Protein AF-A0A5N6HEL0-F1 (afdb_monomer_lite)

Organism: Aspergillus flavus (NCBI:txid5059)

pLDDT: mean 74.72, std 17.05, range [26.16, 96.56]

Foldseek 3Di:
DDDDDDDDDDPPPPQQADDDDDAPPQKFKKWWWAAAQDLPDATETEIDIGRRLVCLFFQDAAEEEAWDQPDPVAWDWHHHDPHTDTGHPGVRQVSSLVHHHHDIHIYDYDVPGAPPVDPLSCLQPVQCRLQRALWYWYDDRNDIDTLLRVLVVCLDPVVVVVCVVVVLVLLVNLLVSLRRNCSNVPDRGDDDDDDRQENLAEALLLLCQSQLLDDDPANLSSRSSSVSHHNDNDDDPLLHRDPVDQPFVNVVVVCCVQQNDQWDWDGDSVFPKIKIKAKWFWFWFWADWDDDSPHSWIWTWIFGQDQLLDGDGTDIDIGHSGLQDDDGGWTWIRGPRGPAIFTWDDFPQFIETSGTRDPDDTDDHPDPDIAMHIYMYHSNPSDPPRPDPPPPDDDDPPPDDSFPDDPDDQQTSSLVSLLSVLVNCVSVVVLVSSLVSLVVSLVSCCVGVRCPDPVNVVSVLVNVVSCVSVCVPPPPPLQDDDPLQPLAASVQSVLQQLFKKKKWFDDPRDIAIAIWGWEDFPPFQKTKIKFWLVSQAPPVRHGTHPIWIGGLVNPDGVPDQDDKDKFWDPQDPVVPDDDPASGGMIIIITGDDPDDQRWTAKEAQQLLVDFQAQHKKKWWFDDPPSHIDIWIFGWHGDDNFKTDTQTADDRNHGQIFIFHADNNFTHGQFGWHDADPRHTMTTGPHPVNVLVSCVVSVVWDWDFDPPPPTKIWTKGQRIAGITNADGQKIKTATPDDPPDDQDQFRIWIARNVVRDIDTHNHDDDDDDDGDDDDPPPPPDPPDDDD

Radius of gyration: 39.55 Å; chains: 1; bounding box: 90×61×162 Å

Structure (mmCIF, N/CA/C/O backbone):
data_AF-A0A5N6HEL0-F1
#
_entry.id   AF-A0A5N6HEL0-F1
#
loop_
_atom_site.group_PDB
_atom_site.id
_atom_site.type_symbol
_atom_site.label_atom_id
_atom_site.label_alt_id
_atom_site.label_comp_id
_atom_site.label_asym_id
_atom_site.label_entity_id
_atom_site.label_seq_id
_atom_site.pdbx_PDB_ins_code
_atom_site.Cartn_x
_atom_site.Cartn_y
_atom_site.Cartn_z
_atom_site.occupancy
_atom_site.B_iso_or_equiv
_atom_site.auth_seq_id
_atom_site.auth_comp_id
_atom_site.auth_asym_id
_atom_site.auth_atom_id
_atom_site.pdbx_PDB_model_num
ATOM 1 N N . MET A 1 1 ? 18.644 18.287 -96.302 1.00 34.94 1 MET A N 1
ATOM 2 C CA . MET A 1 1 ? 19.888 18.512 -95.539 1.00 34.94 1 MET A CA 1
ATOM 3 C C . MET A 1 1 ? 19.740 17.778 -94.224 1.00 34.94 1 MET A C 1
ATOM 5 O O . MET A 1 1 ? 19.015 18.248 -93.361 1.00 34.94 1 MET A O 1
ATOM 9 N N . GLY A 1 2 ? 20.300 16.571 -94.150 1.00 28.98 2 GLY A N 1
ATOM 10 C CA . GLY A 1 2 ? 20.350 15.788 -92.918 1.00 28.98 2 GLY A CA 1
ATOM 11 C C . GLY A 1 2 ? 21.486 16.293 -92.037 1.00 28.98 2 GLY A C 1
ATOM 12 O O . GLY A 1 2 ? 22.564 16.593 -92.549 1.00 28.98 2 GLY A O 1
ATOM 13 N N . GLN A 1 3 ? 21.224 16.413 -90.739 1.00 27.25 3 GLN A N 1
ATOM 14 C CA . GLN A 1 3 ? 22.262 16.585 -89.733 1.00 27.25 3 GLN A CA 1
ATOM 15 C C . GLN A 1 3 ? 22.598 15.223 -89.139 1.00 27.25 3 GLN A C 1
ATOM 17 O O . GLN A 1 3 ? 21.715 14.449 -88.776 1.00 27.25 3 GLN A O 1
ATOM 22 N N . ALA A 1 4 ? 23.899 14.960 -89.145 1.00 29.98 4 ALA A N 1
ATOM 23 C CA . ALA A 1 4 ? 24.546 13.758 -88.679 1.00 29.98 4 ALA A CA 1
ATOM 24 C C . ALA A 1 4 ? 24.623 13.714 -87.149 1.00 29.98 4 ALA A C 1
ATOM 26 O O . ALA A 1 4 ? 24.716 14.738 -86.473 1.00 29.98 4 ALA A O 1
ATOM 27 N N . GLU A 1 5 ? 24.604 12.480 -86.667 1.00 29.05 5 GLU A N 1
ATOM 28 C CA . GLU A 1 5 ? 24.744 12.026 -85.293 1.00 29.05 5 GLU A CA 1
ATOM 29 C C . GLU A 1 5 ? 26.116 12.384 -84.697 1.00 29.05 5 GLU A C 1
ATOM 31 O O . GLU A 1 5 ? 27.152 12.230 -85.345 1.00 29.05 5 GLU A O 1
ATOM 36 N N . SER A 1 6 ? 26.129 12.766 -83.418 1.00 27.83 6 SER A N 1
ATOM 37 C CA . SER A 1 6 ? 27.296 12.639 -82.544 1.00 27.83 6 SER A CA 1
ATOM 38 C C . SER A 1 6 ? 26.939 11.696 -81.397 1.00 27.83 6 SER A C 1
ATOM 40 O O . SER A 1 6 ? 26.069 11.991 -80.579 1.00 27.83 6 SER A O 1
ATOM 42 N N . TYR A 1 7 ? 27.605 10.545 -81.378 1.00 30.77 7 TYR A N 1
ATOM 43 C CA . TYR A 1 7 ? 27.537 9.526 -80.339 1.00 30.77 7 TYR A CA 1
ATOM 44 C C . TYR A 1 7 ? 28.138 10.044 -79.021 1.00 30.77 7 TYR A C 1
ATOM 46 O O . TYR A 1 7 ? 29.352 10.208 -78.930 1.00 30.77 7 TYR A O 1
ATOM 54 N N . GLU A 1 8 ? 27.321 10.194 -77.977 1.00 30.72 8 GLU A N 1
ATOM 55 C CA . GLU A 1 8 ? 27.779 10.095 -76.586 1.00 30.72 8 GLU A CA 1
ATOM 56 C C . GLU A 1 8 ? 27.156 8.840 -75.966 1.00 30.72 8 GLU A C 1
ATOM 58 O O . GLU A 1 8 ? 25.942 8.720 -75.794 1.00 30.72 8 GLU A O 1
ATOM 63 N N . GLY A 1 9 ? 28.013 7.850 -75.713 1.00 30.25 9 GLY A N 1
ATOM 64 C CA . GLY A 1 9 ? 27.649 6.568 -75.127 1.00 30.25 9 GLY A CA 1
ATOM 65 C C . GLY A 1 9 ? 27.171 6.736 -73.690 1.00 30.25 9 GLY A C 1
ATOM 66 O O . GLY A 1 9 ? 27.960 6.976 -72.780 1.00 30.25 9 GLY A O 1
ATOM 67 N N . ASN A 1 10 ? 25.871 6.557 -73.495 1.00 33.31 10 ASN A N 1
ATOM 68 C CA . ASN A 1 10 ? 25.227 6.523 -72.194 1.00 33.31 10 ASN A CA 1
ATOM 69 C C . ASN A 1 10 ? 25.476 5.145 -71.546 1.00 33.31 10 ASN A C 1
ATOM 71 O O . ASN A 1 10 ? 24.709 4.201 -71.746 1.00 33.31 10 ASN A O 1
ATOM 75 N N . ILE A 1 11 ? 26.580 4.994 -70.805 1.00 37.38 11 ILE A N 1
ATOM 76 C CA . ILE A 1 11 ? 26.806 3.817 -69.953 1.00 37.38 11 ILE A CA 1
ATOM 77 C C . ILE A 1 11 ? 25.961 3.998 -68.687 1.00 37.38 11 ILE A C 1
ATOM 79 O O . ILE A 1 11 ? 26.432 4.463 -67.651 1.00 37.38 11 ILE A O 1
ATOM 83 N N . ASN A 1 12 ? 24.686 3.619 -68.775 1.00 40.06 12 ASN A N 1
ATOM 84 C CA . ASN A 1 12 ? 23.854 3.340 -67.609 1.00 40.06 12 ASN A CA 1
ATOM 85 C C . ASN A 1 12 ? 24.374 2.055 -66.942 1.00 40.06 12 ASN A C 1
ATOM 87 O O . ASN A 1 12 ? 23.856 0.964 -67.179 1.00 40.06 12 ASN A O 1
ATOM 91 N N . CYS A 1 13 ? 25.414 2.166 -66.113 1.00 37.28 13 CYS A N 1
ATOM 92 C CA . CYS A 1 13 ? 25.713 1.125 -65.134 1.00 37.28 13 CYS A CA 1
ATOM 93 C C . CYS A 1 13 ? 24.574 1.123 -64.101 1.00 37.28 13 CYS A C 1
ATOM 95 O O . CYS A 1 13 ? 24.372 2.142 -63.435 1.00 37.28 13 CYS A O 1
ATOM 97 N N . PRO A 1 14 ? 23.809 0.028 -63.944 1.00 43.31 14 PRO A N 1
ATOM 98 C CA . PRO A 1 14 ? 22.795 -0.040 -62.907 1.00 43.31 14 PRO A CA 1
ATOM 99 C C . PRO A 1 14 ? 23.508 0.055 -61.559 1.00 43.31 14 PRO A C 1
ATOM 101 O O . PRO A 1 14 ? 24.367 -0.769 -61.246 1.00 43.31 14 PRO A O 1
ATOM 104 N N . VAL A 1 15 ? 23.180 1.076 -60.765 1.00 54.41 15 VAL A N 1
ATOM 105 C CA . VAL A 1 15 ? 23.630 1.153 -59.373 1.00 54.41 15 VAL A CA 1
ATOM 106 C C . VAL A 1 15 ? 23.071 -0.084 -58.683 1.00 54.41 15 VAL A C 1
ATOM 108 O O . VAL A 1 15 ? 21.864 -0.185 -58.455 1.00 54.41 15 VAL A O 1
ATOM 111 N N . ASN A 1 16 ? 23.941 -1.054 -58.421 1.00 65.12 16 ASN A N 1
ATOM 112 C CA . ASN A 1 16 ? 23.587 -2.290 -57.749 1.00 65.12 16 ASN A CA 1
ATOM 113 C C . ASN A 1 16 ? 23.286 -1.915 -56.291 1.00 65.12 16 ASN A C 1
ATOM 115 O O . ASN A 1 16 ? 24.188 -1.812 -55.460 1.00 65.12 16 ASN A O 1
ATOM 119 N N . ARG A 1 17 ? 22.019 -1.591 -56.010 1.00 70.31 17 ARG A N 1
ATOM 120 C CA . ARG A 1 17 ? 21.553 -1.229 -54.670 1.00 70.31 17 ARG A CA 1
ATOM 121 C C . ARG A 1 17 ? 21.497 -2.484 -53.814 1.00 70.31 17 ARG A C 1
ATOM 123 O O . ARG A 1 17 ? 20.930 -3.495 -54.230 1.00 70.31 17 ARG A O 1
ATOM 130 N N . TYR A 1 18 ? 22.062 -2.397 -52.617 1.00 82.81 18 TYR A N 1
ATOM 131 C CA . TYR A 1 18 ? 21.961 -3.458 -51.626 1.00 82.81 18 TYR A CA 1
ATOM 132 C C . TYR A 1 18 ? 20.485 -3.725 -51.285 1.00 82.81 18 TYR A C 1
ATOM 134 O O . TYR A 1 18 ? 19.711 -2.785 -51.100 1.00 82.81 18 TYR A O 1
ATOM 142 N N . ARG A 1 19 ? 20.093 -4.999 -51.207 1.00 84.06 19 ARG A N 1
ATOM 143 C CA . ARG A 1 19 ? 18.759 -5.422 -50.759 1.00 84.06 19 ARG A CA 1
ATOM 144 C C . ARG A 1 19 ? 18.897 -6.262 -49.501 1.00 84.06 19 ARG A C 1
ATOM 146 O O . ARG A 1 19 ? 19.609 -7.265 -49.514 1.00 84.06 19 ARG A O 1
ATOM 153 N N . TYR A 1 20 ? 18.192 -5.868 -48.448 1.00 87.06 20 TYR A N 1
ATOM 154 C CA . TYR A 1 20 ? 18.148 -6.617 -47.199 1.00 87.06 20 TYR A CA 1
ATOM 155 C C . TYR A 1 20 ? 17.446 -7.964 -47.397 1.00 87.06 20 TYR A C 1
ATOM 157 O O . TYR A 1 20 ? 16.374 -8.043 -47.997 1.00 87.06 20 TYR A O 1
ATOM 165 N N . SER A 1 21 ? 18.055 -9.034 -46.888 1.00 84.00 21 SER A N 1
ATOM 166 C CA . SER A 1 21 ? 17.384 -10.325 -46.734 1.00 84.00 21 SER A CA 1
ATOM 167 C C . SER A 1 21 ? 16.520 -10.311 -45.470 1.00 84.00 21 SER A C 1
ATOM 169 O O . SER A 1 21 ? 17.011 -9.798 -44.457 1.00 84.00 21 SER A O 1
ATOM 171 N N . PRO A 1 22 ? 15.319 -10.921 -45.467 1.00 82.06 22 PRO A N 1
ATOM 172 C CA . PRO A 1 22 ? 14.507 -11.054 -44.259 1.00 82.06 22 PRO A CA 1
ATOM 173 C C . PRO A 1 22 ? 15.330 -11.610 -43.096 1.00 82.06 22 PRO A C 1
ATOM 175 O O . PRO A 1 22 ? 16.104 -12.558 -43.275 1.00 82.06 22 PRO A O 1
ATOM 178 N N . LEU A 1 23 ? 15.210 -10.986 -41.927 1.00 80.44 23 LEU A N 1
ATOM 179 C CA . LEU A 1 23 ? 15.926 -11.423 -40.738 1.00 80.44 23 LEU A CA 1
ATOM 180 C C . LEU A 1 23 ? 15.195 -12.627 -40.129 1.00 80.44 23 LEU A C 1
ATOM 182 O O . LEU A 1 23 ? 13.991 -12.540 -39.892 1.00 80.44 23 LEU A O 1
ATOM 186 N N . PRO A 1 24 ? 15.870 -13.763 -39.892 1.00 77.38 24 PRO A N 1
ATOM 187 C CA . PRO A 1 24 ? 15.265 -14.858 -39.151 1.00 77.38 24 PRO A CA 1
ATOM 188 C C . PRO A 1 24 ? 14.955 -14.425 -37.717 1.00 77.38 24 PRO A C 1
ATOM 190 O O . PRO A 1 24 ? 15.711 -13.657 -37.120 1.00 77.38 24 PRO A O 1
ATOM 193 N N . GLN A 1 25 ? 13.884 -14.978 -37.154 1.00 67.56 25 GLN A N 1
ATOM 194 C CA . GLN A 1 25 ? 13.484 -14.719 -35.774 1.00 67.56 25 GLN A CA 1
ATOM 195 C C . GLN A 1 25 ? 14.662 -14.984 -34.811 1.00 67.56 25 GLN A C 1
ATOM 197 O O . GLN A 1 25 ? 15.347 -16.004 -34.916 1.00 67.56 25 GLN A O 1
ATOM 202 N N . GLY A 1 26 ? 14.917 -14.054 -33.887 1.00 66.31 26 GLY A N 1
ATOM 203 C CA . GLY A 1 26 ? 15.960 -14.189 -32.860 1.00 66.31 26 GLY A CA 1
ATOM 204 C C . GLY A 1 26 ? 17.384 -13.944 -33.369 1.00 66.31 26 GLY A C 1
ATOM 205 O O . GLY A 1 26 ? 18.349 -14.263 -32.671 1.00 66.31 26 GLY A O 1
ATOM 206 N N . CYS A 1 27 ? 17.533 -13.402 -34.581 1.00 76.19 27 CYS A N 1
ATOM 207 C CA . CYS A 1 27 ? 18.806 -12.944 -35.130 1.00 76.19 27 CYS A CA 1
ATOM 208 C C . CYS A 1 27 ? 18.878 -11.414 -35.160 1.00 76.19 27 CYS A C 1
ATOM 210 O O . CYS A 1 27 ? 17.866 -10.751 -35.331 1.00 76.19 27 CYS A O 1
ATOM 212 N N . ILE A 1 28 ? 20.093 -10.872 -35.084 1.00 81.56 28 ILE A N 1
ATOM 213 C CA . ILE A 1 28 ? 20.418 -9.484 -35.442 1.00 81.56 28 ILE A CA 1
ATOM 214 C C . ILE A 1 28 ? 21.307 -9.478 -36.686 1.00 81.56 28 ILE A C 1
ATOM 216 O O . ILE A 1 28 ? 21.906 -10.500 -37.030 1.00 81.56 28 ILE A O 1
ATOM 220 N N . ARG A 1 29 ? 21.432 -8.342 -37.370 1.00 89.06 29 ARG A N 1
ATOM 221 C CA . ARG A 1 29 ? 22.421 -8.175 -38.444 1.00 89.06 29 ARG A CA 1
ATOM 222 C C . ARG A 1 29 ? 23.675 -7.495 -37.903 1.00 89.06 29 ARG A C 1
ATOM 224 O O . ARG A 1 29 ? 23.580 -6.605 -37.070 1.00 89.06 29 ARG A O 1
ATOM 231 N N . LEU A 1 30 ? 24.849 -7.930 -38.354 1.00 89.94 30 LEU A N 1
ATOM 232 C CA . LEU A 1 30 ? 26.141 -7.360 -37.966 1.00 89.94 30 LEU A CA 1
ATOM 233 C C . LEU A 1 30 ? 26.955 -6.986 -39.199 1.00 89.94 30 LEU A C 1
ATOM 235 O O . LEU A 1 30 ? 26.927 -7.691 -40.211 1.00 89.94 30 LEU A O 1
ATOM 239 N N . LEU A 1 31 ? 27.717 -5.901 -39.092 1.00 93.50 31 LEU A N 1
ATOM 240 C CA . LEU A 1 31 ? 28.700 -5.483 -40.078 1.00 93.50 31 LEU A CA 1
ATOM 241 C C . LEU A 1 31 ? 30.057 -6.106 -39.756 1.00 93.50 31 LEU A C 1
ATOM 243 O O . LEU A 1 31 ? 30.685 -5.789 -38.752 1.00 93.50 31 LEU A O 1
ATOM 247 N N . ARG A 1 32 ? 30.562 -6.927 -40.671 1.00 94.38 32 ARG A N 1
ATOM 248 C CA . ARG A 1 32 ? 31.984 -7.257 -40.755 1.00 94.38 32 ARG A CA 1
ATOM 249 C C . ARG A 1 32 ? 32.689 -6.160 -41.549 1.00 94.38 32 ARG A C 1
ATOM 251 O O . ARG A 1 32 ? 32.568 -6.126 -42.772 1.00 94.38 32 ARG A O 1
ATOM 258 N N . LEU A 1 33 ? 33.393 -5.266 -40.864 1.00 94.75 33 LEU A N 1
ATOM 259 C CA . LEU A 1 33 ? 34.205 -4.202 -41.452 1.00 94.75 33 LEU A CA 1
ATOM 260 C C . LEU A 1 33 ? 35.585 -4.754 -41.832 1.00 94.75 33 LEU A C 1
ATOM 262 O O . LEU A 1 33 ? 36.295 -5.276 -40.973 1.00 94.75 33 LEU A O 1
ATOM 266 N N . LEU A 1 34 ? 35.960 -4.648 -43.109 1.00 93.88 34 LEU A N 1
ATOM 267 C CA . LEU A 1 34 ? 37.212 -5.209 -43.621 1.00 93.88 34 LEU A CA 1
ATOM 268 C C . LEU A 1 34 ? 38.411 -4.277 -43.372 1.00 93.88 34 LEU A C 1
ATOM 270 O O . LEU A 1 34 ? 38.262 -3.053 -43.485 1.00 93.88 34 LEU A O 1
ATOM 274 N N . PRO A 1 35 ? 39.599 -4.840 -43.085 1.00 92.94 35 PRO A N 1
ATOM 275 C CA . PRO A 1 35 ? 40.804 -4.061 -42.837 1.00 92.94 35 PRO A CA 1
ATOM 276 C C . PRO A 1 35 ? 41.378 -3.446 -44.117 1.00 92.94 35 PRO A C 1
ATOM 278 O O . PRO A 1 35 ? 41.067 -3.872 -45.233 1.00 92.94 35 PRO A O 1
ATOM 281 N N . SER A 1 36 ? 42.241 -2.442 -43.960 1.00 91.25 36 SER A N 1
ATOM 282 C CA . SER A 1 36 ? 43.046 -1.920 -45.068 1.00 91.25 36 SER A CA 1
ATOM 283 C C . SER A 1 36 ? 44.286 -1.180 -44.582 1.00 91.25 36 SER A C 1
ATOM 285 O O . SER A 1 36 ? 44.191 -0.276 -43.756 1.00 91.25 36 SER A O 1
ATOM 287 N N . GLU A 1 37 ? 45.435 -1.478 -45.188 1.00 86.69 37 GLU A N 1
ATOM 288 C CA . GLU A 1 37 ? 46.696 -0.771 -44.928 1.00 86.69 37 GLU A CA 1
ATOM 289 C C . GLU A 1 37 ? 46.653 0.706 -45.363 1.00 86.69 37 GLU A C 1
ATOM 291 O O . GLU A 1 37 ? 47.366 1.547 -44.818 1.00 86.69 37 GLU A O 1
ATOM 296 N N . LYS A 1 38 ? 45.814 1.046 -46.353 1.00 86.31 38 LYS A N 1
ATOM 297 C CA . LYS A 1 38 ? 45.692 2.414 -46.879 1.00 86.31 38 LYS A CA 1
ATOM 298 C C . LYS A 1 38 ? 44.530 3.136 -46.211 1.00 86.31 38 LYS A C 1
ATOM 300 O O . LYS A 1 38 ? 43.370 2.830 -46.511 1.00 86.31 38 LYS A O 1
ATOM 305 N N . SER A 1 39 ? 44.838 4.156 -45.408 1.00 72.94 39 SER A N 1
ATOM 306 C CA . SER A 1 39 ? 43.854 4.995 -44.704 1.00 72.94 39 SER A CA 1
ATOM 307 C C . SER A 1 39 ? 42.761 5.541 -45.623 1.00 72.94 39 SER A C 1
ATOM 309 O O . SER A 1 39 ? 41.602 5.554 -45.231 1.00 72.94 39 SER A O 1
ATOM 311 N N . ASP A 1 40 ? 43.101 5.895 -46.863 1.00 77.19 40 ASP A N 1
ATOM 312 C CA . ASP A 1 40 ? 42.189 6.583 -47.792 1.00 77.19 40 ASP A CA 1
ATOM 313 C C . ASP A 1 40 ? 41.438 5.623 -48.725 1.00 77.19 40 ASP A C 1
ATOM 315 O O . ASP A 1 40 ? 40.639 6.035 -49.567 1.00 77.19 40 ASP A O 1
ATOM 319 N N . SER A 1 41 ? 41.698 4.318 -48.611 1.00 87.69 41 SER A N 1
ATOM 320 C CA . SER A 1 41 ? 40.979 3.321 -49.402 1.00 87.69 41 SER A CA 1
ATOM 321 C C . SER A 1 41 ? 39.499 3.289 -49.025 1.00 87.69 41 SER A C 1
ATOM 323 O O . SER A 1 41 ? 39.141 3.443 -47.853 1.00 87.69 41 SER A O 1
ATOM 325 N N . ARG A 1 42 ? 38.637 3.037 -50.018 1.00 89.50 42 ARG A N 1
ATOM 326 C CA . ARG A 1 42 ? 37.185 2.925 -49.830 1.00 89.50 42 ARG A CA 1
ATOM 327 C C . ARG A 1 42 ? 36.854 1.916 -48.726 1.00 89.50 42 ARG A C 1
ATOM 329 O O . ARG A 1 42 ? 37.453 0.844 -48.674 1.00 89.50 42 ARG A O 1
ATOM 336 N N . LEU A 1 43 ? 35.898 2.256 -47.865 1.00 93.00 43 LEU A N 1
ATOM 337 C CA . LEU A 1 43 ? 35.403 1.353 -46.828 1.00 93.00 43 LEU A CA 1
ATOM 338 C C . LEU A 1 43 ? 34.666 0.167 -47.447 1.00 93.00 43 LEU A C 1
ATOM 340 O O . LEU A 1 43 ? 33.810 0.349 -48.316 1.00 93.00 43 LEU A O 1
ATOM 344 N N . GLN A 1 44 ? 34.995 -1.033 -46.976 1.00 93.31 44 GLN A N 1
ATOM 345 C CA . GLN A 1 44 ? 34.402 -2.282 -47.435 1.00 93.31 44 GLN A CA 1
ATOM 346 C C . GLN A 1 44 ? 33.921 -3.101 -46.241 1.00 93.31 44 GLN A C 1
ATOM 348 O O . GLN A 1 44 ? 34.580 -3.142 -45.201 1.00 93.31 44 GLN A O 1
ATOM 353 N N . GLY A 1 45 ? 32.790 -3.778 -46.394 1.00 94.19 45 GLY A N 1
ATOM 354 C CA . GLY A 1 45 ? 32.256 -4.656 -45.367 1.00 94.19 45 GLY A CA 1
ATOM 355 C C . GLY A 1 45 ? 31.248 -5.664 -45.897 1.00 94.19 45 GLY A C 1
ATOM 356 O O . GLY A 1 45 ? 30.906 -5.665 -47.076 1.00 94.19 45 GLY A O 1
ATOM 357 N N . HIS A 1 46 ? 30.776 -6.535 -45.012 1.00 93.69 46 HIS A N 1
ATOM 358 C CA . HIS A 1 46 ? 29.728 -7.512 -45.298 1.00 93.69 46 HIS A CA 1
ATOM 359 C C . HIS A 1 46 ? 28.720 -7.535 -44.154 1.00 93.69 46 HIS A C 1
ATOM 361 O O . HIS A 1 46 ? 29.116 -7.616 -42.993 1.00 93.69 46 HIS A O 1
ATOM 367 N N . LEU A 1 47 ? 27.429 -7.497 -44.479 1.00 92.50 47 LEU A N 1
ATOM 368 C CA . LEU A 1 47 ? 26.372 -7.744 -43.501 1.00 92.50 47 LEU A CA 1
ATOM 369 C C . LEU A 1 47 ? 26.097 -9.244 -43.412 1.00 92.50 47 LEU A C 1
ATOM 371 O O . LEU A 1 47 ? 26.010 -9.923 -44.437 1.00 92.50 47 LEU A O 1
ATOM 375 N N . PHE A 1 48 ? 25.950 -9.755 -42.195 1.00 90.19 48 PHE A N 1
ATOM 376 C CA . PHE A 1 48 ? 25.596 -11.150 -41.949 1.00 90.19 48 PHE A CA 1
ATOM 377 C C . PHE A 1 48 ? 24.638 -11.273 -40.764 1.00 90.19 48 PHE A C 1
ATOM 379 O O . PHE A 1 48 ? 24.623 -10.426 -39.871 1.00 90.19 48 PHE A O 1
ATOM 386 N N . ASN A 1 49 ? 23.833 -12.336 -40.766 1.00 88.44 49 ASN A N 1
ATOM 387 C CA . ASN A 1 49 ? 22.887 -12.617 -39.690 1.00 88.44 49 ASN A CA 1
ATOM 388 C C . ASN A 1 49 ? 23.619 -13.294 -38.524 1.00 88.44 49 ASN A C 1
ATOM 390 O O . ASN A 1 49 ? 24.373 -14.250 -38.719 1.00 88.44 49 ASN A O 1
ATOM 394 N N . TYR A 1 50 ? 23.364 -12.815 -37.315 1.00 81.00 50 TYR A N 1
ATOM 395 C CA . TYR A 1 50 ? 23.946 -13.293 -36.074 1.00 81.00 50 TYR A CA 1
ATOM 396 C C . TYR A 1 50 ? 22.831 -13.766 -35.133 1.00 81.00 50 TYR A C 1
ATOM 398 O O . TYR A 1 50 ? 21.990 -12.955 -34.747 1.00 81.00 50 TYR A O 1
ATOM 406 N N . PRO A 1 51 ? 22.780 -15.059 -34.768 1.00 75.19 51 PRO A N 1
ATOM 407 C CA . PRO A 1 51 ? 21.692 -15.594 -33.960 1.00 75.19 51 PRO A CA 1
ATOM 408 C C . PRO A 1 51 ? 21.878 -15.217 -32.488 1.00 75.19 51 PRO A C 1
ATOM 410 O O . PRO A 1 51 ? 22.714 -15.793 -31.796 1.00 75.19 51 PRO A O 1
ATOM 413 N N . LEU A 1 52 ? 21.091 -14.258 -32.006 1.00 67.19 52 LEU A N 1
ATOM 414 C CA . LEU A 1 52 ? 21.155 -13.755 -30.638 1.00 67.19 52 LEU A CA 1
ATOM 415 C C . LEU A 1 52 ? 20.580 -14.786 -29.651 1.00 67.19 52 LEU A C 1
ATOM 417 O O . LEU A 1 52 ? 21.262 -15.173 -28.703 1.00 67.19 52 LEU A O 1
ATOM 421 N N . GLY A 1 53 ? 19.390 -15.328 -29.942 1.00 58.03 53 GLY A N 1
ATOM 422 C CA . GLY A 1 53 ? 18.678 -16.273 -29.064 1.00 58.03 53 GLY A CA 1
ATOM 423 C C . GLY A 1 53 ? 19.383 -17.624 -28.872 1.00 58.03 53 GLY A C 1
ATOM 424 O O . GLY A 1 53 ? 19.432 -18.158 -27.768 1.00 58.03 53 GLY A O 1
ATOM 425 N N . LEU A 1 54 ? 20.027 -18.159 -29.916 1.00 54.75 54 LEU A N 1
ATOM 426 C CA . LEU A 1 54 ? 20.791 -19.420 -29.834 1.00 54.75 54 LEU A CA 1
ATOM 427 C C . LEU A 1 54 ? 22.143 -19.260 -29.119 1.00 54.75 54 LEU A C 1
ATOM 429 O O . LEU A 1 54 ? 22.751 -20.252 -28.705 1.00 54.75 54 LEU A O 1
ATOM 433 N N . LEU A 1 55 ? 22.642 -18.025 -29.018 1.00 50.59 55 LEU A N 1
ATOM 434 C CA . LEU A 1 55 ? 23.952 -17.703 -28.456 1.00 50.59 55 LEU A CA 1
ATOM 435 C C . LEU A 1 55 ? 23.868 -17.018 -27.089 1.00 50.59 55 LEU A C 1
ATOM 437 O O . LEU A 1 55 ? 24.923 -16.701 -26.556 1.00 50.59 55 LEU A O 1
ATOM 441 N N . ALA A 1 56 ? 22.680 -16.872 -26.490 1.00 51.72 56 ALA A N 1
ATOM 442 C CA . ALA A 1 56 ? 22.478 -16.262 -25.167 1.00 51.72 56 ALA A CA 1
ATOM 443 C C . ALA A 1 56 ? 23.351 -16.883 -24.048 1.00 51.72 56 ALA A C 1
ATOM 445 O O . ALA A 1 56 ? 23.660 -16.236 -23.054 1.00 51.72 56 ALA A O 1
ATOM 446 N N . ALA A 1 57 ? 23.822 -18.125 -24.232 1.00 48.91 57 ALA A N 1
ATOM 447 C CA . ALA A 1 57 ? 24.751 -18.816 -23.330 1.00 48.91 57 ALA A CA 1
ATOM 448 C C . ALA A 1 57 ? 26.254 -18.483 -23.551 1.00 48.91 57 ALA A C 1
ATOM 450 O O . ALA A 1 57 ? 27.122 -19.086 -22.912 1.00 48.91 57 ALA A O 1
ATOM 451 N N . LYS A 1 58 ? 26.603 -17.578 -24.479 1.00 53.91 58 LYS A N 1
ATOM 452 C CA . LYS A 1 58 ? 27.985 -17.213 -24.857 1.00 53.91 58 LYS A CA 1
ATOM 453 C C . LYS A 1 58 ? 28.145 -15.694 -24.963 1.00 53.91 58 LYS A C 1
ATOM 455 O O . LYS A 1 58 ? 27.223 -15.004 -25.372 1.00 53.91 58 LYS A O 1
ATOM 460 N N . THR A 1 59 ? 29.352 -15.174 -24.715 1.00 56.38 59 THR A N 1
ATOM 461 C CA . THR A 1 59 ? 29.666 -13.771 -25.057 1.00 56.38 59 THR A CA 1
ATOM 462 C C . THR A 1 59 ? 29.423 -13.490 -26.534 1.00 56.38 59 THR A C 1
ATOM 464 O O . THR A 1 59 ? 30.041 -14.126 -27.396 1.00 56.38 59 THR A O 1
ATOM 467 N N . HIS A 1 60 ? 28.609 -12.478 -26.819 1.00 69.25 60 HIS A N 1
ATOM 468 C CA . HIS A 1 60 ? 28.462 -11.929 -28.159 1.00 69.25 60 HIS A CA 1
ATOM 469 C C . HIS A 1 60 ? 29.680 -11.068 -28.499 1.00 69.25 60 HIS A C 1
ATOM 471 O O . HIS A 1 60 ? 29.972 -10.099 -27.816 1.00 69.25 60 HIS A O 1
ATOM 477 N N . LEU A 1 61 ? 30.448 -11.434 -29.525 1.00 70.00 61 LEU A N 1
ATOM 478 C CA . LEU A 1 61 ? 31.763 -10.834 -29.806 1.00 70.00 61 LEU A CA 1
ATOM 479 C C . LEU A 1 61 ? 31.695 -9.616 -30.741 1.00 70.00 61 LEU A C 1
ATOM 481 O O . LEU A 1 61 ? 32.617 -9.409 -31.525 1.00 70.00 61 LEU A O 1
ATOM 485 N N . TYR A 1 62 ? 30.611 -8.842 -30.683 1.00 81.75 62 TYR A N 1
ATOM 486 C CA . TYR A 1 62 ? 30.446 -7.643 -31.503 1.00 81.75 62 TYR A CA 1
ATOM 487 C C . TYR A 1 62 ? 30.509 -6.361 -30.666 1.00 81.75 62 TYR A C 1
ATOM 489 O O . TYR A 1 62 ? 30.242 -6.366 -29.460 1.00 81.75 62 TYR A O 1
ATOM 497 N N . GLU A 1 63 ? 30.859 -5.268 -31.336 1.00 86.56 63 GLU A N 1
ATOM 498 C CA . GLU A 1 63 ? 30.947 -3.916 -30.782 1.00 86.56 63 GLU A CA 1
ATOM 499 C C . GLU A 1 63 ? 29.740 -3.097 -31.250 1.00 86.56 63 GLU A C 1
ATOM 501 O O . GLU A 1 63 ? 29.435 -3.100 -32.438 1.00 86.56 63 GLU A O 1
ATOM 506 N N . ALA A 1 64 ? 29.047 -2.389 -30.360 1.00 87.50 64 ALA A N 1
ATOM 507 C CA . ALA A 1 64 ? 27.988 -1.458 -30.752 1.00 87.50 64 ALA A CA 1
ATOM 508 C C . ALA A 1 64 ? 28.551 -0.042 -30.899 1.00 87.50 64 ALA A C 1
ATOM 510 O O . ALA A 1 64 ? 29.215 0.464 -29.992 1.00 87.50 64 ALA A O 1
ATOM 511 N N . LEU A 1 65 ? 28.270 0.607 -32.029 1.00 88.75 65 LEU A N 1
ATOM 512 C CA . LEU A 1 65 ? 28.711 1.972 -32.300 1.00 88.75 65 LEU A CA 1
ATOM 513 C C . LEU A 1 65 ? 27.613 2.990 -31.973 1.00 88.75 65 LEU A C 1
ATOM 515 O O . LEU A 1 65 ? 26.586 3.038 -32.643 1.00 88.75 65 LEU A O 1
ATOM 519 N N . SER A 1 66 ? 27.882 3.866 -31.005 1.00 87.44 66 SER A N 1
ATOM 520 C CA . SER A 1 66 ? 27.092 5.066 -30.719 1.00 87.44 66 SER A CA 1
ATOM 521 C C . SER A 1 66 ? 27.758 6.294 -31.346 1.00 87.44 66 SER A C 1
ATOM 523 O O . SER A 1 66 ? 28.921 6.598 -31.069 1.00 87.44 66 SER A O 1
ATOM 525 N N . TYR A 1 67 ? 27.043 6.996 -32.226 1.00 87.81 67 TYR A N 1
ATOM 526 C CA . TYR A 1 67 ? 27.561 8.136 -32.987 1.00 87.81 67 TYR A CA 1
ATOM 527 C C . TYR A 1 67 ? 26.454 9.151 -33.293 1.00 87.81 67 TYR A C 1
ATOM 529 O O . TYR A 1 67 ? 25.265 8.839 -33.309 1.00 87.81 67 TYR A O 1
ATOM 537 N N . VAL A 1 68 ? 26.848 10.391 -33.586 1.00 83.00 68 VAL A N 1
ATOM 538 C CA . VAL A 1 68 ? 25.910 11.422 -34.048 1.00 83.00 68 VAL A CA 1
ATOM 539 C C . VAL A 1 68 ? 25.601 11.196 -35.527 1.00 83.00 68 VAL A C 1
ATOM 541 O O . VAL A 1 68 ? 26.510 11.268 -36.353 1.00 83.00 68 VAL A O 1
ATOM 544 N N . TRP A 1 69 ? 24.328 11.007 -35.882 1.00 80.75 69 TRP A N 1
ATOM 545 C CA . TRP A 1 69 ? 23.903 10.702 -37.258 1.00 80.75 69 TRP A CA 1
ATOM 546 C C . TRP A 1 69 ? 24.355 11.747 -38.291 1.00 80.75 69 TRP A C 1
ATOM 548 O O . TRP A 1 69 ? 24.811 11.388 -39.378 1.00 80.75 69 TRP A O 1
ATOM 558 N N . GLY A 1 70 ? 24.313 13.033 -37.930 1.00 81.81 70 GLY A N 1
ATOM 559 C CA . GLY A 1 70 ? 24.691 14.141 -38.811 1.00 81.81 70 GLY A CA 1
ATOM 560 C C . GLY A 1 70 ? 23.621 14.482 -39.852 1.00 81.81 70 GLY A C 1
ATOM 561 O O . GLY A 1 70 ? 22.462 14.101 -39.718 1.00 81.81 70 GLY A O 1
ATOM 562 N N . ASP A 1 71 ? 24.010 15.233 -40.884 1.00 80.88 71 ASP A N 1
ATOM 563 C CA . ASP A 1 71 ? 23.110 15.617 -41.978 1.00 80.88 71 ASP A CA 1
ATOM 564 C C . ASP A 1 71 ? 22.847 14.428 -42.916 1.00 80.88 71 ASP A C 1
ATOM 566 O O . ASP A 1 71 ? 23.761 13.935 -43.583 1.00 80.88 71 ASP A O 1
ATOM 570 N N . LEU A 1 72 ? 21.584 13.995 -42.983 1.00 78.25 72 LEU A N 1
ATOM 571 C CA . LEU A 1 72 ? 21.123 12.890 -43.830 1.00 78.25 72 LEU A CA 1
ATOM 572 C C . LEU A 1 72 ? 21.298 13.172 -45.329 1.00 78.25 72 LEU A C 1
ATOM 574 O O . LEU A 1 72 ? 21.410 12.235 -46.118 1.00 78.25 72 LEU A O 1
ATOM 578 N N . ASN A 1 73 ? 21.380 14.444 -45.731 1.00 80.88 73 ASN A N 1
ATOM 579 C CA . ASN A 1 73 ? 21.613 14.823 -47.126 1.00 80.88 73 ASN A CA 1
ATOM 580 C C . ASN A 1 73 ? 23.092 14.718 -47.526 1.00 80.88 73 ASN A C 1
ATOM 582 O O . ASN A 1 73 ? 23.427 14.751 -48.710 1.00 80.88 73 ASN A O 1
ATOM 586 N N . ASN A 1 74 ? 23.992 14.572 -46.551 1.00 84.00 74 ASN A N 1
ATOM 587 C CA . ASN A 1 74 ? 25.429 14.499 -46.769 1.00 84.00 74 ASN A CA 1
ATOM 588 C C . ASN A 1 74 ? 25.910 13.046 -46.686 1.00 84.00 74 ASN A C 1
ATOM 590 O O . ASN A 1 74 ? 26.426 12.594 -45.658 1.00 84.00 74 ASN A O 1
ATOM 594 N N . SER A 1 75 ? 25.715 12.310 -47.782 1.00 86.25 75 SER A N 1
ATOM 595 C CA . SER A 1 75 ? 26.051 10.889 -47.869 1.00 86.25 75 SER A CA 1
ATOM 596 C C . SER A 1 75 ? 27.414 10.617 -48.523 1.00 86.25 75 SER A C 1
ATOM 598 O O . SER A 1 75 ? 27.914 11.360 -49.371 1.00 86.25 75 SER A O 1
ATOM 600 N N . ARG A 1 76 ? 28.038 9.516 -48.109 1.00 89.25 76 ARG A N 1
ATOM 601 C CA . ARG A 1 76 ? 29.251 8.917 -48.674 1.00 89.25 76 ARG A CA 1
ATOM 602 C C . ARG A 1 76 ? 28.970 7.448 -48.969 1.00 89.25 76 ARG A C 1
ATOM 604 O O . ARG A 1 76 ? 28.185 6.822 -48.267 1.00 89.25 76 ARG A O 1
ATOM 611 N N . LEU A 1 77 ? 29.606 6.891 -49.995 1.00 90.81 77 LEU A N 1
ATOM 612 C CA . LEU A 1 77 ? 29.374 5.502 -50.391 1.00 90.81 77 LEU A CA 1
ATOM 613 C C . LEU A 1 77 ? 30.406 4.562 -49.768 1.00 90.81 77 LEU A C 1
ATOM 615 O O . LEU A 1 77 ? 31.608 4.746 -49.967 1.00 90.81 77 LEU A O 1
ATOM 619 N N . ILE A 1 78 ? 29.925 3.507 -49.120 1.00 93.50 78 ILE A N 1
ATOM 620 C CA . ILE A 1 78 ? 30.722 2.338 -48.731 1.00 93.50 78 ILE A CA 1
ATOM 621 C C . ILE A 1 78 ? 30.365 1.146 -49.624 1.00 93.50 78 ILE A C 1
ATOM 623 O O . ILE A 1 78 ? 29.319 1.153 -50.274 1.00 93.50 78 ILE A O 1
ATOM 627 N N . SER A 1 79 ? 31.216 0.123 -49.652 1.00 93.00 79 SER A N 1
ATOM 628 C CA . SER A 1 79 ? 30.931 -1.123 -50.370 1.00 93.00 79 SER A CA 1
ATOM 629 C C . SER A 1 79 ? 30.506 -2.223 -49.396 1.00 93.00 79 SER A C 1
ATOM 631 O O . SER A 1 79 ? 31.271 -2.597 -48.508 1.00 93.00 79 SER A O 1
ATOM 633 N N . LEU A 1 80 ? 29.294 -2.751 -49.569 1.00 91.75 80 LEU A N 1
ATOM 634 C CA . LEU A 1 80 ? 28.777 -3.921 -48.856 1.00 91.75 80 LEU A CA 1
ATOM 635 C C . LEU A 1 80 ? 28.810 -5.128 -49.801 1.00 91.75 80 LEU A C 1
ATOM 637 O O . LEU A 1 80 ? 27.915 -5.314 -50.629 1.00 91.75 80 LEU A O 1
ATOM 641 N N . GLY A 1 81 ? 29.877 -5.924 -49.728 1.00 86.69 81 GLY A N 1
ATOM 642 C CA . GLY A 1 81 ? 30.214 -6.903 -50.760 1.00 86.69 81 GLY A CA 1
ATOM 643 C C . GLY A 1 81 ? 30.382 -6.226 -52.125 1.00 86.69 81 GLY A C 1
ATOM 644 O O . GLY A 1 81 ? 31.235 -5.359 -52.290 1.00 86.69 81 GLY A O 1
ATOM 645 N N . ASN A 1 82 ? 29.530 -6.590 -53.088 1.00 85.12 82 ASN A N 1
ATOM 646 C CA . ASN A 1 82 ? 29.553 -6.050 -54.455 1.00 85.12 82 ASN A CA 1
ATOM 647 C C . ASN A 1 82 ? 28.556 -4.898 -54.687 1.00 85.12 82 ASN A C 1
ATOM 649 O O . ASN A 1 82 ? 28.281 -4.546 -55.835 1.00 85.12 82 ASN A O 1
ATOM 653 N N . TYR A 1 83 ? 27.974 -4.353 -53.617 1.00 89.81 83 TYR A N 1
ATOM 654 C CA . TYR A 1 83 ? 26.943 -3.320 -53.684 1.00 89.81 83 TYR A CA 1
ATOM 655 C C . TYR A 1 83 ? 27.437 -2.017 -53.069 1.00 89.81 83 TYR A C 1
ATOM 657 O O . TYR A 1 83 ? 28.137 -2.021 -52.056 1.00 89.81 83 TYR A O 1
ATOM 665 N N . ASP A 1 84 ? 27.018 -0.902 -53.653 1.00 89.38 84 ASP A N 1
ATOM 666 C CA . ASP A 1 84 ? 27.290 0.423 -53.112 1.00 89.38 84 ASP A CA 1
ATOM 667 C C . ASP A 1 84 ? 26.157 0.839 -52.171 1.00 89.38 84 ASP A C 1
ATOM 669 O O . ASP A 1 84 ? 24.979 0.766 -52.531 1.00 89.38 84 ASP A O 1
ATOM 673 N N . PHE A 1 85 ? 26.517 1.284 -50.965 1.00 89.56 85 PHE A N 1
ATOM 674 C CA . PHE A 1 85 ? 25.568 1.690 -49.932 1.00 89.56 85 PHE A CA 1
ATOM 675 C C . PHE A 1 85 ? 25.863 3.115 -49.435 1.00 89.56 85 PHE A C 1
ATOM 677 O O . PHE A 1 85 ? 27.001 3.395 -49.038 1.00 89.56 85 PHE A O 1
ATOM 684 N N . PRO A 1 86 ? 24.879 4.032 -49.447 1.00 90.75 86 PRO A N 1
ATOM 685 C CA . PRO A 1 86 ? 25.049 5.379 -48.917 1.00 90.75 86 PRO A CA 1
ATOM 686 C C . PRO A 1 86 ? 24.955 5.396 -47.387 1.00 90.75 86 PRO A C 1
ATOM 688 O O . PRO A 1 86 ? 23.980 4.936 -46.808 1.00 90.75 86 PRO A O 1
ATOM 691 N N . VAL A 1 87 ? 25.947 5.992 -46.732 1.00 91.19 87 VAL A N 1
ATOM 692 C CA . VAL A 1 87 ? 25.950 6.280 -45.289 1.00 91.19 87 VAL A CA 1
ATOM 693 C C . VAL A 1 87 ? 26.175 7.766 -45.057 1.00 91.19 87 VAL A C 1
ATOM 695 O O . VAL A 1 87 ? 26.751 8.442 -45.908 1.00 91.19 87 VAL A O 1
ATOM 698 N N . THR A 1 88 ? 25.767 8.303 -43.909 1.00 91.38 88 THR A N 1
ATOM 699 C CA . THR A 1 88 ? 26.048 9.709 -43.589 1.00 91.38 88 THR A CA 1
ATOM 700 C C . THR A 1 88 ? 27.553 9.954 -43.476 1.00 91.38 88 THR A C 1
ATOM 702 O O . THR A 1 88 ? 28.341 9.049 -43.176 1.00 91.38 88 THR A O 1
ATOM 705 N N . LYS A 1 89 ? 27.983 11.204 -43.685 1.00 90.06 89 LYS A N 1
ATOM 706 C CA . LYS A 1 89 ? 29.386 11.609 -43.503 1.00 90.06 89 LYS A CA 1
ATOM 707 C C . LYS A 1 89 ? 29.927 11.204 -42.126 1.00 90.06 89 LYS A C 1
ATOM 709 O O . LYS A 1 89 ? 31.077 10.770 -42.032 1.00 90.06 89 LYS A O 1
ATOM 714 N N . ASN A 1 90 ? 29.117 11.335 -41.077 1.00 90.00 90 ASN A N 1
ATOM 715 C CA . ASN A 1 90 ? 29.531 11.010 -39.715 1.00 90.00 90 ASN A CA 1
ATOM 716 C C . ASN A 1 90 ? 29.768 9.509 -39.546 1.00 90.00 90 ASN A C 1
ATOM 718 O O . ASN A 1 90 ? 30.827 9.132 -39.048 1.00 90.00 90 ASN A O 1
ATOM 722 N N . LEU A 1 91 ? 28.854 8.662 -40.036 1.00 91.19 91 LEU A N 1
ATOM 723 C CA . LEU A 1 91 ? 29.045 7.213 -39.997 1.00 91.19 91 LEU A CA 1
ATOM 724 C C . LEU A 1 91 ? 30.255 6.778 -40.830 1.00 91.19 91 LEU A C 1
ATOM 726 O O . LEU A 1 91 ? 31.076 5.997 -40.361 1.00 91.19 91 LEU A O 1
ATOM 730 N N . HIS A 1 92 ? 30.419 7.329 -42.036 1.00 91.94 92 HIS A N 1
ATOM 731 C CA . HIS A 1 92 ? 31.602 7.062 -42.856 1.00 91.94 92 HIS A CA 1
ATOM 732 C C . HIS A 1 92 ? 32.892 7.394 -42.100 1.00 91.94 92 HIS A C 1
ATOM 734 O O . HIS A 1 92 ? 33.844 6.622 -42.112 1.00 91.94 92 HIS A O 1
ATOM 740 N N . THR A 1 93 ? 32.930 8.550 -41.438 1.00 89.31 93 THR A N 1
ATOM 741 C CA . THR A 1 93 ? 34.099 8.992 -40.671 1.00 89.31 93 THR A CA 1
ATOM 742 C C . THR A 1 93 ? 34.350 8.067 -39.481 1.00 89.31 93 THR A C 1
ATOM 744 O O . THR A 1 93 ? 35.480 7.632 -39.281 1.00 89.31 93 THR A O 1
ATOM 747 N N . ALA A 1 94 ? 33.304 7.697 -38.740 1.00 90.25 94 ALA A N 1
ATOM 748 C CA . ALA A 1 94 ? 33.405 6.769 -37.620 1.00 90.25 94 ALA A CA 1
ATOM 749 C C . ALA A 1 94 ? 33.961 5.403 -38.056 1.00 90.25 94 ALA A C 1
ATOM 751 O O . ALA A 1 94 ? 34.948 4.943 -37.490 1.00 90.25 94 ALA A O 1
ATOM 752 N N . LEU A 1 95 ? 33.402 4.797 -39.110 1.00 91.12 95 LEU A N 1
ATOM 753 C CA . LEU A 1 95 ? 33.876 3.519 -39.653 1.00 91.12 95 LEU A CA 1
ATOM 754 C C . LEU A 1 95 ? 35.315 3.601 -40.178 1.00 91.12 95 LEU A C 1
ATOM 756 O O . LEU A 1 95 ? 36.064 2.639 -40.045 1.00 91.12 95 LEU A O 1
ATOM 760 N N . LEU A 1 96 ? 35.721 4.743 -40.744 1.00 90.31 96 LEU A N 1
ATOM 761 C CA . LEU A 1 96 ? 37.095 4.962 -41.198 1.00 90.31 96 LEU A CA 1
ATOM 762 C C . LEU A 1 96 ? 38.102 4.915 -40.054 1.00 90.31 96 LEU A C 1
ATOM 764 O O . LEU A 1 96 ? 39.142 4.284 -40.204 1.00 90.31 96 LEU A O 1
ATOM 768 N N . TYR A 1 97 ? 37.778 5.546 -38.927 1.00 87.62 97 TYR A N 1
ATOM 769 C CA . TYR A 1 97 ? 38.627 5.513 -37.738 1.00 87.62 97 TYR A CA 1
ATOM 770 C C . TYR A 1 97 ? 38.592 4.165 -37.020 1.00 87.62 97 TYR A C 1
ATOM 772 O O . TYR A 1 97 ? 39.595 3.769 -36.439 1.00 87.62 97 TYR A O 1
ATOM 780 N N . LEU A 1 98 ? 37.459 3.461 -37.062 1.00 88.00 98 LEU A N 1
ATOM 781 C CA . LEU A 1 98 ? 37.341 2.136 -36.458 1.00 88.00 98 LEU A CA 1
ATOM 782 C C . LEU A 1 98 ? 38.043 1.052 -37.280 1.00 88.00 98 LEU A C 1
ATOM 784 O O . LEU A 1 98 ? 38.406 0.025 -36.710 1.00 88.00 98 LEU A O 1
ATOM 788 N N . ARG A 1 99 ? 38.220 1.246 -38.593 1.00 90.44 99 ARG A N 1
ATOM 789 C CA . ARG A 1 99 ? 38.874 0.277 -39.478 1.00 90.44 99 ARG A CA 1
ATOM 790 C C . ARG A 1 99 ? 40.327 0.056 -39.060 1.00 90.44 99 ARG A C 1
ATOM 792 O O . ARG A 1 99 ? 41.142 0.973 -39.114 1.00 90.44 99 ARG A O 1
ATOM 799 N N . ASP A 1 100 ? 40.650 -1.189 -38.736 1.00 89.00 100 ASP A N 1
ATOM 800 C CA . ASP A 1 100 ? 42.019 -1.613 -38.461 1.00 89.00 100 ASP A CA 1
ATOM 801 C C . ASP A 1 100 ? 42.801 -1.880 -39.763 1.00 89.00 100 ASP A C 1
ATOM 803 O O . ASP A 1 100 ? 42.231 -2.080 -40.841 1.00 89.00 100 ASP A O 1
ATOM 807 N N . GLN A 1 101 ? 44.130 -1.867 -39.674 1.00 90.19 101 GLN A N 1
ATOM 808 C CA . GLN A 1 101 ? 45.004 -2.102 -40.823 1.00 90.19 101 GLN A CA 1
ATOM 809 C C . GLN A 1 101 ? 45.038 -3.568 -41.261 1.00 90.19 101 GLN A C 1
ATOM 811 O O . GLN A 1 101 ? 45.207 -3.838 -42.450 1.00 90.19 101 GLN A O 1
ATOM 816 N N . TYR A 1 102 ? 44.858 -4.506 -40.329 1.00 88.62 102 TYR A N 1
ATOM 817 C CA . TYR A 1 102 ? 45.129 -5.928 -40.548 1.00 88.62 102 TYR A CA 1
ATOM 818 C C . TYR A 1 102 ? 43.974 -6.846 -40.144 1.00 88.62 102 TYR A C 1
ATOM 820 O O . TYR A 1 102 ? 43.860 -7.945 -40.684 1.00 88.62 102 TYR A O 1
ATOM 828 N N . ILE A 1 103 ? 43.120 -6.427 -39.208 1.00 89.81 103 ILE A N 1
ATOM 829 C CA . ILE A 1 103 ? 42.089 -7.280 -38.611 1.00 89.81 103 ILE A CA 1
ATOM 830 C C . ILE A 1 103 ? 40.686 -6.756 -38.939 1.00 89.81 103 ILE A C 1
ATOM 832 O O . ILE A 1 103 ? 40.392 -5.569 -38.844 1.00 89.81 103 ILE A O 1
ATOM 836 N N . GLU A 1 104 ? 39.786 -7.658 -39.327 1.00 90.31 104 GLU A N 1
ATOM 837 C CA . GLU A 1 104 ? 38.372 -7.313 -39.492 1.00 90.31 104 GLU A CA 1
ATOM 838 C C . GLU A 1 104 ? 37.692 -7.043 -38.143 1.00 90.31 104 GLU A C 1
ATOM 840 O O . GLU A 1 104 ? 37.953 -7.726 -37.152 1.00 90.31 104 GLU A O 1
ATOM 845 N N . ARG A 1 105 ? 36.770 -6.077 -38.107 1.00 91.00 105 ARG A N 1
ATOM 846 C CA . ARG A 1 105 ? 35.963 -5.779 -36.912 1.00 91.00 105 ARG A CA 1
ATOM 847 C C . ARG A 1 105 ? 34.512 -6.164 -37.130 1.00 91.00 105 ARG A C 1
ATOM 849 O O . ARG A 1 105 ? 33.979 -5.990 -38.225 1.00 91.00 105 ARG A O 1
ATOM 856 N N . ILE A 1 106 ? 33.870 -6.671 -36.082 1.00 90.69 106 ILE A N 1
ATOM 857 C CA . ILE A 1 106 ? 32.450 -7.023 -36.096 1.00 90.69 106 ILE A CA 1
ATOM 858 C C . ILE A 1 106 ? 31.693 -5.959 -35.310 1.00 90.69 106 ILE A C 1
ATOM 860 O O . ILE A 1 106 ? 31.772 -5.907 -34.084 1.00 90.69 106 ILE A O 1
ATOM 864 N N . ILE A 1 107 ? 30.975 -5.107 -36.032 1.00 90.06 107 ILE A N 1
ATOM 865 C CA . ILE A 1 107 ? 30.337 -3.911 -35.497 1.00 90.06 107 ILE A CA 1
ATOM 866 C C . ILE A 1 107 ? 28.836 -3.998 -35.751 1.00 90.06 107 ILE A C 1
ATOM 868 O O . ILE A 1 107 ? 28.388 -4.365 -36.835 1.00 90.06 107 ILE A O 1
ATOM 872 N N . TRP A 1 108 ? 28.054 -3.634 -34.751 1.00 89.94 108 TRP A N 1
ATOM 873 C CA . TRP A 1 108 ? 26.646 -3.339 -34.895 1.00 89.94 108 TRP A CA 1
ATOM 874 C C . TRP A 1 108 ? 26.474 -1.817 -35.012 1.00 89.94 108 TRP A C 1
ATOM 876 O O . TRP A 1 108 ? 27.029 -1.055 -34.215 1.00 89.94 108 TRP A O 1
ATOM 886 N N . VAL A 1 109 ? 25.736 -1.373 -36.031 1.00 89.88 109 VAL A N 1
ATOM 887 C CA . VAL A 1 109 ? 25.398 0.040 -36.241 1.00 89.88 109 VAL A CA 1
ATOM 888 C C . VAL A 1 109 ? 24.030 0.181 -36.905 1.00 89.88 109 VAL A C 1
ATOM 890 O O . VAL A 1 109 ? 23.783 -0.431 -37.948 1.00 89.88 109 VAL A O 1
ATOM 893 N N . ASP A 1 110 ? 23.170 1.007 -36.311 1.00 84.88 110 ASP A N 1
ATOM 894 C CA . ASP A 1 110 ? 21.756 1.197 -36.663 1.00 84.88 110 ASP A CA 1
ATOM 895 C C . ASP A 1 110 ? 21.504 1.378 -38.163 1.00 84.88 110 ASP A C 1
ATOM 897 O O . ASP A 1 110 ? 20.709 0.658 -38.768 1.00 84.88 110 ASP A O 1
ATOM 901 N N . ALA A 1 111 ? 22.217 2.306 -38.790 1.00 87.19 111 ALA A N 1
ATOM 902 C CA . ALA A 1 111 ? 21.984 2.724 -40.162 1.00 87.19 111 ALA A CA 1
ATOM 903 C C . ALA A 1 111 ? 22.352 1.655 -41.202 1.00 87.19 111 ALA A C 1
ATOM 905 O O . ALA A 1 111 ? 21.969 1.791 -42.361 1.00 87.19 111 ALA A O 1
ATOM 906 N N . LEU A 1 112 ? 23.106 0.616 -40.816 1.00 89.75 112 LEU A N 1
ATOM 907 C CA . LEU A 1 112 ? 23.490 -0.482 -41.710 1.00 89.75 112 LEU A CA 1
ATOM 908 C C . LEU A 1 112 ? 22.850 -1.809 -41.317 1.00 89.75 112 LEU A C 1
ATOM 910 O O . LEU A 1 112 ? 22.451 -2.572 -42.194 1.00 89.75 112 LEU A O 1
ATOM 914 N N . CYS A 1 113 ? 22.785 -2.105 -40.021 1.00 89.44 113 CYS A N 1
ATOM 915 C CA . CYS A 1 113 ? 22.357 -3.405 -39.516 1.00 89.44 113 CYS A CA 1
ATOM 916 C C . CYS A 1 113 ? 20.830 -3.560 -39.529 1.00 89.44 113 CYS A C 1
ATOM 918 O O . CYS A 1 113 ? 20.339 -4.666 -39.775 1.00 89.44 113 CYS A O 1
ATOM 920 N N . ILE A 1 114 ? 20.099 -2.451 -39.370 1.00 84.94 114 ILE A N 1
ATOM 921 C CA . ILE A 1 114 ? 18.640 -2.406 -39.457 1.00 84.94 114 ILE A CA 1
ATOM 922 C C . ILE A 1 114 ? 18.224 -1.999 -40.867 1.00 84.94 114 ILE A C 1
ATOM 924 O O . ILE A 1 114 ? 18.679 -0.986 -41.405 1.00 84.94 114 ILE A O 1
ATOM 928 N N . ASN A 1 115 ? 17.290 -2.748 -41.440 1.00 86.12 115 ASN A N 1
ATOM 929 C CA . ASN A 1 115 ? 16.527 -2.296 -42.585 1.00 86.12 115 ASN A CA 1
ATOM 930 C C . ASN A 1 115 ? 15.578 -1.171 -42.148 1.00 86.12 115 ASN A C 1
ATOM 932 O O . ASN A 1 115 ? 14.476 -1.420 -41.668 1.00 86.12 115 ASN A O 1
ATOM 936 N N . GLN A 1 116 ? 16.006 0.078 -42.324 1.00 79.75 116 GLN A N 1
ATOM 937 C CA . GLN A 1 116 ? 15.255 1.264 -41.888 1.00 79.75 116 GLN A CA 1
ATOM 938 C C . GLN A 1 116 ? 13.879 1.414 -42.572 1.00 79.75 116 GLN A C 1
ATOM 940 O O . GLN A 1 116 ? 13.051 2.196 -42.106 1.00 79.75 116 GLN A O 1
ATOM 945 N N . GLU A 1 117 ? 13.629 0.672 -43.658 1.00 82.19 117 GLU A N 1
ATOM 946 C CA . GLU A 1 117 ? 12.347 0.635 -44.373 1.00 82.19 117 GLU A CA 1
ATOM 947 C C . GLU A 1 117 ? 11.364 -0.412 -43.805 1.00 82.19 117 GLU A C 1
ATOM 949 O O . GLU A 1 117 ? 10.168 -0.336 -44.089 1.00 82.19 117 GLU A O 1
ATOM 954 N N . ASP A 1 118 ? 11.831 -1.366 -42.987 1.00 80.62 118 ASP A N 1
ATOM 955 C CA . ASP A 1 118 ? 11.003 -2.395 -42.345 1.00 80.62 118 ASP A CA 1
ATOM 956 C C . ASP A 1 118 ? 10.761 -2.052 -40.870 1.00 80.62 118 ASP A C 1
ATOM 958 O O . ASP A 1 118 ? 11.641 -2.153 -40.016 1.00 80.62 118 ASP A O 1
ATOM 962 N N . LEU A 1 119 ? 9.533 -1.631 -40.566 1.00 70.94 119 LEU A N 1
ATOM 963 C CA . LEU A 1 119 ? 9.153 -1.197 -39.223 1.00 70.94 119 LEU A CA 1
ATOM 964 C C . LEU A 1 119 ? 9.103 -2.344 -38.211 1.00 70.94 119 LEU A C 1
ATOM 966 O O . LEU A 1 119 ? 9.384 -2.101 -37.041 1.00 70.94 119 LEU A O 1
ATOM 970 N N . ASN A 1 120 ? 8.775 -3.564 -38.647 1.00 69.00 120 ASN A N 1
ATOM 971 C CA . ASN A 1 120 ? 8.776 -4.723 -37.756 1.00 69.00 120 ASN A CA 1
ATOM 972 C C . ASN A 1 120 ? 10.216 -5.053 -37.361 1.00 69.00 120 ASN A C 1
ATOM 974 O O . ASN A 1 120 ? 10.518 -5.194 -36.179 1.00 69.00 120 ASN A O 1
ATOM 978 N N . GLU A 1 121 ? 11.120 -5.067 -38.345 1.00 73.50 121 GLU A N 1
ATOM 979 C CA . GLU A 1 121 ? 12.543 -5.301 -38.102 1.00 73.50 121 GLU A CA 1
ATOM 980 C C . GLU A 1 121 ? 13.160 -4.209 -37.215 1.00 73.50 121 GLU A C 1
ATOM 982 O O . GLU A 1 121 ? 13.922 -4.498 -36.292 1.00 73.50 121 GLU A O 1
ATOM 987 N N . LYS A 1 122 ? 12.803 -2.944 -37.467 1.00 72.00 122 LYS A N 1
ATOM 988 C CA . LYS A 1 122 ? 13.230 -1.816 -36.639 1.00 72.00 122 LYS A CA 1
ATOM 989 C C . LYS A 1 122 ? 12.774 -1.991 -35.188 1.00 72.00 122 LYS A C 1
ATOM 991 O O . LYS A 1 122 ? 13.580 -1.821 -34.281 1.00 72.00 122 LYS A O 1
ATOM 996 N N . GLY A 1 123 ? 11.522 -2.381 -34.964 1.00 61.66 123 GLY A N 1
ATOM 997 C CA . GLY A 1 123 ? 10.981 -2.634 -33.627 1.00 61.66 123 GLY A CA 1
ATOM 998 C C . GLY A 1 123 ? 11.694 -3.718 -32.835 1.00 61.66 123 GLY A C 1
ATOM 999 O O . GLY A 1 123 ? 11.885 -3.581 -31.629 1.00 61.66 123 GLY A O 1
ATOM 1000 N N . GLU A 1 124 ? 12.104 -4.782 -33.521 1.00 63.25 124 GLU A N 1
ATOM 1001 C CA . GLU A 1 124 ? 12.818 -5.904 -32.914 1.00 63.25 124 GLU A CA 1
ATOM 1002 C C . GLU A 1 124 ? 14.264 -5.556 -32.530 1.00 63.25 124 GLU A C 1
ATOM 1004 O O . GLU A 1 124 ? 14.788 -6.112 -31.565 1.00 63.25 124 GLU A O 1
ATOM 1009 N N . GLN A 1 125 ? 14.912 -4.632 -33.249 1.00 63.34 125 GLN A N 1
ATOM 1010 C CA . GLN A 1 125 ? 16.344 -4.369 -33.079 1.00 63.34 125 GLN A CA 1
ATOM 1011 C C . GLN A 1 125 ? 16.688 -3.221 -32.114 1.00 63.34 125 GLN A C 1
ATOM 1013 O O . GLN A 1 125 ? 17.710 -3.326 -31.446 1.00 63.34 125 GLN A O 1
ATOM 1018 N N . VAL A 1 126 ? 15.832 -2.200 -31.949 1.00 56.19 126 VAL A N 1
ATOM 1019 C CA . VAL A 1 126 ? 16.175 -0.863 -31.385 1.00 56.19 126 VAL A CA 1
ATOM 1020 C C . VAL A 1 126 ? 16.742 -0.804 -29.943 1.00 56.19 126 VAL A C 1
ATOM 1022 O O . VAL A 1 126 ? 17.326 0.211 -29.571 1.00 56.19 126 VAL A O 1
ATOM 1025 N N . LEU A 1 127 ? 16.648 -1.850 -29.109 1.00 53.25 127 LEU A N 1
ATOM 1026 C CA . LEU A 1 127 ? 17.296 -1.872 -27.770 1.00 53.25 127 LEU A CA 1
ATOM 1027 C C . LEU A 1 127 ? 18.156 -3.110 -27.474 1.00 53.25 127 LEU A C 1
ATOM 1029 O O . LEU A 1 127 ? 18.906 -3.106 -26.495 1.00 53.25 127 LEU A O 1
ATOM 1033 N N . GLN A 1 128 ? 18.141 -4.132 -28.335 1.00 56.31 128 GLN A N 1
ATOM 1034 C CA . GLN A 1 128 ? 19.050 -5.286 -28.213 1.00 56.31 128 GLN A CA 1
ATOM 1035 C C . GLN A 1 128 ? 20.519 -4.878 -28.466 1.00 56.31 128 GLN A C 1
ATOM 1037 O O . GLN A 1 128 ? 21.463 -5.487 -27.971 1.00 56.31 128 GLN A O 1
ATOM 1042 N N . GLU A 1 129 ? 20.702 -3.775 -29.186 1.00 64.50 129 GLU A N 1
ATOM 1043 C CA . GLU A 1 129 ? 21.955 -3.204 -29.685 1.00 64.50 129 GLU A CA 1
ATOM 1044 C C . GLU A 1 129 ? 22.999 -2.979 -28.584 1.00 64.50 129 GLU A C 1
ATOM 1046 O O . GLU A 1 129 ? 24.110 -3.506 -28.650 1.00 64.50 129 GLU A O 1
ATOM 1051 N N . ILE A 1 130 ? 22.617 -2.225 -27.550 1.00 60.03 130 ILE A N 1
ATOM 1052 C CA . ILE A 1 130 ? 23.459 -1.820 -26.412 1.00 60.03 130 ILE A CA 1
ATOM 1053 C C . ILE A 1 130 ? 23.462 -2.923 -25.345 1.00 60.03 130 ILE A C 1
ATOM 1055 O O . ILE A 1 130 ? 24.482 -3.239 -24.720 1.00 60.03 130 ILE A O 1
ATOM 1059 N N . ALA A 1 131 ? 22.302 -3.543 -25.154 1.00 58.09 131 ALA A N 1
ATOM 1060 C CA . ALA A 1 131 ? 22.046 -4.517 -24.111 1.00 58.09 131 ALA A CA 1
ATOM 1061 C C . ALA A 1 131 ? 22.758 -5.865 -24.335 1.00 58.09 131 ALA A C 1
ATOM 1063 O O . ALA A 1 131 ? 23.046 -6.556 -23.361 1.00 58.09 131 ALA A O 1
ATOM 1064 N N . SER A 1 132 ? 23.120 -6.209 -25.580 1.00 65.44 132 SER A N 1
ATOM 1065 C CA . SER A 1 132 ? 23.834 -7.458 -25.908 1.00 65.44 132 SER A CA 1
ATOM 1066 C C . SER A 1 132 ? 25.281 -7.281 -26.375 1.00 65.44 132 SER A C 1
ATOM 1068 O O . SER A 1 132 ? 26.032 -8.257 -26.382 1.00 65.44 132 SER A O 1
ATOM 1070 N N . ALA A 1 133 ? 25.708 -6.068 -26.746 1.00 73.69 133 ALA A N 1
ATOM 1071 C CA . ALA A 1 133 ? 27.067 -5.828 -27.236 1.00 73.69 133 ALA A CA 1
ATOM 1072 C C . ALA A 1 133 ? 28.141 -6.137 -26.184 1.00 73.69 133 ALA A C 1
ATOM 1074 O O . ALA A 1 133 ? 27.997 -5.811 -25.008 1.00 73.69 133 ALA A O 1
ATOM 1075 N N . ARG A 1 134 ? 29.276 -6.708 -26.588 1.00 73.50 134 ARG A N 1
ATOM 1076 C CA . ARG A 1 134 ? 30.400 -6.891 -25.652 1.00 73.50 134 ARG A CA 1
ATOM 1077 C C . ARG A 1 134 ? 31.054 -5.570 -25.269 1.00 73.50 134 ARG A C 1
ATOM 1079 O O . ARG A 1 134 ? 31.635 -5.459 -24.198 1.00 73.50 134 ARG A O 1
ATOM 1086 N N . GLN A 1 135 ? 31.008 -4.596 -26.162 1.00 77.88 135 GLN A N 1
ATOM 1087 C CA . GLN A 1 135 ? 31.585 -3.286 -25.933 1.00 77.88 135 GLN A CA 1
ATOM 1088 C C . GLN A 1 135 ? 30.748 -2.247 -26.662 1.00 77.88 135 GLN A C 1
ATOM 1090 O O . GLN A 1 135 ? 30.250 -2.504 -27.760 1.00 77.88 135 GLN A O 1
ATOM 1095 N N . ILE A 1 136 ? 30.601 -1.081 -26.045 1.00 85.19 136 ILE A N 1
ATOM 1096 C CA . ILE A 1 136 ? 29.940 0.068 -26.652 1.00 85.19 136 ILE A CA 1
ATOM 1097 C C . ILE A 1 136 ? 31.004 1.123 -26.909 1.00 85.19 136 ILE A C 1
ATOM 1099 O O . ILE A 1 136 ? 31.738 1.503 -26.000 1.00 85.19 136 ILE A O 1
ATOM 1103 N N . LEU A 1 137 ? 31.085 1.585 -28.149 1.00 87.06 137 LEU A N 1
ATOM 1104 C CA . LEU A 1 137 ? 32.035 2.597 -28.587 1.00 87.06 137 LEU A CA 1
ATOM 1105 C C . LEU A 1 137 ? 31.285 3.895 -28.837 1.00 87.06 137 LEU A C 1
ATOM 1107 O O . LEU A 1 137 ? 30.333 3.926 -29.615 1.00 87.06 137 LEU A O 1
ATOM 1111 N N . ILE A 1 138 ? 31.716 4.969 -28.186 1.00 87.31 138 ILE A N 1
ATOM 1112 C CA . ILE A 1 138 ? 31.125 6.294 -28.338 1.00 87.31 138 ILE A CA 1
ATOM 1113 C C . ILE A 1 138 ? 32.038 7.130 -29.220 1.00 87.31 138 ILE A C 1
ATOM 1115 O O . ILE A 1 138 ? 33.200 7.371 -28.884 1.00 87.31 138 ILE A O 1
ATOM 1119 N N . LYS A 1 139 ? 31.504 7.586 -30.355 1.00 86.00 139 LYS A N 1
ATOM 1120 C CA . LYS A 1 139 ? 32.235 8.394 -31.330 1.00 86.00 139 LYS A CA 1
ATOM 1121 C C . LYS A 1 139 ? 31.686 9.817 -31.390 1.00 86.00 139 LYS A C 1
ATOM 1123 O O . LYS A 1 139 ? 30.557 10.051 -31.823 1.00 86.00 139 LYS A O 1
ATOM 1128 N N . GLY A 1 140 ? 32.529 10.776 -31.012 1.00 77.88 140 GLY A N 1
ATOM 1129 C CA . GLY A 1 140 ? 32.273 12.211 -31.121 1.00 77.88 140 GLY A CA 1
ATOM 1130 C C . GLY A 1 140 ? 33.313 12.866 -32.024 1.00 77.88 140 GLY A C 1
ATOM 1131 O O . GLY A 1 140 ? 34.389 13.229 -31.563 1.00 77.88 140 GLY A O 1
ATOM 1132 N N . GLY A 1 141 ? 33.013 13.002 -33.318 1.00 71.12 141 GLY A N 1
ATOM 1133 C CA . GLY A 1 141 ? 33.983 13.516 -34.290 1.00 71.12 141 GLY A CA 1
ATOM 1134 C C . GLY A 1 141 ? 35.152 12.548 -34.507 1.00 71.12 141 GLY A C 1
ATOM 1135 O O . GLY A 1 141 ? 34.941 11.400 -34.897 1.00 71.12 141 GLY A O 1
ATOM 1136 N N . ASP A 1 142 ? 36.380 13.012 -34.278 1.00 70.88 142 ASP A N 1
ATOM 1137 C CA . ASP A 1 142 ? 37.613 12.213 -34.329 1.00 70.88 142 ASP A CA 1
ATOM 1138 C C . ASP A 1 142 ? 37.885 11.438 -33.027 1.00 70.88 142 ASP A C 1
ATOM 1140 O O . ASP A 1 142 ? 38.587 10.424 -33.043 1.00 70.88 142 ASP A O 1
ATOM 1144 N N . THR A 1 143 ? 37.265 11.842 -31.919 1.00 78.38 143 THR A N 1
ATOM 1145 C CA . THR A 1 143 ? 37.476 11.249 -30.596 1.00 78.38 143 THR A CA 1
ATOM 1146 C C . THR A 1 143 ? 36.635 9.986 -30.409 1.00 78.38 143 THR A C 1
ATOM 1148 O O . THR A 1 143 ? 35.463 9.930 -30.789 1.00 78.38 143 THR A O 1
ATOM 1151 N N . GLU A 1 144 ? 37.251 8.957 -29.831 1.00 83.75 144 GLU A N 1
ATOM 1152 C CA . GLU A 1 144 ? 36.629 7.688 -29.449 1.00 83.75 144 GLU A CA 1
ATOM 1153 C C . GLU A 1 144 ? 36.728 7.509 -27.936 1.00 83.75 144 GLU A C 1
ATOM 1155 O O . GLU A 1 144 ? 37.770 7.783 -27.340 1.00 83.75 144 GLU A O 1
ATOM 1160 N N . MET A 1 145 ? 35.638 7.061 -27.321 1.00 86.56 145 MET A N 1
ATOM 1161 C CA . MET A 1 145 ? 35.584 6.756 -25.900 1.00 86.56 145 MET A CA 1
ATOM 1162 C C . MET A 1 145 ? 34.862 5.432 -25.683 1.00 86.56 145 MET A C 1
ATOM 1164 O O . MET A 1 145 ? 33.828 5.164 -26.294 1.00 86.56 145 MET A O 1
ATOM 1168 N N . ASP A 1 146 ? 35.406 4.611 -24.792 1.00 85.62 146 ASP A N 1
ATOM 1169 C CA . ASP A 1 146 ? 34.745 3.391 -24.352 1.00 85.62 146 ASP A CA 1
ATOM 1170 C C . ASP A 1 146 ? 33.495 3.712 -23.512 1.00 85.62 146 ASP A C 1
ATOM 1172 O O . ASP A 1 146 ? 33.496 4.643 -22.703 1.00 85.62 146 ASP A O 1
ATOM 1176 N N . GLY A 1 147 ? 32.426 2.935 -23.691 1.00 82.50 147 GLY A N 1
ATOM 1177 C CA . GLY A 1 147 ? 31.150 3.131 -23.008 1.00 82.50 147 GLY A CA 1
ATOM 1178 C C . GLY A 1 147 ? 31.245 3.078 -21.482 1.00 82.50 147 GLY A C 1
ATOM 1179 O O . GLY A 1 147 ? 30.589 3.879 -20.817 1.00 82.50 147 GLY A O 1
ATOM 1180 N N . HIS A 1 148 ? 32.090 2.213 -20.912 1.00 82.88 148 HIS A N 1
ATOM 1181 C CA . HIS A 1 148 ? 32.316 2.154 -19.465 1.00 82.88 148 HIS A CA 1
ATOM 1182 C C . HIS A 1 148 ? 33.032 3.413 -18.960 1.00 82.88 148 HIS A C 1
ATOM 1184 O O . HIS A 1 148 ? 32.648 3.989 -17.939 1.00 82.88 148 HIS A O 1
ATOM 1190 N N . VAL A 1 149 ? 34.044 3.884 -19.697 1.00 85.06 149 VAL A N 1
ATOM 1191 C CA . VAL A 1 149 ? 34.770 5.123 -19.366 1.00 85.06 149 VAL A CA 1
ATOM 1192 C C . VAL A 1 149 ? 33.834 6.328 -19.437 1.00 85.06 149 VAL A C 1
ATOM 1194 O O . VAL A 1 149 ? 33.834 7.166 -18.535 1.00 85.06 149 VAL A O 1
ATOM 1197 N N . PHE A 1 150 ? 32.983 6.385 -20.461 1.00 86.06 150 PHE A N 1
ATOM 1198 C CA . PHE A 1 150 ? 31.960 7.416 -20.589 1.00 86.06 150 PHE A CA 1
ATOM 1199 C C . PHE A 1 150 ? 30.972 7.397 -19.418 1.00 86.06 150 PHE A C 1
ATOM 1201 O O . PHE A 1 150 ? 30.721 8.439 -18.813 1.00 86.06 150 PHE A O 1
ATOM 1208 N N . CYS A 1 151 ? 30.474 6.217 -19.039 1.00 83.19 151 CYS A N 1
ATOM 1209 C CA . CYS A 1 151 ? 29.593 6.049 -17.882 1.00 83.19 151 CYS A CA 1
ATOM 1210 C C . CYS A 1 151 ? 30.261 6.496 -16.576 1.00 83.19 151 CYS A C 1
ATOM 1212 O O . CYS A 1 151 ? 29.653 7.224 -15.797 1.00 83.19 151 CYS A O 1
ATOM 1214 N N . THR A 1 152 ? 31.529 6.133 -16.370 1.00 82.06 152 THR A N 1
ATOM 1215 C CA . THR A 1 152 ? 32.319 6.556 -15.201 1.00 82.06 152 THR A CA 1
ATOM 1216 C C . THR A 1 152 ? 32.472 8.079 -15.145 1.00 82.06 152 THR A C 1
ATOM 1218 O O . THR A 1 152 ? 32.421 8.681 -14.074 1.00 82.06 152 THR A O 1
ATOM 1221 N N . GLY A 1 153 ? 32.626 8.734 -16.299 1.00 83.00 153 GLY A N 1
ATOM 1222 C CA . GLY A 1 153 ? 32.627 10.194 -16.389 1.00 83.00 153 GLY A CA 1
ATOM 1223 C C . GLY A 1 153 ? 31.287 10.807 -15.971 1.00 83.00 153 GLY A C 1
ATOM 1224 O O . GLY A 1 153 ? 31.269 11.762 -15.191 1.00 83.00 153 GLY A O 1
ATOM 1225 N N . LEU A 1 154 ? 30.174 10.227 -16.434 1.00 79.44 154 LEU A N 1
ATOM 1226 C CA . LEU A 1 154 ? 28.813 10.683 -16.126 1.00 79.44 154 LEU A CA 1
ATOM 1227 C C . LEU A 1 154 ? 28.405 10.495 -14.660 1.00 79.44 154 LEU A C 1
ATOM 1229 O O . LEU A 1 154 ? 27.508 11.203 -14.202 1.00 79.44 154 LEU A O 1
ATOM 1233 N N . THR A 1 155 ? 29.040 9.575 -13.931 1.00 75.12 155 THR A N 1
ATOM 1234 C CA . THR A 1 155 ? 28.833 9.364 -12.486 1.00 75.12 155 THR A CA 1
ATOM 1235 C C . THR A 1 155 ? 29.876 10.072 -11.617 1.00 75.12 155 THR A C 1
ATOM 1237 O O . THR A 1 155 ? 29.822 9.995 -10.390 1.00 75.12 155 THR A O 1
ATOM 1240 N N . SER A 1 156 ? 30.830 10.788 -12.220 1.00 77.44 156 SER A N 1
ATOM 1241 C CA . SER A 1 156 ? 31.870 11.504 -11.481 1.00 77.44 156 SER A CA 1
ATOM 1242 C C . SER A 1 156 ? 31.342 12.775 -10.803 1.00 77.44 156 SER A C 1
ATOM 1244 O O . SER A 1 156 ? 30.446 13.455 -11.309 1.00 77.44 156 SER A O 1
ATOM 1246 N N . LYS A 1 157 ? 31.986 13.178 -9.698 1.00 70.88 157 LYS A N 1
ATOM 1247 C CA . LYS A 1 157 ? 31.675 14.431 -8.977 1.00 70.88 157 LYS A CA 1
ATOM 1248 C C . LYS A 1 157 ? 31.751 15.679 -9.859 1.00 70.88 157 LYS A C 1
ATOM 1250 O O . LYS A 1 157 ? 31.067 16.662 -9.611 1.00 70.88 157 LYS A O 1
ATOM 1255 N N . SER A 1 158 ? 32.571 15.655 -10.907 1.00 68.62 158 SER A N 1
ATOM 1256 C CA . SER A 1 158 ? 32.687 16.772 -11.848 1.00 68.62 158 SER A CA 1
ATOM 1257 C C . SER A 1 158 ? 31.410 16.990 -12.667 1.00 68.62 158 SER A C 1
ATOM 1259 O O . SER A 1 158 ? 31.147 18.120 -13.071 1.00 68.62 158 SER A O 1
ATOM 1261 N N . PHE A 1 159 ? 30.603 15.944 -12.870 1.00 72.06 159 PHE A N 1
ATOM 1262 C CA . PHE A 1 159 ? 29.313 16.018 -13.557 1.00 72.06 159 PHE A CA 1
ATOM 1263 C C . PHE A 1 159 ? 28.137 16.345 -12.615 1.00 72.06 159 PHE A C 1
ATOM 1265 O O . PHE A 1 159 ? 27.074 16.733 -13.097 1.00 72.06 159 PHE A O 1
ATOM 1272 N N . GLU A 1 160 ? 28.318 16.280 -11.285 1.00 67.25 160 GLU A N 1
ATOM 1273 C CA . GLU A 1 160 ? 27.277 16.631 -10.295 1.00 67.25 160 GLU A CA 1
ATOM 1274 C C . GLU A 1 160 ? 26.768 18.069 -10.448 1.00 67.25 160 GLU A C 1
ATOM 1276 O O . GLU A 1 160 ? 25.579 18.324 -10.261 1.00 67.25 160 GLU A O 1
ATOM 1281 N N . TYR A 1 161 ? 27.631 19.010 -10.845 1.00 68.38 161 TYR A N 1
ATOM 1282 C CA . TYR A 1 161 ? 27.217 20.392 -11.108 1.00 68.38 161 TYR A CA 1
ATOM 1283 C C . TYR A 1 161 ? 26.188 20.485 -12.240 1.00 68.38 161 TYR A C 1
ATOM 1285 O O . TYR A 1 161 ? 25.225 21.236 -12.131 1.00 68.38 161 TYR A O 1
ATOM 1293 N N . LEU A 1 162 ? 26.343 19.674 -13.288 1.00 67.69 162 LEU A N 1
ATOM 1294 C CA . LEU A 1 162 ? 25.426 19.667 -14.424 1.00 67.69 162 LEU A CA 1
ATOM 1295 C C . LEU A 1 162 ? 24.071 19.062 -14.041 1.00 67.69 162 LEU A C 1
ATOM 1297 O O . LEU A 1 162 ? 23.036 19.548 -14.480 1.00 67.69 162 LEU A O 1
ATOM 1301 N N . TYR A 1 163 ? 24.054 18.061 -13.162 1.00 68.69 163 TYR A N 1
ATOM 1302 C CA . TYR A 1 163 ? 22.800 17.533 -12.624 1.00 68.69 163 TYR A CA 1
ATOM 1303 C C . TYR A 1 163 ? 22.115 18.471 -11.627 1.00 68.69 163 TYR A C 1
ATOM 1305 O O . TYR A 1 163 ? 20.896 18.430 -11.494 1.00 68.69 163 TYR A O 1
ATOM 1313 N N . LYS A 1 164 ? 22.866 19.337 -10.942 1.00 68.56 164 LYS A N 1
ATOM 1314 C CA . LYS A 1 164 ? 22.278 20.388 -10.104 1.00 68.56 164 LYS A CA 1
ATOM 1315 C C . LYS A 1 164 ? 21.504 21.405 -10.945 1.00 68.56 164 LYS A C 1
ATOM 1317 O O . LYS A 1 164 ? 20.424 21.827 -10.541 1.00 68.56 164 LYS A O 1
ATOM 1322 N N . ASP A 1 165 ? 22.052 21.762 -12.103 1.00 71.12 165 ASP A N 1
ATOM 1323 C CA . ASP A 1 165 ? 21.429 22.705 -13.036 1.00 71.12 165 ASP A CA 1
ATOM 1324 C C . ASP A 1 165 ? 20.335 22.038 -13.891 1.00 71.12 165 ASP A C 1
ATOM 1326 O O . ASP A 1 165 ? 19.382 22.699 -14.305 1.00 71.12 165 ASP A O 1
ATOM 1330 N N . PHE A 1 166 ? 20.431 20.719 -14.104 1.00 68.69 166 PHE A N 1
ATOM 1331 C CA . PHE A 1 166 ? 19.466 19.908 -14.853 1.00 68.69 166 PHE A CA 1
ATOM 1332 C C . PHE A 1 166 ? 19.096 18.616 -14.097 1.00 68.69 166 PHE A C 1
ATOM 1334 O O . PHE A 1 166 ? 19.521 17.525 -14.494 1.00 68.69 166 PHE A O 1
ATOM 1341 N N . PRO A 1 167 ? 18.272 18.701 -13.035 1.00 63.78 167 PRO A N 1
ATOM 1342 C CA . PRO A 1 167 ? 17.899 17.542 -12.216 1.00 63.78 167 PRO A CA 1
ATOM 1343 C C . PRO A 1 167 ? 17.229 16.425 -13.023 1.00 63.78 167 PRO A C 1
ATOM 1345 O O . PRO A 1 167 ? 17.463 15.242 -12.776 1.00 63.78 167 PRO A O 1
ATOM 1348 N N . ASP A 1 168 ? 16.463 16.801 -14.049 1.00 64.69 168 ASP A N 1
ATOM 1349 C CA . ASP A 1 168 ? 15.770 15.885 -14.960 1.00 64.69 168 ASP A CA 1
ATOM 1350 C C . ASP A 1 168 ? 16.724 14.998 -15.766 1.00 64.69 168 ASP A C 1
ATOM 1352 O O . ASP A 1 168 ? 16.350 13.934 -16.254 1.00 64.69 168 ASP A O 1
ATOM 1356 N N . LEU A 1 169 ? 17.986 15.406 -15.913 1.00 71.50 169 LEU A N 1
ATOM 1357 C CA . LEU A 1 169 ? 18.955 14.617 -16.654 1.00 71.50 169 LEU A CA 1
ATOM 1358 C C . LEU A 1 169 ? 19.284 13.308 -15.921 1.00 71.50 169 LEU A C 1
ATOM 1360 O O . LEU A 1 169 ? 19.625 12.323 -16.572 1.00 71.50 169 LEU A O 1
ATOM 1364 N N . HIS A 1 170 ? 19.119 13.246 -14.594 1.00 70.19 170 HIS A N 1
ATOM 1365 C CA . HIS A 1 170 ? 19.334 12.013 -13.836 1.00 70.19 170 HIS A CA 1
ATOM 1366 C C . HIS A 1 170 ? 18.385 10.885 -14.251 1.00 70.19 170 HIS A C 1
ATOM 1368 O O . HIS A 1 170 ? 18.845 9.756 -14.422 1.00 70.19 170 HIS A O 1
ATOM 1374 N N . THR A 1 171 ? 17.097 11.171 -14.457 1.00 70.50 171 THR A N 1
ATOM 1375 C CA . THR A 1 171 ? 16.094 10.154 -14.829 1.00 70.50 171 THR A CA 1
ATOM 1376 C C . THR A 1 171 ? 16.296 9.645 -16.257 1.00 70.50 171 THR A C 1
ATOM 1378 O O . THR A 1 171 ? 15.922 8.524 -16.595 1.00 70.50 171 THR A O 1
ATOM 1381 N N . VAL A 1 172 ? 16.957 10.442 -17.100 1.00 74.88 172 VAL A N 1
ATOM 1382 C CA . VAL A 1 172 ? 17.294 10.095 -18.484 1.00 74.88 172 VAL A CA 1
ATOM 1383 C C . VAL A 1 172 ? 18.645 9.376 -18.569 1.00 74.88 172 VAL A C 1
ATOM 1385 O O . VAL A 1 172 ? 18.791 8.426 -19.338 1.00 74.88 172 VAL A O 1
ATOM 1388 N N . VAL A 1 173 ? 19.645 9.788 -17.799 1.00 77.56 173 VAL A N 1
ATOM 1389 C CA . VAL A 1 173 ? 21.012 9.271 -17.937 1.00 77.56 173 VAL A CA 1
ATOM 1390 C C . VAL A 1 173 ? 21.226 7.988 -17.135 1.00 77.56 173 VAL A C 1
ATOM 1392 O O . VAL A 1 173 ? 21.764 7.028 -17.681 1.00 77.56 173 VAL A O 1
ATOM 1395 N N . ARG A 1 174 ? 20.747 7.912 -15.887 1.00 76.31 174 ARG A N 1
ATOM 1396 C CA . ARG A 1 174 ? 21.002 6.761 -14.999 1.00 76.31 174 ARG A CA 1
ATOM 1397 C C . ARG A 1 174 ? 20.494 5.414 -15.535 1.00 76.31 174 ARG A C 1
ATOM 1399 O O . ARG A 1 174 ? 21.258 4.453 -15.481 1.00 76.31 174 ARG A O 1
ATOM 1406 N N . PRO A 1 175 ? 19.282 5.301 -16.121 1.00 78.50 175 PRO A N 1
ATOM 1407 C CA . PRO A 1 175 ? 18.853 4.030 -16.709 1.00 78.50 175 PRO A CA 1
ATOM 1408 C C . PRO A 1 175 ? 19.773 3.573 -17.849 1.00 78.50 175 PRO A C 1
ATOM 1410 O O . PRO A 1 175 ? 20.082 2.394 -17.973 1.00 78.50 175 PRO A O 1
ATOM 1413 N N . VAL A 1 176 ? 20.272 4.513 -18.658 1.00 77.75 176 VAL A N 1
ATOM 1414 C CA . VAL A 1 176 ? 21.184 4.201 -19.767 1.00 77.75 176 VAL A CA 1
ATOM 1415 C C . VAL A 1 176 ? 22.551 3.760 -19.241 1.00 77.75 176 VAL A C 1
ATOM 1417 O O . VAL A 1 176 ? 23.106 2.794 -19.762 1.00 77.75 176 VAL A O 1
ATOM 1420 N N . ILE A 1 177 ? 23.061 4.400 -18.180 1.00 78.06 177 ILE A N 1
ATOM 1421 C CA . ILE A 1 177 ? 24.294 3.970 -17.504 1.00 78.06 177 ILE A CA 1
ATOM 1422 C C . ILE A 1 177 ? 24.170 2.508 -17.078 1.00 78.06 177 ILE A C 1
ATOM 1424 O O . ILE A 1 177 ? 25.056 1.735 -17.421 1.00 78.06 177 ILE A O 1
ATOM 1428 N N . PHE A 1 178 ? 23.054 2.102 -16.462 1.00 76.38 178 PHE A N 1
ATOM 1429 C CA . PHE A 1 178 ? 22.824 0.710 -16.058 1.00 76.38 178 PHE A CA 1
ATOM 1430 C C . PHE A 1 178 ? 23.012 -0.306 -17.204 1.00 76.38 178 PHE A C 1
ATOM 1432 O O . PHE A 1 178 ? 23.562 -1.383 -16.982 1.00 76.38 178 PHE A O 1
ATOM 1439 N N . LEU A 1 179 ? 22.598 0.013 -18.438 1.00 75.00 179 LEU A N 1
ATOM 1440 C CA . LEU A 1 179 ? 22.799 -0.885 -19.587 1.00 75.00 179 LEU A CA 1
ATOM 1441 C C . LEU A 1 179 ? 24.239 -0.875 -20.117 1.00 75.00 179 LEU A C 1
ATOM 1443 O O . LEU A 1 179 ? 24.704 -1.885 -20.654 1.00 75.00 179 LEU A O 1
ATOM 1447 N N . MET A 1 180 ? 24.928 0.261 -20.013 1.00 77.75 180 MET A N 1
ATOM 1448 C CA . MET A 1 180 ? 26.219 0.499 -20.661 1.00 77.75 180 MET A CA 1
ATOM 1449 C C . MET A 1 180 ? 27.427 0.188 -19.766 1.00 77.75 180 MET A C 1
ATOM 1451 O O . MET A 1 180 ? 28.440 -0.311 -20.268 1.00 77.75 180 MET A O 1
ATOM 1455 N N . SER A 1 181 ? 27.330 0.479 -18.467 1.00 71.69 181 SER A N 1
ATOM 1456 C CA . SER A 1 181 ? 28.437 0.485 -17.500 1.00 71.69 181 SER A CA 1
ATOM 1457 C C . SER A 1 181 ? 29.105 -0.879 -17.347 1.00 71.69 181 SER A C 1
ATOM 1459 O O . SER A 1 181 ? 30.330 -0.953 -17.275 1.00 71.69 181 SER A O 1
ATOM 1461 N N . GLU A 1 182 ? 28.320 -1.953 -17.394 1.00 68.69 182 GLU A N 1
ATOM 1462 C CA . GLU A 1 182 ? 28.796 -3.327 -17.212 1.00 68.69 182 GLU A CA 1
ATOM 1463 C C . GLU A 1 182 ? 29.112 -4.050 -18.531 1.00 68.69 182 GLU A C 1
ATOM 1465 O O . GLU A 1 182 ? 29.445 -5.235 -18.522 1.00 68.69 182 GLU A O 1
ATOM 1470 N N . SER A 1 183 ? 29.030 -3.370 -19.684 1.00 69.19 183 SER A N 1
ATOM 1471 C CA . SER A 1 183 ? 29.243 -4.007 -20.998 1.00 69.19 183 SER A CA 1
ATOM 1472 C C . SER A 1 183 ? 30.598 -4.724 -21.104 1.00 69.19 183 SER A C 1
ATOM 1474 O O . SER A 1 183 ? 30.636 -5.887 -21.510 1.00 69.19 183 SER A O 1
ATOM 1476 N N . LEU A 1 184 ? 31.680 -4.097 -20.622 1.00 64.38 184 LEU A N 1
ATOM 1477 C CA . LEU A 1 184 ? 33.035 -4.668 -20.599 1.00 64.38 184 LEU A CA 1
ATOM 1478 C C . LEU A 1 184 ? 33.189 -5.908 -19.700 1.00 64.38 184 LEU A C 1
ATOM 1480 O O . LEU A 1 184 ? 34.102 -6.709 -19.924 1.00 64.38 184 LEU A O 1
ATOM 1484 N N . PHE A 1 185 ? 32.327 -6.070 -18.692 1.00 63.62 185 PHE A N 1
ATOM 1485 C CA . PHE A 1 185 ? 32.416 -7.133 -17.684 1.00 63.62 185 PHE A CA 1
ATOM 1486 C C . PHE A 1 185 ? 31.449 -8.297 -17.937 1.00 63.62 185 PHE A C 1
ATOM 1488 O O . PHE A 1 185 ? 31.421 -9.252 -17.157 1.00 63.62 185 PHE A O 1
ATOM 1495 N N . ARG A 1 186 ? 30.685 -8.266 -19.040 1.00 66.12 186 ARG A N 1
ATOM 1496 C CA . ARG A 1 186 ? 29.722 -9.325 -19.385 1.00 66.12 186 ARG A CA 1
ATOM 1497 C C . ARG A 1 186 ? 30.414 -10.710 -19.448 1.00 66.12 186 ARG A C 1
ATOM 1499 O O . ARG A 1 186 ? 31.422 -10.856 -20.153 1.00 66.12 186 ARG A O 1
ATOM 1506 N N . PRO A 1 187 ? 29.911 -11.741 -18.731 1.00 55.75 187 PRO A N 1
ATOM 1507 C CA . PRO A 1 187 ? 30.561 -13.051 -18.629 1.00 55.75 187 PRO A CA 1
ATOM 1508 C C . PRO A 1 187 ? 30.714 -13.753 -19.979 1.00 55.75 187 PRO A C 1
ATOM 1510 O O . PRO A 1 187 ? 29.776 -13.809 -20.768 1.00 55.75 187 PRO A O 1
ATOM 1513 N N . LYS A 1 188 ? 31.871 -14.391 -20.216 1.00 53.53 188 LYS A N 1
ATOM 1514 C CA . LYS A 1 188 ? 32.146 -15.150 -21.456 1.00 53.53 188 LYS A CA 1
ATOM 1515 C C . LYS A 1 188 ? 31.235 -16.366 -21.673 1.00 53.53 188 LYS A C 1
ATOM 1517 O O . LYS A 1 188 ? 31.083 -16.821 -22.809 1.00 53.53 188 LYS A O 1
ATOM 1522 N N . VAL A 1 189 ? 30.648 -16.888 -20.596 1.00 50.91 189 VAL A N 1
ATOM 1523 C CA . VAL A 1 189 ? 29.752 -18.050 -20.571 1.00 50.91 189 VAL A CA 1
ATOM 1524 C C . VAL A 1 189 ? 28.633 -17.760 -19.571 1.00 50.91 189 VAL A C 1
ATOM 1526 O O . VAL A 1 189 ? 28.926 -17.338 -18.454 1.00 50.91 189 VAL A O 1
ATOM 1529 N N . VAL A 1 190 ? 27.381 -17.992 -19.966 1.00 48.91 190 VAL A N 1
ATOM 1530 C CA . VAL A 1 190 ? 26.188 -17.844 -19.113 1.00 48.91 190 VAL A CA 1
ATOM 1531 C C . VAL A 1 190 ? 25.484 -19.204 -19.024 1.00 48.91 190 VAL A C 1
ATOM 1533 O O . VAL A 1 190 ? 25.421 -19.934 -20.017 1.00 48.91 190 VAL A O 1
ATOM 1536 N N . GLU A 1 191 ? 25.002 -19.588 -17.836 1.00 43.47 191 GLU A N 1
ATOM 1537 C CA . GLU A 1 191 ? 24.252 -20.837 -17.643 1.00 43.47 191 GLU A CA 1
ATOM 1538 C C . GLU A 1 191 ? 22.922 -20.812 -18.414 1.00 43.47 191 GLU A C 1
ATOM 1540 O O . GLU A 1 191 ? 22.255 -19.785 -18.511 1.00 43.47 191 GLU A O 1
ATOM 1545 N N . ARG A 1 192 ? 22.550 -21.958 -19.000 1.00 42.62 192 ARG A N 1
ATOM 1546 C CA . ARG A 1 192 ? 21.360 -22.102 -19.852 1.00 42.62 192 ARG A CA 1
ATOM 1547 C C . ARG A 1 192 ? 20.081 -21.713 -19.104 1.00 42.62 192 ARG A C 1
ATOM 1549 O O . ARG A 1 192 ? 19.710 -22.394 -18.152 1.00 42.62 192 ARG A O 1
ATOM 1556 N N . THR A 1 193 ? 19.336 -20.752 -19.640 1.00 46.53 193 THR A N 1
ATOM 1557 C CA . THR A 1 193 ? 17.903 -20.577 -19.366 1.00 46.53 193 THR A CA 1
ATOM 1558 C C . THR A 1 193 ? 17.106 -20.695 -20.670 1.00 46.53 193 THR A C 1
ATOM 1560 O O . THR A 1 193 ? 17.617 -20.479 -21.766 1.00 46.53 193 THR A O 1
ATOM 1563 N N . SER A 1 194 ? 15.878 -21.191 -20.563 1.00 47.75 194 SER A N 1
ATOM 1564 C CA . SER A 1 194 ? 15.138 -21.894 -21.619 1.00 47.75 194 SER A CA 1
ATOM 1565 C C . SER A 1 194 ? 14.264 -21.021 -22.532 1.00 47.75 194 SER A C 1
ATOM 1567 O O . SER A 1 194 ? 13.312 -21.551 -23.098 1.00 47.75 194 SER A O 1
ATOM 1569 N N . ASN A 1 195 ? 14.555 -19.726 -22.706 1.00 49.25 195 ASN A N 1
ATOM 1570 C CA . ASN A 1 195 ? 13.716 -18.831 -23.519 1.00 49.25 195 ASN A CA 1
ATOM 1571 C C . ASN A 1 195 ? 14.447 -18.266 -24.743 1.00 49.25 195 ASN A C 1
ATOM 1573 O O . ASN A 1 195 ? 15.503 -17.656 -24.625 1.00 49.25 195 ASN A O 1
ATOM 1577 N N . GLU A 1 196 ? 13.843 -18.430 -25.923 1.00 54.56 196 GLU A N 1
ATOM 1578 C CA . GLU A 1 196 ? 14.468 -18.191 -27.236 1.00 54.56 196 GLU A CA 1
ATOM 1579 C C . GLU A 1 196 ? 14.606 -16.703 -27.646 1.00 54.56 196 GLU A C 1
ATOM 1581 O O . GLU A 1 196 ? 15.214 -16.423 -28.676 1.00 54.56 196 GLU A O 1
ATOM 1586 N N . PHE A 1 197 ? 14.100 -15.742 -26.853 1.00 53.47 197 PHE A N 1
ATOM 1587 C CA . PHE A 1 197 ? 14.005 -14.314 -27.239 1.00 53.47 197 PHE A CA 1
ATOM 1588 C C . PHE A 1 197 ? 14.459 -13.286 -2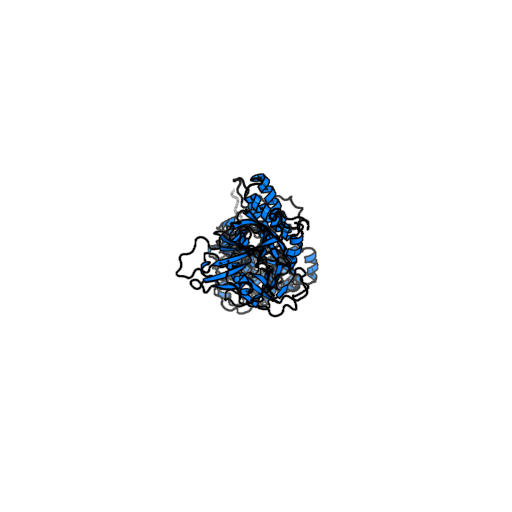6.189 1.00 53.47 197 PHE A C 1
ATOM 1590 O O . PHE A 1 197 ? 14.306 -12.087 -26.413 1.00 53.47 197 PHE A O 1
ATOM 1597 N N . SER A 1 198 ? 15.002 -13.721 -25.051 1.00 61.91 198 SER A N 1
ATOM 1598 C CA . SER A 1 198 ? 15.266 -12.852 -23.897 1.00 61.91 198 SER A CA 1
ATOM 1599 C C . SER A 1 198 ? 16.761 -12.697 -23.608 1.00 61.91 198 SER A C 1
ATOM 1601 O O . SER A 1 198 ? 17.492 -13.684 -23.544 1.00 61.91 198 SER A O 1
ATOM 1603 N N . LEU A 1 199 ? 17.201 -11.461 -23.354 1.00 66.31 199 LEU A N 1
ATOM 1604 C CA . LEU A 1 199 ? 18.533 -11.154 -22.808 1.00 66.31 199 LEU A CA 1
ATOM 1605 C C . LEU A 1 199 ? 18.629 -11.328 -21.287 1.00 66.31 199 LEU A C 1
ATOM 1607 O O . LEU A 1 199 ? 19.699 -11.129 -20.717 1.00 66.31 199 LEU A O 1
ATOM 1611 N N . ASN A 1 200 ? 17.524 -11.699 -20.637 1.00 69.88 200 ASN A N 1
ATOM 1612 C CA . ASN A 1 200 ? 17.433 -11.982 -19.209 1.00 69.88 200 ASN A CA 1
ATOM 1613 C C . ASN A 1 200 ? 17.990 -10.854 -18.319 1.00 69.88 200 ASN A C 1
ATOM 1615 O O . ASN A 1 200 ? 18.734 -11.112 -17.375 1.00 69.88 200 ASN A O 1
ATOM 1619 N N . ILE A 1 201 ? 17.658 -9.597 -18.642 1.00 74.62 201 ILE A N 1
ATOM 1620 C CA . ILE A 1 201 ? 18.223 -8.424 -17.957 1.00 74.62 201 ILE A CA 1
ATOM 1621 C C . ILE A 1 201 ? 17.442 -8.117 -16.683 1.00 74.62 201 ILE A C 1
ATOM 1623 O O . ILE A 1 201 ? 18.015 -8.108 -15.596 1.00 74.62 201 ILE A O 1
ATOM 1627 N N . ARG A 1 202 ? 16.140 -7.844 -16.816 1.00 79.75 202 ARG A N 1
ATOM 1628 C CA . ARG A 1 202 ? 15.217 -7.514 -15.717 1.00 79.75 202 ARG A CA 1
ATOM 1629 C C . ARG A 1 202 ? 13.778 -7.855 -16.104 1.00 79.75 202 ARG A C 1
ATOM 1631 O O . ARG A 1 202 ? 13.506 -7.921 -17.299 1.00 79.75 202 ARG A O 1
ATOM 1638 N N . PRO A 1 203 ? 12.843 -8.011 -15.153 1.00 87.31 203 PRO A N 1
ATOM 1639 C CA . PRO A 1 203 ? 11.426 -8.186 -15.470 1.00 87.31 203 PRO A CA 1
ATOM 1640 C C . PRO A 1 203 ? 10.885 -7.034 -16.328 1.00 87.31 203 PRO A C 1
ATOM 1642 O O . PRO A 1 203 ? 11.323 -5.890 -16.182 1.00 87.31 203 PRO A O 1
ATOM 1645 N N . LEU A 1 204 ? 9.904 -7.310 -17.193 1.00 89.31 204 LEU A N 1
ATOM 1646 C CA . LEU A 1 204 ? 9.367 -6.323 -18.136 1.00 89.31 204 LEU A CA 1
ATOM 1647 C C . LEU A 1 204 ? 8.805 -5.085 -17.424 1.00 89.31 204 LEU A C 1
ATOM 1649 O O . LEU A 1 204 ? 9.021 -3.975 -17.898 1.00 89.31 204 LEU A O 1
ATOM 1653 N N . GLY A 1 205 ? 8.136 -5.261 -16.279 1.00 89.50 205 GLY A N 1
ATOM 1654 C CA . GLY A 1 205 ? 7.623 -4.149 -15.465 1.00 89.50 205 GLY A CA 1
ATOM 1655 C C . GLY A 1 205 ? 8.724 -3.183 -15.017 1.00 89.50 205 GLY A C 1
ATOM 1656 O O . GLY A 1 205 ? 8.599 -1.979 -15.216 1.00 89.50 205 GLY A O 1
ATOM 1657 N N . GLU A 1 206 ? 9.857 -3.707 -14.535 1.00 87.50 206 GLU A N 1
ATOM 1658 C CA . GLU A 1 206 ? 10.999 -2.874 -14.137 1.00 87.50 206 GLU A CA 1
ATOM 1659 C C . GLU A 1 206 ? 11.603 -2.144 -15.339 1.00 87.50 206 GLU A C 1
ATOM 1661 O O . GLU A 1 206 ? 11.887 -0.954 -15.255 1.00 87.50 206 GLU A O 1
ATOM 1666 N N . LEU A 1 207 ? 11.764 -2.820 -16.481 1.00 87.38 207 LEU A N 1
ATOM 1667 C CA . LEU A 1 207 ? 12.244 -2.172 -17.705 1.00 87.38 207 LEU A CA 1
ATOM 1668 C C . LEU A 1 207 ? 11.300 -1.048 -18.149 1.00 87.38 207 LEU A C 1
ATOM 1670 O O . LEU A 1 207 ? 11.753 0.032 -18.524 1.00 87.38 207 LEU A O 1
ATOM 1674 N N . LEU A 1 208 ? 9.988 -1.265 -18.075 1.00 90.81 208 LEU A N 1
ATOM 1675 C CA . LEU A 1 208 ? 9.005 -0.232 -18.384 1.00 90.81 208 LEU A CA 1
ATOM 1676 C C . LEU A 1 208 ? 9.155 0.954 -17.435 1.00 90.81 208 LEU A C 1
ATOM 1678 O O . LEU A 1 208 ? 9.280 2.079 -17.910 1.00 90.81 208 LEU A O 1
ATOM 1682 N N . ASP A 1 209 ? 9.259 0.727 -16.128 1.00 88.50 209 ASP A N 1
ATOM 1683 C CA . ASP A 1 209 ? 9.467 1.787 -15.133 1.00 88.50 209 ASP A CA 1
ATOM 1684 C C . ASP A 1 209 ? 10.763 2.586 -15.360 1.00 88.50 209 ASP A C 1
ATOM 1686 O O . ASP A 1 209 ? 10.827 3.769 -15.026 1.00 88.50 209 ASP A O 1
ATOM 1690 N N . MET A 1 210 ? 11.777 1.987 -15.990 1.00 85.12 210 MET A N 1
ATOM 1691 C CA . MET A 1 210 ? 13.038 2.645 -16.356 1.00 85.12 210 MET A CA 1
ATOM 1692 C C . MET A 1 210 ? 12.969 3.460 -17.665 1.00 85.12 210 MET A C 1
ATOM 1694 O O . MET A 1 210 ? 13.694 4.451 -17.808 1.00 85.12 210 MET A O 1
ATOM 1698 N N . TYR A 1 211 ? 12.135 3.060 -18.637 1.00 85.12 211 TYR A N 1
ATOM 1699 C CA . TYR A 1 211 ? 12.225 3.557 -20.024 1.00 85.12 211 TYR A CA 1
ATOM 1700 C C . TYR A 1 211 ? 10.920 4.067 -20.657 1.00 85.12 211 TYR A C 1
ATOM 1702 O O . TYR A 1 211 ? 10.968 4.610 -21.759 1.00 85.12 211 TYR A O 1
ATOM 1710 N N . HIS A 1 212 ? 9.759 3.964 -20.011 1.00 84.56 212 HIS A N 1
ATOM 1711 C CA . HIS A 1 212 ? 8.480 4.343 -20.634 1.00 84.56 212 HIS A CA 1
ATOM 1712 C C . HIS A 1 212 ? 8.386 5.828 -21.055 1.00 84.56 212 HIS A C 1
ATOM 1714 O O . HIS A 1 212 ? 7.696 6.170 -22.020 1.00 84.56 212 HIS A O 1
ATOM 1720 N N . THR A 1 213 ? 9.139 6.715 -20.396 1.00 79.75 213 THR A N 1
ATOM 1721 C CA . THR A 1 213 ? 9.197 8.159 -20.695 1.00 79.75 213 THR A CA 1
ATOM 1722 C C . THR A 1 213 ? 10.069 8.516 -21.905 1.00 79.75 213 THR A C 1
ATOM 1724 O O . THR A 1 213 ? 10.161 9.684 -22.292 1.00 79.75 213 THR A O 1
ATOM 1727 N N . ARG A 1 214 ? 10.743 7.538 -22.526 1.00 80.56 214 ARG A N 1
ATOM 1728 C CA . ARG A 1 214 ? 11.598 7.780 -23.698 1.00 80.56 214 ARG A CA 1
ATOM 1729 C C . ARG A 1 214 ? 10.760 8.166 -24.904 1.00 80.56 214 ARG A C 1
ATOM 1731 O O . ARG A 1 214 ? 9.605 7.780 -25.031 1.00 80.56 214 ARG A O 1
ATOM 1738 N N . LYS A 1 215 ? 11.350 8.928 -25.821 1.00 77.06 215 LYS A N 1
ATOM 1739 C CA . LYS A 1 215 ? 10.700 9.259 -27.091 1.00 77.06 215 LYS A CA 1
ATOM 1740 C C . LYS A 1 215 ? 10.836 8.091 -28.057 1.00 77.06 215 LYS A C 1
ATOM 1742 O O . LYS A 1 215 ? 11.898 7.483 -28.141 1.00 77.06 215 LYS A O 1
ATOM 1747 N N . ALA A 1 216 ? 9.780 7.846 -28.816 1.00 76.25 216 ALA A N 1
ATOM 1748 C CA . ALA A 1 216 ? 9.761 6.868 -29.887 1.00 76.25 216 ALA A CA 1
ATOM 1749 C C . ALA A 1 216 ? 9.060 7.452 -31.116 1.00 76.25 216 ALA A C 1
ATOM 1751 O O . ALA A 1 216 ? 8.214 8.337 -30.988 1.00 76.25 216 ALA A O 1
ATOM 1752 N N . THR A 1 217 ? 9.426 6.978 -32.309 1.00 76.69 217 THR A N 1
ATOM 1753 C CA . THR A 1 217 ? 8.739 7.379 -33.546 1.00 76.69 217 THR A CA 1
ATOM 1754 C C . THR A 1 217 ? 7.347 6.756 -33.611 1.00 76.69 217 THR A C 1
ATOM 1756 O O . THR A 1 217 ? 6.402 7.426 -34.023 1.00 76.69 217 THR A O 1
ATOM 1759 N N . LYS A 1 218 ? 7.209 5.498 -33.174 1.00 81.25 218 LYS A N 1
ATOM 1760 C CA . LYS A 1 218 ? 5.923 4.847 -32.914 1.00 81.25 218 LYS A CA 1
ATOM 1761 C C . LYS A 1 218 ? 5.823 4.447 -31.446 1.00 81.25 218 LYS A C 1
ATOM 1763 O O . LYS A 1 218 ? 6.799 3.985 -30.869 1.00 81.25 218 LYS A O 1
ATOM 1768 N N . GLN A 1 219 ? 4.634 4.566 -30.857 1.00 85.12 219 GLN A N 1
ATOM 1769 C CA . GLN A 1 219 ? 4.392 4.223 -29.445 1.00 85.12 219 GLN A CA 1
ATOM 1770 C C . GLN A 1 219 ? 4.762 2.759 -29.145 1.00 85.12 219 GLN A C 1
ATOM 1772 O O . GLN A 1 219 ? 5.400 2.471 -28.136 1.00 85.12 219 GLN A O 1
ATOM 1777 N N . HIS A 1 220 ? 4.466 1.853 -30.085 1.00 85.81 220 HIS A N 1
ATOM 1778 C CA . HIS A 1 220 ? 4.839 0.434 -30.055 1.00 85.81 220 HIS A CA 1
ATOM 1779 C C . HIS A 1 220 ? 6.322 0.183 -29.782 1.00 85.81 220 HIS A C 1
ATOM 1781 O O . HIS A 1 220 ? 6.648 -0.755 -29.052 1.00 85.81 220 HIS A O 1
ATOM 1787 N N . ASP A 1 221 ? 7.212 1.033 -30.309 1.00 80.31 221 ASP A N 1
ATOM 1788 C CA . ASP A 1 221 ? 8.660 0.857 -30.157 1.00 80.31 221 ASP A CA 1
ATOM 1789 C C . ASP A 1 221 ? 9.060 0.902 -28.673 1.00 80.31 221 ASP A C 1
ATOM 1791 O O . ASP A 1 221 ? 9.982 0.202 -28.267 1.00 80.31 221 ASP A O 1
ATOM 1795 N N . LYS A 1 222 ? 8.338 1.663 -27.833 1.00 84.25 222 LYS A N 1
ATOM 1796 C CA . LYS A 1 222 ? 8.609 1.745 -26.388 1.00 84.25 222 LYS A CA 1
ATOM 1797 C C . LYS A 1 222 ? 8.429 0.408 -25.675 1.00 84.25 222 LYS A C 1
ATOM 1799 O O . LYS A 1 222 ? 9.111 0.158 -24.690 1.00 84.25 222 LYS A O 1
ATOM 1804 N N . LEU A 1 223 ? 7.507 -0.433 -26.146 1.00 86.62 223 LEU A N 1
ATOM 1805 C CA . LEU A 1 223 ? 7.258 -1.757 -25.578 1.00 86.62 223 LEU A CA 1
ATOM 1806 C C . LEU A 1 223 ? 8.134 -2.816 -26.248 1.00 86.62 223 LEU A C 1
ATOM 1808 O O . LEU A 1 223 ? 8.833 -3.563 -25.564 1.00 86.62 223 LEU A O 1
ATOM 1812 N N . PHE A 1 224 ? 8.107 -2.885 -27.579 1.00 83.25 224 PHE A N 1
ATOM 1813 C CA . PHE A 1 224 ? 8.771 -3.956 -28.327 1.00 83.25 224 PHE A CA 1
ATOM 1814 C C . PHE A 1 224 ? 10.284 -3.956 -28.129 1.00 83.25 224 PHE A C 1
ATOM 1816 O O . PHE A 1 224 ? 10.883 -5.023 -27.997 1.00 83.25 224 PHE A O 1
ATOM 1823 N N . ALA A 1 225 ? 10.879 -2.776 -27.963 1.00 76.88 225 ALA A N 1
ATOM 1824 C CA . ALA A 1 225 ? 12.296 -2.657 -27.675 1.00 76.88 225 ALA A CA 1
ATOM 1825 C C . ALA A 1 225 ? 12.668 -3.207 -26.273 1.00 76.88 225 ALA A C 1
ATOM 1827 O O . ALA A 1 225 ? 13.789 -3.666 -26.065 1.00 76.88 225 ALA A O 1
ATOM 1828 N N . LEU A 1 226 ? 11.732 -3.232 -25.314 1.00 83.06 226 LEU A N 1
ATOM 1829 C CA . LEU A 1 226 ? 11.961 -3.740 -23.952 1.00 83.06 226 LEU A CA 1
ATOM 1830 C C . LEU A 1 226 ? 11.675 -5.239 -23.803 1.00 83.06 226 LEU A C 1
ATOM 1832 O O . LEU A 1 226 ? 12.304 -5.898 -22.977 1.00 83.06 226 LEU A O 1
ATOM 1836 N N . ILE A 1 227 ? 10.769 -5.799 -24.609 1.00 79.94 227 ILE A N 1
ATOM 1837 C CA . ILE A 1 227 ? 10.399 -7.225 -24.553 1.00 79.94 227 ILE A CA 1
ATOM 1838 C C . ILE A 1 227 ? 11.615 -8.133 -24.754 1.00 79.94 227 ILE A C 1
ATOM 1840 O O . ILE A 1 227 ? 11.790 -9.084 -23.996 1.00 79.94 227 ILE A O 1
ATOM 1844 N N . GLY A 1 228 ? 12.501 -7.803 -25.700 1.00 70.44 228 GLY A N 1
ATOM 1845 C CA . GLY A 1 228 ? 13.731 -8.572 -25.936 1.00 70.44 228 GLY A CA 1
ATOM 1846 C C . GLY A 1 228 ? 14.720 -8.557 -24.761 1.00 70.44 228 GLY A C 1
ATOM 1847 O O . GLY A 1 228 ? 15.592 -9.416 -24.668 1.00 70.44 228 GLY A O 1
ATOM 1848 N N . MET A 1 229 ? 14.586 -7.606 -23.833 1.00 75.06 229 MET A N 1
ATOM 1849 C CA . MET A 1 229 ? 15.426 -7.499 -22.637 1.00 75.06 229 MET A CA 1
ATOM 1850 C C . MET A 1 229 ? 14.807 -8.157 -21.396 1.00 75.06 229 MET A C 1
ATOM 1852 O O . MET A 1 229 ? 15.510 -8.358 -20.401 1.00 75.06 229 MET A O 1
ATOM 1856 N N . SER A 1 230 ? 13.511 -8.481 -21.432 1.00 82.12 230 SER A N 1
ATOM 1857 C CA . SER A 1 230 ? 12.779 -8.938 -20.251 1.00 82.12 230 SER A CA 1
ATOM 1858 C C . SER A 1 230 ? 13.238 -10.314 -19.773 1.00 82.12 230 SER A C 1
ATOM 1860 O O . SER A 1 230 ? 13.353 -11.229 -20.577 1.00 82.12 230 SER A O 1
ATOM 1862 N N . SER A 1 231 ? 13.436 -10.489 -18.467 1.00 79.12 231 SER A N 1
ATOM 1863 C CA . SER A 1 231 ? 13.735 -11.769 -17.807 1.00 79.12 231 SER A CA 1
ATOM 1864 C C . SER A 1 231 ? 12.497 -12.615 -17.480 1.00 79.12 231 SER A C 1
ATOM 1866 O O . SER A 1 231 ? 12.616 -13.628 -16.791 1.00 79.12 231 SER A O 1
ATOM 1868 N N . ASP A 1 232 ? 11.297 -12.199 -17.890 1.00 82.50 232 ASP A N 1
ATOM 1869 C CA . ASP A 1 232 ? 10.076 -12.938 -17.573 1.00 82.50 232 ASP A CA 1
ATOM 1870 C C . ASP A 1 232 ? 10.035 -14.300 -18.286 1.00 82.50 232 ASP A C 1
ATOM 1872 O O . ASP A 1 232 ? 10.321 -14.428 -19.480 1.00 82.50 232 ASP A O 1
ATOM 1876 N N . ALA A 1 233 ? 9.643 -15.337 -17.543 1.00 69.50 233 ALA A N 1
ATOM 1877 C CA . ALA A 1 233 ? 9.699 -16.724 -18.004 1.00 69.50 233 ALA A CA 1
ATOM 1878 C C . ALA A 1 233 ? 8.721 -17.047 -19.151 1.00 69.50 233 ALA A C 1
ATOM 1880 O O . ALA A 1 233 ? 8.931 -18.025 -19.863 1.00 69.50 233 ALA A O 1
ATOM 1881 N N . SER A 1 234 ? 7.669 -16.254 -19.368 1.00 77.69 234 SER A N 1
ATOM 1882 C CA . SER A 1 234 ? 6.755 -16.439 -20.502 1.00 77.69 234 SER A CA 1
ATOM 1883 C C . SER A 1 234 ? 6.032 -15.139 -20.845 1.00 77.69 234 SER A C 1
ATOM 1885 O O . SER A 1 234 ? 5.046 -14.784 -20.198 1.00 77.69 234 SER A O 1
ATOM 1887 N N . ILE A 1 235 ? 6.504 -14.442 -21.879 1.00 82.25 235 ILE A N 1
ATOM 1888 C CA . ILE A 1 235 ? 5.802 -13.280 -22.431 1.00 82.25 235 ILE A CA 1
ATOM 1889 C C . ILE A 1 235 ? 4.684 -13.790 -23.353 1.00 82.25 235 ILE A C 1
ATOM 1891 O O . ILE A 1 235 ? 4.965 -14.589 -24.252 1.00 82.25 235 ILE A O 1
ATOM 1895 N N . PRO A 1 236 ? 3.424 -13.367 -23.147 1.00 85.19 236 PRO A N 1
ATOM 1896 C CA . PRO A 1 236 ? 2.310 -13.728 -24.013 1.00 85.19 236 PRO A CA 1
ATOM 1897 C C . PRO A 1 236 ? 2.589 -13.429 -25.490 1.00 85.19 236 PRO A C 1
ATOM 1899 O O . PRO A 1 236 ? 3.087 -12.362 -25.847 1.00 85.19 236 PRO A O 1
ATOM 1902 N N . THR A 1 237 ? 2.220 -14.360 -26.371 1.00 83.25 237 THR A N 1
ATOM 1903 C CA . THR A 1 237 ? 2.430 -14.227 -27.822 1.00 83.25 237 THR A CA 1
ATOM 1904 C C . THR A 1 237 ? 1.730 -13.012 -28.430 1.00 83.25 237 THR A C 1
ATOM 1906 O O . THR A 1 237 ? 2.141 -12.526 -29.475 1.00 83.25 237 THR A O 1
ATOM 1909 N N . ASP A 1 238 ? 0.667 -12.520 -27.794 1.00 84.00 238 ASP A N 1
ATOM 1910 C CA . ASP A 1 238 ? -0.114 -11.362 -28.234 1.00 84.00 238 ASP A CA 1
ATOM 1911 C C . ASP A 1 238 ? 0.463 -10.008 -27.774 1.00 84.00 238 ASP A C 1
ATOM 1913 O O . ASP A 1 238 ? -0.104 -8.963 -28.116 1.00 84.00 238 ASP A O 1
ATOM 1917 N N . LEU A 1 239 ? 1.583 -10.033 -27.038 1.00 86.50 239 LEU A N 1
ATOM 1918 C CA . LEU A 1 239 ? 2.442 -8.883 -26.739 1.00 86.50 239 LEU A CA 1
ATOM 1919 C C . LEU A 1 239 ? 3.689 -8.813 -27.628 1.00 86.50 239 LEU A C 1
ATOM 1921 O O . LEU A 1 239 ? 4.410 -7.820 -27.568 1.00 86.50 239 LEU A O 1
ATOM 1925 N N . LEU A 1 240 ? 3.959 -9.841 -28.438 1.00 81.25 240 LEU A N 1
ATOM 1926 C CA . LEU A 1 240 ? 5.105 -9.849 -29.347 1.00 81.25 240 LEU A CA 1
ATOM 1927 C C . LEU A 1 240 ? 4.973 -8.765 -30.438 1.00 81.25 240 LEU A C 1
ATOM 1929 O O . LEU A 1 240 ? 3.859 -8.303 -30.699 1.00 81.25 240 LEU A O 1
ATOM 1933 N N . PRO A 1 241 ? 6.091 -8.360 -31.079 1.00 80.75 241 PRO A N 1
ATOM 1934 C CA . PRO A 1 241 ? 6.101 -7.311 -32.095 1.00 80.75 241 PRO A CA 1
ATOM 1935 C C . PRO A 1 241 ? 5.075 -7.524 -33.217 1.00 80.75 241 PRO A C 1
ATOM 1937 O O . PRO A 1 241 ? 5.216 -8.395 -34.070 1.00 80.75 241 PRO A O 1
ATOM 1940 N N . ASP A 1 242 ? 4.040 -6.688 -33.216 1.00 80.38 242 ASP A N 1
ATOM 1941 C CA . ASP A 1 242 ? 3.007 -6.609 -34.245 1.00 80.38 242 ASP A CA 1
ATOM 1942 C C . ASP A 1 242 ? 2.534 -5.157 -34.385 1.00 80.38 242 ASP A C 1
ATOM 1944 O O . ASP A 1 242 ? 1.710 -4.656 -33.615 1.00 80.38 242 ASP A O 1
ATOM 1948 N N . TYR A 1 243 ? 3.050 -4.472 -35.404 1.00 81.62 243 TYR A N 1
ATOM 1949 C CA . TYR A 1 243 ? 2.702 -3.082 -35.702 1.00 81.62 243 TYR A CA 1
ATOM 1950 C C . TYR A 1 243 ? 1.325 -2.913 -36.356 1.00 81.62 243 TYR A C 1
ATOM 1952 O O . TYR A 1 243 ? 0.910 -1.777 -36.598 1.00 81.62 243 TYR A O 1
ATOM 1960 N N . SER A 1 244 ? 0.622 -4.009 -36.670 1.00 84.44 244 SER A N 1
ATOM 1961 C CA . SER A 1 244 ? -0.754 -3.960 -37.173 1.00 84.44 244 SER A CA 1
ATOM 1962 C C . SER A 1 244 ? -1.787 -3.837 -36.050 1.00 84.44 244 SER A C 1
ATOM 1964 O O . SER A 1 244 ? -2.886 -3.327 -36.275 1.00 84.44 244 SER A O 1
ATOM 1966 N N . THR A 1 245 ? -1.435 -4.254 -34.830 1.00 88.38 245 THR A N 1
ATOM 1967 C CA . THR A 1 245 ? -2.299 -4.114 -33.658 1.00 88.38 245 THR A CA 1
ATOM 1968 C C . THR A 1 245 ? -2.369 -2.638 -33.227 1.00 88.38 245 THR A C 1
ATOM 1970 O O . THR A 1 245 ? -1.323 -2.026 -33.013 1.00 88.38 245 THR A O 1
ATOM 1973 N N . PRO A 1 246 ? -3.568 -2.044 -33.047 1.00 92.12 246 PRO A N 1
ATOM 1974 C CA . PRO A 1 246 ? -3.705 -0.687 -32.512 1.00 92.12 246 PRO A CA 1
ATOM 1975 C C . PRO A 1 246 ? -3.049 -0.535 -31.135 1.00 92.12 246 PRO A C 1
ATOM 1977 O O . PRO A 1 246 ? -3.091 -1.461 -30.316 1.00 92.12 246 PRO A O 1
ATOM 1980 N N . TRP A 1 247 ? -2.463 0.633 -30.869 1.00 90.06 247 TRP A N 1
ATOM 1981 C CA . TRP A 1 247 ? -1.727 0.906 -29.633 1.00 90.06 247 TRP A CA 1
ATOM 1982 C C . TRP A 1 247 ? -2.586 0.687 -28.383 1.00 90.06 247 TRP A C 1
ATOM 1984 O O . TRP A 1 247 ? -2.154 -0.001 -27.464 1.00 90.06 247 TRP A O 1
ATOM 1994 N N . ALA A 1 248 ? -3.828 1.174 -28.367 1.00 91.00 248 ALA A N 1
ATOM 1995 C CA . ALA A 1 248 ? -4.744 1.052 -27.235 1.00 91.00 248 ALA A CA 1
ATOM 1996 C C . ALA A 1 248 ? -4.969 -0.406 -26.816 1.00 91.00 248 ALA A C 1
ATOM 1998 O O . ALA A 1 248 ? -4.997 -0.715 -25.623 1.00 91.00 248 ALA A O 1
ATOM 1999 N N . ARG A 1 249 ? -5.085 -1.302 -27.805 1.00 93.31 249 ARG A N 1
ATOM 2000 C CA . ARG A 1 249 ? -5.283 -2.740 -27.593 1.00 93.31 249 ARG A CA 1
ATOM 2001 C C . ARG A 1 249 ? -4.007 -3.417 -27.103 1.00 93.31 249 ARG A C 1
ATOM 2003 O O . ARG A 1 249 ? -4.074 -4.271 -26.222 1.00 93.31 249 ARG A O 1
ATOM 2010 N N . LEU A 1 250 ? -2.858 -3.056 -27.674 1.00 92.69 250 LEU A N 1
ATOM 2011 C CA . LEU A 1 250 ? -1.562 -3.557 -27.218 1.00 92.69 250 LEU A CA 1
ATOM 2012 C C . LEU A 1 250 ? -1.285 -3.120 -25.773 1.00 92.69 250 LEU A C 1
ATOM 2014 O O . LEU A 1 250 ? -0.869 -3.932 -24.949 1.00 92.69 250 LEU A O 1
ATOM 2018 N N . PHE A 1 251 ? -1.580 -1.861 -25.454 1.00 92.75 251 PHE A N 1
ATOM 2019 C CA . PHE A 1 251 ? -1.372 -1.308 -24.126 1.00 92.75 251 PHE A CA 1
ATOM 2020 C C . PHE A 1 251 ? -2.291 -1.975 -23.097 1.00 92.75 251 PHE A C 1
ATOM 2022 O O . PHE A 1 251 ? -1.825 -2.389 -22.043 1.00 92.75 251 PHE A O 1
ATOM 2029 N N . GLU A 1 252 ? -3.565 -2.202 -23.430 1.00 93.56 252 GLU A N 1
ATOM 2030 C CA . GLU A 1 252 ? -4.491 -2.958 -22.577 1.00 93.56 252 GLU A CA 1
ATOM 2031 C C . GLU A 1 252 ? -3.984 -4.378 -22.273 1.00 93.56 252 GLU A C 1
ATOM 2033 O O . GLU A 1 252 ? -4.000 -4.803 -21.114 1.00 93.56 252 GLU A O 1
ATOM 2038 N N . ARG A 1 253 ? -3.491 -5.108 -23.286 1.00 94.06 253 ARG A N 1
ATOM 2039 C CA . ARG A 1 253 ? -2.886 -6.438 -23.089 1.00 94.06 253 ARG A CA 1
ATOM 2040 C C . ARG A 1 253 ? -1.701 -6.377 -22.128 1.00 94.06 253 ARG A C 1
ATOM 2042 O O . ARG A 1 253 ? -1.583 -7.241 -21.261 1.00 94.06 253 ARG A O 1
ATOM 2049 N N . LEU A 1 254 ? -0.857 -5.350 -22.254 1.00 93.88 254 LEU A N 1
ATOM 2050 C CA . LEU A 1 254 ? 0.299 -5.156 -21.382 1.00 93.88 254 LEU A CA 1
ATOM 2051 C C . LEU A 1 254 ? -0.136 -4.937 -19.929 1.00 93.88 254 LEU A C 1
ATOM 2053 O O . LEU A 1 254 ? 0.404 -5.578 -19.030 1.00 93.88 254 LEU A O 1
ATOM 2057 N N . ILE A 1 255 ? -1.136 -4.083 -19.689 1.00 93.50 255 ILE A N 1
ATOM 2058 C CA . ILE A 1 255 ? -1.645 -3.837 -18.332 1.00 93.50 255 ILE A CA 1
ATOM 2059 C C . ILE A 1 255 ? -2.197 -5.119 -17.715 1.00 93.50 255 ILE A C 1
ATOM 2061 O O . ILE A 1 255 ? -1.880 -5.423 -16.568 1.00 93.50 255 ILE A O 1
ATOM 2065 N N . ARG A 1 256 ? -2.972 -5.905 -18.471 1.00 93.00 256 ARG A N 1
ATOM 2066 C CA . ARG A 1 256 ? -3.513 -7.180 -17.974 1.00 93.00 256 ARG A CA 1
ATOM 2067 C C . ARG A 1 256 ? -2.424 -8.201 -17.665 1.00 93.00 256 ARG A C 1
ATOM 2069 O O . ARG A 1 256 ? -2.565 -8.972 -16.722 1.00 93.00 256 ARG A O 1
ATOM 2076 N N . TYR A 1 257 ? -1.338 -8.204 -18.433 1.00 92.44 257 TYR A N 1
ATOM 2077 C CA . TYR A 1 257 ? -0.174 -9.036 -18.139 1.00 92.44 257 TYR A CA 1
ATOM 2078 C C . TYR A 1 257 ? 0.506 -8.625 -16.821 1.00 92.44 257 TYR A C 1
ATOM 2080 O O . TYR A 1 257 ? 0.871 -9.491 -16.031 1.00 92.44 257 TYR A O 1
ATOM 2088 N N . LEU A 1 258 ? 0.634 -7.320 -16.552 1.00 92.12 258 LEU A N 1
ATOM 2089 C CA . LEU A 1 258 ? 1.320 -6.805 -15.359 1.00 92.12 258 LEU A CA 1
ATOM 2090 C C . LEU A 1 258 ? 0.458 -6.847 -14.083 1.00 92.12 258 LEU A C 1
ATOM 2092 O O . LEU A 1 258 ? 0.971 -7.155 -13.008 1.00 92.12 258 LEU A O 1
ATOM 2096 N N . LEU A 1 259 ? -0.836 -6.531 -14.188 1.00 92.06 259 LEU A N 1
ATOM 2097 C CA . LEU A 1 259 ? -1.751 -6.345 -13.051 1.00 92.06 259 LEU A CA 1
ATOM 2098 C C . LEU A 1 259 ? -2.834 -7.430 -12.932 1.00 92.06 259 LEU A C 1
ATOM 2100 O O . LEU A 1 259 ? -3.623 -7.401 -11.992 1.00 92.06 259 LEU A O 1
ATOM 2104 N N . GLY A 1 260 ? -2.879 -8.393 -13.851 1.00 88.12 260 GLY A N 1
ATOM 2105 C CA . GLY A 1 260 ? -3.895 -9.444 -13.871 1.00 88.12 260 GLY A CA 1
ATOM 2106 C C . GLY A 1 260 ? -5.202 -9.038 -14.566 1.00 88.12 260 GLY A C 1
ATOM 2107 O O . GLY A 1 260 ? -5.348 -7.944 -15.109 1.00 88.12 260 GLY A O 1
ATOM 2108 N N . GLY A 1 261 ? -6.163 -9.968 -14.590 1.00 85.12 261 GLY A N 1
ATOM 2109 C CA . GLY A 1 261 ? -7.422 -9.829 -15.336 1.00 85.12 261 GLY A CA 1
ATOM 2110 C C . GLY A 1 261 ? -8.558 -9.106 -14.605 1.00 85.12 261 GLY A C 1
ATOM 2111 O O . GLY A 1 261 ? -9.565 -8.798 -15.237 1.00 85.12 261 GLY A O 1
ATOM 2112 N N . ASP A 1 262 ? -8.404 -8.828 -13.309 1.00 86.75 262 ASP A N 1
ATOM 2113 C CA . ASP A 1 262 ? -9.480 -8.311 -12.447 1.00 86.75 262 ASP A CA 1
ATOM 2114 C C . ASP A 1 262 ? -9.625 -6.778 -12.496 1.00 86.75 262 ASP A C 1
ATOM 2116 O O . ASP A 1 262 ? -10.509 -6.210 -11.852 1.00 86.75 262 ASP A O 1
ATOM 2120 N N . VAL A 1 263 ? -8.764 -6.090 -13.252 1.00 90.62 263 VAL A N 1
ATOM 2121 C CA . VAL A 1 263 ? -8.782 -4.629 -13.393 1.00 90.62 263 VAL A CA 1
ATOM 2122 C C . VAL A 1 263 ? -9.597 -4.185 -14.610 1.00 90.62 263 VAL A C 1
ATOM 2124 O O . VAL A 1 263 ? -9.496 -4.746 -15.703 1.00 90.62 263 VAL A O 1
ATOM 2127 N N . ALA A 1 264 ? -10.382 -3.125 -14.443 1.00 91.12 264 ALA A N 1
ATOM 2128 C CA . ALA A 1 264 ? -10.998 -2.398 -15.542 1.00 91.12 264 ALA A CA 1
ATOM 2129 C C . ALA A 1 264 ? -9.987 -1.407 -16.135 1.00 91.12 264 ALA A C 1
ATOM 2131 O O . ALA A 1 264 ? -9.254 -0.748 -15.399 1.00 91.12 264 ALA A O 1
ATOM 2132 N N . ILE A 1 265 ? -9.950 -1.292 -17.464 1.00 91.56 265 ILE A N 1
ATOM 2133 C CA . ILE A 1 265 ? -8.947 -0.506 -18.195 1.00 91.56 265 ILE A CA 1
ATOM 2134 C C . ILE A 1 265 ? -9.647 0.408 -19.206 1.00 91.56 265 ILE A C 1
ATOM 2136 O O . ILE A 1 265 ? -10.568 -0.023 -19.901 1.00 91.56 265 ILE A O 1
ATOM 2140 N N . ARG A 1 266 ? -9.194 1.662 -19.312 1.00 88.31 266 ARG A N 1
ATOM 2141 C CA . ARG A 1 266 ? -9.578 2.600 -20.378 1.00 88.31 266 ARG A CA 1
ATOM 2142 C C . ARG A 1 266 ? -8.340 3.208 -21.030 1.00 88.31 266 ARG A C 1
ATOM 2144 O O . ARG A 1 266 ? -7.558 3.886 -20.366 1.00 88.31 266 ARG A O 1
ATOM 2151 N N . THR A 1 267 ? -8.193 2.984 -22.332 1.00 87.38 267 THR A N 1
ATOM 2152 C CA . THR A 1 267 ? -7.087 3.469 -23.174 1.00 87.38 267 THR A CA 1
ATOM 2153 C C . THR A 1 267 ? -7.625 4.111 -24.457 1.00 87.38 267 THR A C 1
ATOM 2155 O O . THR A 1 267 ? -8.778 3.902 -24.834 1.00 87.38 267 THR A O 1
ATOM 2158 N N . CYS A 1 268 ? -6.793 4.901 -25.140 1.00 82.62 268 CYS A N 1
ATOM 2159 C CA . CYS A 1 268 ? -7.079 5.483 -26.454 1.00 82.62 268 CYS A CA 1
ATOM 2160 C C . CYS A 1 268 ? -5.808 5.448 -27.310 1.00 82.62 268 CYS A C 1
ATOM 2162 O O . CYS A 1 268 ? -4.721 5.666 -26.785 1.00 82.62 268 CYS A O 1
ATOM 2164 N N . ASP A 1 269 ? -5.926 5.214 -28.621 1.00 81.44 269 ASP A N 1
ATOM 2165 C CA . ASP A 1 269 ? -4.762 5.115 -29.518 1.00 81.44 269 ASP A CA 1
ATOM 2166 C C . ASP A 1 269 ? -3.956 6.422 -29.580 1.00 81.44 269 ASP A C 1
ATOM 2168 O O . ASP A 1 269 ? -2.738 6.402 -29.719 1.00 81.44 269 ASP A O 1
ATOM 2172 N N . ALA A 1 270 ? -4.621 7.570 -29.431 1.00 79.06 270 ALA A N 1
ATOM 2173 C CA . ALA A 1 270 ? -3.970 8.878 -29.468 1.00 79.06 270 ALA A CA 1
ATOM 2174 C C . ALA A 1 270 ? -3.149 9.197 -28.203 1.00 79.06 270 ALA A C 1
ATOM 2176 O O . ALA A 1 270 ? -2.415 10.184 -28.188 1.00 79.06 270 ALA A O 1
ATOM 2177 N N . SER A 1 271 ? -3.267 8.395 -27.139 1.00 80.88 271 SER A N 1
ATOM 2178 C CA . SER A 1 271 ? -2.679 8.688 -25.832 1.00 80.88 271 SER A CA 1
ATOM 2179 C C . SER A 1 271 ? -1.796 7.545 -25.332 1.00 80.88 271 SER A C 1
ATOM 2181 O O . SER A 1 271 ? -2.102 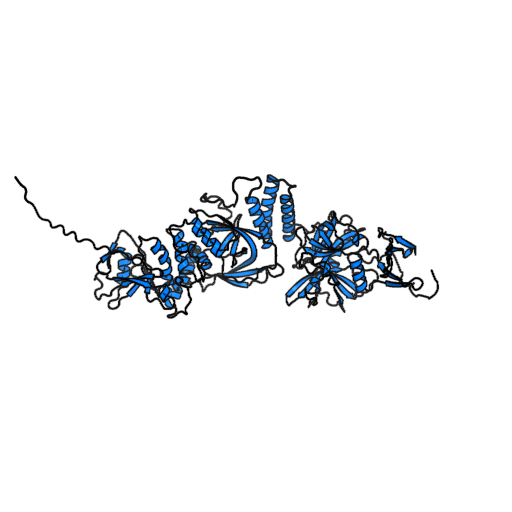6.368 -25.500 1.00 80.88 271 SER A O 1
ATOM 2183 N N . GLU A 1 272 ? -0.697 7.889 -24.662 1.00 86.19 272 GLU A N 1
ATOM 2184 C CA . GLU A 1 272 ? 0.103 6.926 -23.886 1.00 86.19 272 GLU A CA 1
ATOM 2185 C C . GLU A 1 272 ? -0.270 6.968 -22.394 1.00 86.19 272 GLU A C 1
ATOM 2187 O O . GLU A 1 272 ? 0.528 6.626 -21.523 1.00 86.19 272 GLU A O 1
ATOM 2192 N N . ARG A 1 273 ? -1.491 7.423 -22.099 1.00 86.38 273 ARG A N 1
ATOM 2193 C CA . ARG A 1 273 ? -2.094 7.393 -20.773 1.00 86.38 273 ARG A CA 1
ATOM 2194 C C . ARG A 1 273 ? -3.169 6.318 -20.713 1.00 86.38 273 ARG A C 1
ATOM 2196 O O . ARG A 1 273 ? -3.952 6.144 -21.647 1.00 86.38 273 ARG A O 1
ATOM 2203 N N . VAL A 1 274 ? -3.230 5.636 -19.578 1.00 89.25 274 VAL A N 1
ATOM 2204 C CA . VAL A 1 274 ? -4.275 4.667 -19.254 1.00 89.25 274 VAL A CA 1
ATOM 2205 C C . VAL A 1 274 ? -4.913 5.002 -17.913 1.00 89.25 274 VAL A C 1
ATOM 2207 O O . VAL A 1 274 ? -4.227 5.422 -16.981 1.00 89.25 274 VAL A O 1
ATOM 2210 N N . LEU A 1 275 ? -6.227 4.800 -17.822 1.00 90.06 275 LEU A N 1
ATOM 2211 C CA . LEU A 1 275 ? -6.940 4.754 -16.550 1.00 90.06 275 LEU A CA 1
ATOM 2212 C C . LEU A 1 275 ? -7.203 3.295 -16.184 1.00 90.06 275 LEU A C 1
ATOM 2214 O O . LEU A 1 275 ? -7.627 2.498 -17.025 1.00 90.06 275 LEU A O 1
ATOM 2218 N N . ILE A 1 276 ? -6.948 2.957 -14.926 1.00 91.38 276 ILE A N 1
ATOM 2219 C CA . ILE A 1 276 ? -7.067 1.617 -14.358 1.00 91.38 276 ILE A CA 1
ATOM 2220 C C . ILE A 1 276 ? -7.956 1.701 -13.116 1.00 91.38 276 ILE A C 1
ATOM 2222 O O . ILE A 1 276 ? -7.744 2.551 -12.258 1.00 91.38 276 ILE A O 1
ATOM 2226 N N . SER A 1 277 ? -8.949 0.823 -13.007 1.00 90.62 277 SER A N 1
ATOM 2227 C CA . SER A 1 277 ? -9.778 0.694 -11.811 1.00 90.62 277 SER A CA 1
ATOM 2228 C C . SER A 1 277 ? -9.772 -0.747 -11.332 1.00 90.62 277 SER A C 1
ATOM 2230 O O . SER A 1 277 ? -9.869 -1.674 -12.133 1.00 90.62 277 SER A O 1
ATOM 2232 N N . GLY A 1 278 ? -9.628 -0.957 -10.030 1.00 90.06 278 GLY A N 1
ATOM 2233 C CA . GLY A 1 278 ? -9.567 -2.299 -9.468 1.00 90.06 278 GLY A CA 1
ATOM 2234 C C . GLY A 1 278 ? -9.678 -2.299 -7.956 1.00 90.06 278 GLY A C 1
ATOM 2235 O O . GLY A 1 278 ? -9.381 -1.310 -7.293 1.00 90.06 278 GLY A O 1
ATOM 2236 N N . SER A 1 279 ? -10.113 -3.421 -7.398 1.00 91.12 279 SER A N 1
ATOM 2237 C CA . SER A 1 279 ? -10.142 -3.622 -5.951 1.00 91.12 279 SER A CA 1
ATOM 2238 C C . SER A 1 279 ? -8.769 -4.067 -5.438 1.00 91.12 279 SER A C 1
ATOM 2240 O O . SER A 1 279 ? -8.121 -4.891 -6.082 1.00 91.12 279 SER A O 1
ATOM 2242 N N . GLY A 1 280 ? -8.333 -3.584 -4.280 1.00 90.94 280 GLY A N 1
ATOM 2243 C CA . GLY A 1 280 ? -7.032 -3.917 -3.703 1.00 90.94 280 GLY A CA 1
ATOM 2244 C C . GLY A 1 280 ? -6.911 -3.555 -2.226 1.00 90.94 280 GLY A C 1
ATOM 2245 O O . GLY A 1 280 ? -7.919 -3.357 -1.549 1.00 90.94 280 GLY A O 1
ATOM 2246 N N . TYR A 1 281 ? -5.673 -3.443 -1.746 1.00 89.06 281 TYR A N 1
ATOM 2247 C CA . TYR A 1 281 ? -5.330 -3.107 -0.360 1.00 89.06 281 TYR A CA 1
ATOM 2248 C C . TYR A 1 281 ? -4.065 -2.247 -0.303 1.00 89.06 281 TYR A C 1
ATOM 2250 O O . TYR A 1 281 ? -3.196 -2.377 -1.165 1.00 89.06 281 TYR A O 1
ATOM 2258 N N . ILE A 1 282 ? -3.917 -1.421 0.736 1.00 88.75 282 ILE A N 1
ATOM 2259 C CA . ILE A 1 282 ? -2.656 -0.724 1.030 1.00 88.75 282 ILE A CA 1
ATOM 2260 C C . ILE A 1 282 ? -1.724 -1.666 1.798 1.00 88.75 282 ILE A C 1
ATOM 2262 O O . ILE A 1 282 ? -2.082 -2.194 2.848 1.00 88.75 282 ILE A O 1
ATOM 2266 N N . LEU A 1 283 ? -0.521 -1.874 1.267 1.00 87.38 283 LEU A N 1
ATOM 2267 C CA . LEU A 1 283 ? 0.531 -2.688 1.876 1.00 87.38 283 LEU A CA 1
ATOM 2268 C C . LEU A 1 283 ? 1.516 -1.859 2.697 1.00 87.38 283 LEU A C 1
ATOM 2270 O O . LEU A 1 283 ? 2.104 -2.365 3.651 1.00 87.38 283 LEU A O 1
ATOM 2274 N N . GLY A 1 284 ? 1.759 -0.615 2.292 1.00 87.06 284 GLY A N 1
ATOM 2275 C CA . GLY A 1 284 ? 2.890 0.151 2.792 1.00 87.06 284 GLY A CA 1
ATOM 2276 C C . GLY A 1 284 ? 2.879 1.609 2.355 1.00 87.06 284 GLY A C 1
ATOM 2277 O O . GLY A 1 284 ? 2.071 2.006 1.515 1.00 87.06 284 GLY A O 1
ATOM 2278 N N . LYS A 1 285 ? 3.804 2.392 2.911 1.00 87.75 285 LYS A N 1
ATOM 2279 C CA . LYS A 1 285 ? 4.108 3.751 2.456 1.00 87.75 285 LYS A CA 1
ATOM 2280 C C . LYS A 1 285 ? 5.597 4.058 2.531 1.00 87.75 285 LYS A C 1
ATOM 2282 O O . LYS A 1 285 ? 6.321 3.483 3.347 1.00 87.75 285 LYS A O 1
ATOM 2287 N N . VAL A 1 286 ? 6.042 4.969 1.678 1.00 85.06 286 VAL A N 1
ATOM 2288 C CA . VAL A 1 286 ? 7.425 5.441 1.622 1.00 85.06 286 VAL A CA 1
ATOM 2289 C C . VAL A 1 286 ? 7.651 6.505 2.692 1.00 85.06 286 VAL A C 1
ATOM 2291 O O . VAL A 1 286 ? 6.995 7.545 2.687 1.00 85.06 286 VAL A O 1
ATOM 2294 N N . LEU A 1 287 ? 8.603 6.260 3.592 1.00 81.94 287 LEU A N 1
ATOM 2295 C CA . LEU A 1 287 ? 8.968 7.168 4.684 1.00 81.94 287 LEU A CA 1
ATOM 2296 C C . LEU A 1 287 ? 10.238 7.968 4.398 1.00 81.94 287 LEU A C 1
ATOM 2298 O O . LEU A 1 287 ? 10.348 9.117 4.820 1.00 81.94 287 LEU A O 1
ATOM 2302 N N . SER A 1 288 ? 11.195 7.378 3.682 1.00 80.00 288 SER A N 1
ATOM 2303 C CA . SER A 1 288 ? 12.455 8.037 3.352 1.00 80.00 288 SER A CA 1
ATOM 2304 C C . SER A 1 288 ? 12.931 7.651 1.957 1.00 80.00 288 SER A C 1
ATOM 2306 O O . SER A 1 288 ? 12.643 6.567 1.449 1.00 80.00 288 SER A O 1
ATOM 2308 N N . VAL A 1 289 ? 13.654 8.567 1.317 1.00 82.62 289 VAL A N 1
ATOM 2309 C CA . VAL A 1 289 ? 14.299 8.339 0.025 1.00 82.62 289 VAL A CA 1
ATOM 2310 C C . VAL A 1 289 ? 15.686 8.951 0.094 1.00 82.62 289 VAL A C 1
ATOM 2312 O O . VAL A 1 289 ? 15.837 10.143 0.359 1.00 82.62 289 VAL A O 1
ATOM 2315 N N . THR A 1 290 ? 16.702 8.140 -0.165 1.00 77.50 290 THR A N 1
ATOM 2316 C CA . THR A 1 290 ? 18.092 8.578 -0.253 1.00 77.50 290 THR A CA 1
ATOM 2317 C C . THR A 1 290 ? 18.650 8.254 -1.630 1.00 77.50 290 THR A C 1
ATOM 2319 O O . THR A 1 290 ? 18.524 7.139 -2.134 1.00 77.50 290 THR A O 1
ATOM 2322 N N . SER A 1 291 ? 19.277 9.246 -2.258 1.00 64.62 291 SER A N 1
ATOM 2323 C CA . SER A 1 291 ? 20.029 9.043 -3.493 1.00 64.62 291 SER A CA 1
ATOM 2324 C C . SER A 1 291 ? 21.368 8.389 -3.157 1.00 64.62 291 SER A C 1
ATOM 2326 O O . SER A 1 291 ? 22.193 9.004 -2.475 1.00 64.62 291 SER A O 1
ATOM 2328 N N . SER A 1 292 ? 21.617 7.172 -3.640 1.00 54.31 292 SER A N 1
ATOM 2329 C CA . SER A 1 292 ? 22.936 6.552 -3.510 1.00 54.31 292 SER A CA 1
ATOM 2330 C C . SER A 1 292 ? 23.974 7.342 -4.314 1.00 54.31 292 SER A C 1
ATOM 2332 O O . SER A 1 292 ? 23.753 7.667 -5.481 1.00 54.31 292 SER A O 1
ATOM 2334 N N . GLN A 1 293 ? 25.116 7.653 -3.690 1.00 49.94 293 GLN A N 1
ATOM 2335 C CA . GLN A 1 293 ? 26.229 8.380 -4.326 1.00 49.94 293 GLN A CA 1
ATOM 2336 C C . GLN A 1 293 ? 27.073 7.504 -5.270 1.00 49.94 293 GLN A C 1
ATOM 2338 O O . GLN A 1 293 ? 27.915 8.025 -5.993 1.00 49.94 293 GLN A O 1
ATOM 2343 N N . HIS A 1 294 ? 26.877 6.181 -5.249 1.00 49.09 294 HIS A N 1
ATOM 2344 C CA . HIS A 1 294 ? 27.771 5.224 -5.910 1.00 49.09 294 HIS A CA 1
ATOM 2345 C C . HIS A 1 294 ? 27.098 4.298 -6.931 1.00 49.09 294 HIS A C 1
ATOM 2347 O O . HIS A 1 294 ? 27.809 3.662 -7.698 1.00 49.09 294 HIS A O 1
ATOM 2353 N N . GLU A 1 295 ? 25.764 4.236 -6.988 1.00 53.16 295 GLU A N 1
ATOM 2354 C CA . GLU A 1 295 ? 25.042 3.371 -7.933 1.00 53.16 295 GLU A CA 1
ATOM 2355 C C . GLU A 1 295 ? 23.746 4.043 -8.409 1.00 53.16 295 GLU A C 1
ATOM 2357 O O . GLU A 1 295 ? 23.173 4.874 -7.698 1.00 53.16 295 GLU A O 1
ATOM 2362 N N . ASP A 1 296 ? 23.285 3.673 -9.605 1.00 63.44 296 ASP A N 1
ATOM 2363 C CA . ASP A 1 296 ? 22.240 4.360 -10.381 1.00 63.44 296 ASP A CA 1
ATOM 2364 C C . ASP A 1 296 ? 20.816 4.331 -9.772 1.00 63.44 296 ASP A C 1
ATOM 2366 O O . ASP A 1 296 ? 19.906 4.949 -10.322 1.00 63.44 296 ASP A O 1
ATOM 2370 N N . GLY A 1 297 ? 20.596 3.655 -8.640 1.00 72.00 297 GLY A N 1
ATOM 2371 C CA . GLY A 1 297 ? 19.277 3.439 -8.024 1.00 72.00 297 GLY A CA 1
ATOM 2372 C C . GLY A 1 297 ? 18.822 4.472 -6.980 1.00 72.00 297 GLY A C 1
ATOM 2373 O O . GLY A 1 297 ? 19.433 5.528 -6.788 1.00 72.00 297 GLY A O 1
ATOM 2374 N N . GLN A 1 298 ? 17.717 4.146 -6.299 1.00 78.31 298 GLN A N 1
ATOM 2375 C CA . GLN A 1 298 ? 17.215 4.849 -5.112 1.00 78.31 298 GLN A CA 1
ATOM 2376 C C . GLN A 1 298 ? 17.157 3.882 -3.927 1.00 78.31 298 GLN A C 1
ATOM 2378 O O . GLN A 1 298 ? 16.590 2.797 -4.044 1.00 78.31 298 GLN A O 1
ATOM 2383 N N . ASP A 1 299 ? 17.694 4.293 -2.781 1.00 84.50 299 ASP A N 1
ATOM 2384 C CA . ASP A 1 299 ? 17.478 3.594 -1.516 1.00 84.50 299 ASP A CA 1
ATOM 2385 C C . ASP A 1 299 ? 16.243 4.200 -0.847 1.00 84.50 299 ASP A C 1
ATOM 2387 O O . ASP A 1 299 ? 16.192 5.403 -0.578 1.00 84.50 299 ASP A O 1
ATOM 2391 N N . VAL A 1 300 ? 15.223 3.375 -0.639 1.00 86.56 300 VAL A N 1
ATOM 2392 C CA . VAL A 1 300 ? 13.899 3.782 -0.177 1.00 86.56 300 VAL A CA 1
ATOM 2393 C C . VAL A 1 300 ? 13.585 3.086 1.139 1.00 86.56 300 VAL A C 1
ATOM 2395 O O . VAL A 1 300 ? 13.632 1.861 1.247 1.00 86.56 300 VAL A O 1
ATOM 2398 N N . GLY A 1 301 ? 13.246 3.878 2.146 1.00 83.81 301 GLY A N 1
ATOM 2399 C CA . GLY A 1 301 ? 12.715 3.402 3.410 1.00 83.81 301 GLY A CA 1
ATOM 2400 C C . GLY A 1 301 ? 11.206 3.242 3.339 1.00 83.81 301 GLY A C 1
ATOM 2401 O O . GLY A 1 301 ? 10.477 4.211 3.119 1.00 83.81 301 GLY A O 1
ATOM 2402 N N . LEU A 1 302 ? 10.735 2.014 3.521 1.00 85.19 302 LEU A N 1
ATOM 2403 C CA . LEU A 1 302 ? 9.331 1.638 3.424 1.00 85.19 302 LEU A CA 1
ATOM 2404 C C . LEU A 1 302 ? 8.821 1.186 4.784 1.00 85.19 302 LEU A C 1
ATOM 2406 O O . LEU A 1 302 ? 9.445 0.343 5.427 1.00 85.19 302 LEU A O 1
ATOM 2410 N N . ALA A 1 303 ? 7.654 1.667 5.192 1.00 82.81 303 ALA A N 1
ATOM 2411 C CA . ALA A 1 303 ? 6.912 1.041 6.273 1.00 82.81 303 ALA A CA 1
ATOM 2412 C C . ALA A 1 303 ? 5.810 0.165 5.691 1.00 82.81 303 ALA A C 1
ATOM 2414 O O . ALA A 1 303 ? 5.055 0.592 4.819 1.00 82.81 303 ALA A O 1
ATOM 2415 N N . THR A 1 304 ? 5.728 -1.071 6.170 1.00 82.00 304 THR A N 1
ATOM 2416 C CA . THR A 1 304 ? 4.717 -2.048 5.750 1.00 82.00 304 THR A CA 1
ATOM 2417 C C . THR A 1 304 ? 3.670 -2.177 6.837 1.00 82.00 304 THR A C 1
ATOM 2419 O O . THR A 1 304 ? 3.980 -1.986 8.013 1.00 82.00 304 THR A O 1
ATOM 2422 N N . ARG A 1 305 ? 2.425 -2.471 6.474 1.00 71.62 305 ARG A N 1
ATOM 2423 C CA . ARG A 1 305 ? 1.383 -2.713 7.470 1.00 71.62 305 ARG A CA 1
ATOM 2424 C C . ARG A 1 305 ? 1.659 -4.025 8.199 1.00 71.62 305 ARG A C 1
ATOM 2426 O O . ARG A 1 305 ? 1.780 -5.079 7.579 1.00 71.62 305 ARG A O 1
ATOM 2433 N N . ASP A 1 306 ? 1.774 -3.940 9.518 1.00 56.22 306 ASP A N 1
ATOM 2434 C CA . ASP A 1 306 ? 1.905 -5.100 10.394 1.00 56.22 306 ASP A CA 1
ATOM 2435 C C . ASP A 1 306 ? 0.536 -5.797 10.554 1.00 56.22 306 ASP A C 1
ATOM 2437 O O . ASP A 1 306 ? -0.502 -5.299 10.112 1.00 56.22 306 ASP A O 1
ATOM 2441 N N . ILE A 1 307 ? 0.511 -6.964 11.200 1.00 54.16 307 ILE A N 1
ATOM 2442 C CA . ILE A 1 307 ? -0.684 -7.801 11.433 1.00 54.16 307 ILE A CA 1
ATOM 2443 C C . ILE A 1 307 ? -1.814 -7.016 12.113 1.00 54.16 307 ILE A C 1
ATOM 2445 O O . ILE A 1 307 ? -2.988 -7.355 11.988 1.00 54.16 307 ILE A O 1
ATOM 2449 N N . ASP A 1 308 ? -1.459 -5.982 12.864 1.00 45.59 308 ASP A N 1
ATOM 2450 C CA . ASP A 1 308 ? -2.389 -5.150 13.605 1.00 45.59 308 ASP A CA 1
ATOM 2451 C C . ASP A 1 308 ? -2.957 -3.976 12.775 1.00 45.59 308 ASP A C 1
ATOM 2453 O O . ASP A 1 308 ? -3.781 -3.217 13.287 1.00 45.59 308 ASP A O 1
ATOM 2457 N N . GLY A 1 309 ? -2.520 -3.807 11.522 1.00 57.19 309 GLY A N 1
ATOM 2458 C CA . GLY A 1 309 ? -2.975 -2.778 10.585 1.00 57.19 309 GLY A CA 1
ATOM 2459 C C . GLY A 1 309 ? -2.226 -1.442 10.646 1.00 57.19 309 GLY A C 1
ATOM 2460 O O . GLY A 1 309 ? -2.523 -0.578 9.832 1.00 57.19 309 GLY A O 1
ATOM 2461 N N . SER A 1 310 ? -1.263 -1.246 11.559 1.00 58.78 310 SER A N 1
ATOM 2462 C CA . SER A 1 310 ? -0.422 -0.029 11.559 1.00 58.78 310 SER A CA 1
ATOM 2463 C C . SER A 1 310 ? 0.857 -0.227 10.762 1.00 58.78 310 SER A C 1
ATOM 2465 O O . SER A 1 310 ? 1.329 -1.351 10.602 1.00 58.78 310 SER A O 1
ATOM 2467 N N . PHE A 1 311 ? 1.452 0.872 10.307 1.00 67.06 311 PHE A N 1
ATOM 2468 C CA . PHE A 1 311 ? 2.770 0.843 9.684 1.00 67.06 311 PHE A CA 1
ATOM 2469 C C . PHE A 1 311 ? 3.846 0.422 10.699 1.00 67.06 311 PHE A C 1
ATOM 2471 O O . PHE A 1 311 ? 4.075 1.088 11.708 1.00 67.06 311 PHE A O 1
ATOM 2478 N N . GLY A 1 312 ? 4.472 -0.724 10.435 1.00 64.62 312 GLY A N 1
ATOM 2479 C CA . GLY A 1 312 ? 5.578 -1.285 11.201 1.00 64.62 312 GLY A CA 1
ATOM 2480 C C . GLY A 1 312 ? 6.899 -0.535 10.982 1.00 64.62 312 GLY A C 1
ATOM 2481 O O . GLY A 1 312 ? 6.923 0.532 10.365 1.00 64.62 312 GLY A O 1
ATOM 2482 N N . PRO A 1 313 ? 8.022 -1.073 11.490 1.00 68.94 313 PRO A N 1
ATOM 2483 C CA . PRO A 1 313 ? 9.318 -0.415 11.381 1.00 68.94 313 PRO A CA 1
ATOM 2484 C C . PRO A 1 313 ? 9.750 -0.236 9.922 1.00 68.94 313 PRO A C 1
ATOM 2486 O O . PRO A 1 313 ? 9.456 -1.058 9.050 1.00 68.94 313 PRO A O 1
ATOM 2489 N N . GLU A 1 314 ? 10.493 0.841 9.686 1.00 80.12 314 GLU A N 1
ATOM 2490 C CA . GLU A 1 314 ? 11.065 1.156 8.384 1.00 80.12 314 GLU A CA 1
ATOM 2491 C C . GLU A 1 314 ? 12.021 0.045 7.935 1.00 80.12 314 GLU A C 1
ATOM 2493 O O . GLU A 1 314 ? 12.948 -0.344 8.647 1.00 80.12 314 GLU A O 1
ATOM 2498 N N . THR A 1 315 ? 11.777 -0.474 6.738 1.00 81.88 315 THR A N 1
ATOM 2499 C CA . THR A 1 315 ? 12.628 -1.447 6.057 1.00 81.88 315 THR A CA 1
ATOM 2500 C C . THR A 1 315 ? 13.255 -0.763 4.855 1.00 81.88 315 THR A C 1
ATOM 2502 O O . THR A 1 315 ? 12.551 -0.119 4.078 1.00 81.88 315 THR A O 1
ATOM 2505 N N . GLN A 1 316 ? 14.568 -0.902 4.684 1.00 84.38 316 GLN A N 1
ATOM 2506 C CA . GLN A 1 316 ? 15.241 -0.358 3.511 1.00 84.38 316 GLN A CA 1
ATOM 2507 C C . GLN A 1 316 ? 15.140 -1.296 2.316 1.00 84.38 316 GLN A C 1
ATOM 2509 O O . GLN A 1 316 ? 15.362 -2.501 2.429 1.00 84.38 316 GLN A O 1
ATOM 2514 N N . TRP A 1 317 ? 14.846 -0.700 1.168 1.00 82.62 317 TRP A N 1
ATOM 2515 C CA . TRP A 1 317 ? 14.740 -1.363 -0.116 1.00 82.62 317 TRP A CA 1
ATOM 2516 C C . TRP A 1 317 ? 15.486 -0.570 -1.173 1.00 82.62 317 TRP A C 1
ATOM 2518 O O . TRP A 1 317 ? 15.422 0.656 -1.213 1.00 82.62 317 TRP A O 1
ATOM 2528 N N . ARG A 1 318 ? 16.162 -1.286 -2.066 1.00 83.19 318 ARG A N 1
ATOM 2529 C CA . ARG A 1 318 ? 16.887 -0.685 -3.181 1.00 83.19 318 ARG A CA 1
ATOM 2530 C C . ARG A 1 318 ? 16.057 -0.814 -4.449 1.00 83.19 318 ARG A C 1
ATOM 2532 O O . ARG A 1 318 ? 15.760 -1.926 -4.881 1.00 83.19 318 ARG A O 1
ATOM 2539 N N . LEU A 1 319 ? 15.698 0.316 -5.043 1.00 81.50 319 LEU A N 1
ATOM 2540 C CA . LEU A 1 319 ? 14.987 0.390 -6.315 1.00 81.50 319 LEU A CA 1
ATOM 2541 C C . LEU A 1 319 ? 15.959 0.712 -7.461 1.00 81.50 319 LEU A C 1
ATOM 2543 O O . LEU A 1 319 ? 16.957 1.409 -7.243 1.00 81.50 319 LEU A O 1
ATOM 2547 N N . PRO A 1 320 ? 15.689 0.226 -8.689 1.00 77.75 320 PRO A N 1
ATOM 2548 C CA . PRO A 1 320 ? 16.492 0.567 -9.859 1.00 77.75 320 PRO A CA 1
ATOM 2549 C C . PRO A 1 320 ? 16.376 2.050 -10.237 1.00 77.75 320 PRO A C 1
ATOM 2551 O O . PRO A 1 320 ? 15.558 2.796 -9.701 1.00 77.75 320 PRO A O 1
ATOM 2554 N N . ALA A 1 321 ? 17.203 2.469 -11.195 1.00 77.25 321 ALA A N 1
ATOM 2555 C CA . ALA A 1 321 ? 17.131 3.787 -11.813 1.00 77.25 321 ALA A CA 1
ATOM 2556 C C . ALA A 1 321 ? 15.815 3.944 -12.590 1.00 77.25 321 ALA A C 1
ATOM 2558 O O . ALA A 1 321 ? 15.741 3.579 -13.758 1.00 77.25 321 ALA A O 1
ATOM 2559 N N . ILE A 1 322 ? 14.769 4.448 -11.949 1.00 81.62 322 ILE A N 1
ATOM 2560 C CA . ILE A 1 322 ? 13.446 4.598 -12.563 1.00 81.62 322 ILE A CA 1
ATOM 2561 C C . ILE A 1 322 ? 13.256 5.959 -13.228 1.00 81.62 322 ILE A C 1
ATOM 2563 O O . ILE A 1 322 ? 13.838 6.966 -12.821 1.00 81.62 322 ILE A O 1
ATOM 2567 N N . ALA A 1 323 ? 12.403 5.986 -14.250 1.00 79.12 323 ALA A N 1
ATOM 2568 C CA . ALA A 1 323 ? 12.081 7.189 -15.004 1.00 79.12 323 ALA A CA 1
ATOM 2569 C C . ALA A 1 323 ? 11.334 8.230 -14.156 1.00 79.12 323 ALA A C 1
ATOM 2571 O O . ALA A 1 323 ? 11.558 9.429 -14.317 1.00 79.12 323 ALA A O 1
ATOM 2572 N N . LYS A 1 324 ? 10.467 7.777 -13.240 1.00 82.69 324 LYS A N 1
ATOM 2573 C CA . LYS A 1 324 ? 9.746 8.621 -12.281 1.00 82.69 324 LYS A CA 1
ATOM 2574 C C . LYS A 1 324 ? 10.231 8.296 -10.868 1.00 82.69 324 LYS A C 1
ATOM 2576 O O . LYS A 1 324 ? 9.890 7.228 -10.370 1.00 82.69 324 LYS A O 1
ATOM 2581 N N . PRO A 1 325 ? 11.022 9.165 -10.214 1.00 80.69 325 PRO A N 1
ATOM 2582 C CA . PRO A 1 325 ? 11.602 8.838 -8.920 1.00 80.69 325 PRO A CA 1
ATOM 2583 C C . PRO A 1 325 ? 10.518 8.685 -7.853 1.00 80.69 325 PRO A C 1
ATOM 2585 O O . PRO A 1 325 ? 9.579 9.489 -7.779 1.00 80.69 325 PRO A O 1
ATOM 2588 N N . VAL A 1 326 ? 10.690 7.681 -6.995 1.00 85.88 326 VAL A N 1
ATOM 2589 C CA . VAL A 1 326 ? 9.870 7.493 -5.793 1.00 85.88 326 VAL A CA 1
ATOM 2590 C C . VAL A 1 326 ? 10.145 8.632 -4.818 1.00 85.88 326 VAL A C 1
ATOM 2592 O O . VAL A 1 326 ? 11.279 9.112 -4.711 1.00 85.88 326 VAL A O 1
ATOM 2595 N N . GLN A 1 327 ? 9.098 9.076 -4.129 1.00 84.06 327 GLN A N 1
ATOM 2596 C CA . GLN A 1 327 ? 9.110 10.178 -3.175 1.00 84.06 327 GLN A CA 1
ATOM 2597 C C . GLN A 1 327 ? 8.530 9.740 -1.831 1.00 84.06 327 GLN A C 1
ATOM 2599 O O . GLN A 1 327 ? 7.779 8.771 -1.727 1.00 84.06 327 GLN A O 1
ATOM 2604 N N . VAL A 1 328 ? 8.887 10.488 -0.787 1.00 82.38 328 VAL A N 1
ATOM 2605 C CA . VAL A 1 328 ? 8.280 10.339 0.539 1.00 82.38 328 VAL A CA 1
ATOM 2606 C C . VAL A 1 328 ? 6.779 10.611 0.437 1.00 82.38 328 VAL A C 1
ATOM 2608 O O . VAL A 1 328 ? 6.375 11.609 -0.156 1.00 82.38 328 VAL A O 1
ATOM 2611 N N . GLY A 1 329 ? 5.970 9.723 1.015 1.00 81.56 329 GLY A N 1
ATOM 2612 C CA . GLY A 1 329 ? 4.508 9.770 0.941 1.00 81.56 329 GLY A CA 1
ATOM 2613 C C . GLY A 1 329 ? 3.892 8.925 -0.178 1.00 81.56 329 GLY A C 1
ATOM 2614 O O . GLY A 1 329 ? 2.679 8.729 -0.168 1.00 81.56 329 GLY A O 1
ATOM 2615 N N . ASP A 1 330 ? 4.687 8.370 -1.102 1.00 88.38 330 ASP A N 1
ATOM 2616 C CA . ASP A 1 330 ? 4.168 7.399 -2.071 1.00 88.38 330 ASP A CA 1
ATOM 2617 C C . ASP A 1 330 ? 3.631 6.154 -1.346 1.00 88.38 330 ASP A C 1
ATOM 2619 O O . ASP A 1 330 ? 4.217 5.664 -0.374 1.00 88.38 330 ASP A O 1
ATOM 2623 N N . LEU A 1 331 ? 2.504 5.630 -1.823 1.00 92.50 331 LEU A N 1
ATOM 2624 C CA . LEU A 1 331 ? 1.814 4.487 -1.233 1.00 92.50 331 LEU A CA 1
ATOM 2625 C C . LEU A 1 331 ? 2.118 3.214 -2.013 1.00 92.50 331 LEU A C 1
ATOM 2627 O O . LEU A 1 331 ? 2.279 3.232 -3.230 1.00 92.50 331 LEU A O 1
ATOM 2631 N N . ILE A 1 332 ? 2.141 2.085 -1.313 1.00 92.81 332 ILE A N 1
ATOM 2632 C CA . ILE A 1 332 ? 2.286 0.761 -1.913 1.00 92.81 332 ILE A CA 1
ATOM 2633 C C . ILE A 1 332 ? 0.952 0.047 -1.779 1.00 92.81 332 ILE A C 1
ATOM 2635 O O . ILE A 1 332 ? 0.472 -0.161 -0.664 1.00 92.81 332 ILE A O 1
ATOM 2639 N N . CYS A 1 333 ? 0.370 -0.367 -2.899 1.00 92.69 333 CYS A N 1
ATOM 2640 C CA . CYS A 1 333 ? -0.883 -1.108 -2.931 1.00 92.69 333 CYS A CA 1
ATOM 2641 C C . CYS A 1 333 ? -0.737 -2.462 -3.628 1.00 92.69 333 CYS A C 1
ATOM 2643 O O . CYS A 1 333 ? 0.080 -2.630 -4.530 1.00 92.69 333 CYS A O 1
ATOM 2645 N N . GLN A 1 334 ? -1.576 -3.420 -3.243 1.00 91.81 334 GLN A N 1
ATOM 2646 C CA . GLN A 1 334 ? -1.758 -4.687 -3.944 1.00 91.81 334 GLN A CA 1
ATOM 2647 C C . GLN A 1 334 ? -3.145 -4.707 -4.571 1.00 91.81 334 GLN A C 1
ATOM 2649 O O . GLN A 1 334 ? -4.142 -4.721 -3.848 1.00 91.81 334 GLN A O 1
ATOM 2654 N N . LEU A 1 335 ? -3.217 -4.731 -5.900 1.00 91.94 335 LEU A N 1
ATOM 2655 C CA . LEU A 1 335 ? -4.474 -4.970 -6.609 1.00 91.94 335 LEU A CA 1
ATOM 2656 C C . LEU A 1 335 ? -4.802 -6.468 -6.584 1.00 91.94 335 LEU A C 1
ATOM 2658 O O . LEU A 1 335 ? -3.900 -7.310 -6.645 1.00 91.94 335 LEU A O 1
ATOM 2662 N N . ARG A 1 336 ? -6.091 -6.808 -6.482 1.00 89.19 336 ARG A N 1
ATOM 2663 C CA . ARG A 1 336 ? -6.561 -8.193 -6.616 1.00 89.19 336 ARG A CA 1
ATOM 2664 C C . ARG A 1 336 ? -6.245 -8.707 -8.022 1.00 89.19 336 ARG A C 1
ATOM 2666 O O . ARG A 1 336 ? -6.326 -7.958 -8.989 1.00 89.19 336 ARG A O 1
ATOM 2673 N N . GLY A 1 337 ? -5.820 -9.964 -8.109 1.00 85.19 337 GLY A N 1
ATOM 2674 C CA . GLY A 1 337 ? -5.393 -10.592 -9.362 1.00 85.19 337 GLY A CA 1
ATOM 2675 C C . GLY A 1 337 ? -3.965 -10.241 -9.807 1.00 85.19 337 GLY A C 1
ATOM 2676 O O . GLY A 1 337 ? -3.384 -10.998 -10.583 1.00 85.19 337 GLY A O 1
ATOM 2677 N N . ALA A 1 338 ? -3.362 -9.165 -9.288 1.00 88.81 338 ALA A N 1
ATOM 2678 C CA . ALA A 1 338 ? -1.970 -8.826 -9.573 1.00 88.81 338 ALA A CA 1
ATOM 2679 C C . ALA A 1 338 ? -1.012 -9.716 -8.766 1.00 88.81 338 ALA A C 1
ATOM 2681 O O . ALA A 1 338 ? -1.194 -9.919 -7.566 1.00 88.81 338 ALA A O 1
ATOM 2682 N N . ALA A 1 339 ? 0.043 -10.217 -9.413 1.00 86.31 339 ALA A N 1
ATOM 2683 C CA . ALA A 1 339 ? 1.049 -11.062 -8.761 1.00 86.31 339 ALA A CA 1
ATOM 2684 C C . ALA A 1 339 ? 2.041 -10.270 -7.890 1.00 86.31 339 ALA A C 1
ATOM 2686 O O . ALA A 1 339 ? 2.658 -10.829 -6.987 1.00 86.31 339 ALA A O 1
ATOM 2687 N N . LYS A 1 340 ? 2.214 -8.978 -8.182 1.00 89.75 340 LYS A N 1
ATOM 2688 C CA . LYS A 1 340 ? 3.170 -8.072 -7.535 1.00 89.75 340 LYS A CA 1
ATOM 2689 C C . LYS A 1 340 ? 2.464 -6.774 -7.116 1.00 89.75 340 LYS A C 1
ATOM 2691 O O . LYS A 1 340 ? 1.407 -6.469 -7.679 1.00 89.75 340 LYS A O 1
ATOM 2696 N N . PRO A 1 341 ? 3.005 -6.019 -6.145 1.00 92.38 341 PRO A N 1
ATOM 2697 C CA . PRO A 1 341 ? 2.401 -4.764 -5.699 1.00 92.38 341 PRO A CA 1
ATOM 2698 C C . PRO A 1 341 ? 2.562 -3.645 -6.737 1.00 92.38 341 PRO A C 1
ATOM 2700 O O . PRO A 1 341 ? 3.074 -3.853 -7.826 1.00 92.38 341 PRO A O 1
ATOM 2703 N N . THR A 1 342 ? 2.089 -2.440 -6.441 1.00 94.00 342 THR A N 1
ATOM 2704 C CA . THR A 1 342 ? 2.216 -1.238 -7.283 1.00 94.00 342 THR A CA 1
ATOM 2705 C C . THR A 1 342 ? 2.491 -0.043 -6.377 1.00 94.00 342 THR A C 1
ATOM 2707 O O . THR A 1 342 ? 1.900 0.050 -5.300 1.00 94.00 342 THR A O 1
ATOM 2710 N N . ILE A 1 343 ? 3.394 0.853 -6.784 1.00 93.94 343 ILE A N 1
ATOM 2711 C CA . ILE A 1 343 ? 3.657 2.102 -6.056 1.00 93.94 343 ILE A CA 1
ATOM 2712 C C . ILE A 1 343 ? 2.894 3.233 -6.732 1.00 93.94 343 ILE A C 1
ATOM 2714 O O . ILE A 1 343 ? 3.033 3.449 -7.938 1.00 93.94 343 ILE A O 1
ATOM 2718 N N . ILE A 1 344 ? 2.096 3.950 -5.947 1.00 94.50 344 ILE A N 1
ATOM 2719 C CA . ILE A 1 344 ? 1.192 4.999 -6.406 1.00 94.50 344 ILE A CA 1
ATOM 2720 C C . ILE A 1 344 ? 1.444 6.303 -5.649 1.00 94.50 344 ILE A C 1
ATOM 2722 O O . ILE A 1 344 ? 1.776 6.298 -4.465 1.00 94.50 344 ILE A O 1
ATOM 2726 N N . ARG A 1 345 ? 1.246 7.433 -6.322 1.00 92.44 345 ARG A N 1
ATOM 2727 C CA . ARG A 1 345 ? 1.365 8.777 -5.749 1.00 92.44 345 ARG A CA 1
ATOM 2728 C C . ARG A 1 345 ? 0.032 9.496 -5.816 1.00 92.44 345 ARG A C 1
ATOM 2730 O O . ARG A 1 345 ? -0.616 9.469 -6.860 1.00 92.44 345 ARG A O 1
ATOM 2737 N N . LEU A 1 346 ? -0.351 10.163 -4.730 1.00 86.38 346 LEU A N 1
ATOM 2738 C CA . LEU A 1 346 ? -1.495 11.070 -4.744 1.00 86.38 346 LEU A CA 1
ATOM 2739 C C . LEU A 1 346 ? -1.164 12.294 -5.615 1.00 86.38 346 LEU A C 1
ATOM 2741 O O . LEU A 1 346 ? -0.235 13.045 -5.320 1.00 86.38 346 LEU A O 1
ATOM 2745 N N . CYS A 1 347 ? -1.932 12.488 -6.679 1.00 81.25 347 CYS A N 1
ATOM 2746 C CA . CYS A 1 347 ? -1.993 13.717 -7.466 1.00 81.25 347 CYS A CA 1
ATOM 2747 C C . CYS A 1 347 ? -3.176 14.575 -6.983 1.00 81.25 347 CYS A C 1
ATOM 2749 O O . CYS A 1 347 ? -3.763 14.288 -5.943 1.00 81.25 347 CYS A O 1
ATOM 2751 N N . HIS A 1 348 ? -3.522 15.655 -7.694 1.00 73.12 348 HIS A N 1
ATOM 2752 C CA . HIS A 1 348 ? -4.530 16.605 -7.209 1.00 73.12 348 HIS A CA 1
ATOM 2753 C C . HIS A 1 348 ? -5.835 15.926 -6.762 1.00 73.12 348 HIS A C 1
ATOM 2755 O O . HIS A 1 348 ? -6.311 16.218 -5.669 1.00 73.12 348 HIS A O 1
ATOM 2761 N N . ASP A 1 349 ? -6.369 15.003 -7.556 1.00 72.12 349 ASP A N 1
ATOM 2762 C CA . ASP A 1 349 ? -7.674 14.353 -7.388 1.00 72.12 349 ASP A CA 1
ATOM 2763 C C . ASP A 1 349 ? -7.659 12.829 -7.606 1.00 72.12 349 ASP A C 1
ATOM 2765 O O . ASP A 1 349 ? -8.665 12.172 -7.356 1.00 72.12 349 ASP A O 1
ATOM 2769 N N . HIS A 1 350 ? -6.530 12.253 -8.018 1.00 80.81 350 HIS A N 1
ATOM 2770 C CA . HIS A 1 350 ? -6.405 10.834 -8.350 1.00 80.81 350 HIS A CA 1
ATOM 2771 C C . HIS A 1 350 ? -5.030 10.280 -7.959 1.00 80.81 350 HIS A C 1
ATOM 2773 O O . HIS A 1 350 ? -4.126 11.032 -7.594 1.00 80.81 350 HIS A O 1
ATOM 2779 N N . PHE A 1 351 ? -4.844 8.964 -8.069 1.00 90.12 351 PHE A N 1
ATOM 2780 C CA . PHE A 1 351 ? -3.547 8.322 -7.855 1.00 90.12 351 PHE A CA 1
ATOM 2781 C C . PHE A 1 351 ? -2.851 8.008 -9.181 1.00 90.12 351 PHE A C 1
ATOM 2783 O O . PHE A 1 351 ? -3.453 7.403 -10.062 1.00 90.12 351 PHE A O 1
ATOM 2790 N N . SER A 1 352 ? -1.574 8.367 -9.318 1.00 91.38 352 SER A N 1
ATOM 2791 C CA . SER A 1 352 ? -0.755 7.984 -10.474 1.00 91.38 352 SER A CA 1
ATOM 2792 C C . SER A 1 352 ? 0.197 6.842 -10.129 1.00 91.38 352 SER A C 1
ATOM 2794 O O . SER A 1 352 ? 0.809 6.845 -9.062 1.00 91.38 352 SER A O 1
ATOM 2796 N N . ILE A 1 353 ? 0.343 5.868 -11.027 1.00 92.88 353 ILE A N 1
ATOM 2797 C CA . ILE A 1 353 ? 1.310 4.775 -10.906 1.00 92.88 353 ILE A CA 1
ATOM 2798 C C . ILE A 1 353 ? 2.719 5.319 -11.163 1.00 92.88 353 ILE A C 1
ATOM 2800 O O . ILE A 1 353 ? 3.003 5.878 -12.226 1.00 92.88 353 ILE A O 1
ATOM 2804 N N . ILE A 1 354 ? 3.598 5.121 -10.181 1.00 90.38 354 ILE A N 1
ATOM 2805 C CA . ILE A 1 354 ? 5.019 5.485 -10.232 1.00 90.38 354 ILE A CA 1
ATOM 2806 C C . ILE A 1 354 ? 5.879 4.268 -10.581 1.00 90.38 354 ILE A C 1
ATOM 2808 O O . ILE A 1 354 ? 6.766 4.387 -11.422 1.00 90.38 354 ILE A O 1
ATOM 2812 N N . LEU A 1 355 ? 5.587 3.112 -9.973 1.00 90.69 355 LEU A N 1
ATOM 2813 C CA . LEU A 1 355 ? 6.154 1.814 -10.354 1.00 90.69 355 LEU A CA 1
ATOM 2814 C C . LEU A 1 355 ? 5.058 0.770 -10.489 1.00 90.69 355 LEU A C 1
ATOM 2816 O O . LEU A 1 355 ? 4.210 0.639 -9.597 1.00 90.69 355 LEU A O 1
ATOM 2820 N N . ILE A 1 356 ? 5.137 -0.028 -11.548 1.00 90.69 356 ILE A N 1
ATOM 2821 C CA . ILE A 1 356 ? 4.194 -1.103 -11.826 1.00 90.69 356 ILE A CA 1
ATOM 2822 C C . ILE A 1 356 ? 4.830 -2.469 -11.567 1.00 90.69 356 ILE A C 1
ATOM 2824 O O . ILE A 1 356 ? 5.871 -2.816 -12.120 1.00 90.69 356 ILE A O 1
ATOM 2828 N N . ALA A 1 357 ? 4.180 -3.279 -10.729 1.00 85.56 357 ALA A N 1
ATOM 2829 C CA . ALA A 1 357 ? 4.618 -4.646 -10.450 1.00 85.56 357 ALA A CA 1
ATOM 2830 C C . ALA A 1 357 ? 6.118 -4.788 -10.064 1.00 85.56 357 ALA A C 1
ATOM 2832 O O . ALA A 1 357 ? 6.776 -5.710 -10.566 1.00 85.56 357 ALA A O 1
ATOM 2833 N N . PRO A 1 358 ? 6.700 -3.934 -9.187 1.00 87.00 358 PRO A N 1
ATOM 2834 C CA . PRO A 1 358 ? 8.083 -4.108 -8.757 1.00 87.00 358 PRO A CA 1
ATOM 2835 C C . PRO A 1 358 ? 8.270 -5.428 -8.006 1.00 87.00 358 PRO A C 1
ATOM 2837 O O . PRO A 1 358 ? 7.356 -5.937 -7.352 1.00 87.00 358 PRO A O 1
ATOM 2840 N N . SER A 1 359 ? 9.485 -5.970 -8.070 1.00 82.19 359 SER A N 1
ATOM 2841 C CA . SER A 1 359 ? 9.883 -7.206 -7.386 1.00 82.19 359 SER A CA 1
ATOM 2842 C C . SER A 1 359 ? 10.071 -6.982 -5.872 1.00 82.19 359 SER A C 1
ATOM 2844 O O . SER A 1 359 ? 11.166 -7.122 -5.337 1.00 82.19 359 SER A O 1
ATOM 2846 N N . LEU A 1 360 ? 8.990 -6.590 -5.190 1.00 78.06 360 LEU A N 1
ATOM 2847 C CA . LEU A 1 360 ? 8.906 -6.367 -3.747 1.00 78.06 360 LEU A CA 1
ATOM 2848 C C . LEU A 1 360 ? 8.123 -7.515 -3.103 1.00 78.06 360 LEU A C 1
ATOM 2850 O O . LEU A 1 360 ? 6.921 -7.657 -3.328 1.00 78.06 360 LEU A O 1
ATOM 2854 N N . GLU A 1 361 ? 8.788 -8.317 -2.276 1.00 71.56 361 GLU A N 1
ATOM 2855 C CA . GLU A 1 361 ? 8.117 -9.341 -1.474 1.00 71.56 361 GLU A CA 1
ATOM 2856 C C . GLU A 1 361 ? 7.604 -8.728 -0.170 1.00 71.56 361 GLU A C 1
ATOM 2858 O O . GLU A 1 361 ? 8.354 -8.496 0.779 1.00 71.56 361 GLU A O 1
ATOM 2863 N N . LEU A 1 362 ? 6.302 -8.451 -0.133 1.00 72.75 362 LEU A N 1
ATOM 2864 C CA . LEU A 1 362 ? 5.622 -7.891 1.028 1.00 72.75 362 LEU A CA 1
ATOM 2865 C C . LEU A 1 362 ? 4.606 -8.891 1.574 1.00 72.75 362 LEU A C 1
ATOM 2867 O O . LEU A 1 362 ? 3.922 -9.588 0.822 1.00 72.75 362 LEU A O 1
ATOM 2871 N N . LYS A 1 363 ? 4.492 -8.962 2.903 1.00 64.81 363 LYS A N 1
ATOM 2872 C CA . LYS A 1 363 ? 3.452 -9.773 3.544 1.00 64.81 363 LYS A CA 1
ATOM 2873 C C . LYS A 1 363 ? 2.088 -9.173 3.221 1.00 64.81 363 LYS A C 1
ATOM 2875 O O . LYS A 1 363 ? 1.896 -7.966 3.356 1.00 64.81 363 LYS A O 1
ATOM 2880 N N . GLN A 1 364 ? 1.146 -10.019 2.817 1.00 61.41 364 GLN A N 1
ATOM 2881 C CA . GLN A 1 364 ? -0.225 -9.577 2.599 1.00 61.41 364 GLN A CA 1
ATOM 2882 C C . GLN A 1 364 ? -0.862 -9.154 3.934 1.00 61.41 364 GLN A C 1
ATOM 2884 O O . GLN A 1 364 ? -0.624 -9.810 4.956 1.00 61.41 364 GLN A O 1
ATOM 2889 N N . PRO A 1 365 ? -1.652 -8.067 3.947 1.00 55.69 365 PRO A N 1
ATOM 2890 C CA . PRO A 1 365 ? -2.370 -7.636 5.132 1.00 55.69 365 PRO A CA 1
ATOM 2891 C C . PRO A 1 365 ? -3.398 -8.697 5.533 1.00 55.69 365 PRO A C 1
ATOM 2893 O O . PRO A 1 365 ? -3.968 -9.381 4.690 1.00 55.69 365 PRO A O 1
ATOM 2896 N N . VAL A 1 366 ? -3.659 -8.804 6.836 1.00 51.66 366 VAL A N 1
ATOM 2897 C CA . VAL A 1 366 ? -4.685 -9.703 7.404 1.00 51.66 366 VAL A CA 1
ATOM 2898 C C . VAL A 1 366 ? -6.099 -9.097 7.282 1.00 51.66 366 VAL A C 1
ATOM 2900 O O . VAL A 1 366 ? -7.080 -9.717 7.667 1.00 51.66 366 VAL A O 1
ATOM 2903 N N . SER A 1 367 ? -6.211 -7.872 6.755 1.00 52.38 367 SER A N 1
ATOM 2904 C CA . SER A 1 367 ? -7.478 -7.157 6.586 1.00 52.38 367 SER A CA 1
ATOM 2905 C C . SER A 1 367 ? -8.292 -7.699 5.405 1.00 52.38 367 SER A C 1
ATOM 2907 O O . SER A 1 367 ? -7.793 -7.743 4.280 1.00 52.38 367 SER A O 1
ATOM 2909 N N . ASP A 1 368 ? -9.563 -8.031 5.648 1.00 52.59 368 ASP A N 1
ATOM 2910 C CA . ASP A 1 368 ? -10.512 -8.479 4.618 1.00 52.59 368 ASP A CA 1
ATOM 2911 C C . ASP A 1 368 ? -11.130 -7.321 3.805 1.00 52.59 368 ASP A C 1
ATOM 2913 O O . ASP A 1 368 ? -11.679 -7.548 2.721 1.00 52.59 368 ASP A O 1
ATOM 2917 N N . THR A 1 369 ? -11.027 -6.067 4.266 1.00 63.69 369 THR A N 1
ATOM 2918 C CA . THR A 1 369 ? -11.655 -4.913 3.603 1.00 63.69 369 THR A CA 1
ATOM 2919 C C . THR A 1 369 ? -10.851 -4.448 2.393 1.00 63.69 369 THR A C 1
ATOM 2921 O O . THR A 1 369 ? -9.789 -3.840 2.508 1.00 63.69 369 THR A O 1
ATOM 2924 N N . SER A 1 370 ? -11.381 -4.732 1.203 1.00 84.44 370 SER A N 1
ATOM 2925 C CA . SER A 1 370 ? -10.797 -4.286 -0.059 1.00 84.44 370 SER A CA 1
ATOM 2926 C C . SER A 1 370 ? -11.255 -2.870 -0.409 1.00 84.44 370 SER A C 1
ATOM 2928 O O . SER A 1 370 ? -12.441 -2.556 -0.336 1.00 84.44 370 SER A O 1
ATOM 2930 N N . LEU A 1 371 ? -10.310 -2.026 -0.817 1.00 90.00 371 LEU A N 1
ATOM 2931 C CA . LEU A 1 371 ? -10.553 -0.674 -1.314 1.00 90.00 371 LEU A CA 1
ATOM 2932 C C . LEU A 1 371 ? -10.662 -0.682 -2.838 1.00 90.00 371 LEU A C 1
ATOM 2934 O O . LEU A 1 371 ? -10.022 -1.495 -3.502 1.00 90.00 371 LEU A O 1
ATOM 2938 N N . VAL A 1 372 ? -11.430 0.250 -3.396 1.00 90.00 372 VAL A N 1
ATOM 2939 C CA . VAL A 1 372 ? -11.480 0.482 -4.845 1.00 90.00 372 VAL A CA 1
ATOM 2940 C C . VAL A 1 372 ? -10.453 1.549 -5.205 1.00 90.00 372 VAL A C 1
ATOM 2942 O O . VAL A 1 372 ? -10.483 2.652 -4.666 1.00 90.00 372 VAL A O 1
ATOM 2945 N N . PHE A 1 373 ? -9.549 1.213 -6.117 1.00 91.81 373 PHE A N 1
ATOM 2946 C CA . PHE A 1 373 ? -8.511 2.093 -6.633 1.00 91.81 373 PHE A CA 1
ATOM 2947 C C . PHE A 1 373 ? -8.920 2.635 -7.997 1.00 91.81 373 PHE A C 1
ATOM 2949 O O . PHE A 1 373 ? -9.401 1.884 -8.846 1.00 91.81 373 PHE A O 1
ATOM 2956 N N . PHE A 1 374 ? -8.666 3.924 -8.207 1.00 90.12 374 PHE A N 1
ATOM 2957 C CA . PHE A 1 374 ? -8.703 4.587 -9.506 1.00 90.12 374 PHE A CA 1
ATOM 2958 C C . PHE A 1 374 ? -7.312 5.157 -9.763 1.00 90.12 374 PHE A C 1
ATOM 2960 O O . PHE A 1 374 ? -6.864 6.072 -9.071 1.00 90.12 374 PHE A O 1
ATOM 2967 N N . LEU A 1 375 ? -6.601 4.541 -10.702 1.00 92.12 375 LEU A N 1
ATOM 2968 C CA . LEU A 1 375 ? -5.197 4.793 -10.981 1.00 92.12 375 LEU A CA 1
ATOM 2969 C C . LEU A 1 375 ? -5.031 5.331 -12.400 1.00 92.12 375 LEU A C 1
ATOM 2971 O O . LEU A 1 375 ? -5.653 4.833 -13.337 1.00 92.12 375 LEU A O 1
ATOM 2975 N N . SER A 1 376 ? -4.141 6.297 -12.576 1.00 90.88 376 SER A N 1
ATOM 2976 C CA . SER A 1 376 ? -3.640 6.705 -13.885 1.00 90.88 376 SER A CA 1
ATOM 2977 C C . SER A 1 376 ? -2.226 6.170 -14.084 1.00 90.88 376 SER A C 1
ATOM 2979 O O . SER A 1 376 ? -1.412 6.180 -13.163 1.00 90.88 376 SER A O 1
ATOM 2981 N N . TRP A 1 377 ? -1.893 5.719 -15.288 1.00 91.06 377 TRP A N 1
ATOM 2982 C CA . TRP A 1 377 ? -0.501 5.480 -15.661 1.00 91.06 377 TRP A CA 1
ATOM 2983 C C . TRP A 1 377 ? -0.202 6.231 -16.947 1.00 91.06 377 TRP A C 1
ATOM 2985 O O . TRP A 1 377 ? -0.785 5.962 -17.995 1.00 91.06 377 TRP A O 1
ATOM 2995 N N . ASP A 1 378 ? 0.652 7.242 -16.826 1.00 87.25 378 ASP A N 1
ATOM 2996 C CA . ASP A 1 378 ? 0.925 8.211 -17.881 1.00 87.25 378 ASP A CA 1
ATOM 2997 C C . ASP A 1 378 ? 2.370 8.085 -18.354 1.00 87.25 378 ASP A C 1
ATOM 2999 O O . ASP A 1 378 ? 3.293 8.341 -17.579 1.00 87.25 378 ASP A O 1
ATOM 3003 N N . TRP A 1 379 ? 2.574 7.703 -19.613 1.00 86.00 379 TRP A N 1
ATOM 3004 C CA . TRP A 1 379 ? 3.914 7.614 -20.193 1.00 86.00 379 TRP A CA 1
ATOM 3005 C C . TRP A 1 379 ? 4.397 8.899 -20.877 1.00 86.00 379 TRP A C 1
ATOM 3007 O O . TRP A 1 379 ? 5.577 9.002 -21.218 1.00 86.00 379 TRP A O 1
ATOM 3017 N N . GLN A 1 380 ? 3.513 9.879 -21.067 1.00 72.12 380 GLN A N 1
ATOM 3018 C CA . GLN A 1 380 ? 3.815 11.152 -21.723 1.00 72.12 380 GLN A CA 1
ATOM 3019 C C . GLN A 1 380 ? 4.444 12.154 -20.753 1.00 72.12 380 GLN A C 1
ATOM 3021 O O . GLN A 1 380 ? 5.262 12.982 -21.161 1.00 72.12 380 GLN A O 1
ATOM 3026 N N . ASP A 1 381 ? 4.086 12.074 -19.469 1.00 61.81 381 ASP A N 1
ATOM 3027 C CA . ASP A 1 381 ? 4.607 12.970 -18.442 1.00 61.81 381 ASP A CA 1
ATOM 3028 C C . ASP A 1 381 ? 5.947 12.472 -17.874 1.00 61.81 381 ASP A C 1
ATOM 3030 O O . ASP A 1 381 ? 6.016 11.766 -16.865 1.00 61.81 381 ASP A O 1
ATOM 3034 N N . ALA A 1 382 ? 7.033 12.822 -18.564 1.00 51.47 382 ALA A N 1
ATOM 3035 C CA . ALA A 1 382 ? 8.399 12.541 -18.128 1.00 51.47 382 ALA A CA 1
ATOM 3036 C C . ALA A 1 382 ? 8.882 13.468 -16.993 1.00 51.47 382 ALA A C 1
ATOM 3038 O O . ALA A 1 382 ? 9.952 13.231 -16.431 1.00 51.47 382 ALA A O 1
ATOM 3039 N N . HIS A 1 383 ? 8.129 14.525 -16.663 1.00 50.97 383 HIS A N 1
ATOM 3040 C CA . HIS A 1 383 ? 8.624 15.647 -15.871 1.00 50.97 383 HIS A CA 1
ATOM 3041 C C . HIS A 1 383 ? 7.569 16.097 -14.872 1.00 50.97 383 HIS A C 1
ATOM 3043 O O . HIS A 1 383 ? 6.655 16.837 -15.220 1.00 50.97 383 HIS A O 1
ATOM 3049 N N . GLY A 1 384 ? 7.735 15.711 -13.607 1.00 45.00 384 GLY A N 1
ATOM 3050 C CA . GLY A 1 384 ? 6.906 16.199 -12.513 1.00 45.00 384 GLY A CA 1
ATOM 3051 C C . GLY A 1 384 ? 6.841 17.730 -12.470 1.00 45.00 384 GLY A C 1
ATOM 3052 O O . GLY A 1 384 ? 7.649 18.380 -11.820 1.00 45.00 384 GLY A O 1
ATOM 3053 N N . LYS A 1 385 ? 5.818 18.296 -13.111 1.00 40.38 385 LYS A N 1
ATOM 3054 C CA . LYS A 1 385 ? 5.232 19.606 -12.804 1.00 40.38 385 LYS A CA 1
ATOM 3055 C C . LYS A 1 385 ? 4.040 19.479 -11.850 1.00 40.38 385 LYS A C 1
ATOM 3057 O O . LYS A 1 385 ? 3.302 20.433 -11.651 1.00 40.38 385 LYS A O 1
ATOM 3062 N N . LEU A 1 386 ? 3.867 18.317 -11.225 1.00 43.72 386 LEU A N 1
ATOM 3063 C CA . LEU A 1 386 ? 2.769 18.022 -10.301 1.00 43.72 386 LEU A CA 1
ATOM 3064 C C . LEU A 1 386 ? 3.038 18.451 -8.846 1.00 43.72 386 LEU A C 1
ATOM 3066 O O . LEU A 1 386 ? 2.289 18.068 -7.956 1.00 43.72 386 LEU A O 1
ATOM 3070 N N . SER A 1 387 ? 4.067 19.269 -8.593 1.00 34.50 387 SER A N 1
ATOM 3071 C CA . SER A 1 387 ? 4.322 19.870 -7.272 1.00 34.50 387 SER A CA 1
ATOM 3072 C C . SER A 1 387 ? 4.072 21.382 -7.195 1.00 34.50 387 SER A C 1
ATOM 3074 O O . SER A 1 387 ? 4.289 21.959 -6.134 1.00 34.50 387 SER A O 1
ATOM 3076 N N . ASN A 1 388 ? 3.599 22.034 -8.265 1.00 32.38 388 ASN A N 1
ATOM 3077 C CA . ASN A 1 388 ? 3.129 23.418 -8.182 1.00 32.38 388 ASN A CA 1
ATOM 3078 C C . ASN A 1 388 ? 1.600 23.437 -8.176 1.00 32.38 388 ASN A C 1
ATOM 3080 O O . ASN A 1 388 ? 0.963 23.189 -9.196 1.00 32.38 388 ASN A O 1
ATOM 3084 N N . LEU A 1 389 ? 1.035 23.786 -7.021 1.00 39.78 389 LEU A N 1
ATOM 3085 C CA . LEU A 1 389 ? -0.393 24.028 -6.783 1.00 39.78 389 LEU A CA 1
ATOM 3086 C C . LEU A 1 389 ? -1.005 25.162 -7.645 1.00 39.78 389 LEU A C 1
ATOM 3088 O O . LEU A 1 389 ? -2.201 25.397 -7.535 1.00 39.78 389 LEU A O 1
ATOM 3092 N N . ASP A 1 390 ? -0.230 25.827 -8.513 1.00 32.53 390 ASP A N 1
ATOM 3093 C CA . ASP A 1 390 ? -0.644 27.056 -9.214 1.00 32.53 390 ASP A CA 1
ATOM 3094 C C . ASP A 1 390 ? -0.811 26.948 -10.746 1.00 32.53 390 ASP A C 1
ATOM 3096 O O . ASP A 1 390 ? -1.295 27.892 -11.368 1.00 32.53 390 ASP A O 1
ATOM 3100 N N . ASP A 1 391 ? -0.471 25.833 -11.402 1.00 34.00 391 ASP A N 1
ATOM 3101 C CA . ASP A 1 391 ? -0.489 25.763 -12.880 1.00 34.00 391 ASP A CA 1
ATOM 3102 C C . ASP A 1 391 ? -1.813 25.187 -13.443 1.00 34.00 391 ASP A C 1
ATOM 3104 O O . ASP A 1 391 ? -1.841 24.204 -14.181 1.00 34.00 391 ASP A O 1
ATOM 3108 N N . ALA A 1 392 ? -2.941 25.846 -13.148 1.00 32.75 392 ALA A N 1
ATOM 3109 C CA . ALA A 1 392 ? -4.268 25.536 -13.713 1.00 32.75 392 ALA A CA 1
ATOM 3110 C C . ALA A 1 392 ? -4.468 26.011 -15.177 1.00 32.75 392 ALA A C 1
ATOM 3112 O O . ALA A 1 392 ? -5.594 26.072 -15.668 1.00 32.75 392 ALA A O 1
ATOM 3113 N N . GLN A 1 393 ? -3.406 26.390 -15.899 1.00 35.09 393 GLN A N 1
ATOM 3114 C CA . GLN A 1 393 ? -3.516 26.983 -17.239 1.00 35.09 393 GLN A CA 1
ATOM 3115 C C . GLN A 1 393 ? -2.525 26.381 -18.245 1.00 35.09 393 GLN A C 1
ATOM 3117 O O . GLN A 1 393 ? -1.646 27.060 -18.775 1.00 35.09 393 GLN A O 1
ATOM 3122 N N . ARG A 1 394 ? -2.708 25.103 -18.591 1.00 31.14 394 ARG A N 1
ATOM 3123 C CA . ARG A 1 394 ? -2.334 24.587 -19.920 1.00 31.14 394 ARG A CA 1
ATOM 3124 C C . ARG A 1 394 ? -3.457 23.708 -20.472 1.00 31.14 394 ARG A C 1
ATOM 3126 O O . ARG A 1 394 ? -4.057 22.965 -19.701 1.00 31.14 394 ARG A O 1
ATOM 3133 N N . PRO A 1 395 ? -3.750 23.780 -21.782 1.00 31.86 395 PRO A N 1
ATOM 3134 C CA . PRO A 1 395 ? -4.774 22.945 -22.390 1.00 31.86 395 PRO A CA 1
ATOM 3135 C C . PRO A 1 395 ? -4.277 21.496 -22.372 1.00 31.86 395 PRO A C 1
ATOM 3137 O O . PRO A 1 395 ? -3.386 21.128 -23.135 1.00 31.86 395 PRO A O 1
ATOM 3140 N N . VAL A 1 396 ? -4.812 20.702 -21.446 1.00 39.72 396 VAL A N 1
ATOM 3141 C CA . VAL A 1 396 ? -4.670 19.245 -21.452 1.00 39.72 396 VAL A CA 1
ATOM 3142 C C . VAL A 1 396 ? -5.301 18.740 -22.747 1.00 39.72 396 VAL A C 1
ATOM 3144 O O . VAL A 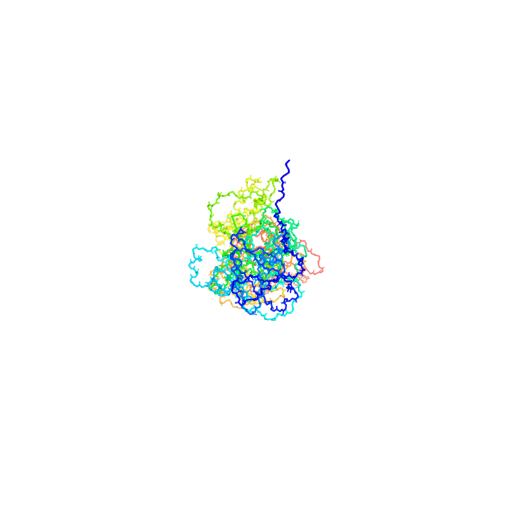1 396 ? -6.388 19.179 -23.117 1.00 39.72 396 VAL A O 1
ATOM 3147 N N . ASP A 1 397 ? -4.606 17.859 -23.459 1.00 38.88 397 ASP A N 1
ATOM 3148 C CA . ASP A 1 397 ? -5.125 17.217 -24.663 1.00 38.88 397 ASP A CA 1
ATOM 3149 C C . ASP A 1 397 ? -6.429 16.464 -24.315 1.00 38.88 397 ASP A C 1
ATOM 3151 O O . ASP A 1 397 ? -6.423 15.516 -23.530 1.00 38.88 397 ASP A O 1
ATOM 3155 N N . TYR A 1 398 ? -7.566 16.943 -24.830 1.00 42.44 398 TYR A N 1
ATOM 3156 C CA . TYR A 1 398 ? -8.937 16.617 -24.393 1.00 42.44 398 TYR A CA 1
ATOM 3157 C C . TYR A 1 398 ? -9.424 15.199 -24.774 1.00 42.44 398 TYR A C 1
ATOM 3159 O O . TYR A 1 398 ? -10.628 14.957 -24.848 1.00 42.44 398 TYR A O 1
ATOM 3167 N N . SER A 1 399 ? -8.536 14.248 -25.066 1.00 53.31 399 SER A N 1
ATOM 3168 C CA . SER A 1 399 ? -8.938 12.960 -25.654 1.00 53.31 399 SER A CA 1
ATOM 3169 C C . SER A 1 399 ? -9.447 11.923 -24.642 1.00 53.31 399 SER A C 1
ATOM 3171 O O . SER A 1 399 ? -10.265 11.079 -25.009 1.00 53.31 399 SER A O 1
ATOM 3173 N N . LEU A 1 400 ? -9.026 11.992 -23.374 1.00 53.91 400 LEU A N 1
ATOM 3174 C CA . LEU A 1 400 ? -9.490 11.116 -22.291 1.00 53.91 400 LEU A CA 1
ATOM 3175 C C . LEU A 1 400 ? -9.797 11.957 -21.035 1.00 53.91 400 LEU A C 1
ATOM 3177 O O . LEU A 1 400 ? -8.891 12.633 -20.543 1.00 53.91 400 LEU A O 1
ATOM 3181 N N . PRO A 1 401 ? -11.036 11.930 -20.501 1.00 59.97 401 PRO A N 1
ATOM 3182 C CA . PRO A 1 401 ? -11.357 12.543 -19.212 1.00 59.97 401 PRO A CA 1
ATOM 3183 C C . PRO A 1 401 ? -10.497 11.944 -18.097 1.00 59.97 401 PRO A C 1
ATOM 3185 O O . PRO A 1 401 ? -10.152 10.769 -18.164 1.00 59.97 401 PRO A O 1
ATOM 3188 N N . TRP A 1 402 ? -10.197 12.715 -17.052 1.00 60.38 402 TRP A N 1
ATOM 3189 C CA . TRP A 1 402 ? -9.473 12.211 -15.876 1.00 60.38 402 TRP A CA 1
ATOM 3190 C C . TRP A 1 402 ? -10.325 11.304 -14.973 1.00 60.38 402 TRP A C 1
ATOM 3192 O O . TRP A 1 402 ? -9.774 10.607 -14.128 1.00 60.38 402 TRP A O 1
ATOM 3202 N N . HIS A 1 403 ? -11.639 11.260 -15.209 1.00 62.16 403 HIS A N 1
ATOM 3203 C CA . HIS A 1 403 ? -12.611 10.474 -14.449 1.00 62.16 403 HIS A CA 1
ATOM 3204 C C . HIS A 1 403 ? -13.181 9.317 -15.279 1.00 62.16 403 HIS A C 1
ATOM 3206 O O . HIS A 1 403 ? -13.297 9.380 -16.506 1.00 62.16 403 HIS A O 1
ATOM 3212 N N . TRP A 1 404 ? -13.635 8.269 -14.599 1.00 59.81 404 TRP A N 1
ATOM 3213 C CA . TRP A 1 404 ? -14.297 7.097 -15.175 1.00 59.81 404 TRP A CA 1
ATOM 3214 C C . TRP A 1 404 ? -15.748 7.370 -15.625 1.00 59.81 404 TRP A C 1
ATOM 3216 O O . TRP A 1 404 ? -16.401 6.509 -16.226 1.00 59.81 404 TRP A O 1
ATOM 3226 N N . GLY A 1 405 ? -16.289 8.558 -15.367 1.00 55.50 405 GLY A N 1
ATOM 3227 C CA . GLY A 1 405 ? -17.660 8.937 -15.716 1.00 55.50 405 GLY A CA 1
ATOM 3228 C C . GLY A 1 405 ? -17.954 9.074 -17.203 1.00 55.50 405 GLY A C 1
ATOM 3229 O O . GLY A 1 405 ? -17.123 9.548 -17.968 1.00 55.50 405 GLY A O 1
ATOM 3230 N N . ASN A 1 406 ? -19.186 8.732 -17.589 1.00 43.53 406 ASN A N 1
ATOM 3231 C CA . ASN A 1 406 ? -19.843 9.268 -18.783 1.00 43.53 406 ASN A CA 1
ATOM 3232 C C . ASN A 1 406 ? -20.868 10.328 -18.356 1.00 43.53 406 ASN A C 1
ATOM 3234 O O . ASN A 1 406 ? -21.417 10.255 -17.257 1.00 43.53 406 ASN A O 1
ATOM 3238 N N . GLN A 1 407 ? -21.169 11.272 -19.252 1.00 39.72 407 GLN A N 1
ATOM 3239 C CA . GLN A 1 407 ? -22.240 12.269 -19.128 1.00 39.72 407 GLN A CA 1
ATOM 3240 C C . GLN A 1 407 ? -23.643 11.618 -19.060 1.00 39.72 407 GLN A C 1
ATOM 3242 O O . GLN A 1 407 ? -24.411 11.754 -20.002 1.00 39.72 407 GLN A O 1
ATOM 3247 N N . CYS A 1 408 ? -23.987 10.861 -18.012 1.00 32.19 408 CYS A N 1
ATOM 3248 C CA . CYS A 1 408 ? -25.375 10.595 -17.600 1.00 32.19 408 CYS A CA 1
ATOM 3249 C C . CYS A 1 408 ? -25.439 9.693 -16.355 1.00 32.19 408 CYS A C 1
ATOM 3251 O O . CYS A 1 408 ? -25.243 8.485 -16.464 1.00 32.19 408 CYS A O 1
ATOM 3253 N N . ALA A 1 409 ? -25.769 10.287 -15.205 1.00 34.53 409 ALA A N 1
ATOM 3254 C CA . ALA A 1 409 ? -26.677 9.804 -14.151 1.00 34.53 409 ALA A CA 1
ATOM 3255 C C . ALA A 1 409 ? -26.394 10.605 -12.865 1.00 34.53 409 ALA A C 1
ATOM 3257 O O . ALA A 1 409 ? -25.249 10.748 -12.462 1.00 34.53 409 ALA A O 1
ATOM 3258 N N . ALA A 1 410 ? -27.459 11.146 -12.276 1.00 37.72 410 ALA A N 1
ATOM 3259 C CA . ALA A 1 410 ? -27.604 12.126 -11.189 1.00 37.72 410 ALA A CA 1
ATOM 3260 C C . ALA A 1 410 ? -26.808 11.972 -9.856 1.00 37.72 410 ALA A C 1
ATOM 3262 O O . ALA A 1 410 ? -27.235 12.507 -8.842 1.00 37.72 410 ALA A O 1
ATOM 3263 N N . CYS A 1 411 ? -25.658 11.298 -9.815 1.00 37.59 411 CYS A N 1
ATOM 3264 C CA . CYS A 1 411 ? -24.662 11.411 -8.741 1.00 37.59 411 CYS A CA 1
ATOM 3265 C C . CYS A 1 411 ? -23.297 11.101 -9.379 1.00 37.59 411 CYS A C 1
ATOM 3267 O O . CYS A 1 411 ? -23.065 9.963 -9.788 1.00 37.59 411 CYS A O 1
ATOM 3269 N N . SER A 1 412 ? -22.461 12.121 -9.603 1.00 55.44 412 SER A N 1
ATOM 3270 C CA . SER A 1 412 ? -21.338 12.044 -10.548 1.00 55.44 412 SER A CA 1
ATOM 3271 C C . SER A 1 412 ? -20.293 11.005 -10.122 1.00 55.44 412 SER A C 1
ATOM 3273 O O . SER A 1 412 ? -19.918 10.910 -8.956 1.00 55.44 412 SER A O 1
ATOM 3275 N N . SER A 1 413 ? -19.789 10.227 -11.081 1.00 66.31 413 SER A N 1
ATOM 3276 C CA . SER A 1 413 ? -18.675 9.279 -10.893 1.00 66.31 413 SER A CA 1
ATOM 3277 C C . SER A 1 413 ? -17.458 9.893 -10.190 1.00 66.31 413 SER A C 1
ATOM 3279 O O . SER A 1 413 ? -16.725 9.197 -9.503 1.00 66.31 413 SER A O 1
ATOM 3281 N N . GLU A 1 414 ? -17.270 11.200 -10.350 1.00 76.38 414 GLU A N 1
ATOM 3282 C CA . GLU A 1 414 ? -16.191 11.991 -9.765 1.00 76.38 414 GLU A CA 1
ATOM 3283 C C . GLU A 1 414 ? -16.275 12.050 -8.231 1.00 76.38 414 GLU A C 1
ATOM 3285 O O . GLU A 1 414 ? -15.273 11.832 -7.554 1.00 76.38 414 GLU A O 1
ATOM 3290 N N . LEU A 1 415 ? -17.474 12.229 -7.657 1.00 83.19 415 LEU A N 1
ATOM 3291 C CA . LEU A 1 415 ? -17.651 12.188 -6.198 1.00 83.19 415 LEU A CA 1
ATOM 3292 C C . LEU A 1 415 ? -17.358 10.793 -5.634 1.00 83.19 415 LEU A C 1
ATOM 3294 O O . LEU A 1 415 ? -16.817 10.668 -4.537 1.00 83.19 415 LEU A O 1
ATOM 3298 N N . HIS A 1 416 ? -17.667 9.738 -6.393 1.00 84.19 416 HIS A N 1
ATOM 3299 C CA . HIS A 1 416 ? -17.326 8.371 -6.001 1.00 84.19 416 HIS A CA 1
ATOM 3300 C C . HIS A 1 416 ? -15.809 8.116 -6.038 1.00 84.19 416 HIS A C 1
ATOM 3302 O O . HIS A 1 416 ? -15.268 7.504 -5.119 1.00 84.19 416 HIS A O 1
ATOM 3308 N N . GLU A 1 417 ? -15.103 8.623 -7.050 1.00 85.19 417 GLU A N 1
ATOM 3309 C CA . GLU A 1 417 ? -13.638 8.550 -7.133 1.00 85.19 417 GLU A CA 1
ATOM 3310 C C . GLU A 1 417 ? -12.959 9.320 -5.988 1.00 85.19 417 GLU A C 1
ATOM 3312 O O . GLU A 1 417 ? -12.028 8.805 -5.356 1.00 85.19 417 GLU A O 1
ATOM 3317 N N . LEU A 1 418 ? -13.461 10.516 -5.659 1.00 87.62 418 LEU A N 1
ATOM 3318 C CA . LEU A 1 418 ? -12.992 11.312 -4.521 1.00 87.62 418 LEU A CA 1
ATOM 3319 C C . LEU A 1 418 ? -13.271 10.618 -3.183 1.00 87.62 418 LEU A C 1
ATOM 3321 O O . LEU A 1 418 ? -12.407 10.614 -2.304 1.00 87.62 418 LEU A O 1
ATOM 3325 N N . TRP A 1 419 ? -14.434 9.976 -3.041 1.00 88.56 419 TRP A N 1
ATOM 3326 C CA . TRP A 1 419 ? -14.772 9.151 -1.881 1.00 88.56 419 TRP A CA 1
ATOM 3327 C C . TRP A 1 419 ? -13.770 8.006 -1.705 1.00 88.56 419 TRP A C 1
ATOM 3329 O O . TRP A 1 419 ? -13.171 7.866 -0.638 1.00 88.56 419 TRP A O 1
ATOM 3339 N N . CYS A 1 420 ? -13.518 7.229 -2.762 1.00 90.25 420 CYS A N 1
ATOM 3340 C CA . CYS A 1 420 ? -12.530 6.151 -2.746 1.00 90.25 420 CYS A CA 1
ATOM 3341 C C . CYS A 1 420 ? -11.118 6.665 -2.426 1.00 90.25 420 CYS A C 1
ATOM 3343 O O . CYS A 1 420 ? -10.409 6.049 -1.630 1.00 90.25 420 CYS A O 1
ATOM 3345 N N . THR A 1 421 ? -10.737 7.824 -2.969 1.00 90.50 421 THR A N 1
ATOM 3346 C CA . THR A 1 421 ? -9.466 8.495 -2.654 1.00 90.50 421 THR A CA 1
ATOM 3347 C C . THR A 1 421 ? -9.376 8.850 -1.169 1.00 90.50 421 THR A C 1
ATOM 3349 O O . THR A 1 421 ? -8.365 8.559 -0.532 1.00 90.50 421 THR A O 1
ATOM 3352 N N . GLY A 1 422 ? -10.441 9.407 -0.585 1.00 90.31 422 GLY A N 1
ATOM 3353 C CA . GLY A 1 422 ? -10.512 9.701 0.848 1.00 90.31 422 GLY A CA 1
ATOM 3354 C C . GLY A 1 422 ? -10.372 8.450 1.719 1.00 90.31 422 GLY A C 1
ATOM 3355 O O . GLY A 1 422 ? -9.644 8.472 2.710 1.00 90.31 422 GLY A O 1
ATOM 3356 N N . LEU A 1 423 ? -10.992 7.333 1.322 1.00 90.44 423 LEU A N 1
ATOM 3357 C CA . LEU A 1 423 ? -10.851 6.052 2.025 1.00 90.44 423 LEU A CA 1
ATOM 3358 C C . LEU A 1 423 ? -9.427 5.485 1.948 1.00 90.44 423 LEU A C 1
ATOM 3360 O O . LEU A 1 423 ? -8.917 4.991 2.952 1.00 90.44 423 LEU A O 1
ATOM 3364 N N . ILE A 1 424 ? -8.773 5.576 0.786 1.00 91.56 424 ILE A N 1
ATOM 3365 C CA . ILE A 1 424 ? -7.372 5.163 0.620 1.00 91.56 424 ILE A CA 1
ATOM 3366 C C . ILE A 1 424 ? -6.455 5.990 1.527 1.00 91.56 424 ILE A C 1
ATOM 3368 O O . ILE A 1 424 ? -5.578 5.432 2.183 1.00 91.56 424 ILE A O 1
ATOM 3372 N N . LEU A 1 425 ? -6.665 7.307 1.587 1.00 89.56 425 LEU A N 1
ATOM 3373 C CA . LEU A 1 425 ? -5.855 8.205 2.410 1.00 89.56 425 LEU A CA 1
ATOM 3374 C C . LEU A 1 425 ? -6.079 7.986 3.909 1.00 89.56 425 LEU A C 1
ATOM 3376 O O . LEU A 1 425 ? -5.120 8.041 4.675 1.00 89.56 425 LEU A O 1
ATOM 3380 N N . ASP A 1 426 ? -7.310 7.682 4.331 1.00 88.31 426 ASP A N 1
ATOM 3381 C CA . ASP A 1 426 ? -7.588 7.279 5.713 1.00 88.31 426 ASP A CA 1
ATOM 3382 C C . ASP A 1 426 ? -6.841 5.985 6.073 1.00 88.31 426 ASP A C 1
ATOM 3384 O O . ASP A 1 426 ? -6.207 5.900 7.125 1.00 88.31 426 ASP A O 1
ATOM 3388 N N . GLU A 1 427 ? -6.849 4.999 5.172 1.00 86.31 427 GLU A N 1
ATOM 3389 C CA . GLU A 1 427 ? -6.134 3.734 5.368 1.00 86.31 427 GLU A CA 1
ATOM 3390 C C . GLU A 1 427 ? -4.603 3.910 5.347 1.00 86.31 427 GLU A C 1
ATOM 3392 O O . GLU A 1 427 ? -3.873 3.187 6.029 1.00 86.31 427 GLU A O 1
ATOM 3397 N N . ALA A 1 428 ? -4.103 4.909 4.618 1.00 84.25 428 ALA A N 1
ATOM 3398 C CA . ALA A 1 428 ? -2.695 5.301 4.596 1.00 84.25 428 ALA A CA 1
ATOM 3399 C C . ALA A 1 428 ? -2.253 6.151 5.809 1.00 84.25 428 ALA A C 1
ATOM 3401 O O . ALA A 1 428 ? -1.081 6.535 5.904 1.00 84.25 428 ALA A O 1
ATOM 3402 N N . GLU A 1 429 ? -3.164 6.416 6.751 1.00 83.69 429 GLU A N 1
ATOM 3403 C CA . GLU A 1 429 ? -2.965 7.301 7.905 1.00 83.69 429 GLU A CA 1
ATOM 3404 C C . GLU A 1 429 ? -2.648 8.763 7.515 1.00 83.69 429 GLU A C 1
ATOM 3406 O O . GLU A 1 429 ? -2.085 9.524 8.301 1.00 83.69 429 GLU A O 1
ATOM 3411 N N . GLU A 1 430 ? -3.042 9.187 6.310 1.00 80.62 430 GLU A N 1
ATOM 3412 C CA . GLU A 1 430 ? -2.886 10.553 5.795 1.00 80.62 430 GLU A CA 1
ATOM 3413 C C . GLU A 1 430 ? -4.142 11.388 6.097 1.00 80.62 430 GLU A C 1
ATOM 3415 O O . GLU A 1 430 ? -4.810 11.933 5.214 1.00 80.62 430 GLU A O 1
ATOM 3420 N N . TYR A 1 431 ? -4.488 11.473 7.385 1.00 84.12 431 TYR A N 1
ATOM 3421 C CA . TYR A 1 431 ? -5.801 11.932 7.851 1.00 84.12 431 TYR A CA 1
ATOM 3422 C C . TYR A 1 431 ? -6.182 13.346 7.402 1.00 84.12 431 TYR A C 1
ATOM 3424 O O . TYR A 1 431 ? -7.344 13.584 7.100 1.00 84.12 431 TYR A O 1
ATOM 3432 N N . ARG A 1 432 ? -5.226 14.280 7.300 1.00 78.12 432 ARG A N 1
ATOM 3433 C CA . ARG A 1 432 ? -5.509 15.648 6.816 1.00 78.12 432 ARG A CA 1
ATOM 3434 C C . ARG A 1 432 ? -5.890 15.675 5.337 1.00 78.12 432 ARG A C 1
ATOM 3436 O O . ARG A 1 432 ? -6.753 16.443 4.926 1.00 78.12 432 ARG A O 1
ATOM 3443 N N . LEU A 1 433 ? -5.229 14.850 4.526 1.00 81.19 433 LEU A N 1
ATOM 3444 C CA . LEU A 1 433 ? -5.541 14.741 3.102 1.00 81.19 433 LEU A CA 1
ATOM 3445 C C . LEU A 1 433 ? -6.878 14.018 2.915 1.00 81.19 433 LEU A C 1
ATOM 3447 O O . LEU A 1 433 ? -7.695 14.441 2.101 1.00 81.19 433 LEU A O 1
ATOM 3451 N N . ALA A 1 434 ? -7.124 12.979 3.715 1.00 88.69 434 ALA A N 1
ATOM 3452 C CA . ALA A 1 434 ? -8.391 12.264 3.738 1.00 88.69 434 ALA A CA 1
ATOM 3453 C C . ALA A 1 434 ? -9.565 13.177 4.147 1.00 88.69 434 ALA A C 1
ATOM 3455 O O . ALA A 1 434 ? -10.585 13.189 3.463 1.00 88.69 434 ALA A O 1
ATOM 3456 N N . GLU A 1 435 ? -9.400 13.997 5.192 1.00 88.88 435 GLU A N 1
ATOM 3457 C CA . GLU A 1 435 ? -10.366 15.020 5.622 1.00 88.88 435 GLU A CA 1
ATOM 3458 C C . GLU A 1 435 ? -10.728 15.956 4.467 1.00 88.88 435 GLU A C 1
ATOM 3460 O O . GLU A 1 435 ? -11.899 16.094 4.127 1.00 88.88 435 GLU A O 1
ATOM 3465 N N . ASN A 1 436 ? -9.719 16.546 3.818 1.00 86.19 436 ASN A N 1
ATOM 3466 C CA . ASN A 1 436 ? -9.924 17.475 2.710 1.00 86.19 436 ASN A CA 1
ATOM 3467 C C . ASN A 1 436 ? -10.743 16.837 1.574 1.00 86.19 436 ASN A C 1
ATOM 3469 O O . ASN A 1 436 ? -11.669 17.456 1.053 1.00 86.19 436 ASN A O 1
ATOM 3473 N N . LYS A 1 437 ? -10.434 15.586 1.210 1.00 89.38 437 LYS A N 1
ATOM 3474 C CA . LYS A 1 437 ? -11.161 14.864 0.158 1.00 89.38 437 LYS A CA 1
ATOM 3475 C C . LYS A 1 437 ? -12.590 14.541 0.551 1.00 89.38 437 LYS A C 1
ATOM 3477 O O . LYS A 1 437 ? -13.497 14.774 -0.242 1.00 89.38 437 LYS A O 1
ATOM 3482 N N . LEU A 1 438 ? -12.809 14.061 1.769 1.00 90.94 438 LEU A N 1
ATOM 3483 C CA . LEU A 1 438 ? -14.154 13.742 2.227 1.00 90.94 438 LEU A CA 1
ATOM 3484 C C . LEU A 1 438 ? -15.013 14.994 2.453 1.00 90.94 438 LEU A C 1
ATOM 3486 O O . LEU A 1 438 ? -16.215 14.927 2.233 1.00 90.94 438 LEU A O 1
ATOM 3490 N N . GLN A 1 439 ? -14.429 16.144 2.806 1.00 90.56 439 GLN A N 1
ATOM 3491 C CA . GLN A 1 439 ? -15.152 17.423 2.856 1.00 90.56 439 GLN A CA 1
ATOM 3492 C C . GLN A 1 439 ? -15.661 17.831 1.467 1.00 90.56 439 GLN A C 1
ATOM 3494 O O . GLN A 1 439 ? -16.814 18.228 1.339 1.00 90.56 439 GLN A O 1
ATOM 3499 N N . GLN A 1 440 ? -14.845 17.669 0.417 1.00 89.69 440 GLN A N 1
ATOM 3500 C CA . GLN A 1 440 ? -15.288 17.911 -0.964 1.00 89.69 440 GLN A CA 1
ATOM 3501 C C . GLN A 1 440 ? -16.438 16.975 -1.364 1.00 89.69 440 GLN A C 1
ATOM 3503 O O . GLN A 1 440 ? -17.403 17.412 -1.991 1.00 89.69 440 GLN A O 1
ATOM 3508 N N . VAL A 1 441 ? -16.358 15.700 -0.967 1.00 90.00 441 VAL A N 1
ATOM 3509 C CA . VAL A 1 441 ? -17.424 14.716 -1.209 1.00 90.00 441 VAL A CA 1
ATOM 3510 C C . VAL A 1 441 ? -18.704 15.089 -0.466 1.00 90.00 441 VAL A C 1
ATOM 3512 O O . VAL A 1 441 ? -19.774 15.028 -1.065 1.00 90.00 441 VAL A O 1
ATOM 3515 N N . LEU A 1 442 ? -18.605 15.500 0.802 1.00 88.50 442 LEU A N 1
ATOM 3516 C CA . LEU A 1 442 ? -19.753 15.898 1.612 1.00 88.50 442 LEU A CA 1
ATOM 3517 C C . LEU A 1 442 ? -20.489 17.080 0.979 1.00 88.50 442 LEU A C 1
ATOM 3519 O O . LEU A 1 442 ? -21.686 16.966 0.731 1.00 88.50 442 LEU A O 1
ATOM 3523 N N . SER A 1 443 ? -19.770 18.155 0.637 1.00 88.50 443 SER A N 1
ATOM 3524 C CA . SER A 1 443 ? -20.364 19.311 -0.043 1.00 88.50 443 SER A CA 1
ATOM 3525 C C . SER A 1 443 ? -21.057 18.896 -1.344 1.00 88.50 443 SER A C 1
ATOM 3527 O O . SER A 1 443 ? -22.194 19.286 -1.601 1.00 88.50 443 SER A O 1
ATOM 3529 N N . GLY A 1 444 ? -20.412 18.040 -2.145 1.00 86.38 444 GLY A N 1
ATOM 3530 C CA . GLY A 1 444 ? -21.001 17.529 -3.382 1.00 86.38 444 GLY A CA 1
ATOM 3531 C C . GLY A 1 444 ? -22.251 16.670 -3.160 1.00 86.38 444 GLY A C 1
ATOM 3532 O O . GLY A 1 444 ? -23.212 16.775 -3.924 1.00 86.38 444 GLY A O 1
ATOM 3533 N N . TYR A 1 445 ? -22.283 15.829 -2.124 1.00 84.19 445 TYR A N 1
ATOM 3534 C CA . TYR A 1 445 ? -23.456 15.022 -1.780 1.00 84.19 445 TYR A CA 1
ATOM 3535 C C . TYR A 1 445 ? -24.613 15.867 -1.241 1.00 84.19 445 TYR A C 1
ATOM 3537 O O . TYR A 1 445 ? -25.749 15.689 -1.684 1.00 84.19 445 TYR A O 1
ATOM 3545 N N . GLU A 1 446 ? -24.347 16.832 -0.365 1.00 84.81 446 GLU A N 1
ATOM 3546 C CA . GLU A 1 446 ? -25.368 17.762 0.127 1.00 84.81 446 GLU A CA 1
ATOM 3547 C C . GLU A 1 446 ? -26.029 18.539 -1.021 1.00 84.81 446 GLU A C 1
ATOM 3549 O O . GLU A 1 446 ? -27.255 18.668 -1.045 1.00 84.81 446 GLU A O 1
ATOM 3554 N N . GLU A 1 447 ? -25.241 18.988 -2.003 1.00 87.25 447 GLU A N 1
ATOM 3555 C CA . GLU A 1 447 ? -25.735 19.713 -3.178 1.00 87.25 447 GLU A CA 1
ATOM 3556 C C . GLU A 1 447 ? -26.523 18.829 -4.158 1.00 87.25 447 GLU A C 1
ATOM 3558 O O . GLU A 1 447 ? -27.511 19.280 -4.741 1.00 87.25 447 GLU A O 1
ATOM 3563 N N . THR A 1 448 ? -26.089 17.583 -4.379 1.00 83.44 448 THR A N 1
ATOM 3564 C CA . THR A 1 448 ? -26.636 16.731 -5.453 1.00 83.44 448 THR A CA 1
ATOM 3565 C C . THR A 1 448 ? -27.744 15.781 -5.006 1.00 83.44 448 THR A C 1
ATOM 3567 O O . THR A 1 448 ? -28.700 15.572 -5.754 1.00 83.44 448 THR A O 1
ATOM 3570 N N . ILE A 1 449 ? -27.619 15.186 -3.818 1.00 79.56 449 ILE A N 1
ATOM 3571 C CA . ILE A 1 449 ? -28.497 14.109 -3.327 1.00 79.56 449 ILE A CA 1
ATOM 3572 C C . ILE A 1 449 ? -29.159 14.440 -1.980 1.00 79.56 449 ILE A C 1
ATOM 3574 O O . ILE A 1 449 ? -30.143 13.796 -1.621 1.00 79.56 449 ILE A O 1
ATOM 3578 N N . GLY A 1 450 ? -28.697 15.489 -1.291 1.00 74.62 450 GLY A N 1
ATOM 3579 C CA . GLY A 1 450 ? -29.304 16.038 -0.077 1.00 74.62 450 GLY A CA 1
ATOM 3580 C C . GLY A 1 450 ? -28.695 15.520 1.231 1.00 74.62 450 GLY A C 1
ATOM 3581 O O . GLY A 1 450 ? -28.074 14.459 1.279 1.00 74.62 450 GLY A O 1
ATOM 3582 N N . ALA A 1 451 ? -28.895 16.280 2.315 1.00 75.25 451 ALA A N 1
ATOM 3583 C CA . ALA A 1 451 ? -28.291 16.031 3.632 1.00 75.25 451 ALA A CA 1
ATOM 3584 C C . ALA A 1 451 ? -28.732 14.714 4.305 1.00 75.25 451 ALA A C 1
ATOM 3586 O O . ALA A 1 451 ? -27.950 14.083 5.004 1.00 75.25 451 ALA A O 1
ATOM 3587 N N . GLU A 1 452 ? -29.971 14.281 4.060 1.00 74.88 452 GLU A N 1
ATOM 3588 C CA . GLU A 1 452 ? -30.571 13.089 4.682 1.00 74.88 452 GLU A CA 1
ATOM 3589 C C . GLU A 1 452 ? -30.314 11.791 3.884 1.00 74.88 452 GLU A C 1
ATOM 3591 O O . GLU A 1 452 ? -30.779 10.717 4.271 1.00 74.88 452 GLU A O 1
ATOM 3596 N N . ASP A 1 453 ? -29.620 11.861 2.737 1.00 77.88 453 ASP A N 1
ATOM 3597 C CA . ASP A 1 453 ? -29.288 10.662 1.957 1.00 77.88 453 ASP A CA 1
ATOM 3598 C C . ASP A 1 453 ? -28.286 9.790 2.739 1.00 77.88 453 ASP A C 1
ATOM 3600 O O . ASP A 1 453 ? -27.304 10.312 3.279 1.00 77.88 453 ASP A O 1
ATOM 3604 N N . PRO A 1 454 ? -28.464 8.454 2.771 1.00 68.69 454 PRO A N 1
ATOM 3605 C CA . PRO A 1 454 ? -27.558 7.554 3.479 1.00 68.69 454 PRO A CA 1
ATOM 3606 C C . PRO A 1 454 ? -26.078 7.732 3.117 1.00 68.69 454 PRO A C 1
ATOM 3608 O O . PRO A 1 454 ? -25.220 7.536 3.970 1.00 68.69 454 PRO A O 1
ATOM 3611 N N . ARG A 1 455 ? -25.748 8.111 1.875 1.00 70.69 455 ARG A N 1
ATOM 3612 C CA . ARG A 1 455 ? -24.357 8.350 1.453 1.00 70.69 455 ARG A CA 1
ATOM 3613 C C . ARG A 1 455 ? -23.785 9.625 2.061 1.00 70.69 455 ARG A C 1
ATOM 3615 O O . ARG A 1 455 ? -22.609 9.637 2.420 1.00 70.69 455 ARG A O 1
ATOM 3622 N N . THR A 1 456 ? -24.605 10.665 2.193 1.00 74.44 456 THR A N 1
ATOM 3623 C CA . THR A 1 456 ? -24.233 11.914 2.862 1.00 74.44 456 THR A CA 1
ATOM 3624 C C . THR A 1 456 ? -23.965 11.649 4.339 1.00 74.44 456 THR A C 1
ATOM 3626 O O . THR A 1 456 ? -22.888 11.986 4.824 1.00 74.44 456 THR A O 1
ATOM 3629 N N . LEU A 1 457 ? -24.863 10.918 5.009 1.00 69.50 457 LEU A N 1
ATOM 3630 C CA . LEU A 1 457 ? -24.701 10.505 6.408 1.00 69.50 457 LEU A CA 1
ATOM 3631 C C . LEU A 1 457 ? -23.443 9.647 6.621 1.00 69.50 457 LEU A C 1
ATOM 3633 O O . LEU A 1 457 ? -22.636 9.943 7.497 1.00 69.50 457 LEU A O 1
ATOM 3637 N N . VAL A 1 458 ? -23.200 8.648 5.763 1.00 75.50 458 VAL A N 1
ATOM 3638 C CA . VAL A 1 458 ? -21.974 7.827 5.812 1.00 75.50 458 VAL A CA 1
ATOM 3639 C C . VAL A 1 458 ? -20.714 8.680 5.608 1.00 75.50 458 VAL A C 1
ATOM 3641 O O . VAL A 1 458 ? -19.682 8.426 6.234 1.00 75.50 458 VAL A O 1
ATOM 3644 N N . CYS A 1 459 ? -20.775 9.708 4.755 1.00 75.69 459 CYS A N 1
ATOM 3645 C CA . CYS A 1 459 ? -19.661 10.633 4.565 1.00 75.69 459 CYS A CA 1
ATOM 3646 C C . CYS A 1 459 ? -19.412 11.508 5.799 1.00 75.69 459 CYS A C 1
ATOM 3648 O O . CYS A 1 459 ? -18.256 11.691 6.189 1.00 75.69 459 CYS A O 1
ATOM 3650 N N . MET A 1 460 ? -20.476 11.990 6.448 1.00 75.25 460 MET A N 1
ATOM 3651 C CA . MET A 1 460 ? -20.396 12.723 7.714 1.00 75.25 460 MET A CA 1
ATOM 3652 C C . MET A 1 460 ? -19.791 11.860 8.827 1.00 75.25 460 MET A C 1
ATOM 3654 O O . MET A 1 460 ? -18.858 12.305 9.495 1.00 75.25 460 MET A O 1
ATOM 3658 N N . ASP A 1 461 ? -20.241 10.611 8.975 1.00 74.81 461 ASP A N 1
ATOM 3659 C CA . ASP A 1 461 ? -19.707 9.662 9.961 1.00 74.81 461 ASP A CA 1
ATOM 3660 C C . ASP A 1 461 ? -18.212 9.409 9.740 1.00 74.81 461 ASP A C 1
ATOM 3662 O O . ASP A 1 461 ? -17.405 9.393 10.678 1.00 74.81 461 ASP A O 1
ATOM 3666 N N . LYS A 1 462 ? -17.807 9.260 8.473 1.00 82.25 462 LYS A N 1
ATOM 3667 C CA . LYS A 1 462 ? -16.401 9.062 8.121 1.00 82.25 462 LYS A CA 1
ATOM 3668 C C . LYS A 1 462 ? -15.557 10.306 8.407 1.00 82.25 462 LYS A C 1
ATOM 3670 O O . LYS A 1 462 ? -14.452 10.170 8.932 1.00 82.25 462 LYS A O 1
ATOM 3675 N N . LEU A 1 463 ? -16.064 11.504 8.122 1.00 81.38 463 LEU A N 1
ATOM 3676 C CA . LEU A 1 463 ? -15.401 12.763 8.477 1.00 81.38 463 LEU A CA 1
ATOM 3677 C C . LEU A 1 463 ? -15.273 12.939 9.989 1.00 81.38 463 LEU A C 1
ATOM 3679 O O . LEU A 1 463 ? -14.201 13.308 10.462 1.00 81.38 463 LEU A O 1
ATOM 3683 N N . ALA A 1 464 ? -16.312 12.613 10.758 1.00 74.25 464 ALA A N 1
ATOM 3684 C CA . ALA A 1 464 ? -16.260 12.638 12.216 1.00 74.25 464 ALA A CA 1
ATOM 3685 C C . ALA A 1 464 ? -15.166 11.699 12.753 1.00 74.25 464 ALA A C 1
ATOM 3687 O O . ALA A 1 464 ? -14.380 12.087 13.622 1.00 74.25 464 ALA A O 1
ATOM 3688 N N . LEU A 1 465 ? -15.042 10.495 12.181 1.00 73.38 465 LEU A N 1
ATOM 3689 C CA . LEU A 1 465 ? -13.956 9.570 12.503 1.00 73.38 465 LEU A CA 1
ATOM 3690 C C . LEU A 1 465 ? -12.577 10.176 12.201 1.00 73.38 465 LEU A C 1
ATOM 3692 O O . LEU A 1 465 ? -11.669 10.062 13.025 1.00 73.38 465 LEU A O 1
ATOM 3696 N N . ILE A 1 466 ? -12.408 10.831 11.052 1.00 74.88 466 ILE A N 1
ATOM 3697 C CA . ILE A 1 466 ? -11.141 11.473 10.681 1.00 74.88 466 ILE A CA 1
ATOM 3698 C C . ILE A 1 466 ? -10.820 12.656 11.599 1.00 74.88 466 ILE A C 1
ATOM 3700 O O . ILE A 1 466 ? -9.699 12.735 12.102 1.00 74.88 466 ILE A O 1
ATOM 3704 N N . HIS A 1 467 ? -11.781 13.534 11.894 1.00 76.44 467 HIS A N 1
ATOM 3705 C CA . HIS A 1 467 ? -11.580 14.639 12.835 1.00 76.44 467 HIS A CA 1
ATOM 3706 C C . HIS A 1 467 ? -11.199 14.129 14.232 1.00 76.44 467 HIS A C 1
ATOM 3708 O O . HIS A 1 467 ? -10.353 14.732 14.894 1.00 76.44 467 HIS A O 1
ATOM 3714 N N . LYS A 1 468 ? -11.758 12.987 14.663 1.00 72.75 468 LYS A N 1
ATOM 3715 C CA . LYS A 1 468 ? -11.351 12.307 15.901 1.00 72.75 468 LYS A CA 1
ATOM 3716 C C . LYS A 1 468 ? -9.900 11.824 15.830 1.00 72.75 468 LYS A C 1
ATOM 3718 O O . LYS A 1 468 ? -9.144 12.050 16.769 1.00 72.75 468 LYS A O 1
ATOM 3723 N N . LYS A 1 469 ? -9.488 11.194 14.723 1.00 74.94 469 LYS A N 1
ATOM 3724 C CA . LYS A 1 469 ? -8.093 10.756 14.508 1.00 74.94 469 LYS A CA 1
ATOM 3725 C C . LYS A 1 469 ? -7.107 11.932 14.445 1.00 74.94 469 LYS A C 1
ATOM 3727 O O . LYS A 1 469 ? -5.969 11.790 14.880 1.00 74.94 469 LYS A O 1
ATOM 3732 N N . LEU A 1 470 ? -7.543 13.088 13.942 1.00 69.81 470 LEU A N 1
ATOM 3733 C CA . LEU A 1 470 ? -6.763 14.330 13.896 1.00 69.81 470 LEU A CA 1
ATOM 3734 C C . LEU A 1 470 ? -6.729 15.096 15.226 1.00 69.81 470 LEU A C 1
ATOM 3736 O O . LEU A 1 470 ? -5.976 16.062 15.337 1.00 69.81 470 LEU A O 1
ATOM 3740 N N . GLY A 1 471 ? -7.542 14.702 16.212 1.00 60.94 471 GLY A N 1
ATOM 3741 C CA . GLY A 1 471 ? -7.718 15.453 17.458 1.00 60.94 471 GLY A CA 1
ATOM 3742 C C . GLY A 1 471 ? -8.383 16.824 17.265 1.00 60.94 471 GLY A C 1
ATOM 3743 O O . GLY A 1 471 ? -8.207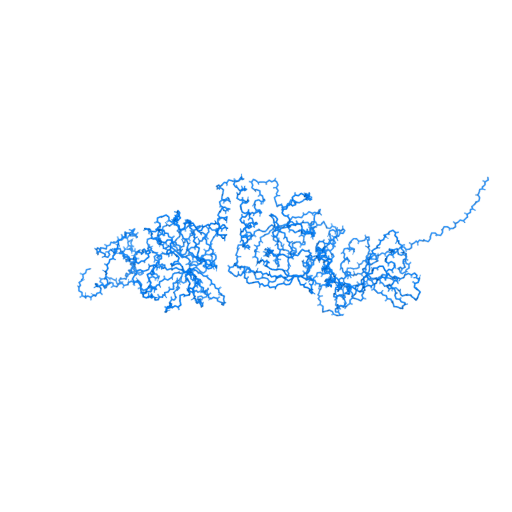 17.702 18.103 1.00 60.94 471 GLY A O 1
ATOM 3744 N N . LEU A 1 472 ? -9.097 17.032 16.149 1.00 59.38 472 LEU A N 1
ATOM 3745 C CA . LEU A 1 472 ? -9.833 18.269 15.831 1.00 59.38 472 LEU A CA 1
ATOM 3746 C C . LEU A 1 472 ? -11.217 18.305 16.471 1.00 59.38 472 LEU A C 1
ATOM 3748 O O . LEU A 1 472 ? -11.741 19.376 16.775 1.00 59.38 472 LEU A O 1
ATOM 3752 N N . LEU A 1 473 ? -11.793 17.130 16.714 1.00 55.03 473 LEU A N 1
ATOM 3753 C CA . LEU A 1 473 ? -12.782 17.012 17.766 1.00 55.03 473 LEU A CA 1
ATOM 3754 C C . LEU A 1 473 ? -11.987 17.135 19.059 1.00 55.03 473 LEU A C 1
ATOM 3756 O O . LEU A 1 473 ? -11.339 16.176 19.479 1.00 55.03 473 LEU A O 1
ATOM 3760 N N . ASN A 1 474 ? -11.993 18.338 19.644 1.00 42.72 474 ASN A N 1
ATOM 3761 C CA . ASN A 1 474 ? -11.702 18.478 21.062 1.00 42.72 474 ASN A CA 1
ATOM 3762 C C . ASN A 1 474 ? -12.453 17.337 21.748 1.00 42.72 474 ASN A C 1
ATOM 3764 O O . ASN A 1 474 ? -13.640 17.156 21.452 1.00 42.72 474 ASN A O 1
ATOM 3768 N N . ASP A 1 475 ? -11.775 16.568 22.609 1.00 43.22 475 ASP A N 1
ATOM 3769 C CA . ASP A 1 475 ? -12.478 15.827 23.653 1.00 43.22 475 ASP A CA 1
ATOM 3770 C C . ASP A 1 475 ? -13.576 16.771 24.125 1.00 43.22 475 ASP A C 1
ATOM 3772 O O . ASP A 1 475 ? -13.244 17.896 24.525 1.00 43.22 475 ASP A O 1
ATOM 3776 N N . GLU A 1 476 ? -14.842 16.387 23.902 1.00 43.03 476 GLU A N 1
ATOM 3777 C CA . GLU A 1 476 ? -16.001 17.209 24.243 1.00 43.03 476 GLU A CA 1
ATOM 3778 C C . GLU A 1 476 ? -15.687 17.931 25.538 1.00 43.03 476 GLU A C 1
ATOM 3780 O O . GLU A 1 476 ? -15.154 17.266 26.438 1.00 43.03 476 GLU A O 1
ATOM 3785 N N . GLU A 1 477 ? -15.912 19.257 25.581 1.00 41.09 477 GLU A N 1
ATOM 3786 C CA . GLU A 1 477 ? -15.625 20.100 26.748 1.00 41.09 477 GLU A CA 1
ATOM 3787 C C . GLU A 1 477 ? -15.667 19.231 28.004 1.00 41.09 477 GLU A C 1
ATOM 3789 O O . GLU A 1 477 ? -16.725 18.641 28.240 1.00 41.09 477 GLU A O 1
ATOM 3794 N N . PRO A 1 478 ? -14.567 19.069 28.768 1.00 45.06 478 PRO A N 1
ATOM 3795 C CA . PRO A 1 478 ? -14.396 17.958 29.718 1.00 45.06 478 PRO A CA 1
ATOM 3796 C C . PRO A 1 478 ? -15.470 17.849 30.823 1.00 45.06 478 PRO A C 1
ATOM 3798 O O . PRO A 1 478 ? -15.400 16.966 31.676 1.00 45.06 478 PRO A O 1
ATOM 3801 N N . ASN A 1 479 ? -16.467 18.736 30.796 1.00 50.88 479 ASN A N 1
ATOM 3802 C CA . ASN A 1 479 ? -17.584 18.897 31.702 1.00 50.88 479 ASN A CA 1
ATOM 3803 C C . ASN A 1 479 ? -18.981 18.791 31.039 1.00 50.88 479 ASN A C 1
ATOM 3805 O O . ASN A 1 479 ? -19.953 19.206 31.671 1.00 50.88 479 ASN A O 1
ATOM 3809 N N . MET A 1 480 ? -19.127 18.270 29.816 1.00 60.84 480 MET A N 1
ATOM 3810 C CA . MET A 1 480 ? -20.437 17.952 29.221 1.00 60.84 480 MET A CA 1
ATOM 3811 C C . MET A 1 480 ? -20.633 16.433 29.147 1.00 60.84 480 MET A C 1
ATOM 3813 O O . MET A 1 480 ? -19.701 15.677 28.889 1.00 60.84 480 MET A O 1
ATOM 3817 N N . VAL A 1 481 ? -21.850 15.973 29.443 1.00 66.00 481 VAL A N 1
ATOM 3818 C CA . VAL A 1 481 ? -22.231 14.563 29.289 1.00 66.00 481 VAL A CA 1
ATOM 3819 C C . VAL A 1 481 ? -22.849 14.412 27.898 1.00 66.00 481 VAL A C 1
ATOM 3821 O O . VAL A 1 481 ? -23.833 15.116 27.650 1.00 66.00 481 VAL A O 1
ATOM 3824 N N . PRO A 1 482 ? -22.336 13.510 27.037 1.00 72.19 482 PRO A N 1
ATOM 3825 C CA . PRO A 1 482 ? -22.914 13.255 25.719 1.00 72.19 482 PRO A CA 1
ATOM 3826 C C . PRO A 1 482 ? -24.412 12.947 25.803 1.00 72.19 482 PRO A C 1
ATOM 3828 O O . PRO A 1 482 ? -24.874 12.348 26.784 1.00 72.19 482 PRO A O 1
ATOM 3831 N N . GLU A 1 483 ? -25.178 13.315 24.775 1.00 74.44 483 GLU A N 1
ATOM 3832 C CA . GLU A 1 483 ? -26.634 13.124 24.760 1.00 74.44 483 GLU A CA 1
ATOM 3833 C C . GLU A 1 483 ? -27.022 11.641 24.888 1.00 74.44 483 GLU A C 1
ATOM 3835 O O . GLU A 1 483 ? -27.965 11.305 25.607 1.00 74.44 483 GLU A O 1
ATOM 3840 N N . GLU A 1 484 ? -26.239 10.731 24.305 1.00 78.19 484 GLU A N 1
ATOM 3841 C CA . GLU A 1 484 ? -26.456 9.283 24.409 1.00 78.19 484 GLU A CA 1
ATOM 3842 C C . GLU A 1 484 ? -26.239 8.760 25.838 1.00 78.19 484 GLU A C 1
ATOM 3844 O O . GLU A 1 484 ? -26.824 7.757 26.239 1.00 78.19 484 GLU A O 1
ATOM 3849 N N . LEU A 1 485 ? -25.427 9.448 26.646 1.00 81.00 485 LEU A N 1
ATOM 3850 C CA . LEU A 1 485 ? -25.161 9.105 28.046 1.00 81.00 485 LEU A CA 1
ATOM 3851 C C . LEU A 1 485 ? -25.983 9.953 29.024 1.00 81.00 485 LEU A C 1
ATOM 3853 O O . LEU A 1 485 ? -25.632 10.071 30.207 1.00 81.00 485 LEU A O 1
ATOM 3857 N N . ARG A 1 486 ? -27.099 10.530 28.558 1.00 78.62 486 ARG A N 1
ATOM 3858 C CA . ARG A 1 486 ? -27.955 11.413 29.352 1.00 78.62 486 ARG A CA 1
ATOM 3859 C C . ARG A 1 486 ? -28.265 10.829 30.730 1.00 78.62 486 ARG A C 1
ATOM 3861 O O . ARG A 1 486 ? -28.766 9.719 30.890 1.00 78.62 486 ARG A O 1
ATOM 3868 N N . GLY A 1 487 ? -27.999 11.642 31.748 1.00 81.62 487 GLY A N 1
ATOM 3869 C CA . GLY A 1 487 ? -28.221 11.300 33.149 1.00 81.62 487 GLY A CA 1
ATOM 3870 C C . GLY A 1 487 ? -27.000 10.728 33.862 1.00 81.62 487 GLY A C 1
ATOM 3871 O O . GLY A 1 487 ? -27.085 10.550 35.072 1.00 81.62 487 GLY A O 1
ATOM 3872 N N . LEU A 1 488 ? -25.882 10.443 33.174 1.00 84.88 488 LEU A N 1
ATOM 3873 C CA . LEU A 1 488 ? -24.612 10.085 33.824 1.00 84.88 488 LEU A CA 1
ATOM 3874 C C . LEU A 1 488 ? -24.111 11.261 34.676 1.00 84.88 488 LEU A C 1
ATOM 3876 O O . LEU A 1 488 ? -24.176 12.412 34.246 1.00 84.88 488 LEU A O 1
ATOM 3880 N N . ARG A 1 489 ? -23.620 11.006 35.894 1.00 84.00 489 ARG A N 1
ATOM 3881 C CA . ARG A 1 489 ? -23.018 12.080 36.698 1.00 84.00 489 ARG A CA 1
ATOM 3882 C C . ARG A 1 489 ? -21.680 12.487 36.085 1.00 84.00 489 ARG A C 1
ATOM 3884 O O . ARG A 1 489 ? -20.858 11.635 35.773 1.00 84.00 489 ARG A O 1
ATOM 3891 N N . LEU A 1 490 ? -21.420 13.789 36.027 1.00 78.94 490 LEU A N 1
ATOM 3892 C CA . LEU A 1 490 ? -20.154 14.345 35.530 1.00 78.94 490 LEU A CA 1
ATOM 3893 C C . LEU A 1 490 ? -18.917 13.765 36.227 1.00 78.94 490 LEU A C 1
ATOM 3895 O O . LEU A 1 490 ? -17.917 13.491 35.575 1.00 78.94 490 LEU A O 1
ATOM 3899 N N . SER A 1 491 ? -19.005 13.497 37.534 1.00 79.81 491 SER A N 1
ATOM 3900 C CA . SER A 1 491 ? -17.919 12.873 38.300 1.00 79.81 491 SER A CA 1
ATOM 3901 C C . SER A 1 491 ? -17.523 11.485 37.784 1.00 79.81 491 SER A C 1
ATOM 3903 O O . SER A 1 491 ? -16.383 11.076 37.966 1.00 79.81 491 SER A O 1
ATOM 3905 N N . GLU A 1 492 ? -18.448 10.757 37.150 1.00 82.69 492 GLU A N 1
ATOM 3906 C CA . GLU A 1 492 ? -18.177 9.430 36.587 1.00 82.69 492 GLU A CA 1
ATOM 3907 C C . GLU A 1 492 ? -17.251 9.520 35.382 1.00 82.69 492 GLU A C 1
ATOM 3909 O O . GLU A 1 492 ? -16.371 8.677 35.249 1.00 82.69 492 GLU A O 1
ATOM 3914 N N . LEU A 1 493 ? -17.419 10.545 34.533 1.00 76.56 493 LEU A N 1
ATOM 3915 C CA . LEU A 1 493 ? -16.628 10.722 33.312 1.00 76.56 493 LEU A CA 1
ATOM 3916 C C . LEU A 1 493 ? -15.134 10.818 33.614 1.00 76.56 493 LEU A C 1
ATOM 3918 O O . LEU A 1 493 ? -14.334 10.264 32.862 1.00 76.56 493 LEU A O 1
ATOM 3922 N N . SER A 1 494 ? -14.771 11.477 34.718 1.00 75.19 494 SER A N 1
ATOM 3923 C CA . SER A 1 494 ? -13.388 11.553 35.194 1.00 75.19 494 SER A CA 1
ATOM 3924 C C . SER A 1 494 ? -12.885 10.203 35.713 1.00 75.19 494 SER A C 1
ATOM 3926 O O . SER A 1 494 ? -11.737 9.845 35.483 1.00 75.19 494 SER A O 1
ATOM 3928 N N . SER A 1 495 ? -13.740 9.425 36.383 1.00 83.00 495 SER A N 1
ATOM 3929 C CA . SER A 1 495 ? -13.360 8.122 36.943 1.00 83.00 495 SER A CA 1
ATOM 3930 C C . SER A 1 495 ? -13.278 6.992 35.910 1.00 83.00 495 SER A C 1
ATOM 3932 O O . SER A 1 495 ? -12.637 5.976 36.182 1.00 83.00 495 SER A O 1
ATOM 3934 N N . LEU A 1 496 ? -13.873 7.147 34.718 1.00 86.00 496 LEU A N 1
ATOM 3935 C CA . LEU A 1 496 ? -13.764 6.151 33.640 1.00 86.00 496 LEU A CA 1
ATOM 3936 C C . LEU A 1 496 ? -12.305 5.853 33.280 1.00 86.00 496 LEU A C 1
ATOM 3938 O O . LEU A 1 496 ? -11.987 4.710 32.937 1.00 86.00 496 LEU A O 1
ATOM 3942 N N . ASN A 1 497 ? -11.432 6.856 33.381 1.00 80.69 497 ASN A N 1
ATOM 3943 C CA . ASN A 1 497 ? -10.016 6.716 33.074 1.00 80.69 497 ASN A CA 1
ATOM 3944 C C . ASN A 1 497 ? -9.286 5.806 34.067 1.00 80.69 497 ASN A C 1
ATOM 3946 O O . ASN A 1 497 ? -8.441 5.007 33.670 1.00 80.69 497 ASN A O 1
ATOM 3950 N N . ASP A 1 498 ? -9.663 5.867 35.345 1.00 81.25 498 ASP A N 1
ATOM 3951 C CA . ASP A 1 498 ? -9.109 5.005 36.392 1.00 81.25 498 ASP A CA 1
ATOM 3952 C C . ASP A 1 498 ? -9.649 3.574 36.307 1.00 81.25 498 ASP A C 1
ATOM 3954 O O . ASP A 1 498 ? -8.999 2.611 36.725 1.00 81.25 498 ASP A O 1
ATOM 3958 N N . TRP A 1 499 ? -10.871 3.414 35.796 1.00 88.69 499 TRP A N 1
ATOM 3959 C CA . TRP A 1 499 ? -11.534 2.112 35.707 1.00 88.69 499 TRP A CA 1
ATOM 3960 C C . TRP A 1 499 ? -11.206 1.366 34.420 1.00 88.69 499 TRP A C 1
ATOM 3962 O O . TRP A 1 499 ? -11.460 0.163 34.349 1.00 88.69 499 TRP A O 1
ATOM 3972 N N . THR A 1 500 ? -10.646 2.050 33.424 1.00 90.75 500 THR A N 1
ATOM 3973 C CA . THR A 1 500 ? -10.292 1.493 32.116 1.00 90.75 500 THR A CA 1
ATOM 3974 C C . THR A 1 500 ? -8.775 1.425 31.999 1.00 90.75 500 THR A C 1
ATOM 3976 O O . THR A 1 500 ? -8.074 2.426 32.114 1.00 90.75 500 THR A O 1
ATOM 3979 N N . LEU A 1 501 ? -8.248 0.227 31.762 1.00 88.25 501 LEU A N 1
ATOM 3980 C CA . LEU A 1 501 ? -6.824 -0.085 31.830 1.00 88.25 501 LEU A CA 1
ATOM 3981 C C . LEU A 1 501 ? -6.322 -0.639 30.499 1.00 88.25 501 LEU A C 1
ATOM 3983 O O . LEU A 1 501 ? -7.009 -1.407 29.822 1.00 88.25 501 LEU A O 1
ATOM 3987 N N . ARG A 1 502 ? -5.084 -0.294 30.150 1.00 89.19 502 ARG A N 1
ATOM 3988 C CA . ARG A 1 502 ? -4.417 -0.811 28.956 1.00 89.19 502 ARG A CA 1
ATOM 3989 C C . ARG A 1 502 ? -3.734 -2.134 29.279 1.00 89.19 502 ARG A C 1
ATOM 3991 O O . ARG A 1 502 ? -3.020 -2.251 30.274 1.00 89.19 502 ARG A O 1
ATOM 3998 N N . LEU A 1 503 ? -3.913 -3.116 28.405 1.00 89.25 503 LEU A N 1
ATOM 3999 C CA . LEU A 1 503 ? -3.188 -4.380 28.420 1.00 89.25 503 LEU A CA 1
ATOM 4000 C C . LEU A 1 503 ? -2.084 -4.361 27.366 1.00 89.25 503 LEU A C 1
ATOM 4002 O O . LEU A 1 503 ? -2.310 -3.954 26.227 1.00 89.25 503 LEU A O 1
ATOM 4006 N N . LYS A 1 504 ? -0.914 -4.878 27.730 1.00 88.44 504 LYS A N 1
ATOM 4007 C CA . LYS A 1 504 ? 0.169 -5.241 26.812 1.00 88.44 504 LYS A CA 1
ATOM 4008 C C . LYS A 1 504 ? 0.554 -6.680 27.094 1.00 88.44 504 LYS A C 1
ATOM 4010 O O . LYS A 1 504 ? 0.720 -7.050 28.249 1.00 88.44 504 LYS A O 1
ATOM 4015 N N . PHE A 1 505 ? 0.675 -7.494 26.062 1.00 88.25 505 PHE A N 1
ATOM 4016 C CA . PHE A 1 505 ? 0.952 -8.917 26.225 1.00 88.25 505 PHE A CA 1
ATOM 4017 C C . PHE A 1 505 ? 1.638 -9.486 24.990 1.00 88.25 505 PHE A C 1
ATOM 4019 O O . PHE A 1 505 ? 1.652 -8.859 23.936 1.00 88.25 505 PHE A O 1
ATOM 4026 N N . LYS A 1 506 ? 2.217 -10.679 25.104 1.00 87.75 506 LYS A N 1
ATOM 4027 C CA . LYS A 1 506 ? 2.836 -11.410 23.999 1.00 87.75 506 LYS A CA 1
ATOM 4028 C C . LYS A 1 506 ? 2.037 -12.655 23.649 1.00 87.75 506 LYS A C 1
ATOM 4030 O O . LYS A 1 506 ? 1.717 -13.470 24.511 1.00 87.75 506 LYS A O 1
ATOM 4035 N N . GLN A 1 507 ? 1.781 -12.847 22.363 1.00 85.94 507 GLN A N 1
ATOM 4036 C CA . GLN A 1 507 ? 1.212 -14.080 21.821 1.00 85.94 507 GLN A CA 1
ATOM 4037 C C . GLN A 1 507 ? 2.024 -14.512 20.608 1.00 85.94 507 GLN A C 1
ATOM 4039 O O . GLN A 1 507 ? 2.282 -13.707 19.717 1.00 85.94 507 GLN A O 1
ATOM 4044 N N . LYS A 1 508 ? 2.445 -15.784 20.577 1.00 84.56 508 LYS A N 1
ATOM 4045 C CA . LYS A 1 508 ? 3.287 -16.339 19.499 1.00 84.56 508 LYS A CA 1
ATOM 4046 C C . LYS A 1 508 ? 4.547 -15.479 19.229 1.00 84.56 508 LYS A C 1
ATOM 4048 O O . LYS A 1 508 ? 4.971 -15.340 18.090 1.00 84.56 508 LYS A O 1
ATOM 4053 N N . GLY A 1 509 ? 5.122 -14.874 20.276 1.00 79.06 509 GLY A N 1
ATOM 4054 C CA . GLY A 1 509 ? 6.299 -13.994 20.192 1.00 79.06 509 GLY A CA 1
ATOM 4055 C C . GLY A 1 509 ? 6.022 -12.533 19.799 1.00 79.06 509 GLY A C 1
ATOM 4056 O O . GLY A 1 509 ? 6.935 -11.717 19.876 1.00 79.06 509 GLY A O 1
ATOM 4057 N N . VAL A 1 510 ? 4.783 -12.179 19.440 1.00 79.12 510 VAL A N 1
ATOM 4058 C CA . VAL A 1 510 ? 4.390 -10.830 18.991 1.00 79.12 510 VAL A CA 1
ATOM 4059 C C . VAL A 1 510 ? 3.759 -10.045 20.139 1.00 79.12 510 VAL A C 1
ATOM 4061 O O . VAL A 1 510 ? 2.892 -10.575 20.836 1.00 79.12 510 VAL A O 1
ATOM 4064 N N . ILE A 1 511 ? 4.174 -8.787 20.325 1.00 83.25 511 ILE A N 1
ATOM 4065 C CA . ILE A 1 511 ? 3.562 -7.868 21.296 1.00 83.25 511 ILE A CA 1
ATOM 4066 C C . ILE A 1 511 ? 2.210 -7.401 20.754 1.00 83.25 511 ILE A C 1
ATOM 4068 O O . ILE A 1 511 ? 2.109 -6.941 19.623 1.00 83.25 511 ILE A O 1
ATOM 4072 N N . ARG A 1 512 ? 1.175 -7.502 21.580 1.00 84.94 512 ARG A N 1
ATOM 4073 C CA . ARG A 1 512 ? -0.195 -7.080 21.300 1.00 84.94 512 ARG A CA 1
ATOM 4074 C C . ARG A 1 512 ? -0.704 -6.183 22.419 1.00 84.94 512 ARG A C 1
ATOM 4076 O O . ARG A 1 512 ? -0.195 -6.215 23.543 1.00 84.94 512 ARG A O 1
ATOM 4083 N N . TYR A 1 513 ? -1.732 -5.410 22.093 1.00 87.81 513 TYR A N 1
ATOM 4084 C CA . TYR A 1 513 ? -2.401 -4.505 23.016 1.00 87.81 513 TYR A CA 1
ATOM 4085 C C . TYR A 1 513 ? -3.895 -4.797 23.069 1.00 87.81 513 TYR A C 1
ATOM 4087 O O . TYR A 1 513 ? -4.481 -5.277 22.099 1.00 87.81 513 TYR A O 1
ATOM 4095 N N . GLY A 1 514 ? -4.497 -4.498 24.210 1.00 90.12 514 GLY A N 1
ATOM 4096 C CA . GLY A 1 514 ? -5.933 -4.597 24.419 1.00 90.12 514 GLY A CA 1
ATOM 4097 C C . GLY A 1 514 ? -6.378 -3.668 25.537 1.00 90.12 514 GLY A C 1
ATOM 4098 O O . GLY A 1 514 ? -5.563 -2.987 26.160 1.00 90.12 514 GLY A O 1
ATOM 4099 N N . THR A 1 515 ? -7.668 -3.687 25.831 1.00 93.31 515 THR A N 1
ATOM 4100 C CA . THR A 1 515 ? -8.260 -2.957 26.949 1.00 93.31 515 THR A CA 1
ATOM 4101 C C . THR A 1 515 ? -8.818 -3.939 27.976 1.00 93.31 515 THR A C 1
ATOM 4103 O O . THR A 1 515 ? -9.316 -5.012 27.635 1.00 93.31 515 THR A O 1
ATOM 4106 N N . ALA A 1 516 ? -8.727 -3.592 29.252 1.00 94.06 516 ALA A N 1
ATOM 4107 C CA . ALA A 1 516 ? -9.474 -4.222 30.330 1.00 94.06 516 ALA A CA 1
ATOM 4108 C C . ALA A 1 516 ? -10.194 -3.147 31.140 1.00 94.06 516 ALA A C 1
ATOM 4110 O O . ALA A 1 516 ? -9.782 -1.991 31.142 1.00 94.06 516 ALA A O 1
ATOM 4111 N N . PHE A 1 517 ? -11.234 -3.517 31.874 1.00 94.12 517 PHE A N 1
ATOM 4112 C CA . PHE A 1 517 ? -11.887 -2.588 32.789 1.00 94.12 517 PHE A CA 1
ATOM 4113 C C . PHE A 1 517 ? -12.271 -3.237 34.098 1.00 94.12 517 PHE A C 1
ATOM 4115 O O . PHE A 1 517 ? -12.554 -4.432 34.170 1.00 94.12 517 PHE A O 1
ATOM 4122 N N . ARG A 1 518 ? -12.303 -2.426 35.148 1.00 91.50 518 ARG A N 1
ATOM 4123 C CA . ARG A 1 518 ? -12.700 -2.853 36.480 1.00 91.50 518 ARG A CA 1
ATOM 4124 C C . ARG A 1 518 ? -14.214 -2.890 36.603 1.00 91.50 518 ARG A C 1
ATOM 4126 O O . ARG A 1 518 ? -14.873 -1.878 36.380 1.00 91.50 518 ARG A O 1
ATOM 4133 N N . ILE A 1 519 ? -14.748 -4.029 37.029 1.00 91.81 519 ILE A N 1
ATOM 4134 C CA . ILE A 1 519 ? -16.161 -4.173 37.390 1.00 91.81 519 ILE A CA 1
ATOM 4135 C C . ILE A 1 519 ? -16.310 -4.145 38.914 1.00 91.81 519 ILE A C 1
ATOM 4137 O O . ILE A 1 519 ? -15.538 -4.778 39.641 1.00 91.81 519 ILE A O 1
ATOM 4141 N N . ASN A 1 520 ? -17.282 -3.386 39.418 1.00 88.31 520 ASN A N 1
ATOM 4142 C CA . ASN A 1 520 ? -17.524 -3.276 40.850 1.00 88.31 520 ASN A CA 1
ATOM 4143 C C . ASN A 1 520 ? -18.373 -4.451 41.352 1.00 88.31 520 ASN A C 1
ATOM 4145 O O . ASN A 1 520 ? -19.582 -4.485 41.136 1.00 88.31 520 ASN A O 1
ATOM 4149 N N . ILE A 1 521 ? -17.748 -5.402 42.048 1.00 85.06 521 ILE A N 1
ATOM 4150 C CA . ILE A 1 521 ? -18.434 -6.537 42.678 1.00 85.06 521 ILE A CA 1
ATOM 4151 C C . ILE A 1 521 ? -18.470 -6.311 44.199 1.00 85.06 521 ILE A C 1
ATOM 4153 O O . ILE A 1 521 ? -17.411 -6.190 44.821 1.00 85.06 521 ILE A O 1
ATOM 4157 N N . PRO A 1 522 ? -19.654 -6.244 44.834 1.00 78.19 522 PRO A N 1
ATOM 4158 C CA . PRO A 1 522 ? -19.752 -6.067 46.280 1.00 78.19 522 PRO A CA 1
ATOM 4159 C C . PRO A 1 522 ? -19.155 -7.248 47.056 1.00 78.19 522 PRO A C 1
ATOM 4161 O O . PRO A 1 522 ? -19.355 -8.403 46.689 1.00 78.19 522 PRO A O 1
ATOM 4164 N N . GLY A 1 523 ? -18.469 -6.960 48.165 1.00 72.00 523 GLY A N 1
ATOM 4165 C CA . GLY A 1 523 ? -18.053 -7.979 49.140 1.00 72.00 523 GLY A CA 1
ATOM 4166 C C . GLY A 1 523 ? -16.850 -8.844 48.751 1.00 72.00 523 GLY A C 1
ATOM 4167 O O . GLY A 1 523 ? -16.541 -9.777 49.484 1.00 72.00 523 GLY A O 1
ATOM 4168 N N . VAL A 1 524 ? -16.155 -8.548 47.645 1.00 77.81 524 VAL A N 1
ATOM 4169 C CA . VAL A 1 524 ? -14.942 -9.287 47.248 1.00 77.81 524 VAL A CA 1
ATOM 4170 C C . VAL A 1 524 ? -13.659 -8.589 47.696 1.00 77.81 524 VAL A C 1
ATOM 4172 O O . VAL A 1 524 ? -13.511 -7.368 47.576 1.00 77.81 524 VAL A O 1
ATOM 4175 N N . GLU A 1 525 ? -12.701 -9.383 48.170 1.00 74.06 525 GLU A N 1
ATOM 4176 C CA . GLU A 1 525 ? -11.372 -8.925 48.608 1.00 74.06 525 GLU A CA 1
ATOM 4177 C C . GLU A 1 525 ? -10.426 -8.643 47.430 1.00 74.06 525 GLU A C 1
ATOM 4179 O O . GLU A 1 525 ? -9.484 -7.866 47.557 1.00 74.06 525 GLU A O 1
ATOM 4184 N N . ARG A 1 526 ? -10.712 -9.216 46.254 1.00 80.56 526 ARG A N 1
ATOM 4185 C CA . ARG A 1 526 ? -9.909 -9.064 45.033 1.00 80.56 526 ARG A CA 1
ATOM 4186 C C . ARG A 1 526 ? -10.559 -8.101 44.048 1.00 80.56 526 ARG A C 1
ATOM 4188 O O . ARG A 1 526 ? -11.781 -8.055 43.923 1.00 80.56 526 ARG A O 1
ATOM 4195 N N . ALA A 1 527 ? -9.754 -7.314 43.348 1.00 84.06 527 ALA A N 1
ATOM 4196 C CA . ALA A 1 527 ? -10.211 -6.540 42.203 1.00 84.06 527 ALA A CA 1
ATOM 4197 C C . ALA A 1 527 ? -10.477 -7.477 41.017 1.00 84.06 527 ALA A C 1
ATOM 4199 O O . ALA A 1 527 ? -9.739 -8.441 40.815 1.00 84.06 527 ALA A O 1
ATOM 4200 N N . VAL A 1 528 ? -11.519 -7.185 40.235 1.00 90.12 528 VAL A N 1
ATOM 4201 C CA . VAL A 1 528 ? -11.897 -7.970 39.053 1.00 90.12 528 VAL A CA 1
ATOM 4202 C C . VAL A 1 528 ? -11.814 -7.078 37.824 1.00 90.12 528 VAL A C 1
ATOM 4204 O O . VAL A 1 528 ? -12.553 -6.097 37.717 1.00 90.12 528 VAL A O 1
ATOM 4207 N N . LEU A 1 529 ? -10.912 -7.417 36.905 1.00 93.44 529 LEU A N 1
ATOM 4208 C CA . LEU A 1 529 ? -10.845 -6.799 35.585 1.00 93.44 529 LEU A CA 1
ATOM 4209 C C . LEU A 1 529 ? -11.466 -7.724 34.554 1.00 93.44 529 LEU A C 1
ATOM 4211 O O . LEU A 1 529 ? -11.104 -8.895 34.503 1.00 93.44 529 LEU A O 1
ATOM 4215 N N . LEU A 1 530 ? -12.344 -7.195 33.715 1.00 96.06 530 LEU A N 1
ATOM 4216 C CA . LEU A 1 530 ? -12.912 -7.896 32.573 1.00 96.06 530 LEU A CA 1
ATOM 4217 C C . LEU A 1 530 ? -12.214 -7.458 31.291 1.00 96.06 530 LEU A C 1
ATOM 4219 O O . LEU A 1 530 ? -11.795 -6.310 31.155 1.00 96.06 530 LEU A O 1
ATOM 4223 N N . THR A 1 531 ? -12.071 -8.390 30.354 1.00 96.06 531 THR A N 1
ATOM 4224 C CA . THR A 1 531 ? -11.480 -8.137 29.039 1.00 96.06 531 THR A CA 1
ATOM 4225 C C . THR A 1 531 ? -11.942 -9.195 28.032 1.00 96.06 531 THR A C 1
ATOM 4227 O O . THR A 1 531 ? -12.572 -10.192 28.398 1.00 96.06 531 THR A O 1
ATOM 4230 N N . ALA A 1 532 ? -11.632 -9.004 26.750 1.00 93.50 532 ALA A N 1
ATOM 4231 C CA . ALA A 1 532 ? -11.909 -9.991 25.717 1.00 93.50 532 ALA A CA 1
ATOM 4232 C C . ALA A 1 532 ? -10.985 -11.211 25.868 1.00 93.50 532 ALA A C 1
ATOM 4234 O O . ALA A 1 532 ? -9.795 -11.083 26.164 1.00 93.50 532 ALA A O 1
ATOM 4235 N N . ARG A 1 533 ? -11.508 -12.413 25.600 1.00 91.38 533 ARG A N 1
ATOM 4236 C CA . ARG A 1 533 ? -10.772 -13.684 25.740 1.00 91.38 533 ARG A CA 1
ATOM 4237 C C . ARG A 1 533 ? -9.465 -13.690 24.941 1.00 91.38 533 ARG A C 1
ATOM 4239 O O . ARG A 1 533 ? -8.446 -14.161 25.437 1.00 91.38 533 ARG A O 1
ATOM 4246 N N . ARG A 1 534 ? -9.490 -13.115 23.735 1.00 88.75 534 ARG A N 1
ATOM 4247 C CA . ARG A 1 534 ? -8.329 -12.971 22.836 1.00 88.75 534 ARG A CA 1
ATOM 4248 C C . ARG A 1 534 ? -7.153 -12.207 23.441 1.00 88.75 534 ARG A C 1
ATOM 4250 O O . ARG A 1 534 ? -6.026 -12.410 23.009 1.00 88.75 534 ARG A O 1
ATOM 4257 N N . ASN A 1 535 ? -7.390 -11.357 24.441 1.00 92.31 535 ASN A N 1
ATOM 4258 C CA . ASN A 1 535 ? -6.313 -10.639 25.118 1.00 92.31 535 ASN A CA 1
ATOM 4259 C C . ASN A 1 535 ? -5.570 -11.546 26.114 1.00 92.31 535 ASN A C 1
ATOM 4261 O O . ASN A 1 535 ? -4.400 -11.326 26.423 1.00 92.31 535 ASN A O 1
ATOM 4265 N N . LEU A 1 536 ? -6.239 -12.590 26.606 1.00 92.19 536 LEU A N 1
ATOM 4266 C CA . LEU A 1 536 ? -5.741 -13.477 27.656 1.00 92.19 536 LEU A CA 1
ATOM 4267 C C . LEU A 1 536 ? -5.223 -14.813 27.127 1.00 92.19 536 LEU A C 1
ATOM 4269 O O . LEU A 1 536 ? -4.390 -15.428 27.785 1.00 92.19 536 LEU A O 1
ATOM 4273 N N . ALA A 1 537 ? -5.709 -15.271 25.973 1.00 89.25 537 ALA A N 1
ATOM 4274 C CA . ALA A 1 537 ? -5.279 -16.520 25.360 1.00 89.25 537 ALA A CA 1
ATOM 4275 C C . ALA A 1 537 ? -5.355 -16.475 23.831 1.00 89.25 537 ALA A C 1
ATOM 4277 O O . ALA A 1 537 ? -6.198 -15.781 23.260 1.00 89.25 537 ALA A O 1
ATOM 4278 N N . ASP A 1 538 ? -4.490 -17.254 23.183 1.00 84.31 538 ASP A N 1
ATOM 4279 C CA . ASP A 1 538 ? -4.524 -17.467 21.739 1.00 84.31 538 ASP A CA 1
ATOM 4280 C C . ASP A 1 538 ? -5.630 -18.452 21.322 1.00 84.31 538 ASP A C 1
ATOM 4282 O O . ASP A 1 538 ? -6.295 -19.074 22.154 1.00 84.31 538 ASP A O 1
ATOM 4286 N N . GLU A 1 539 ? -5.817 -18.624 20.014 1.00 78.00 539 GLU A N 1
ATOM 4287 C CA . GLU A 1 539 ? -6.801 -19.538 19.409 1.00 78.00 539 GLU A CA 1
ATOM 4288 C C . GLU A 1 539 ? -6.704 -20.987 19.907 1.00 78.00 539 GLU A C 1
ATOM 4290 O O . GLU A 1 539 ? -7.699 -21.704 19.926 1.00 78.00 539 GLU A O 1
ATOM 4295 N N . GLN A 1 540 ? -5.512 -21.417 20.329 1.00 75.06 540 GLN A N 1
ATOM 4296 C CA . GLN A 1 540 ? -5.249 -22.758 20.848 1.00 75.06 540 GLN A CA 1
ATOM 4297 C C . GLN A 1 540 ? -5.505 -22.855 22.366 1.00 75.06 540 GLN A C 1
ATOM 4299 O O . GLN A 1 540 ? -5.289 -23.906 22.966 1.00 75.06 540 GLN A O 1
ATOM 4304 N N . GLY A 1 541 ? -5.953 -21.766 22.997 1.00 75.81 541 GLY A N 1
ATOM 4305 C CA . GLY A 1 541 ? -6.208 -21.676 24.433 1.00 75.81 541 GLY A CA 1
ATOM 4306 C C . GLY A 1 541 ? -4.949 -21.476 25.277 1.00 75.81 541 GLY A C 1
ATOM 4307 O O . GLY A 1 541 ? -5.026 -21.569 26.501 1.00 75.81 541 GLY A O 1
ATOM 4308 N N . ARG A 1 542 ? -3.791 -21.197 24.663 1.00 85.38 542 ARG A N 1
ATOM 4309 C CA . ARG A 1 542 ? -2.548 -20.922 25.396 1.00 85.38 542 ARG A CA 1
ATOM 4310 C C . ARG A 1 542 ? -2.573 -19.492 25.913 1.00 85.38 542 ARG A C 1
ATOM 4312 O O . ARG A 1 542 ? -2.865 -18.569 25.157 1.00 85.38 542 ARG A O 1
ATOM 4319 N N . LEU A 1 543 ? -2.243 -19.315 27.189 1.00 89.25 543 LEU A N 1
ATOM 4320 C CA . LEU A 1 543 ? -2.263 -18.005 27.835 1.00 89.25 543 LEU A CA 1
ATOM 4321 C C . LEU A 1 543 ? -1.264 -17.031 27.196 1.00 89.25 543 LEU A C 1
ATOM 4323 O O . LEU A 1 543 ? -0.148 -17.408 26.825 1.00 89.25 543 LEU A O 1
ATOM 4327 N N . SER A 1 544 ? -1.670 -15.767 27.114 1.00 90.19 544 SER A N 1
ATOM 4328 C CA . SER A 1 544 ? -0.810 -14.651 26.742 1.00 90.19 544 SER A CA 1
ATOM 4329 C C . SER A 1 544 ? 0.358 -14.526 27.723 1.00 90.19 544 SER A C 1
ATOM 4331 O O . SER A 1 544 ? 0.178 -14.576 28.940 1.00 90.19 544 SER A O 1
ATOM 4333 N N . GLN A 1 545 ? 1.562 -14.346 27.189 1.00 88.31 545 GLN A N 1
ATOM 4334 C CA . GLN A 1 545 ? 2.796 -14.174 27.955 1.00 88.31 545 GLN A CA 1
ATOM 4335 C C . GLN A 1 545 ? 3.028 -12.693 28.266 1.00 88.31 545 GLN A C 1
ATOM 4337 O O . GLN A 1 545 ? 2.475 -11.829 27.589 1.00 88.31 545 GLN A O 1
ATOM 4342 N N . ASP A 1 546 ? 3.856 -12.388 29.266 1.00 85.88 546 ASP A N 1
ATOM 4343 C CA . ASP A 1 546 ? 4.257 -11.017 29.616 1.00 85.88 546 ASP A CA 1
ATOM 4344 C C . ASP A 1 546 ? 3.073 -10.035 29.742 1.00 85.88 546 ASP A C 1
ATOM 4346 O O . ASP A 1 546 ? 3.136 -8.911 29.250 1.00 85.88 546 ASP A O 1
ATOM 4350 N N . LEU A 1 547 ? 1.968 -10.474 30.362 1.00 87.25 547 LEU A N 1
ATOM 4351 C CA . LEU A 1 547 ? 0.771 -9.651 30.536 1.00 87.25 547 LEU A CA 1
ATOM 4352 C C . LEU A 1 547 ? 1.034 -8.507 31.527 1.00 87.25 547 LEU A C 1
ATOM 4354 O O . LEU A 1 547 ? 1.135 -8.696 32.743 1.00 87.25 547 LEU A O 1
ATOM 4358 N N . GLU A 1 548 ? 1.098 -7.300 30.990 1.00 85.31 548 GLU A N 1
ATOM 4359 C CA . GLU A 1 548 ? 1.304 -6.046 31.697 1.00 85.31 548 GLU A CA 1
ATOM 4360 C C . GLU A 1 548 ? 0.038 -5.185 31.637 1.00 85.31 548 GLU A C 1
ATOM 4362 O O . GLU A 1 548 ? -0.646 -5.127 30.614 1.00 85.31 548 GLU A O 1
ATOM 4367 N N . ILE A 1 549 ? -0.271 -4.521 32.754 1.00 84.94 549 ILE A N 1
ATOM 4368 C CA . ILE A 1 549 ? -1.473 -3.700 32.936 1.00 84.94 549 ILE A CA 1
ATOM 4369 C C . ILE A 1 549 ? -1.023 -2.283 33.285 1.00 84.94 549 ILE A C 1
ATOM 4371 O O . ILE A 1 549 ? -0.237 -2.098 34.222 1.00 84.94 549 ILE A O 1
ATOM 4375 N N . TYR A 1 550 ? -1.523 -1.309 32.532 1.00 78.75 550 TYR A N 1
ATOM 4376 C CA . TYR A 1 550 ? -1.161 0.102 32.626 1.00 78.75 550 TYR A CA 1
ATOM 4377 C C . TYR A 1 550 ? -2.400 0.966 32.886 1.00 78.75 550 TYR A C 1
ATOM 4379 O O . TYR A 1 550 ? -3.495 0.652 32.413 1.00 78.75 550 TYR A O 1
ATOM 4387 N N . ASN A 1 551 ? -2.207 2.058 33.626 1.00 71.06 551 ASN A N 1
ATOM 4388 C CA . ASN A 1 551 ? -3.193 3.128 33.785 1.00 71.06 551 ASN A CA 1
ATOM 4389 C C . ASN A 1 551 ? -2.989 4.245 32.739 1.00 71.06 551 ASN A C 1
ATOM 4391 O O . ASN A 1 551 ? -2.008 4.225 31.994 1.00 71.06 551 ASN A O 1
ATOM 4395 N N . GLU A 1 552 ? -3.891 5.234 32.723 1.00 59.66 552 GLU A N 1
ATOM 4396 C CA . GLU A 1 552 ? -3.954 6.343 31.744 1.00 59.66 552 GLU A CA 1
ATOM 4397 C C . GLU A 1 552 ? -2.655 7.148 31.567 1.00 59.66 552 GLU A C 1
ATOM 4399 O O . GLU A 1 552 ? -2.449 7.774 30.534 1.00 59.66 552 GLU A O 1
ATOM 4404 N N . HIS A 1 553 ? -1.744 7.121 32.541 1.00 53.25 553 HIS A N 1
ATOM 4405 C CA . HIS A 1 553 ? -0.526 7.924 32.498 1.00 53.25 553 HIS A CA 1
ATOM 4406 C C . HIS A 1 553 ? 0.673 7.208 31.865 1.00 53.25 553 HIS A C 1
ATOM 4408 O O . HIS A 1 553 ? 1.729 7.831 31.753 1.00 53.25 553 HIS A O 1
ATOM 4414 N N . GLY A 1 554 ? 0.591 5.908 31.545 1.00 51.56 554 GLY A N 1
ATOM 4415 C CA . GLY A 1 554 ? 1.700 5.109 30.984 1.00 51.56 554 GLY A CA 1
ATOM 4416 C C . GLY A 1 554 ? 2.969 5.014 31.859 1.00 51.56 554 GLY A C 1
ATOM 4417 O O . GLY A 1 554 ? 3.898 4.275 31.543 1.00 51.56 554 GLY A O 1
ATOM 4418 N N . ARG A 1 555 ? 3.027 5.747 32.981 1.00 44.59 555 ARG A N 1
ATOM 4419 C CA . ARG A 1 555 ? 4.213 5.921 33.837 1.00 44.59 555 ARG A CA 1
ATOM 4420 C C . ARG A 1 555 ? 4.335 4.854 34.917 1.00 44.59 555 ARG A C 1
ATOM 4422 O O . ARG A 1 555 ? 5.452 4.492 35.278 1.00 44.59 555 ARG A O 1
ATOM 4429 N N . ASN A 1 556 ? 3.216 4.311 35.393 1.00 49.16 556 ASN A N 1
ATOM 4430 C CA . ASN A 1 556 ? 3.214 3.264 36.406 1.00 49.16 556 ASN A CA 1
ATOM 4431 C C . ASN A 1 556 ? 2.714 1.960 35.785 1.00 49.16 556 ASN A C 1
ATOM 4433 O O . ASN A 1 556 ? 1.513 1.721 35.678 1.00 49.16 556 ASN A O 1
ATOM 4437 N N . LYS A 1 557 ? 3.650 1.064 35.440 1.00 51.97 557 LYS A N 1
ATOM 4438 C CA . LYS A 1 557 ? 3.358 -0.374 35.504 1.00 51.97 557 LYS A CA 1
ATOM 4439 C C . LYS A 1 557 ? 2.758 -0.589 36.894 1.00 51.97 557 LYS A C 1
ATOM 4441 O O . LYS A 1 557 ? 3.342 -0.110 37.865 1.00 51.97 557 LYS A O 1
ATOM 4446 N N . LEU A 1 558 ? 1.602 -1.236 36.998 1.00 57.03 558 LEU A N 1
ATOM 4447 C CA . LEU A 1 558 ? 1.100 -1.720 38.283 1.00 57.03 558 LEU A CA 1
ATOM 4448 C C . LEU A 1 558 ? 2.135 -2.742 38.806 1.00 57.03 558 LEU A C 1
ATOM 4450 O O . LEU A 1 558 ? 2.062 -3.930 38.489 1.00 57.03 558 LEU A O 1
ATOM 4454 N N . ARG A 1 559 ? 3.201 -2.229 39.444 1.00 44.41 559 ARG A N 1
ATOM 4455 C CA . ARG A 1 559 ? 4.479 -2.916 39.699 1.00 44.41 559 ARG A CA 1
ATOM 4456 C C . ARG A 1 559 ? 4.380 -3.931 40.833 1.00 44.41 559 ARG A C 1
ATOM 4458 O O . ARG A 1 559 ? 5.182 -4.850 40.816 1.00 44.41 559 ARG A O 1
ATOM 4465 N N . ASP A 1 560 ? 3.363 -3.837 41.685 1.00 46.75 560 ASP A N 1
ATOM 4466 C CA . ASP A 1 560 ? 3.178 -4.712 42.852 1.00 46.75 560 ASP A CA 1
ATOM 4467 C C . ASP A 1 560 ? 1.757 -5.279 42.968 1.00 46.75 560 ASP A C 1
ATOM 4469 O O . ASP A 1 560 ? 1.265 -5.593 44.045 1.00 46.75 560 ASP A O 1
ATOM 4473 N N . ILE A 1 561 ? 1.073 -5.502 41.840 1.00 53.22 561 ILE A N 1
ATOM 4474 C CA . ILE A 1 561 ? -0.073 -6.410 41.906 1.00 53.22 561 ILE A CA 1
ATOM 4475 C C . ILE A 1 561 ? 0.483 -7.801 42.236 1.00 53.22 561 ILE A C 1
ATOM 4477 O O . ILE A 1 561 ? 1.175 -8.359 41.386 1.00 53.22 561 ILE A O 1
ATOM 4481 N N . GLY A 1 562 ? 0.166 -8.325 43.426 1.00 53.06 562 GLY A N 1
ATOM 4482 C CA . GLY A 1 562 ? 0.564 -9.643 43.932 1.00 53.06 562 GLY A CA 1
ATOM 4483 C C . GLY A 1 562 ? 0.145 -10.831 43.049 1.00 53.06 562 GLY A C 1
ATOM 4484 O O . GLY A 1 562 ? 0.328 -10.845 41.833 1.00 53.06 562 GLY A O 1
ATOM 4485 N N . HIS A 1 563 ? -0.398 -11.896 43.636 1.00 65.50 563 HIS A N 1
ATOM 4486 C CA . HIS A 1 563 ? -0.768 -13.080 42.855 1.00 65.50 563 HIS A CA 1
ATOM 4487 C C . HIS A 1 563 ? -1.941 -12.763 41.899 1.00 65.50 563 HIS A C 1
ATOM 4489 O O . HIS A 1 563 ? -3.052 -12.474 42.341 1.00 65.50 563 HIS A O 1
ATOM 4495 N N . LYS A 1 564 ? -1.702 -12.814 40.578 1.00 77.25 564 LYS A N 1
ATOM 4496 C CA . LYS A 1 564 ? -2.731 -12.607 39.542 1.00 77.25 564 LYS A CA 1
ATOM 4497 C C . LYS A 1 564 ? -3.319 -13.942 39.098 1.00 77.25 564 LYS A C 1
ATOM 4499 O O . LYS A 1 564 ? -2.584 -14.824 38.661 1.00 77.25 564 LYS A O 1
ATOM 4504 N N . GLU A 1 565 ? -4.640 -14.063 39.133 1.00 87.25 565 GLU A N 1
ATOM 4505 C CA . GLU A 1 565 ? -5.361 -15.208 38.569 1.00 87.25 565 GLU A CA 1
ATOM 4506 C C . GLU A 1 565 ? -6.061 -14.802 37.271 1.00 87.25 565 GLU A C 1
ATOM 4508 O O . GLU A 1 565 ? -6.796 -13.816 37.236 1.00 87.25 565 GLU A O 1
ATOM 4513 N N . VAL A 1 566 ? -5.835 -15.568 36.203 1.00 89.88 566 VAL A N 1
ATOM 4514 C CA . VAL A 1 566 ? -6.469 -15.355 34.897 1.00 89.88 566 VAL A CA 1
ATOM 4515 C C . VAL A 1 566 ? -7.527 -16.428 34.676 1.00 89.88 566 VAL A C 1
ATOM 4517 O O . VAL A 1 566 ? -7.230 -17.621 34.721 1.00 89.88 566 VAL A O 1
ATOM 4520 N N . PHE A 1 567 ? -8.752 -15.994 34.401 1.00 91.62 567 PHE A N 1
ATOM 4521 C CA . PHE A 1 567 ? -9.890 -16.849 34.091 1.00 91.62 567 PHE A CA 1
ATOM 4522 C C . PHE A 1 567 ? -10.352 -16.603 32.663 1.00 91.62 567 PHE A C 1
ATOM 4524 O O . PHE A 1 567 ? -10.392 -15.467 32.188 1.00 91.62 567 PHE A O 1
ATOM 4531 N N . LEU A 1 568 ? -10.731 -17.677 31.983 1.00 89.25 568 LEU A N 1
ATOM 4532 C CA . LEU A 1 568 ? -11.254 -17.641 30.627 1.00 89.25 568 LEU A CA 1
ATOM 4533 C C . LEU A 1 568 ? -12.666 -18.225 30.652 1.00 89.25 568 LEU A C 1
ATOM 4535 O O . LEU A 1 568 ? -12.864 -19.281 31.251 1.00 89.25 568 LEU A O 1
ATOM 4539 N N . SER A 1 569 ? -13.613 -17.572 29.976 1.00 87.06 569 SER A N 1
ATOM 4540 C CA . SER A 1 569 ? -14.955 -18.134 29.737 1.00 87.06 569 SER A CA 1
ATOM 4541 C C . SER A 1 569 ? -14.873 -19.538 29.127 1.00 87.06 569 SER A C 1
ATOM 4543 O O . SER A 1 569 ? -13.901 -19.874 28.445 1.00 87.06 569 SER A O 1
ATOM 4545 N N . ALA A 1 570 ? -15.870 -20.395 29.336 1.00 67.94 570 ALA A N 1
ATOM 4546 C CA . ALA A 1 570 ? -15.933 -21.648 28.584 1.00 67.94 570 ALA A CA 1
ATOM 4547 C C . ALA A 1 570 ? -16.013 -21.348 27.071 1.00 67.94 570 ALA A C 1
ATOM 4549 O O . ALA A 1 570 ? -16.841 -20.556 26.631 1.00 67.94 570 ALA A O 1
ATOM 4550 N N . PHE A 1 571 ? -15.131 -21.954 26.270 1.00 51.72 571 PHE A N 1
ATOM 4551 C CA . PHE A 1 571 ? -15.182 -21.860 24.808 1.00 51.72 571 PHE A CA 1
ATOM 4552 C C . PHE A 1 571 ? -16.498 -22.500 24.338 1.00 51.72 571 PHE A C 1
ATOM 4554 O O . PHE A 1 571 ? -16.663 -23.704 24.535 1.00 51.72 571 PHE A O 1
ATOM 4561 N N . ASP A 1 572 ? -17.441 -21.727 23.783 1.00 49.38 572 ASP A N 1
ATOM 4562 C CA . ASP A 1 572 ? -18.697 -22.279 23.255 1.00 49.38 572 ASP A CA 1
ATOM 4563 C C . ASP A 1 572 ? -18.585 -22.499 21.738 1.00 49.38 572 ASP A C 1
ATOM 4565 O O . ASP A 1 572 ? -18.749 -21.559 20.961 1.00 49.38 572 ASP A O 1
ATOM 4569 N N . PRO A 1 573 ? -18.331 -23.733 21.269 1.00 37.28 573 PRO A N 1
ATOM 4570 C CA . PRO A 1 573 ? -18.323 -24.035 19.841 1.00 37.28 573 PRO A CA 1
ATOM 4571 C C . PRO A 1 573 ? -19.704 -23.878 19.176 1.00 37.28 573 PRO A C 1
ATOM 4573 O O . PRO A 1 573 ? -19.799 -24.017 17.960 1.00 37.28 573 PRO A O 1
ATOM 4576 N N . ARG A 1 574 ? -20.785 -23.593 19.924 1.00 38.97 574 ARG A N 1
ATOM 4577 C CA . ARG A 1 574 ? -22.133 -23.388 19.361 1.00 38.97 574 ARG A CA 1
ATOM 4578 C C . ARG A 1 574 ? -22.380 -21.996 18.778 1.00 38.97 574 ARG A C 1
ATOM 4580 O O . ARG A 1 574 ? -23.369 -21.842 18.070 1.00 38.97 574 ARG A O 1
ATOM 4587 N N . SER A 1 575 ? -21.499 -21.016 19.005 1.00 44.44 575 SER A N 1
ATOM 4588 C CA . SER A 1 575 ? -21.578 -19.693 18.358 1.00 44.44 575 SER A CA 1
ATOM 4589 C C . SER A 1 575 ? -20.849 -19.627 17.009 1.00 44.44 575 SER A C 1
ATOM 4591 O O . SER A 1 575 ? -20.753 -18.550 16.423 1.00 44.44 575 SER A O 1
ATOM 4593 N N . ALA A 1 576 ? -20.349 -20.762 16.505 1.00 38.31 576 ALA A N 1
ATOM 4594 C CA . ALA A 1 576 ? -19.667 -20.892 15.219 1.00 38.31 576 ALA A CA 1
ATOM 4595 C C . ALA A 1 576 ? -20.642 -20.831 14.022 1.00 38.31 576 ALA A C 1
ATOM 4597 O O . ALA A 1 576 ? -20.669 -21.730 13.184 1.00 38.31 576 ALA A O 1
ATOM 4598 N N . SER A 1 577 ? -21.452 -19.775 13.945 1.00 39.31 577 SER A N 1
ATOM 4599 C CA . SER A 1 577 ? -22.119 -19.365 12.710 1.00 39.31 577 SER A CA 1
ATOM 4600 C C . SER A 1 577 ? -21.407 -18.127 12.149 1.00 39.31 577 SER A C 1
ATOM 4602 O O . SER A 1 577 ? -21.476 -17.042 12.728 1.00 39.31 577 SER A O 1
ATOM 4604 N N . ASP A 1 578 ? -20.700 -18.344 11.040 1.00 37.78 578 ASP A N 1
ATOM 4605 C CA . ASP A 1 578 ? -20.229 -17.401 10.011 1.00 37.78 578 ASP A CA 1
ATOM 4606 C C . ASP A 1 578 ? -19.219 -16.282 10.314 1.00 37.78 578 ASP A C 1
ATOM 4608 O O . ASP A 1 578 ? -18.850 -15.561 9.393 1.00 37.78 578 ASP A O 1
ATOM 4612 N N . THR A 1 579 ? -18.632 -16.170 11.509 1.00 41.31 579 THR A N 1
ATOM 4613 C CA . THR A 1 579 ? -17.450 -15.294 11.688 1.00 41.31 579 THR A CA 1
ATOM 4614 C C . THR A 1 579 ? -16.370 -15.996 12.509 1.00 41.31 579 THR A C 1
ATOM 4616 O O . THR A 1 579 ? -16.585 -16.369 13.657 1.00 41.31 579 THR A O 1
ATOM 4619 N N . GLY A 1 580 ? -15.191 -16.215 11.915 1.00 44.88 580 GLY A N 1
ATOM 4620 C CA . GLY A 1 580 ? -14.036 -16.917 12.504 1.00 44.88 580 GLY A CA 1
ATOM 4621 C C . GLY A 1 580 ? -13.331 -16.166 13.644 1.00 44.88 580 GLY A C 1
ATOM 4622 O O . GLY A 1 580 ? -12.116 -16.246 13.796 1.00 44.88 580 GLY A O 1
ATOM 4623 N N . VAL A 1 581 ? -14.074 -15.405 14.441 1.00 50.78 581 VAL A N 1
ATOM 4624 C CA . VAL A 1 581 ? -13.562 -14.499 15.464 1.00 50.78 581 VAL A CA 1
ATOM 4625 C C . VAL A 1 581 ? -13.621 -15.224 16.807 1.00 50.78 581 VAL A C 1
ATOM 4627 O O . VAL A 1 581 ? -14.683 -15.663 17.229 1.00 50.78 581 VAL A O 1
ATOM 4630 N N . TYR A 1 582 ? -12.477 -15.358 17.485 1.00 55.28 582 TYR A N 1
ATOM 4631 C CA . TYR A 1 582 ? -12.327 -15.920 18.838 1.00 55.28 582 TYR A CA 1
ATOM 4632 C C . TYR A 1 582 ? -13.191 -15.154 19.871 1.00 55.28 582 TYR A C 1
ATOM 4634 O O . TYR A 1 582 ? -12.700 -14.277 20.588 1.00 55.28 582 TYR A O 1
ATOM 4642 N N . SER A 1 583 ? -14.498 -15.433 19.887 1.00 65.12 583 SER A N 1
ATOM 4643 C CA . SER A 1 583 ? -15.546 -14.695 20.591 1.00 65.12 583 SER A CA 1
ATOM 4644 C C . SER A 1 583 ? -15.677 -15.184 22.029 1.00 65.12 583 SER A C 1
ATOM 4646 O O . SER A 1 583 ? -16.080 -16.317 22.279 1.00 65.12 583 SER A O 1
ATOM 4648 N N . GLY A 1 584 ? -15.328 -14.338 22.993 1.00 81.50 584 GLY A N 1
ATOM 4649 C CA . GLY A 1 584 ? -15.463 -14.660 24.409 1.00 81.50 584 GLY A CA 1
ATOM 4650 C C . GLY A 1 584 ? -14.876 -13.576 25.297 1.00 81.50 584 GLY A C 1
ATOM 4651 O O . GLY A 1 584 ? -14.261 -12.619 24.825 1.00 81.50 584 GLY A O 1
ATOM 4652 N N . TYR A 1 585 ? -14.997 -13.770 26.602 1.00 91.38 585 TYR A N 1
ATOM 4653 C CA . TYR A 1 585 ? -14.440 -12.884 27.623 1.00 91.38 585 TYR A CA 1
ATOM 4654 C C . TYR A 1 585 ? -13.527 -13.646 28.583 1.00 91.38 585 TYR A C 1
ATOM 4656 O O . TYR A 1 585 ? -13.461 -14.881 28.585 1.00 91.38 585 TYR A O 1
ATOM 4664 N N . GLY A 1 586 ? -12.820 -12.907 29.419 1.00 93.44 586 GLY A N 1
ATOM 4665 C CA . GLY A 1 586 ? -12.172 -13.459 30.593 1.00 93.44 586 GLY A CA 1
ATOM 4666 C C . GLY A 1 586 ? -11.971 -12.399 31.659 1.00 93.44 586 GLY A C 1
ATOM 4667 O O . GLY A 1 586 ? -12.309 -11.227 31.465 1.00 93.44 586 GLY A O 1
ATOM 4668 N N . ALA A 1 587 ? -11.443 -12.837 32.794 1.00 93.88 587 ALA A N 1
ATOM 4669 C CA . ALA A 1 587 ? -11.225 -11.992 33.950 1.00 93.88 587 ALA A CA 1
ATOM 4670 C C . ALA A 1 587 ? -9.795 -12.115 34.477 1.00 93.88 587 ALA A C 1
ATOM 4672 O O . ALA A 1 587 ? -9.207 -13.196 34.465 1.00 93.88 587 ALA A O 1
ATOM 4673 N N . ILE A 1 588 ? -9.256 -11.005 34.973 1.00 92.44 588 ILE A N 1
ATOM 4674 C CA . ILE A 1 588 ? -7.998 -10.954 35.717 1.00 92.44 588 ILE A CA 1
ATOM 4675 C C . ILE A 1 588 ? -8.341 -10.543 37.146 1.00 92.44 588 ILE A C 1
ATOM 4677 O O . ILE A 1 588 ? -8.905 -9.468 37.364 1.00 92.44 588 ILE A O 1
ATOM 4681 N N . LEU A 1 589 ? -8.013 -11.399 38.110 1.00 89.19 589 LEU A N 1
ATOM 4682 C CA . LEU A 1 589 ? -8.225 -11.151 39.531 1.00 89.19 589 LEU A CA 1
ATOM 4683 C C . LEU A 1 589 ? -6.902 -10.870 40.222 1.00 89.19 589 LEU A C 1
ATOM 4685 O O . LEU A 1 589 ? -5.910 -11.551 39.962 1.00 89.19 589 LEU A O 1
ATOM 4689 N N . PHE A 1 590 ? -6.911 -9.902 41.132 1.00 83.00 590 PHE A N 1
ATOM 4690 C CA . PHE A 1 590 ? -5.753 -9.601 41.959 1.00 83.00 590 PHE A CA 1
ATOM 4691 C C . PHE A 1 590 ? -6.110 -8.979 43.308 1.00 83.00 590 PHE A C 1
ATOM 4693 O O . PHE A 1 590 ? -7.181 -8.391 43.463 1.00 83.00 590 PHE A O 1
ATOM 4700 N N . ASP A 1 591 ? -5.209 -9.106 44.278 1.00 74.81 591 ASP A N 1
ATOM 4701 C CA . ASP A 1 591 ? -5.420 -8.640 45.649 1.00 74.81 591 ASP A CA 1
ATOM 4702 C C . ASP A 1 591 ? -5.515 -7.107 45.719 1.00 74.81 591 ASP A C 1
ATOM 4704 O O . ASP A 1 591 ? -4.745 -6.387 45.080 1.00 74.81 591 ASP A O 1
ATOM 4708 N N . LYS A 1 592 ? -6.494 -6.591 46.474 1.00 65.00 592 LYS A N 1
ATOM 4709 C CA . LYS A 1 592 ? -6.621 -5.150 46.728 1.00 65.00 592 LYS A CA 1
ATOM 4710 C C . LYS A 1 592 ? -5.535 -4.730 47.726 1.00 65.00 592 LYS A C 1
ATOM 4712 O O . LYS A 1 592 ? -5.568 -5.170 48.870 1.00 65.00 592 LYS A O 1
ATOM 4717 N N . GLU A 1 593 ? -4.603 -3.863 47.331 1.00 56.31 593 GLU A N 1
ATOM 4718 C CA . GLU A 1 593 ? -3.725 -3.199 48.304 1.00 56.31 593 GLU A CA 1
ATOM 4719 C C . GLU A 1 593 ? -4.541 -2.286 49.235 1.00 56.31 593 GLU A C 1
ATOM 4721 O O . GLU A 1 593 ? -5.541 -1.686 48.830 1.00 56.31 593 GLU A O 1
ATOM 4726 N N . ALA A 1 594 ? -4.103 -2.186 50.492 1.00 42.84 594 ALA A N 1
ATOM 4727 C CA . ALA A 1 594 ? -4.849 -1.610 51.611 1.00 42.84 594 ALA A CA 1
ATOM 4728 C C . ALA A 1 594 ? -5.133 -0.092 51.531 1.00 42.84 594 ALA A C 1
ATOM 4730 O O . ALA A 1 594 ? -5.827 0.423 52.404 1.00 42.84 594 ALA A O 1
ATOM 4731 N N . GLU A 1 595 ? -4.650 0.634 50.514 1.00 41.25 595 GLU A N 1
ATOM 4732 C CA . GLU A 1 595 ? -4.665 2.109 50.518 1.00 41.25 595 GLU A CA 1
ATOM 4733 C C . GLU A 1 595 ? -5.293 2.816 49.302 1.00 41.25 595 GLU A C 1
ATOM 4735 O O . GLU A 1 595 ? -5.215 4.040 49.225 1.00 41.25 595 GLU A O 1
ATOM 4740 N N . SER A 1 596 ? -6.003 2.150 48.380 1.00 48.91 596 SER A N 1
ATOM 4741 C CA . SER A 1 596 ? -6.727 2.900 47.331 1.00 48.91 596 SER A CA 1
ATOM 4742 C C . SER A 1 596 ? -8.195 2.512 47.171 1.00 48.91 596 SER A C 1
ATOM 4744 O O . SER A 1 596 ? -8.565 1.369 46.897 1.00 48.91 596 SER A O 1
ATOM 4746 N N . TYR A 1 597 ? -9.049 3.527 47.323 1.00 52.88 597 TYR A N 1
ATOM 4747 C CA . TYR A 1 597 ? -10.469 3.543 46.980 1.00 52.88 597 TYR A CA 1
ATOM 4748 C C . TYR A 1 597 ? -10.667 3.308 45.475 1.00 52.88 597 TYR A C 1
ATOM 4750 O O . TYR A 1 597 ? -11.018 4.216 44.730 1.00 52.88 597 TYR A O 1
ATOM 4758 N N . LEU A 1 598 ? -10.434 2.095 44.986 1.00 61.75 598 LEU A N 1
ATOM 4759 C CA . LEU A 1 598 ? -10.639 1.806 43.575 1.00 61.75 598 LEU A CA 1
ATOM 4760 C C . LEU A 1 598 ? -12.123 1.486 43.334 1.00 61.75 598 LEU A C 1
ATOM 4762 O O . LEU A 1 598 ? -12.609 0.396 43.658 1.00 61.75 598 LEU A O 1
ATOM 4766 N N . GLY A 1 599 ? -12.845 2.452 42.770 1.00 77.62 599 GLY A N 1
ATOM 4767 C CA . GLY A 1 599 ? -14.157 2.239 42.160 1.00 77.62 599 GLY A CA 1
ATOM 4768 C C . GLY A 1 599 ? -14.089 1.299 40.951 1.00 77.62 599 GLY A C 1
ATOM 4769 O O . GLY A 1 599 ? -13.117 0.577 40.749 1.00 77.62 599 GLY A O 1
ATOM 4770 N N . GLY A 1 600 ? -15.133 1.277 40.142 1.00 89.31 600 GLY A N 1
ATOM 4771 C CA . GLY A 1 600 ? -15.221 0.469 38.931 1.00 89.31 600 GLY A CA 1
ATOM 4772 C C . GLY A 1 600 ? -16.557 0.720 38.257 1.00 89.31 600 GLY A C 1
ATOM 4773 O O . GLY A 1 600 ? -17.439 1.331 38.865 1.00 89.31 600 GLY A O 1
ATOM 4774 N N . TYR A 1 601 ? -16.724 0.208 37.042 1.00 93.25 601 TYR A N 1
ATOM 4775 C CA . TYR A 1 601 ? -18.021 0.213 36.379 1.00 93.25 601 TYR A CA 1
ATOM 4776 C C . TYR A 1 601 ? -19.030 -0.578 37.215 1.00 93.25 601 TYR A C 1
ATOM 4778 O O . TYR A 1 601 ? -18.736 -1.685 37.681 1.00 93.25 601 TYR A O 1
ATOM 4786 N N . GLY A 1 602 ? -20.220 -0.014 37.401 1.00 92.00 602 GLY A N 1
ATOM 4787 C CA . GLY A 1 602 ? -21.343 -0.720 38.000 1.00 92.00 602 GLY A CA 1
ATOM 4788 C C . GLY A 1 602 ? -21.849 -1.850 37.102 1.00 92.00 602 GLY A C 1
ATOM 4789 O O . GLY A 1 602 ? -21.456 -1.973 35.941 1.00 92.00 602 GLY A O 1
ATOM 4790 N N . PHE A 1 603 ? -22.766 -2.662 37.619 1.00 92.06 603 PHE A N 1
ATOM 4791 C CA . PHE A 1 603 ? -23.477 -3.672 36.831 1.00 92.06 603 PHE A CA 1
ATOM 4792 C C . PHE A 1 603 ? -24.936 -3.790 37.276 1.00 92.06 603 PHE A C 1
ATOM 4794 O O . PHE A 1 603 ? -25.295 -3.456 38.408 1.00 92.06 603 PHE A O 1
ATOM 4801 N N . SER A 1 604 ? -25.784 -4.326 36.396 1.00 89.69 604 SER A N 1
ATOM 4802 C CA . SER A 1 604 ? -27.184 -4.628 36.698 1.00 89.69 604 SER A CA 1
ATOM 4803 C C . SER A 1 604 ? -27.620 -5.925 36.024 1.00 89.69 604 SER A C 1
ATOM 4805 O O . SER A 1 604 ? -27.606 -6.015 34.798 1.00 89.69 604 SER A O 1
ATOM 4807 N N . LEU A 1 605 ? -28.090 -6.904 36.808 1.00 86.50 605 LEU A N 1
ATOM 4808 C CA . LEU A 1 605 ? -28.652 -8.140 36.241 1.00 86.50 605 LEU A CA 1
ATOM 4809 C C . LEU A 1 605 ? -29.930 -7.881 35.426 1.00 86.50 605 LEU A C 1
ATOM 4811 O O . LEU A 1 605 ? -30.251 -8.656 34.532 1.00 86.50 605 LEU A O 1
ATOM 4815 N N . GLU A 1 606 ? -30.658 -6.797 35.717 1.00 85.69 606 GLU A N 1
ATOM 4816 C CA . GLU A 1 606 ? -31.838 -6.392 34.944 1.00 85.69 606 GLU A CA 1
ATOM 4817 C C . GLU A 1 606 ? -31.448 -5.920 33.536 1.00 85.69 606 GLU A C 1
ATOM 4819 O O . GLU A 1 606 ? -32.068 -6.340 32.562 1.00 85.69 606 GLU A O 1
ATOM 4824 N N . LEU A 1 607 ? -30.395 -5.100 33.409 1.00 89.12 607 LEU A N 1
ATOM 4825 C CA . LEU A 1 607 ? -29.896 -4.646 32.100 1.00 89.12 607 LEU A CA 1
ATOM 4826 C C . LEU A 1 607 ? -29.337 -5.805 31.265 1.00 89.12 607 LEU A C 1
ATOM 4828 O O . LEU A 1 607 ? -29.471 -5.806 30.044 1.00 89.12 607 LEU A O 1
ATOM 4832 N N . GLY A 1 608 ? -28.793 -6.833 31.923 1.00 85.19 608 GLY A N 1
ATOM 4833 C CA . GLY A 1 608 ? -28.386 -8.078 31.271 1.00 85.19 608 GLY A CA 1
ATOM 4834 C C . GLY A 1 608 ? -29.536 -8.863 30.621 1.00 85.19 608 GLY A C 1
ATOM 4835 O O . GLY A 1 608 ? -29.262 -9.779 29.854 1.00 85.19 608 GLY A O 1
ATOM 4836 N N . GLN A 1 609 ? -30.801 -8.525 30.909 1.00 83.19 609 GLN A N 1
ATOM 4837 C CA . GLN A 1 609 ? -32.003 -9.147 30.326 1.00 83.19 609 GLN A CA 1
ATOM 4838 C C . GLN A 1 609 ? -32.865 -8.177 29.503 1.00 83.19 609 GLN A C 1
ATOM 4840 O O . GLN A 1 609 ? -33.829 -8.605 28.870 1.00 83.19 609 GLN A O 1
ATOM 4845 N N . ALA A 1 610 ? -32.578 -6.876 29.549 1.00 87.50 610 ALA A N 1
ATOM 4846 C CA . ALA A 1 610 ? -33.358 -5.864 28.847 1.00 87.50 610 ALA A CA 1
ATOM 4847 C C . ALA A 1 610 ? -33.070 -5.888 27.337 1.00 87.50 610 ALA A C 1
ATOM 4849 O O . ALA A 1 610 ? -31.967 -6.239 26.924 1.00 87.50 610 ALA A O 1
ATOM 4850 N N . ASN A 1 611 ? -34.034 -5.485 26.507 1.00 89.88 611 ASN A N 1
ATOM 4851 C CA . ASN A 1 611 ? -33.719 -5.090 25.136 1.00 89.88 611 ASN A CA 1
ATOM 4852 C C . ASN A 1 611 ? -33.193 -3.650 25.184 1.00 89.88 611 ASN A C 1
ATOM 4854 O O . ASN A 1 611 ? -33.926 -2.774 25.636 1.00 89.88 611 ASN A O 1
ATOM 4858 N N . LEU A 1 612 ? -31.937 -3.452 24.781 1.00 91.31 612 LEU A N 1
ATOM 4859 C CA . LEU A 1 612 ? -31.262 -2.152 24.782 1.00 91.31 612 LEU A CA 1
ATOM 4860 C C . LEU A 1 612 ? -31.237 -1.506 23.390 1.00 91.31 612 LEU A C 1
ATOM 4862 O O . LEU A 1 612 ? -30.589 -0.486 23.216 1.00 91.31 612 LEU A O 1
ATOM 4866 N N . GLU A 1 613 ? -31.889 -2.094 22.384 1.00 89.06 613 GLU A N 1
ATOM 4867 C CA . GLU A 1 613 ? -31.966 -1.524 21.035 1.00 89.06 613 GLU A CA 1
ATOM 4868 C C . GLU A 1 613 ? -32.555 -0.103 21.067 1.00 89.06 613 GLU A C 1
ATOM 4870 O O . GLU A 1 613 ? -33.620 0.132 21.640 1.00 89.06 613 GLU A O 1
ATOM 4875 N N . GLY A 1 614 ? -31.837 0.847 20.467 1.00 77.00 614 GLY A N 1
ATOM 4876 C CA . GLY A 1 614 ? -32.147 2.276 20.507 1.00 77.00 614 GLY A CA 1
ATOM 4877 C C . GLY A 1 614 ? -31.628 3.028 21.739 1.00 77.00 614 GLY A C 1
ATOM 4878 O O . GLY A 1 614 ? -31.668 4.257 21.731 1.00 77.00 614 GLY A O 1
ATOM 4879 N N . ASP A 1 615 ? -31.114 2.349 22.772 1.00 87.50 615 ASP A N 1
ATOM 4880 C CA . ASP A 1 615 ? -30.515 3.023 23.929 1.00 87.50 615 ASP A CA 1
ATOM 4881 C C . ASP A 1 615 ? -29.139 3.607 23.585 1.00 87.50 615 ASP A C 1
ATOM 4883 O O . ASP A 1 615 ? -28.352 3.021 22.834 1.00 87.50 615 ASP A O 1
ATOM 4887 N N . GLY A 1 616 ? -28.830 4.754 24.190 1.00 83.81 616 GLY A N 1
ATOM 4888 C CA . GLY A 1 616 ? -27.515 5.376 24.119 1.00 83.81 616 GLY A CA 1
ATOM 4889 C C . GLY A 1 616 ? -26.478 4.654 24.984 1.00 83.81 616 GLY A C 1
ATOM 4890 O O . GLY A 1 616 ? -26.730 4.272 26.131 1.00 83.81 616 GLY A O 1
ATOM 4891 N N . LEU A 1 617 ? -25.297 4.451 24.411 1.00 89.62 617 LEU A N 1
ATOM 4892 C CA . LEU A 1 617 ? -24.190 3.683 24.962 1.00 89.62 617 LEU A CA 1
ATOM 4893 C C . LEU A 1 617 ? -22.883 4.471 24.840 1.00 89.62 617 LEU A C 1
ATOM 4895 O O . LEU A 1 617 ? -22.701 5.291 23.943 1.00 89.62 617 LEU A O 1
ATOM 4899 N N . GLY A 1 618 ? -21.943 4.160 25.725 1.00 88.62 618 GLY A N 1
ATOM 4900 C CA . GLY A 1 618 ? -20.564 4.620 25.687 1.00 88.62 618 GLY A CA 1
ATOM 4901 C C . GLY A 1 618 ? -19.591 3.452 25.574 1.00 88.62 618 GLY A C 1
ATOM 4902 O O . GLY A 1 618 ? -19.821 2.373 26.127 1.00 88.62 618 GLY A O 1
ATOM 4903 N N . VAL A 1 619 ? -18.478 3.684 24.885 1.00 91.69 619 VAL A N 1
ATOM 4904 C CA . VAL A 1 619 ? -17.331 2.777 24.813 1.00 91.69 619 VAL A CA 1
ATOM 4905 C C . VAL A 1 619 ? -16.078 3.548 25.200 1.00 91.69 619 VAL A C 1
ATOM 4907 O O . VAL A 1 619 ? -15.802 4.625 24.674 1.00 91.69 619 VAL A O 1
ATOM 4910 N N . CYS A 1 620 ? -15.313 2.998 26.139 1.00 88.94 620 CYS A N 1
ATOM 4911 C CA . CYS A 1 620 ? -14.077 3.599 26.638 1.00 88.94 620 CYS A CA 1
ATOM 4912 C C . CYS A 1 620 ? -12.923 2.614 26.436 1.00 88.94 620 CYS A C 1
ATOM 4914 O O . CYS A 1 620 ? -13.034 1.455 26.823 1.00 88.94 620 CYS A O 1
ATOM 4916 N N . GLY A 1 621 ? -11.820 2.999 25.801 1.00 88.06 621 GLY A N 1
ATOM 4917 C CA . GLY A 1 621 ? -10.760 2.045 25.472 1.00 88.06 621 GLY A CA 1
ATOM 4918 C C . GLY A 1 621 ? -9.475 2.648 24.967 1.00 88.06 621 GLY A C 1
ATOM 4919 O O . GLY A 1 621 ? -9.466 3.763 24.465 1.00 88.06 621 GLY A O 1
ATOM 4920 N N . TYR A 1 622 ? -8.387 1.894 25.073 1.00 81.69 622 TYR A N 1
ATOM 4921 C CA . TYR A 1 622 ? -7.087 2.346 24.594 1.00 81.69 622 TYR A CA 1
ATOM 4922 C C . TYR A 1 622 ? -6.894 2.022 23.122 1.00 81.69 622 TYR A C 1
ATOM 4924 O O . TYR A 1 622 ? -7.193 0.921 22.654 1.00 81.69 622 TYR A O 1
ATOM 4932 N N . LEU A 1 623 ? -6.331 2.995 22.415 1.00 72.56 623 LEU A N 1
ATOM 4933 C CA . LEU A 1 623 ? -5.783 2.801 21.081 1.00 72.56 623 LEU A CA 1
ATOM 4934 C C . LEU A 1 623 ? -4.394 2.152 21.192 1.00 72.56 623 LEU A C 1
ATOM 4936 O O . LEU A 1 623 ? -3.859 1.934 22.282 1.00 72.56 623 LEU A O 1
ATOM 4940 N N . LYS A 1 624 ? -3.768 1.833 20.055 1.00 58.09 624 LYS A N 1
ATOM 4941 C CA . LYS A 1 624 ? -2.355 1.407 20.054 1.00 58.09 624 LYS A CA 1
ATOM 4942 C C . LYS A 1 624 ? -1.403 2.486 20.578 1.00 58.09 624 LYS A C 1
ATOM 4944 O O . LYS A 1 624 ? -0.356 2.153 21.133 1.00 58.09 624 LYS A O 1
ATOM 4949 N N . GLN A 1 625 ? -1.752 3.755 20.397 1.00 54.81 625 GLN A N 1
ATOM 4950 C CA . GLN A 1 625 ? -1.081 4.889 21.031 1.00 54.81 625 GLN A CA 1
ATOM 4951 C C . GLN A 1 625 ? -1.588 4.980 22.480 1.00 54.81 625 GLN A C 1
ATOM 4953 O O . GLN A 1 625 ? -2.758 4.694 22.706 1.00 54.81 625 GLN A O 1
ATOM 4958 N N . ASP A 1 626 ? -0.733 5.321 23.451 1.00 62.31 626 ASP A N 1
ATOM 4959 C CA . ASP A 1 626 ? -0.982 5.342 24.916 1.00 62.31 626 ASP A CA 1
ATOM 4960 C C . ASP A 1 626 ? -2.178 6.203 25.405 1.00 62.31 626 ASP A C 1
ATOM 4962 O O . ASP A 1 626 ? -2.313 6.475 26.594 1.00 62.31 626 ASP A O 1
ATOM 4966 N N . THR A 1 627 ? -3.067 6.623 24.513 1.00 68.81 627 THR A N 1
ATOM 4967 C CA . THR A 1 627 ? -4.202 7.502 24.764 1.00 68.81 627 THR A CA 1
ATOM 4968 C C . THR A 1 627 ? -5.486 6.691 24.938 1.00 68.81 627 THR A C 1
ATOM 4970 O O . THR A 1 627 ? -5.870 5.886 24.081 1.00 68.81 627 THR A O 1
ATOM 4973 N N . LEU A 1 628 ? -6.177 6.931 26.052 1.00 76.50 628 LEU A N 1
ATOM 4974 C CA . LEU A 1 628 ? -7.535 6.452 26.274 1.00 76.50 628 LEU A CA 1
ATOM 4975 C C . LEU A 1 628 ? -8.501 7.222 25.363 1.00 76.50 628 LEU A C 1
ATOM 4977 O O . LEU A 1 628 ? -8.513 8.447 25.353 1.00 76.50 628 LEU A O 1
ATOM 4981 N N . SER A 1 629 ? -9.328 6.504 24.611 1.00 79.88 629 SER A N 1
ATOM 4982 C CA . SER A 1 629 ? -10.347 7.062 23.729 1.00 79.88 629 SER A CA 1
ATOM 4983 C C . SER A 1 629 ? -11.744 6.738 24.240 1.00 79.88 629 SER A C 1
ATOM 4985 O O . SER A 1 629 ? -12.000 5.650 24.762 1.00 79.88 629 SER A O 1
ATOM 4987 N N . ARG A 1 630 ? -12.667 7.678 24.043 1.00 82.81 630 ARG A N 1
ATOM 4988 C CA . ARG A 1 630 ? -14.088 7.524 24.360 1.00 82.81 630 ARG A CA 1
ATOM 4989 C C . ARG A 1 630 ? -14.928 7.755 23.110 1.00 82.81 630 ARG A C 1
ATOM 4991 O O . ARG A 1 630 ? -14.566 8.552 22.243 1.00 82.81 630 ARG A O 1
ATOM 4998 N N . SER A 1 631 ? -16.016 7.019 22.983 1.00 81.50 631 SER A N 1
ATOM 4999 C CA . SER A 1 631 ? -17.034 7.221 21.954 1.00 81.50 631 SER A CA 1
ATOM 5000 C C . SER A 1 631 ? -18.405 6.917 22.529 1.00 81.50 631 SER A C 1
ATOM 5002 O O . SER A 1 631 ? -18.537 6.098 23.440 1.00 81.50 631 SER A O 1
ATOM 5004 N N . THR A 1 632 ? -19.418 7.576 21.988 1.00 81.38 632 THR A N 1
ATOM 5005 C CA . THR A 1 632 ? -20.819 7.280 22.261 1.00 81.38 632 THR A CA 1
ATOM 5006 C C . THR A 1 632 ? -21.533 6.901 20.976 1.00 81.38 632 THR A C 1
ATOM 5008 O O . THR A 1 632 ? -21.009 7.095 19.878 1.00 81.38 632 THR A O 1
ATOM 5011 N N . GLY A 1 633 ? -22.684 6.260 21.121 1.00 78.25 633 GLY A N 1
ATOM 5012 C CA . GLY A 1 633 ? -23.533 5.852 20.014 1.00 78.25 633 GLY A CA 1
ATOM 5013 C C . GLY A 1 633 ? -24.785 5.149 20.519 1.00 78.25 633 GLY A C 1
ATOM 5014 O O . GLY A 1 633 ? -24.978 4.980 21.719 1.00 78.25 633 GLY A O 1
ATOM 5015 N N . LEU A 1 634 ? -25.631 4.713 19.600 1.00 75.00 634 LEU A N 1
ATOM 5016 C CA . LEU A 1 634 ? -26.846 3.962 19.8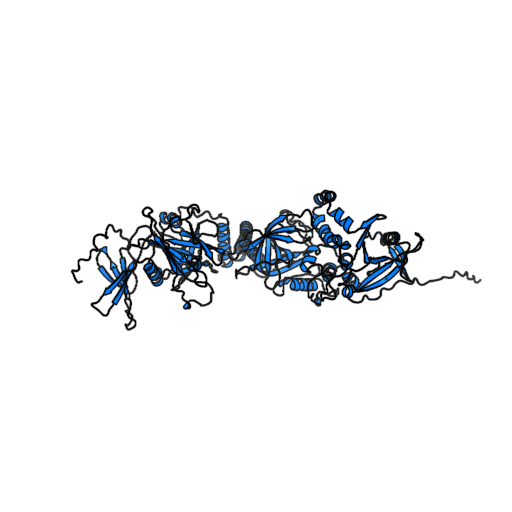69 1.00 75.00 634 LEU A CA 1
ATOM 5017 C C . LEU A 1 634 ? -26.599 2.460 19.720 1.00 75.00 634 LEU A C 1
ATOM 5019 O O . LEU A 1 634 ? -25.841 2.005 18.857 1.00 75.00 634 LEU A O 1
ATOM 5023 N N . CYS A 1 635 ? -27.284 1.671 20.542 1.00 85.94 635 CYS A N 1
ATOM 5024 C CA . CYS A 1 635 ? -27.416 0.241 20.313 1.00 85.94 635 CYS A CA 1
ATOM 5025 C C . CYS A 1 635 ? -28.279 -0.006 19.071 1.00 85.94 635 CYS A C 1
ATOM 5027 O O . CYS A 1 635 ? -29.434 0.410 19.021 1.00 85.94 635 CYS A O 1
ATOM 5029 N N . LEU A 1 636 ? -27.729 -0.704 18.079 1.00 78.81 636 LEU A N 1
ATOM 5030 C CA . LEU A 1 636 ? -28.408 -0.992 16.813 1.00 78.81 636 LEU A CA 1
ATOM 5031 C C . LEU A 1 636 ? -29.109 -2.351 16.817 1.00 78.81 636 LEU A C 1
ATOM 5033 O O . LEU A 1 636 ? -30.117 -2.532 16.148 1.00 78.81 636 LEU A O 1
ATOM 5037 N N . SER A 1 637 ? -28.553 -3.327 17.533 1.00 82.88 637 SER A N 1
ATOM 5038 C CA . SER A 1 637 ? -29.151 -4.651 17.685 1.00 82.88 637 SER A CA 1
ATOM 5039 C C . SER A 1 637 ? -28.785 -5.236 19.037 1.00 82.88 637 SER A C 1
ATOM 5041 O O . SER A 1 637 ? -27.632 -5.159 19.474 1.00 82.88 637 SER A O 1
ATOM 5043 N N . CYS A 1 638 ? -29.766 -5.855 19.688 1.00 85.75 638 CYS A N 1
ATOM 5044 C CA . CYS A 1 638 ? -29.623 -6.425 21.016 1.00 85.75 638 CYS A CA 1
ATOM 5045 C C . CYS A 1 638 ? -30.150 -7.869 21.026 1.00 85.75 638 CYS A C 1
ATOM 5047 O O . CYS A 1 638 ? -31.351 -8.107 21.126 1.00 85.75 638 CYS A O 1
ATOM 5049 N N . GLN A 1 639 ? -29.247 -8.844 20.900 1.00 82.75 639 GLN A N 1
ATOM 5050 C CA . GLN A 1 639 ? -29.564 -10.276 20.980 1.00 82.75 639 GLN A CA 1
ATOM 5051 C C . GLN A 1 639 ? -29.282 -10.803 22.394 1.00 82.75 639 GLN A C 1
ATOM 5053 O O . GLN A 1 639 ? -28.788 -10.061 23.240 1.00 82.75 639 GLN A O 1
ATOM 5058 N N . ASP A 1 640 ? -29.578 -12.072 22.681 1.00 75.94 640 ASP A N 1
ATOM 5059 C CA . ASP A 1 640 ? -29.389 -12.635 24.028 1.00 75.94 640 ASP A CA 1
ATOM 5060 C C . ASP A 1 640 ? -27.913 -12.631 24.478 1.00 75.94 640 ASP A C 1
ATOM 5062 O O . ASP A 1 640 ? -27.630 -12.327 25.633 1.00 75.94 640 ASP A O 1
ATOM 5066 N N . ASP A 1 641 ? -26.964 -12.929 23.583 1.00 80.50 641 ASP A N 1
ATOM 5067 C CA . ASP A 1 641 ? -25.528 -13.059 23.884 1.00 80.50 641 ASP A CA 1
ATOM 5068 C C . ASP A 1 641 ? -24.683 -11.851 23.438 1.00 80.50 641 ASP A C 1
ATOM 5070 O O . ASP A 1 641 ? -23.630 -11.577 24.018 1.00 80.50 641 ASP A O 1
ATOM 5074 N N . ARG A 1 642 ? -25.139 -11.100 22.430 1.00 87.19 642 ARG A N 1
ATOM 5075 C CA . ARG A 1 642 ? -24.361 -10.046 21.759 1.00 87.19 642 ARG A CA 1
ATOM 5076 C C . ARG A 1 642 ? -25.148 -8.759 21.537 1.00 87.19 642 ARG A C 1
ATOM 5078 O O . ARG A 1 642 ? -26.374 -8.774 21.435 1.00 87.19 642 ARG A O 1
ATOM 5085 N N . MET A 1 643 ? -24.427 -7.649 21.407 1.00 87.88 643 MET A N 1
ATOM 5086 C CA . MET A 1 643 ? -24.984 -6.367 20.956 1.00 87.88 643 MET A CA 1
ATOM 5087 C C . MET A 1 643 ? -24.100 -5.736 19.890 1.00 87.88 643 MET A C 1
ATOM 5089 O O . MET A 1 643 ? -22.877 -5.876 19.945 1.00 87.88 643 MET A O 1
ATOM 5093 N N . THR A 1 644 ? -24.720 -5.007 18.966 1.00 85.31 644 THR A N 1
ATOM 5094 C CA . THR A 1 644 ? -24.043 -4.117 18.014 1.00 85.31 644 THR A CA 1
ATOM 5095 C C . THR A 1 644 ? -24.443 -2.668 18.270 1.00 85.31 644 THR A C 1
ATOM 5097 O O . THR A 1 644 ? -25.535 -2.389 18.774 1.00 85.31 644 THR A O 1
ATOM 5100 N N . TYR A 1 645 ? -23.549 -1.739 17.953 1.00 83.88 645 TYR A N 1
ATOM 5101 C CA . TYR A 1 645 ? -23.733 -0.307 18.185 1.00 83.88 645 TYR A CA 1
ATOM 5102 C C . TYR A 1 645 ? -22.875 0.515 17.223 1.00 83.88 645 TYR A C 1
ATOM 5104 O O . TYR A 1 645 ? -21.868 0.019 16.714 1.00 83.88 645 TYR A O 1
ATOM 5112 N N . ASN A 1 646 ? -23.249 1.779 17.017 1.00 75.62 646 ASN A N 1
ATOM 5113 C CA . ASN A 1 646 ? -22.530 2.702 16.127 1.00 75.62 646 ASN A CA 1
ATOM 5114 C C . ASN A 1 646 ? -21.499 3.602 16.821 1.00 75.62 646 ASN A C 1
ATOM 5116 O O . ASN A 1 646 ? -20.927 4.487 16.190 1.00 75.62 646 ASN A O 1
ATOM 5120 N N . ALA A 1 647 ? -21.204 3.359 18.101 1.00 75.19 647 ALA A N 1
ATOM 5121 C CA . ALA A 1 647 ? -20.087 4.024 18.760 1.00 75.19 647 ALA A CA 1
ATOM 5122 C C . ALA A 1 647 ? -18.760 3.668 18.067 1.00 75.19 647 ALA A C 1
ATOM 5124 O O . ALA A 1 647 ? -18.463 2.497 17.815 1.00 75.19 647 ALA A O 1
ATOM 5125 N N . ILE A 1 648 ? -17.941 4.685 17.790 1.00 70.56 648 ILE A N 1
ATOM 5126 C CA . ILE A 1 648 ? -16.655 4.538 17.096 1.00 70.56 648 ILE A CA 1
ATOM 5127 C C . ILE A 1 648 ? -15.719 3.614 17.886 1.00 70.56 648 ILE A C 1
ATOM 5129 O O . ILE A 1 648 ? -15.355 3.928 19.022 1.00 70.56 648 ILE A O 1
ATOM 5133 N N . THR A 1 649 ? -15.256 2.531 17.264 1.00 74.38 649 THR A N 1
ATOM 5134 C CA . THR A 1 649 ? -14.235 1.631 17.828 1.00 74.38 649 THR A CA 1
ATOM 5135 C C . THR A 1 649 ? -13.031 1.519 16.896 1.00 74.38 649 THR A C 1
ATOM 5137 O O . THR A 1 649 ? -13.136 1.768 15.698 1.00 74.38 649 THR A O 1
ATOM 5140 N N . MET A 1 650 ? -11.858 1.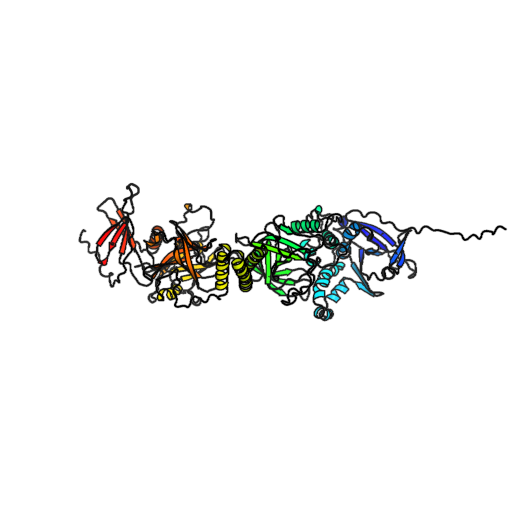221 17.452 1.00 70.69 650 MET A N 1
ATOM 5141 C CA . MET A 1 650 ? -10.582 1.190 16.731 1.00 70.69 650 MET A CA 1
ATOM 5142 C C . MET A 1 650 ? -9.721 -0.003 17.183 1.00 70.69 650 MET A C 1
ATOM 5144 O O . MET A 1 650 ? -9.912 -0.510 18.296 1.00 70.69 650 MET A O 1
ATOM 5148 N N . PRO A 1 651 ? -8.727 -0.431 16.377 1.00 73.19 651 PRO A N 1
ATOM 5149 C CA . PRO A 1 651 ? -7.784 -1.471 16.779 1.00 73.19 651 PRO A CA 1
ATOM 5150 C C . PRO A 1 651 ? -7.110 -1.163 18.128 1.00 73.19 651 PRO A C 1
ATOM 5152 O O . PRO A 1 651 ? -6.552 -0.085 18.331 1.00 73.19 651 PRO A O 1
ATOM 5155 N N . GLY A 1 652 ? -7.152 -2.130 19.051 1.00 77.25 652 GLY A N 1
ATOM 5156 C CA . GLY A 1 652 ? -6.660 -1.996 20.435 1.00 77.25 652 GLY A CA 1
ATOM 5157 C C . GLY A 1 652 ? -7.766 -1.883 21.494 1.00 77.25 652 GLY A C 1
ATOM 5158 O O . GLY A 1 652 ? -7.544 -2.244 22.652 1.00 77.25 652 GLY A O 1
ATOM 5159 N N . MET A 1 653 ? -8.989 -1.514 21.097 1.00 88.25 653 MET A N 1
ATOM 5160 C CA . MET A 1 653 ? -10.122 -1.387 22.026 1.00 88.25 653 MET A CA 1
ATOM 5161 C C . MET A 1 653 ? -10.739 -2.735 22.438 1.00 88.25 653 MET A C 1
ATOM 5163 O O . MET A 1 653 ? -11.602 -2.774 23.308 1.00 88.25 653 MET A O 1
ATOM 5167 N N . SER A 1 654 ? -10.304 -3.864 21.865 1.00 91.44 654 SER A N 1
ATOM 5168 C CA . SER A 1 654 ? -10.734 -5.212 22.278 1.00 91.44 654 SER A CA 1
ATOM 5169 C C . SER A 1 654 ? -10.675 -5.366 23.804 1.00 91.44 654 SER A C 1
ATOM 5171 O O . SER A 1 654 ? -9.614 -5.199 24.409 1.00 91.44 654 SER A O 1
ATOM 5173 N N . GLY A 1 655 ? -11.805 -5.706 24.423 1.00 93.94 655 GLY A N 1
ATOM 5174 C CA . GLY A 1 655 ? -11.982 -5.819 25.870 1.00 93.94 655 GLY A CA 1
ATOM 5175 C C . GLY A 1 655 ? -12.477 -4.552 26.573 1.00 93.94 655 GLY A C 1
ATOM 5176 O O . GLY A 1 655 ? -12.629 -4.575 27.793 1.00 93.94 655 GLY A O 1
ATOM 5177 N N . SER A 1 656 ? -12.757 -3.476 25.837 1.00 95.50 656 SER A N 1
ATOM 5178 C CA . SER A 1 656 ? -13.361 -2.252 26.364 1.00 95.50 656 SER A CA 1
ATOM 5179 C C . SER A 1 656 ? -14.746 -2.469 26.984 1.00 95.50 656 SER A C 1
ATOM 5181 O O . SER A 1 656 ? -15.531 -3.267 26.467 1.00 95.50 656 SER A O 1
ATOM 5183 N N . PRO A 1 657 ? -15.095 -1.731 28.050 1.00 96.56 657 PRO A N 1
ATOM 5184 C CA . PRO A 1 657 ? -16.450 -1.679 28.568 1.00 96.56 657 PRO A CA 1
ATOM 5185 C C . PRO A 1 657 ? -17.370 -1.003 27.557 1.00 96.56 657 PRO A C 1
ATOM 5187 O O . PRO A 1 657 ? -17.077 0.086 27.062 1.00 96.56 657 PRO A O 1
ATOM 5190 N N . VAL A 1 658 ? -18.513 -1.637 27.317 1.00 95.88 658 VAL A N 1
ATOM 5191 C CA . VAL A 1 658 ? -19.698 -0.989 26.755 1.00 95.88 658 VAL A CA 1
ATOM 5192 C C . VAL A 1 658 ? -20.620 -0.688 27.923 1.00 95.88 658 VAL A C 1
ATOM 5194 O O . VAL A 1 658 ? -20.986 -1.604 28.667 1.00 95.88 658 VAL A O 1
ATOM 5197 N N . PHE A 1 659 ? -20.950 0.580 28.133 1.00 95.50 659 PHE A N 1
ATOM 5198 C CA . PHE A 1 659 ? -21.656 1.040 29.326 1.00 95.50 659 PHE A CA 1
ATOM 5199 C C . PHE A 1 659 ? -22.756 2.044 28.989 1.00 95.50 659 PHE A C 1
ATOM 5201 O O . PHE A 1 659 ? -22.761 2.643 27.921 1.00 95.50 659 PHE A O 1
ATOM 5208 N N . LEU A 1 660 ? -23.683 2.234 29.922 1.00 93.69 660 LEU A N 1
ATOM 5209 C CA . LEU A 1 660 ? -24.717 3.265 29.854 1.00 93.69 660 LEU A CA 1
ATOM 5210 C C . LEU A 1 660 ? -24.927 3.908 31.225 1.00 93.69 660 LEU A C 1
ATOM 5212 O O . LEU A 1 660 ? -24.410 3.424 32.239 1.00 93.69 660 LEU A O 1
ATOM 5216 N N . SER A 1 661 ? -25.699 4.993 31.266 1.00 89.38 661 SER A N 1
ATOM 5217 C CA . SER A 1 661 ? -26.081 5.624 32.529 1.00 89.38 661 SER A CA 1
ATOM 5218 C C . SER A 1 661 ? -27.221 4.871 33.209 1.00 89.38 661 SER A C 1
ATOM 5220 O O . SER A 1 661 ? -28.328 4.767 32.678 1.00 89.38 661 SER A O 1
ATOM 5222 N N . ARG A 1 662 ? -26.991 4.392 34.435 1.00 86.19 662 ARG A N 1
ATOM 5223 C CA . ARG A 1 662 ? -28.052 3.847 35.290 1.00 86.19 662 ARG A CA 1
ATOM 5224 C C . ARG A 1 662 ? -28.039 4.564 36.627 1.00 86.19 662 ARG A C 1
ATOM 5226 O O . ARG A 1 662 ? -27.073 4.477 37.367 1.00 86.19 662 ARG A O 1
ATOM 5233 N N . ASN A 1 663 ? -29.124 5.271 36.945 1.00 82.38 663 ASN A N 1
ATOM 5234 C CA . ASN A 1 663 ? -29.241 6.076 38.170 1.00 82.38 663 ASN A CA 1
ATOM 5235 C C . ASN A 1 663 ? -28.074 7.072 38.381 1.00 82.38 663 ASN A C 1
ATOM 5237 O O . ASN A 1 663 ? -27.756 7.440 39.513 1.00 82.38 663 ASN A O 1
ATOM 5241 N N . GLY A 1 664 ? -27.446 7.512 37.288 1.00 83.44 664 GLY A N 1
ATOM 5242 C CA . GLY A 1 664 ? -26.287 8.399 37.309 1.00 83.44 664 GLY A CA 1
ATOM 5243 C C . GLY A 1 664 ? -24.929 7.723 37.467 1.00 83.44 664 GLY A C 1
ATOM 5244 O O . GLY A 1 664 ? -23.932 8.436 37.493 1.00 83.44 664 GLY A O 1
ATOM 5245 N N . ASP A 1 665 ? -24.878 6.393 37.531 1.00 88.12 665 ASP A N 1
ATOM 5246 C CA . ASP A 1 665 ? -23.652 5.599 37.626 1.00 88.12 665 ASP A CA 1
ATOM 5247 C C . ASP A 1 665 ? -23.288 4.990 36.256 1.00 88.12 665 ASP A C 1
ATOM 5249 O O . ASP A 1 665 ? -24.173 4.504 35.537 1.00 88.12 665 ASP A O 1
ATOM 5253 N N . ALA A 1 666 ? -21.995 4.954 35.905 1.00 92.00 666 ALA A N 1
ATOM 5254 C CA . ALA A 1 666 ? -21.534 4.259 34.701 1.00 92.00 666 ALA A CA 1
ATOM 5255 C C . ALA A 1 666 ? -21.684 2.743 34.890 1.00 92.00 666 ALA A C 1
ATOM 5257 O O . ALA A 1 666 ? -20.979 2.128 35.693 1.00 92.00 666 ALA A O 1
ATOM 5258 N N . THR A 1 667 ? -22.616 2.133 34.160 1.00 93.31 667 THR A N 1
ATOM 5259 C CA . THR A 1 667 ? -22.984 0.724 34.339 1.00 93.31 667 THR A CA 1
ATOM 5260 C C . THR A 1 667 ? -22.616 -0.078 33.103 1.00 93.31 667 THR A C 1
ATOM 5262 O O . THR A 1 667 ? -23.156 0.163 32.024 1.00 93.31 667 THR A O 1
ATOM 5265 N N . ALA A 1 668 ? -21.702 -1.035 33.260 1.00 96.00 668 ALA A N 1
ATOM 5266 C CA . ALA A 1 668 ? -21.286 -1.914 32.180 1.00 96.00 668 ALA A CA 1
ATOM 5267 C C . ALA A 1 668 ? -22.431 -2.857 31.785 1.00 96.00 668 ALA A C 1
ATOM 5269 O O . ALA A 1 668 ? -23.070 -3.487 32.631 1.00 96.00 668 ALA A O 1
ATOM 5270 N N . VAL A 1 669 ? -22.656 -2.965 30.479 1.00 95.62 669 VAL A N 1
ATOM 5271 C CA . VAL A 1 669 ? -23.656 -3.841 29.851 1.00 95.62 669 VAL A CA 1
ATOM 5272 C C . VAL A 1 669 ? -23.029 -4.819 28.855 1.00 95.62 669 VAL A C 1
ATOM 5274 O O . VAL A 1 669 ? -23.670 -5.802 28.482 1.00 95.62 669 VAL A O 1
ATOM 5277 N N . GLY A 1 670 ? -21.767 -4.612 28.466 1.00 94.94 670 GLY A N 1
ATOM 5278 C CA . GLY A 1 670 ? -21.040 -5.529 27.593 1.00 94.94 670 GLY A CA 1
ATOM 5279 C C . GLY A 1 670 ? -19.522 -5.346 27.597 1.00 94.94 670 GLY A C 1
ATOM 5280 O O . GLY A 1 670 ? -18.990 -4.388 28.157 1.00 94.94 670 GLY A O 1
ATOM 5281 N N . ILE A 1 671 ? -18.835 -6.291 26.954 1.00 96.19 671 ILE A N 1
ATOM 5282 C CA . ILE A 1 671 ? -17.383 -6.317 26.736 1.00 96.19 671 ILE A CA 1
ATOM 5283 C C . ILE A 1 671 ? -17.144 -6.281 25.226 1.00 96.19 671 ILE A C 1
ATOM 5285 O O . ILE A 1 671 ? -17.494 -7.235 24.528 1.00 96.19 671 ILE A O 1
ATOM 5289 N N . HIS A 1 672 ? -16.592 -5.183 24.712 1.00 94.56 672 HIS A N 1
ATOM 5290 C CA . HIS A 1 672 ? -16.304 -5.014 23.288 1.00 94.56 672 HIS A CA 1
ATOM 5291 C C . HIS A 1 672 ? -15.344 -6.100 22.794 1.00 94.56 672 HIS A C 1
ATOM 5293 O O . HIS A 1 672 ? -14.330 -6.375 23.441 1.00 94.56 672 HIS A O 1
ATOM 5299 N N . ILE A 1 673 ? -15.661 -6.715 21.653 1.00 88.94 673 ILE A N 1
ATOM 5300 C CA . ILE A 1 673 ? -14.864 -7.806 21.079 1.00 88.94 673 ILE A CA 1
ATOM 5301 C C . ILE A 1 673 ? -14.114 -7.341 19.835 1.00 88.94 673 ILE A C 1
ATOM 5303 O O . ILE A 1 673 ? -12.899 -7.550 19.752 1.00 88.94 673 ILE A O 1
ATOM 5307 N N . ASP A 1 674 ? -14.830 -6.739 18.883 1.00 83.81 674 ASP A N 1
ATOM 5308 C CA . ASP A 1 674 ? -14.260 -6.274 17.620 1.00 83.81 674 ASP A CA 1
ATOM 5309 C C . ASP A 1 674 ? -15.123 -5.196 16.949 1.00 83.81 674 ASP A C 1
ATOM 5311 O O . ASP A 1 674 ? -16.304 -5.026 17.280 1.00 83.81 674 ASP A O 1
ATOM 5315 N N . SER A 1 675 ? -14.534 -4.494 15.984 1.00 79.25 675 SER A N 1
ATOM 5316 C CA . SER A 1 675 ? -15.266 -3.598 15.083 1.00 79.25 675 SER A CA 1
ATOM 5317 C C . SER A 1 675 ? -16.172 -4.381 14.121 1.00 79.25 675 SER A C 1
ATOM 5319 O O . SER A 1 675 ? -15.919 -5.549 13.825 1.00 79.25 675 SER A O 1
ATOM 5321 N N . CYS A 1 676 ? -17.222 -3.739 13.615 1.00 65.00 676 CYS A N 1
ATOM 5322 C CA . CYS A 1 676 ? -18.077 -4.253 12.539 1.00 65.00 676 CYS A CA 1
ATOM 5323 C C . CYS A 1 676 ? -18.490 -3.116 11.588 1.00 65.00 676 CYS A C 1
ATOM 5325 O O . CYS A 1 676 ? -18.212 -1.953 11.873 1.00 65.00 676 CYS A O 1
ATOM 5327 N N . ASP A 1 677 ? -19.175 -3.436 10.484 1.00 58.91 677 ASP A N 1
ATOM 5328 C CA . ASP A 1 677 ? -19.522 -2.481 9.410 1.00 58.91 677 ASP A CA 1
ATOM 5329 C C . ASP A 1 677 ? -20.273 -1.228 9.883 1.00 58.91 677 ASP A C 1
ATOM 5331 O O . ASP A 1 677 ? -20.201 -0.177 9.253 1.00 58.91 677 ASP A O 1
ATOM 5335 N N . VAL A 1 678 ? -20.989 -1.337 11.001 1.00 59.34 678 VAL A N 1
ATOM 5336 C CA . VAL A 1 678 ? -21.806 -0.262 11.573 1.00 59.34 678 VAL A CA 1
ATOM 5337 C C . VAL A 1 678 ? -21.174 0.396 12.800 1.00 59.34 678 VAL A C 1
ATOM 5339 O O . VAL A 1 678 ? -21.799 1.269 13.384 1.00 59.34 678 VAL A O 1
ATOM 5342 N N . GLY A 1 679 ? -19.972 -0.020 13.219 1.00 76.00 679 GLY A N 1
ATOM 5343 C CA . GLY A 1 679 ? -19.297 0.469 14.423 1.00 76.00 679 GLY A CA 1
ATOM 5344 C C . GLY A 1 679 ? -18.561 -0.646 15.164 1.00 76.00 679 GLY A C 1
ATOM 5345 O O . GLY A 1 679 ? -17.441 -1.014 14.806 1.00 76.00 679 GLY A O 1
ATOM 5346 N N . GLY A 1 680 ? -19.172 -1.184 16.220 1.00 81.00 680 GLY A N 1
ATOM 5347 C CA . GLY A 1 680 ? -18.595 -2.271 17.008 1.00 81.00 680 GLY A CA 1
ATOM 5348 C C . GLY A 1 680 ? -19.626 -3.254 17.542 1.00 81.00 680 GLY A C 1
ATOM 5349 O O . GLY A 1 680 ? -20.829 -2.984 17.580 1.00 81.00 680 GLY A O 1
ATOM 5350 N N . TRP A 1 681 ? -19.139 -4.411 17.986 1.00 88.00 681 TRP A N 1
ATOM 5351 C CA . TRP A 1 681 ? -19.962 -5.397 18.674 1.00 88.00 681 TRP A CA 1
ATOM 5352 C C . TRP A 1 681 ? -19.327 -5.858 19.987 1.00 88.00 681 TRP A C 1
ATOM 5354 O O . TRP A 1 681 ? -18.106 -5.813 20.184 1.00 88.00 681 TRP A O 1
ATOM 5364 N N . CYS A 1 682 ? -20.173 -6.275 20.924 1.00 90.88 682 CYS A N 1
ATOM 5365 C CA . CYS A 1 682 ? -19.758 -6.720 22.246 1.00 90.88 682 CYS A CA 1
ATOM 5366 C C . CYS A 1 682 ? -20.480 -7.993 22.685 1.00 90.88 682 CYS A C 1
ATOM 5368 O O . CYS A 1 682 ? -21.594 -8.288 22.248 1.00 90.88 682 CYS A O 1
ATOM 5370 N N . MET A 1 683 ? -19.836 -8.727 23.593 1.00 91.00 683 MET A N 1
ATOM 5371 C CA . MET A 1 683 ? -20.484 -9.773 24.380 1.00 91.00 683 MET A CA 1
ATOM 5372 C C . MET A 1 683 ? -21.283 -9.116 25.504 1.00 91.00 683 MET A C 1
ATOM 5374 O O . MET A 1 683 ? -20.751 -8.260 26.216 1.00 91.00 683 MET A O 1
ATOM 5378 N N . ARG A 1 684 ? -22.537 -9.520 25.696 1.00 92.00 684 ARG A N 1
ATOM 5379 C CA . ARG A 1 684 ? -23.398 -8.971 26.748 1.00 92.00 684 ARG A CA 1
ATOM 5380 C C . ARG A 1 684 ? -22.985 -9.454 28.129 1.00 92.00 684 ARG A C 1
ATOM 5382 O O . ARG A 1 684 ? -22.684 -10.628 28.324 1.00 92.00 684 ARG A O 1
ATOM 5389 N N . LEU A 1 685 ? -23.072 -8.569 29.119 1.00 92.56 685 LEU A N 1
ATOM 5390 C CA . LEU A 1 685 ? -23.030 -8.950 30.532 1.00 92.56 685 LEU A CA 1
ATOM 5391 C C . LEU A 1 685 ? -24.399 -9.492 30.961 1.00 92.56 685 LEU A C 1
ATOM 5393 O O . LEU A 1 685 ? -25.142 -8.856 31.710 1.00 92.56 685 LEU A O 1
ATOM 5397 N N . THR A 1 686 ? -24.751 -10.667 30.438 1.00 89.88 686 THR A N 1
ATOM 5398 C CA . THR A 1 686 ? -25.971 -11.380 30.823 1.00 89.88 686 THR A CA 1
ATOM 5399 C C . THR A 1 686 ? -25.876 -11.891 32.258 1.00 89.88 686 THR A C 1
ATOM 5401 O O . THR A 1 686 ? -24.823 -11.861 32.901 1.00 89.88 686 THR A O 1
ATOM 5404 N N . VAL A 1 687 ? -26.991 -12.412 32.769 1.00 84.00 687 VAL A N 1
ATOM 5405 C CA . VAL A 1 687 ? -27.018 -13.080 34.072 1.00 84.00 687 VAL A CA 1
ATOM 5406 C C . VAL A 1 687 ? -26.041 -14.256 34.102 1.00 84.00 687 VAL A C 1
ATOM 5408 O O . VAL A 1 687 ? -25.316 -14.412 35.074 1.00 84.00 687 VAL A O 1
ATOM 5411 N N . GLU A 1 688 ? -26.006 -15.074 33.052 1.00 84.88 688 GLU A N 1
ATOM 5412 C CA . GLU A 1 688 ? -25.111 -16.228 32.940 1.00 84.88 688 GLU A CA 1
ATOM 5413 C C . GLU A 1 688 ? -23.638 -15.806 32.980 1.00 84.88 688 GLU A C 1
ATOM 5415 O O . GLU A 1 688 ? -22.843 -16.414 33.697 1.00 84.88 688 GLU A O 1
ATOM 5420 N N . VAL A 1 689 ? -23.298 -14.729 32.266 1.00 89.31 689 VAL A N 1
ATOM 5421 C CA . VAL A 1 689 ? -21.940 -14.171 32.228 1.00 89.31 689 VAL A CA 1
ATOM 5422 C C . VAL A 1 689 ? -21.535 -13.621 33.595 1.00 89.31 689 VAL A C 1
ATOM 5424 O O . VAL A 1 689 ? -20.463 -13.941 34.110 1.00 89.31 689 VAL A O 1
ATOM 5427 N N . LEU A 1 690 ? -22.406 -12.830 34.228 1.00 89.38 690 LEU A N 1
ATOM 5428 C CA . LEU A 1 690 ? -22.151 -12.272 35.557 1.00 89.38 690 LEU A CA 1
ATOM 5429 C C . LEU A 1 690 ? -22.085 -13.359 36.636 1.00 89.38 690 LEU A C 1
ATOM 5431 O O . LEU A 1 690 ? -21.242 -13.271 37.522 1.00 89.38 690 LEU A O 1
ATOM 5435 N N . GLU A 1 691 ? -22.904 -14.409 36.551 1.00 85.88 691 GLU A N 1
ATOM 5436 C CA . GLU A 1 691 ? -22.808 -15.579 37.431 1.00 85.88 691 GLU A CA 1
ATOM 5437 C C . GLU A 1 691 ? -21.441 -16.258 37.334 1.00 85.88 691 GLU A C 1
ATOM 5439 O O . GLU A 1 691 ? -20.837 -16.552 38.366 1.00 85.88 691 GLU A O 1
ATOM 5444 N N . GLU A 1 692 ? -20.924 -16.481 36.124 1.00 88.62 692 GLU A N 1
ATOM 5445 C CA . GLU A 1 692 ? -19.592 -17.064 35.941 1.00 88.62 692 GLU A CA 1
ATOM 5446 C C . GLU A 1 692 ? -18.504 -16.170 36.562 1.00 88.62 692 GLU A C 1
ATOM 5448 O O . GLU A 1 692 ? -17.679 -16.648 37.347 1.00 88.62 692 GLU A O 1
ATOM 5453 N N . ILE A 1 693 ? -18.573 -14.856 36.312 1.00 90.38 693 ILE A N 1
ATOM 5454 C CA . ILE A 1 693 ? -17.657 -13.856 36.879 1.00 90.38 693 ILE A CA 1
ATOM 5455 C C . ILE A 1 693 ? -17.727 -13.839 38.414 1.00 90.38 693 ILE A C 1
ATOM 5457 O O . ILE A 1 693 ? -16.689 -13.831 39.080 1.00 90.38 693 ILE A O 1
ATOM 5461 N N . PHE A 1 694 ? -18.925 -13.882 39.004 1.00 88.31 694 PHE A N 1
ATOM 5462 C CA . PHE A 1 694 ? -19.099 -13.971 40.457 1.00 88.31 694 PHE A CA 1
ATOM 5463 C C . PHE A 1 694 ? -18.544 -15.278 41.020 1.00 88.31 694 PHE A C 1
ATOM 5465 O O . PHE A 1 694 ? -18.046 -15.294 42.145 1.00 88.31 694 PHE A O 1
ATOM 5472 N N . GLY A 1 695 ? -18.585 -16.363 40.248 1.00 85.12 695 GLY A N 1
ATOM 5473 C CA . GLY A 1 695 ? -17.941 -17.626 40.593 1.00 85.12 695 GLY A CA 1
ATOM 5474 C C . GLY A 1 695 ? -16.429 -17.481 40.708 1.00 85.12 695 GLY A C 1
ATOM 5475 O O . GLY A 1 695 ? -15.862 -17.832 41.743 1.00 85.12 695 GLY A O 1
ATOM 5476 N N . TRP A 1 696 ? -15.787 -16.897 39.693 1.00 89.44 696 TRP A N 1
ATOM 5477 C CA . TRP A 1 696 ? -14.345 -16.616 39.707 1.00 89.44 696 TRP A CA 1
ATOM 5478 C C . TRP A 1 696 ? -13.951 -15.685 40.860 1.00 89.44 696 TRP A C 1
ATOM 5480 O O . TRP A 1 696 ? -12.955 -15.911 41.552 1.00 89.44 696 TRP A O 1
ATOM 5490 N N . ALA A 1 697 ? -14.776 -14.669 41.123 1.00 85.62 697 ALA A N 1
ATOM 5491 C CA . ALA A 1 697 ? -14.577 -13.700 42.197 1.00 85.62 697 ALA A CA 1
ATOM 5492 C C . ALA A 1 697 ? -14.920 -14.224 43.601 1.00 85.62 697 ALA A C 1
ATOM 5494 O O . ALA A 1 697 ? -14.696 -13.507 44.573 1.00 85.62 697 ALA A O 1
ATOM 5495 N N . LYS A 1 698 ? -15.447 -15.453 43.722 1.00 82.62 698 LYS A N 1
ATOM 5496 C CA . LYS A 1 698 ? -15.975 -16.024 44.977 1.00 82.62 698 LYS A CA 1
ATOM 5497 C C . LYS A 1 698 ? -17.052 -15.138 45.631 1.00 82.62 698 LYS A C 1
ATOM 5499 O O . LYS A 1 698 ? -17.188 -15.110 46.848 1.00 82.62 698 LYS A O 1
ATOM 5504 N N . ALA A 1 699 ? -17.832 -14.438 44.808 1.00 74.88 699 ALA A N 1
ATOM 5505 C CA . ALA A 1 699 ? -18.939 -13.567 45.207 1.00 74.88 699 ALA A CA 1
ATOM 5506 C C . ALA A 1 699 ? -20.310 -14.272 45.176 1.00 74.88 699 ALA A C 1
ATOM 5508 O O . ALA A 1 699 ? -21.331 -13.659 45.483 1.00 74.88 699 ALA A O 1
ATOM 5509 N N . MET A 1 700 ? -20.352 -15.547 44.770 1.00 70.19 700 MET A N 1
ATOM 5510 C CA . MET A 1 700 ? -21.561 -16.368 44.820 1.00 70.19 700 MET A CA 1
ATOM 5511 C C . MET A 1 700 ? -21.647 -17.139 46.133 1.00 70.19 700 MET A C 1
ATOM 5513 O O . MET A 1 700 ? -20.775 -17.952 46.443 1.00 70.19 700 MET A O 1
ATOM 5517 N N . TYR A 1 701 ? -22.762 -16.979 46.841 1.00 65.44 701 TYR A N 1
ATOM 5518 C CA . TYR A 1 701 ? -23.111 -17.853 47.956 1.00 65.44 701 TYR A CA 1
ATOM 5519 C C . TYR A 1 701 ? -24.030 -18.960 47.452 1.00 65.44 701 TYR A C 1
ATOM 5521 O O . TYR A 1 701 ? -25.038 -18.700 46.789 1.00 65.44 701 TYR A O 1
ATOM 5529 N N . THR A 1 702 ? -23.679 -20.205 47.766 1.00 58.75 702 THR A N 1
ATOM 5530 C CA . THR A 1 702 ? -24.544 -21.360 47.520 1.00 58.75 702 THR A CA 1
ATOM 5531 C C . THR A 1 702 ? -25.086 -21.834 48.855 1.00 58.75 702 THR A C 1
ATOM 5533 O O . THR A 1 702 ? -24.322 -22.117 49.774 1.00 58.75 702 THR A O 1
ATOM 5536 N N . ASN A 1 703 ? -26.411 -21.882 48.983 1.00 53.41 703 ASN A N 1
ATOM 5537 C CA . ASN A 1 703 ? -27.053 -22.440 50.166 1.00 53.41 703 ASN A CA 1
ATOM 5538 C C . ASN A 1 703 ? -27.857 -23.679 49.769 1.00 53.41 703 ASN A C 1
ATOM 5540 O O . ASN A 1 703 ? -28.558 -23.682 48.750 1.00 53.41 703 ASN A O 1
ATOM 5544 N N . LYS A 1 704 ? -27.713 -24.739 50.565 1.00 49.59 704 LYS A N 1
ATOM 5545 C CA . LYS A 1 704 ? -28.378 -26.023 50.372 1.00 49.59 704 LYS A CA 1
ATOM 5546 C C . LYS A 1 704 ? -29.498 -26.117 51.398 1.00 49.59 704 LYS A C 1
ATOM 5548 O O . LYS A 1 704 ? -29.244 -26.260 52.588 1.00 49.59 704 LYS A O 1
ATOM 5553 N N . CYS A 1 705 ? -30.740 -26.033 50.937 1.00 51.19 705 CYS A N 1
ATOM 5554 C CA . CYS A 1 705 ? -31.887 -26.265 51.806 1.00 51.19 705 CYS A CA 1
ATOM 5555 C C . CYS A 1 705 ? -32.160 -27.774 51.871 1.00 51.19 705 CYS A C 1
ATOM 5557 O O . CYS A 1 705 ? -32.422 -28.395 50.840 1.00 51.19 705 CYS A O 1
ATOM 5559 N N . GLU A 1 706 ? -32.064 -28.366 53.063 1.00 47.78 706 GLU A N 1
ATOM 5560 C CA . GLU A 1 706 ? -32.213 -29.818 53.258 1.00 47.78 706 GLU A CA 1
ATOM 5561 C C . GLU A 1 706 ? -33.656 -30.264 53.558 1.00 47.78 706 GLU A C 1
ATOM 5563 O O . GLU A 1 706 ? -33.930 -31.460 53.575 1.00 47.78 706 GLU A O 1
ATOM 5568 N N . GLN A 1 707 ? -34.599 -29.331 53.753 1.00 48.03 707 GLN A N 1
ATOM 5569 C CA . GLN A 1 707 ? -35.972 -29.643 54.195 1.00 48.03 707 GLN A CA 1
ATOM 5570 C C . GLN A 1 707 ? -37.013 -29.808 53.068 1.00 48.03 707 GLN A C 1
ATOM 5572 O O . GLN A 1 707 ? -38.182 -30.080 53.324 1.00 48.03 707 GLN A O 1
ATOM 5577 N N . VAL A 1 708 ? -36.597 -29.705 51.809 1.00 52.97 708 VAL A N 1
ATOM 5578 C CA . VAL A 1 708 ? -37.365 -29.981 50.576 1.00 52.97 708 VAL A CA 1
ATOM 5579 C C . VAL A 1 708 ? -36.340 -30.613 49.613 1.00 52.97 708 VAL A C 1
ATOM 5581 O O . VAL A 1 708 ? -35.157 -30.316 49.798 1.00 52.97 708 VAL A O 1
ATOM 5584 N N . PRO A 1 709 ? -36.684 -31.507 48.651 1.00 53.06 709 PRO A N 1
ATOM 5585 C CA . PRO A 1 709 ? -35.731 -32.141 47.725 1.00 53.06 709 PRO A CA 1
ATOM 5586 C C . PRO A 1 709 ? -34.538 -31.239 47.396 1.00 53.06 709 PRO A C 1
ATOM 5588 O O . PRO A 1 709 ? -34.772 -30.081 47.035 1.00 53.06 709 PRO A O 1
ATOM 5591 N N . PRO A 1 710 ? -33.293 -31.733 47.573 1.00 55.66 710 PRO A N 1
ATOM 5592 C CA . PRO A 1 710 ? -32.110 -30.908 47.781 1.00 55.66 710 PRO A CA 1
ATOM 5593 C C . PRO A 1 710 ? -32.033 -29.821 46.720 1.00 55.66 710 PRO A C 1
ATOM 5595 O O . PRO A 1 710 ? -31.774 -30.080 45.544 1.00 55.66 710 PRO A O 1
ATOM 5598 N N . THR A 1 711 ? -32.329 -28.605 47.159 1.00 56.88 711 THR A N 1
ATOM 5599 C CA . THR A 1 711 ? -32.455 -27.444 46.294 1.00 56.88 711 THR A CA 1
ATOM 5600 C C . THR A 1 711 ? -31.268 -26.533 46.542 1.00 56.88 711 THR A C 1
ATOM 5602 O O . THR A 1 711 ? -30.974 -26.178 47.685 1.00 56.88 711 THR A O 1
ATOM 5605 N N . ILE A 1 712 ? -30.602 -26.150 45.454 1.00 63.72 712 ILE A N 1
ATOM 5606 C CA . ILE A 1 712 ? -29.468 -25.231 45.474 1.00 63.72 712 ILE A CA 1
ATOM 5607 C C . ILE A 1 712 ? -29.934 -23.893 44.907 1.00 63.72 712 ILE A C 1
ATOM 5609 O O . ILE A 1 712 ? -30.457 -23.824 43.790 1.00 63.72 712 ILE A O 1
ATOM 5613 N N . PHE A 1 713 ? -29.709 -22.830 45.671 1.00 67.50 713 PHE A N 1
ATOM 5614 C CA . PHE A 1 713 ? -29.888 -21.460 45.207 1.00 67.50 713 PHE A CA 1
ATOM 5615 C C . PHE A 1 713 ? -28.525 -20.803 45.005 1.00 67.50 713 PHE A C 1
ATOM 5617 O O . PHE A 1 713 ? -27.672 -20.873 45.892 1.00 67.50 713 PHE A O 1
ATOM 5624 N N . ASN A 1 714 ? -28.340 -20.149 43.856 1.00 69.56 714 ASN A N 1
ATOM 5625 C CA . ASN A 1 714 ? -27.264 -19.175 43.683 1.00 69.56 714 ASN A CA 1
ATOM 5626 C C . ASN A 1 714 ? -27.774 -17.831 44.216 1.00 69.56 714 ASN A C 1
ATOM 5628 O O . ASN A 1 714 ? -28.808 -17.355 43.741 1.00 69.56 714 ASN A O 1
ATOM 5632 N N . ILE A 1 715 ? -27.072 -17.234 45.179 1.00 74.56 715 ILE A N 1
ATOM 5633 C CA . ILE A 1 715 ? -27.372 -15.893 45.696 1.00 74.56 715 ILE A CA 1
ATOM 5634 C C . ILE A 1 715 ? -26.444 -14.899 45.002 1.00 74.56 715 ILE A C 1
ATOM 5636 O O . ILE A 1 715 ? -25.224 -15.012 45.123 1.00 74.56 715 ILE A O 1
ATOM 5640 N N . LEU A 1 716 ? -27.025 -13.944 44.275 1.00 79.31 716 LEU A N 1
ATOM 5641 C CA . LEU A 1 716 ? -26.302 -12.995 43.428 1.00 79.31 716 LEU A CA 1
ATOM 5642 C C . LEU A 1 716 ? -26.656 -11.557 43.818 1.00 79.31 716 LEU A C 1
ATOM 5644 O O . LEU A 1 716 ? -27.831 -11.289 44.101 1.00 79.31 716 LEU A O 1
ATOM 5648 N N . PRO A 1 717 ? -25.703 -10.610 43.799 1.00 81.25 717 PRO A N 1
ATOM 5649 C CA . PRO A 1 717 ? -26.047 -9.204 43.934 1.00 81.25 717 PRO A CA 1
ATOM 5650 C C . PRO A 1 717 ? -26.849 -8.751 42.704 1.00 81.25 717 PRO A C 1
ATOM 5652 O O . PRO A 1 717 ? -26.481 -9.044 41.569 1.00 81.25 717 PRO A O 1
ATOM 5655 N N . LEU A 1 718 ? -27.965 -8.049 42.921 1.00 80.56 718 LEU A N 1
ATOM 5656 C CA . LEU A 1 718 ? -28.851 -7.607 41.835 1.00 80.56 718 LEU A CA 1
ATOM 5657 C C . LEU A 1 718 ? -28.270 -6.435 41.028 1.00 80.56 718 LEU A C 1
ATOM 5659 O O . LEU A 1 718 ? -28.432 -6.373 39.807 1.00 80.56 718 LEU A O 1
ATOM 5663 N N . TYR A 1 719 ? -27.644 -5.490 41.728 1.00 83.69 719 TYR A N 1
ATOM 5664 C CA . TYR A 1 719 ? -27.123 -4.239 41.183 1.00 83.69 719 TYR A CA 1
ATOM 5665 C C . TYR A 1 719 ? -25.964 -3.744 42.043 1.00 83.69 719 TYR A C 1
ATOM 5667 O O . TYR A 1 719 ? -26.070 -3.744 43.268 1.00 83.69 719 TYR A O 1
ATOM 5675 N N . ALA A 1 720 ? -24.903 -3.250 41.418 1.00 83.50 720 ALA A N 1
ATOM 5676 C CA . ALA A 1 720 ? -23.877 -2.478 42.104 1.00 83.50 720 ALA A CA 1
ATOM 5677 C C . ALA A 1 720 ? -23.649 -1.172 41.334 1.00 83.50 720 ALA A C 1
ATOM 5679 O O . ALA A 1 720 ? -23.377 -1.243 40.134 1.00 83.50 720 ALA A O 1
ATOM 5680 N N . PRO A 1 721 ? -23.765 0.004 41.982 1.00 83.00 721 PRO A N 1
ATOM 5681 C CA . PRO A 1 721 ? -23.376 1.264 41.359 1.00 83.00 721 PRO A CA 1
ATOM 5682 C C . PRO A 1 721 ? -21.853 1.309 41.189 1.00 83.00 721 PRO A C 1
ATOM 5684 O O . PRO A 1 721 ? -21.126 0.477 41.740 1.00 83.00 721 PRO A O 1
ATOM 5687 N N . SER A 1 722 ? -21.353 2.302 40.470 1.00 78.44 722 SER A N 1
ATOM 5688 C CA . SER A 1 722 ? -19.925 2.596 40.453 1.00 78.44 722 SER A CA 1
ATOM 5689 C C . SER A 1 722 ? -19.420 3.073 41.832 1.00 78.44 722 SER A C 1
ATOM 5691 O O . SER A 1 722 ? -20.181 3.551 42.679 1.00 78.44 722 SER A O 1
ATOM 5693 N N . GLY A 1 723 ? -18.124 2.894 42.112 1.00 72.88 723 GLY A N 1
ATOM 5694 C CA . GLY A 1 723 ? -17.505 3.291 43.391 1.00 72.88 723 GLY A CA 1
ATOM 5695 C C . GLY A 1 723 ? -17.606 2.242 44.513 1.00 72.88 723 GLY A C 1
ATOM 5696 O O . GLY A 1 723 ? -17.480 1.050 44.266 1.00 72.88 723 GLY A O 1
ATOM 5697 N N . THR A 1 724 ? -17.780 2.672 45.771 1.00 58.84 724 THR A N 1
ATOM 5698 C CA . THR A 1 724 ? -17.828 1.787 46.964 1.00 58.84 724 THR A CA 1
ATOM 5699 C C . THR A 1 724 ? -19.239 1.335 47.359 1.00 58.84 724 THR A C 1
ATOM 5701 O O . THR A 1 724 ? -19.433 0.771 48.437 1.00 58.84 724 THR A O 1
ATOM 5704 N N . GLY A 1 725 ? -20.250 1.599 46.527 1.00 59.94 725 GLY A N 1
ATOM 5705 C CA . GLY A 1 725 ? -21.629 1.229 46.838 1.00 59.94 725 GLY A CA 1
ATOM 5706 C C . GLY A 1 725 ? -21.840 -0.290 46.892 1.00 59.94 725 GLY A C 1
ATOM 5707 O O . GLY A 1 725 ? -21.282 -1.037 46.092 1.00 59.94 725 GLY A O 1
ATOM 5708 N N . CYS A 1 726 ? -22.678 -0.743 47.827 1.00 60.78 726 CYS A N 1
ATOM 5709 C CA . CYS A 1 726 ? -23.061 -2.149 47.993 1.00 60.78 726 CYS A CA 1
ATOM 5710 C C . CYS A 1 726 ? -24.516 -2.383 47.557 1.00 60.78 726 CYS A C 1
ATOM 5712 O O . CYS A 1 726 ? -25.372 -1.523 47.767 1.00 60.78 726 CYS A O 1
ATOM 5714 N N . SER A 1 727 ? -24.815 -3.571 47.018 1.00 64.69 727 SER A N 1
ATOM 5715 C CA . SER A 1 727 ? -26.196 -3.981 46.726 1.00 64.69 727 SER A CA 1
ATOM 5716 C C . SER A 1 727 ? -26.984 -4.225 48.020 1.00 64.69 727 SER A C 1
ATOM 5718 O O . SER A 1 727 ? -26.605 -5.086 48.812 1.00 64.69 727 SER A O 1
ATOM 5720 N N . GLU A 1 728 ? -28.113 -3.534 48.221 1.00 63.50 728 GLU A N 1
ATOM 5721 C CA . GLU A 1 728 ? -29.090 -3.875 49.280 1.00 63.50 728 GLU A CA 1
ATOM 5722 C C . GLU A 1 728 ? -30.017 -5.045 48.876 1.00 63.50 728 GLU A C 1
ATOM 5724 O O . GLU A 1 728 ? -30.725 -5.611 49.718 1.00 63.50 728 GLU A O 1
ATOM 5729 N N . PHE A 1 729 ? -30.017 -5.404 47.587 1.00 67.69 729 PHE A N 1
ATOM 5730 C CA . PHE A 1 729 ? -30.894 -6.414 47.001 1.00 67.69 729 PHE A CA 1
ATOM 5731 C C . PHE A 1 729 ? -30.088 -7.583 46.445 1.00 67.69 729 PHE A C 1
ATOM 5733 O O . PHE A 1 729 ? -29.208 -7.413 45.598 1.00 67.69 729 PHE A O 1
ATOM 5740 N N . TYR A 1 730 ? -30.430 -8.785 46.884 1.00 73.69 730 TYR A N 1
ATOM 5741 C CA . TYR A 1 730 ? -29.885 -10.015 46.326 1.00 73.69 730 TYR A CA 1
ATOM 5742 C C . TYR A 1 730 ? -31.001 -10.804 45.665 1.00 73.69 730 TYR A C 1
ATOM 5744 O O . TYR A 1 730 ? -32.169 -10.731 46.063 1.00 73.69 730 TYR A O 1
ATOM 5752 N N . VAL A 1 731 ? -30.638 -11.552 44.633 1.00 73.81 731 VAL A N 1
ATOM 5753 C CA . VAL A 1 731 ? -31.549 -12.469 43.962 1.00 73.81 731 VAL A CA 1
ATOM 5754 C C . VAL A 1 731 ? -31.097 -13.895 44.154 1.00 73.81 731 VAL A C 1
ATOM 5756 O O . VAL A 1 731 ? -29.913 -14.205 44.067 1.00 73.81 731 VAL A O 1
ATOM 5759 N N . PHE A 1 732 ? -32.069 -14.763 44.400 1.00 72.94 732 PHE A N 1
ATOM 5760 C CA . PHE A 1 732 ? -31.858 -16.193 44.427 1.00 72.94 732 PHE A CA 1
ATOM 5761 C C . PHE A 1 732 ? -32.334 -16.739 43.095 1.00 72.94 732 PHE A C 1
ATOM 5763 O O . PHE A 1 732 ? -33.520 -16.640 42.749 1.00 72.94 732 PHE A O 1
ATOM 5770 N N . ARG A 1 733 ? -31.397 -17.326 42.357 1.00 72.12 733 ARG A N 1
ATOM 5771 C CA . ARG A 1 733 ? -31.705 -18.116 41.175 1.00 72.12 733 ARG A CA 1
ATOM 5772 C C . ARG A 1 733 ? -31.805 -19.575 41.583 1.00 72.12 733 ARG A C 1
ATOM 5774 O O . ARG A 1 733 ? -30.856 -20.159 42.108 1.00 72.12 733 ARG A O 1
ATOM 5781 N N . PHE A 1 734 ? -32.969 -20.162 41.341 1.00 67.69 734 PHE A N 1
ATOM 5782 C CA . PHE A 1 734 ? -33.210 -21.575 41.602 1.00 67.69 734 PHE A CA 1
ATOM 5783 C C . PHE A 1 734 ? -32.481 -22.441 40.565 1.00 67.69 734 PHE A C 1
ATOM 5785 O O . PHE A 1 734 ? -32.749 -22.328 39.363 1.00 67.69 734 PHE A O 1
ATOM 5792 N N . ARG A 1 735 ? -31.589 -23.339 41.011 1.00 66.25 735 ARG A N 1
ATOM 5793 C CA . ARG A 1 735 ? -31.055 -24.400 40.146 1.00 66.25 735 ARG A CA 1
ATOM 5794 C C . ARG A 1 735 ? -32.068 -25.534 40.077 1.00 66.25 735 ARG A C 1
ATOM 5796 O O . ARG A 1 735 ? -32.093 -26.407 40.939 1.00 66.25 735 ARG A O 1
ATOM 5803 N N . VAL A 1 736 ? -32.899 -25.502 39.037 1.00 63.00 736 VAL A N 1
ATOM 5804 C CA . VAL A 1 736 ? -33.891 -26.548 38.759 1.00 63.00 736 VAL A CA 1
ATOM 5805 C C . VAL A 1 736 ? -33.165 -27.888 38.579 1.00 63.00 736 VAL A C 1
ATOM 5807 O O . VAL A 1 736 ? -32.358 -28.002 37.652 1.00 63.00 736 VAL A O 1
ATOM 5810 N N . PRO A 1 737 ? -33.433 -28.913 39.411 1.00 63.66 737 PRO A N 1
ATOM 5811 C CA . PRO A 1 737 ? -32.913 -30.251 39.165 1.00 63.66 737 PRO A CA 1
ATOM 5812 C C . PRO A 1 737 ? -33.359 -30.747 37.780 1.00 63.66 737 PRO A C 1
ATOM 5814 O O . PRO A 1 737 ? -34.491 -30.465 37.385 1.00 63.66 737 PRO A O 1
ATOM 5817 N N . PRO A 1 738 ? -32.552 -31.541 37.053 1.00 59.38 738 PRO A N 1
ATOM 5818 C CA . PRO A 1 738 ? -32.863 -31.951 35.676 1.00 59.38 738 PRO A CA 1
ATOM 5819 C C . PRO A 1 738 ? -34.243 -32.601 35.490 1.00 59.38 738 PRO A C 1
ATOM 5821 O O . PRO A 1 738 ? -34.809 -32.564 34.404 1.00 59.38 738 PRO A O 1
ATOM 5824 N N . LYS A 1 739 ? -34.787 -33.201 36.555 1.00 60.44 739 LYS A N 1
ATOM 5825 C CA . LYS A 1 739 ? -36.065 -33.925 36.563 1.00 60.44 739 LYS A CA 1
ATOM 5826 C C . LYS A 1 739 ? -37.288 -33.049 36.874 1.00 60.44 739 LYS A C 1
ATOM 5828 O O . LYS A 1 739 ? -38.391 -33.577 36.941 1.00 60.44 739 LYS A O 1
ATOM 5833 N N . TRP A 1 740 ? -37.115 -31.753 37.135 1.00 63.19 740 TRP A N 1
ATOM 5834 C CA . TRP A 1 740 ? -38.201 -30.861 37.553 1.00 63.19 740 TRP A CA 1
ATOM 5835 C C . TRP A 1 740 ? -38.746 -30.034 36.389 1.00 63.19 740 TRP A C 1
ATOM 5837 O O . TRP A 1 740 ? -37.992 -29.489 35.583 1.00 63.19 740 TRP A O 1
ATOM 5847 N N . THR A 1 741 ? -40.069 -29.870 36.344 1.00 59.72 741 THR A N 1
ATOM 5848 C CA . THR A 1 741 ? -40.724 -28.885 35.475 1.00 59.72 741 THR A CA 1
ATOM 5849 C C . THR A 1 741 ? -40.264 -27.481 35.862 1.00 59.72 741 THR A C 1
ATOM 5851 O O . THR A 1 741 ? -40.378 -27.084 37.023 1.00 59.72 741 THR A O 1
ATOM 5854 N N . ARG A 1 742 ? -39.721 -26.728 34.897 1.00 58.16 742 ARG A N 1
ATOM 5855 C CA . ARG A 1 742 ? -39.177 -25.384 35.141 1.00 58.16 742 ARG A CA 1
ATOM 5856 C C . ARG A 1 742 ? -40.296 -24.449 35.638 1.00 58.16 742 ARG A C 1
ATOM 5858 O O . ARG A 1 742 ? -41.280 -24.285 34.921 1.00 58.16 742 ARG A O 1
ATOM 5865 N N . PRO A 1 743 ? -40.173 -23.824 36.823 1.00 59.84 743 PRO A N 1
ATOM 5866 C CA . PRO A 1 743 ? -41.214 -22.944 37.346 1.00 59.84 743 PRO A CA 1
ATOM 5867 C C . PRO A 1 743 ? -41.324 -21.646 36.530 1.00 59.84 743 PRO A C 1
ATOM 5869 O O . PRO A 1 743 ? -40.319 -21.094 36.078 1.00 59.84 743 PRO A O 1
ATOM 5872 N N . ASN A 1 744 ? -42.549 -21.119 36.400 1.00 57.56 744 ASN A N 1
ATOM 5873 C CA . ASN A 1 744 ? -42.824 -19.839 35.723 1.00 57.56 744 ASN A CA 1
ATOM 5874 C C . ASN A 1 744 ? -42.231 -18.627 36.470 1.00 57.56 744 ASN A C 1
ATOM 5876 O O . ASN A 1 744 ? -41.925 -17.607 35.858 1.00 57.56 744 ASN A O 1
ATOM 5880 N N . LYS A 1 745 ? -42.045 -18.731 37.794 1.00 59.47 745 LYS A N 1
ATOM 5881 C CA . LYS A 1 745 ? -41.353 -17.732 38.623 1.00 59.47 745 LYS A CA 1
ATOM 5882 C C . LYS A 1 745 ? -39.963 -18.261 38.967 1.00 59.47 745 LYS A C 1
ATOM 5884 O O . LYS A 1 745 ? -39.839 -19.160 39.793 1.00 59.47 745 LYS A O 1
ATOM 5889 N N . LYS A 1 746 ? -38.936 -17.740 38.294 1.00 67.56 746 LYS A N 1
ATOM 5890 C CA . LYS A 1 746 ? -37.545 -18.223 38.399 1.00 67.56 746 LYS A CA 1
ATOM 5891 C C . LYS A 1 746 ? -36.709 -17.478 39.444 1.00 67.56 746 LYS A C 1
ATOM 5893 O O . LYS A 1 746 ? -35.594 -17.904 39.733 1.00 67.56 746 LYS A O 1
ATOM 5898 N N . TRP A 1 747 ? -37.248 -16.390 39.996 1.00 71.81 747 TRP A N 1
ATOM 5899 C CA . TRP A 1 747 ? -36.506 -15.443 40.818 1.00 71.81 747 TRP A CA 1
ATOM 5900 C C . TRP A 1 747 ? -37.150 -15.246 42.182 1.00 71.81 747 TRP A C 1
ATOM 5902 O O . TRP A 1 747 ? -38.365 -15.056 42.299 1.00 71.81 747 TRP A O 1
ATOM 5912 N N . VAL A 1 748 ? -36.301 -15.205 43.202 1.00 72.06 748 VAL A N 1
ATOM 5913 C CA . VAL A 1 748 ? -36.650 -14.738 44.540 1.00 72.06 748 VAL A CA 1
ATOM 5914 C C . VAL A 1 748 ? -35.818 -13.490 44.815 1.00 72.06 748 VAL A C 1
ATOM 5916 O O . VAL A 1 748 ? -34.595 -13.555 44.818 1.00 72.06 748 VAL A O 1
ATOM 5919 N N . GLN A 1 749 ? -36.463 -12.344 45.006 1.00 70.81 749 GLN A N 1
ATOM 5920 C CA . GLN A 1 749 ? -35.801 -11.098 45.391 1.00 70.81 749 GLN A CA 1
ATOM 5921 C C . GLN A 1 749 ? -35.811 -10.973 46.912 1.00 70.81 749 GLN A C 1
ATOM 5923 O O . GLN A 1 749 ? -36.879 -11.066 47.520 1.00 70.81 749 GLN A O 1
ATOM 5928 N N . TRP A 1 750 ? -34.653 -10.725 47.514 1.00 70.00 750 TRP A N 1
ATOM 5929 C CA . TRP A 1 750 ? -34.519 -10.481 48.947 1.00 70.00 750 TRP A CA 1
ATOM 5930 C C . TRP A 1 750 ? -34.015 -9.071 49.202 1.00 70.00 750 TRP A C 1
ATOM 5932 O O . TRP A 1 750 ? -32.955 -8.663 48.722 1.00 70.00 750 TRP A O 1
ATOM 5942 N N . HIS A 1 751 ? -34.809 -8.328 49.964 1.00 69.81 751 HIS A N 1
ATOM 5943 C CA . HIS A 1 751 ? -34.443 -7.028 50.488 1.00 69.81 751 HIS A CA 1
ATOM 5944 C C . HIS A 1 751 ? -33.806 -7.232 51.860 1.00 69.81 751 HIS A C 1
ATOM 5946 O O . HIS A 1 751 ? -34.527 -7.428 52.840 1.00 69.81 751 HIS A O 1
ATOM 5952 N N . ILE A 1 752 ? -32.476 -7.143 51.939 1.00 64.31 752 ILE A N 1
ATOM 5953 C CA . ILE A 1 752 ? -31.732 -7.462 53.169 1.00 64.31 752 ILE A CA 1
ATOM 5954 C C . ILE A 1 752 ? -32.173 -6.563 54.329 1.00 64.31 752 ILE A C 1
ATOM 5956 O O . ILE A 1 752 ? -32.527 -7.052 55.394 1.00 64.31 752 ILE A O 1
ATOM 5960 N N . LYS A 1 753 ? -32.243 -5.247 54.097 1.00 64.50 753 LYS A N 1
ATOM 5961 C CA . LYS A 1 753 ? -32.608 -4.247 55.119 1.00 64.50 753 LYS A CA 1
ATOM 5962 C C . LYS A 1 753 ? -33.954 -4.497 55.801 1.00 64.50 753 LYS A C 1
ATOM 5964 O O . LYS A 1 753 ? -34.080 -4.308 57.002 1.00 64.50 753 LYS A O 1
ATOM 5969 N N . ASN A 1 754 ? -34.949 -4.904 55.019 1.00 70.50 754 ASN A N 1
ATOM 5970 C CA . ASN A 1 754 ? -36.316 -5.121 55.493 1.00 70.50 754 ASN A CA 1
ATOM 5971 C C . ASN A 1 754 ? -36.597 -6.602 55.787 1.00 70.50 754 ASN A C 1
ATOM 5973 O O . ASN A 1 754 ? -37.738 -6.955 56.067 1.00 70.50 754 ASN A O 1
ATOM 5977 N N . ASN A 1 755 ? -35.581 -7.460 55.636 1.00 70.31 755 ASN A N 1
ATOM 5978 C CA . ASN A 1 755 ? -35.672 -8.915 55.652 1.00 70.31 755 ASN A CA 1
ATOM 5979 C C . ASN A 1 755 ? -36.891 -9.476 54.883 1.00 70.31 755 ASN A C 1
ATOM 5981 O O . ASN A 1 755 ? -37.578 -10.384 55.342 1.00 70.31 755 ASN A O 1
ATOM 5985 N N . ALA A 1 756 ? -37.199 -8.899 53.715 1.00 68.50 756 ALA A N 1
ATOM 5986 C CA . ALA A 1 756 ? -38.412 -9.207 52.958 1.00 68.50 756 ALA A CA 1
ATOM 5987 C C . ALA A 1 756 ? -38.086 -9.971 51.671 1.00 68.50 756 ALA A C 1
ATOM 5989 O O . ALA A 1 756 ? -37.222 -9.552 50.898 1.00 68.50 756 ALA A O 1
ATOM 5990 N N . VAL A 1 757 ? -38.815 -11.058 51.413 1.00 66.31 757 VAL A N 1
ATOM 5991 C CA . VAL A 1 757 ? -38.605 -11.948 50.264 1.00 66.31 757 VAL A CA 1
ATOM 5992 C C . VAL A 1 757 ? -39.813 -11.909 49.323 1.00 66.31 757 VAL A C 1
ATOM 5994 O O . VAL A 1 757 ? -40.958 -11.958 49.769 1.00 66.31 757 VAL A O 1
ATOM 5997 N N . ARG A 1 758 ? -39.583 -11.808 48.007 1.00 69.88 758 ARG A N 1
ATOM 5998 C CA . ARG A 1 758 ? -40.644 -11.762 46.981 1.00 69.88 758 ARG A CA 1
ATOM 5999 C C . ARG A 1 758 ? -40.338 -12.676 45.796 1.00 69.88 758 ARG A C 1
ATOM 6001 O O . ARG A 1 758 ? -39.249 -12.628 45.237 1.00 69.88 758 ARG A O 1
ATOM 6008 N N . LEU A 1 759 ? -41.328 -13.457 45.362 1.00 70.12 759 LEU A N 1
ATOM 6009 C CA . LEU A 1 759 ? -41.257 -14.294 44.156 1.00 70.12 759 LEU A CA 1
ATOM 6010 C C . LEU A 1 759 ? -41.654 -13.501 42.907 1.00 70.12 759 LEU A C 1
ATOM 6012 O O . LEU A 1 759 ? -42.735 -12.907 42.871 1.00 70.12 759 LEU A O 1
ATOM 6016 N N . THR A 1 760 ? -40.835 -13.555 41.858 1.00 67.62 760 THR A N 1
ATOM 6017 C CA . THR A 1 760 ? -41.083 -12.836 40.601 1.00 67.62 760 THR A CA 1
ATOM 6018 C C . THR A 1 760 ? -40.695 -13.653 39.362 1.00 67.62 760 THR A C 1
ATOM 6020 O O . THR A 1 760 ? -39.860 -14.558 39.412 1.00 67.62 760 THR A O 1
ATOM 6023 N N . SER A 1 761 ? -41.352 -13.362 38.238 1.00 66.81 761 SER A N 1
ATOM 6024 C CA . SER A 1 761 ? -41.005 -13.884 36.910 1.00 66.81 761 SER A CA 1
ATOM 6025 C C . SER A 1 761 ? -39.978 -13.006 36.182 1.00 66.81 761 SER A C 1
ATOM 6027 O O . SER A 1 761 ? -39.285 -13.514 35.308 1.00 66.81 761 SER A O 1
ATOM 6029 N N . TYR A 1 762 ? -39.829 -11.738 36.588 1.00 66.19 762 TYR A N 1
ATOM 6030 C CA . TYR A 1 762 ? -38.919 -10.750 35.991 1.00 66.19 762 TYR A CA 1
ATOM 6031 C C . TYR A 1 762 ? -38.136 -9.998 37.077 1.00 66.19 762 TYR A C 1
ATOM 6033 O O . TYR A 1 762 ? -38.675 -9.741 38.160 1.00 66.19 762 TYR A O 1
ATOM 6041 N N . LEU A 1 763 ? -36.886 -9.623 36.803 1.00 68.25 763 LEU A N 1
ATOM 6042 C CA . LEU A 1 763 ? -36.120 -8.729 37.675 1.00 68.25 763 LEU A CA 1
ATOM 6043 C C . LEU A 1 763 ? -36.740 -7.320 37.604 1.00 68.25 763 LEU A C 1
ATOM 6045 O O . LEU A 1 763 ? -36.866 -6.755 36.526 1.00 68.25 763 LEU A O 1
ATOM 6049 N N . ARG A 1 764 ? -37.205 -6.769 38.735 1.00 58.84 764 ARG A N 1
ATOM 6050 C CA . ARG A 1 764 ? -37.733 -5.386 38.804 1.00 58.84 764 ARG A CA 1
ATOM 6051 C C . ARG A 1 764 ? -36.603 -4.363 38.980 1.00 58.84 764 ARG A C 1
ATOM 6053 O O . ARG A 1 764 ? -35.654 -4.666 39.704 1.00 58.84 764 ARG A O 1
ATOM 6060 N N . LYS A 1 765 ? -36.800 -3.136 38.464 1.00 52.31 765 LYS A N 1
ATOM 6061 C CA . LYS A 1 765 ? -35.984 -1.940 38.762 1.00 52.31 765 LYS A CA 1
ATOM 6062 C C . LYS A 1 765 ? -35.691 -1.815 40.261 1.00 52.31 765 LYS A C 1
ATOM 6064 O O . LYS A 1 765 ? -36.612 -1.706 41.070 1.00 52.31 765 LYS A O 1
ATOM 6069 N N . SER A 1 766 ? -34.410 -1.838 40.624 1.00 53.75 766 SER A N 1
ATOM 6070 C CA . SER A 1 766 ? -33.930 -1.646 41.997 1.00 53.75 766 SER A CA 1
ATOM 6071 C C . SER A 1 766 ? -33.933 -0.165 42.400 1.00 53.75 766 SER A C 1
ATOM 6073 O O . SER A 1 766 ? -33.534 0.692 41.612 1.00 53.75 766 SER A O 1
ATOM 6075 N N . CYS A 1 767 ? -34.327 0.133 43.643 1.00 43.09 767 CYS A N 1
ATOM 6076 C CA . CYS A 1 767 ? -34.164 1.456 44.261 1.00 43.09 767 CYS A CA 1
ATOM 6077 C C . CYS A 1 767 ? -32.812 1.536 44.995 1.00 43.09 767 CYS A C 1
ATOM 6079 O O . CYS A 1 767 ? -32.396 0.557 45.611 1.00 43.09 767 CYS A O 1
ATOM 6081 N N . ILE A 1 768 ? -32.139 2.691 44.951 1.00 38.97 768 ILE A N 1
ATOM 6082 C CA . ILE A 1 768 ? -30.862 2.937 45.648 1.00 38.97 768 ILE A CA 1
ATOM 6083 C C . ILE A 1 768 ? -31.136 3.444 47.069 1.00 38.97 768 ILE A C 1
ATOM 6085 O O . ILE A 1 768 ? -31.817 4.454 47.229 1.00 38.97 768 ILE A O 1
ATOM 6089 N N . VAL A 1 769 ? -30.550 2.812 48.092 1.00 40.16 769 VAL A N 1
ATOM 6090 C CA . VAL A 1 769 ? -30.426 3.378 49.448 1.00 40.16 769 VAL A CA 1
ATOM 6091 C C . VAL A 1 769 ? -29.039 3.026 50.014 1.00 40.16 769 VAL A C 1
ATOM 6093 O O . VAL A 1 769 ? -28.494 1.966 49.722 1.00 40.16 769 VAL A O 1
ATOM 6096 N N . LYS A 1 770 ? -28.423 3.951 50.766 1.00 35.34 770 LYS A N 1
ATOM 6097 C CA . LYS A 1 770 ? -27.081 3.793 51.360 1.00 35.34 770 LYS A CA 1
ATOM 6098 C C . LYS A 1 770 ? -27.131 2.911 52.619 1.00 35.34 770 LYS A C 1
ATOM 6100 O O . LYS A 1 770 ? -28.013 3.101 53.462 1.00 35.34 770 LYS A O 1
ATOM 6105 N N . PHE A 1 771 ? -26.145 2.023 52.784 1.00 35.72 771 PHE A N 1
ATOM 6106 C CA . PHE A 1 771 ? -26.002 1.139 53.949 1.00 35.72 771 PHE A CA 1
ATOM 6107 C C . PHE A 1 771 ? -24.708 1.428 54.733 1.00 35.72 771 PHE A C 1
ATOM 6109 O O . PHE A 1 771 ? -23.651 1.613 54.134 1.00 35.72 771 PHE A O 1
ATOM 6116 N N . HIS A 1 772 ? -24.786 1.440 56.068 1.00 32.00 772 HIS A N 1
ATOM 6117 C CA . HIS A 1 772 ? -23.641 1.445 56.989 1.00 32.00 772 HIS A CA 1
ATOM 6118 C C . HIS A 1 772 ? -23.718 0.191 57.883 1.00 32.00 772 HIS A C 1
ATOM 6120 O O . HIS A 1 772 ? -24.788 -0.114 58.402 1.00 32.00 772 HIS A O 1
ATOM 6126 N N . SER A 1 773 ? -22.583 -0.511 58.017 1.00 34.66 773 SER A N 1
ATOM 6127 C CA . SER A 1 773 ? -22.257 -1.643 58.918 1.00 34.66 773 SER A CA 1
ATOM 6128 C C . SER A 1 773 ? -23.163 -2.898 58.915 1.00 34.66 773 SER A C 1
ATOM 6130 O O . SER A 1 773 ? -24.229 -2.890 59.521 1.00 34.66 773 SER A O 1
ATOM 6132 N N . ILE A 1 774 ? -22.692 -4.022 58.339 1.00 39.19 774 ILE A N 1
ATOM 6133 C CA . ILE A 1 774 ? -23.319 -5.369 58.476 1.00 39.19 774 ILE A CA 1
ATOM 6134 C C . ILE A 1 774 ? -22.355 -6.495 58.909 1.00 39.19 774 ILE A C 1
ATOM 6136 O O . ILE A 1 774 ? -22.815 -7.557 59.316 1.00 39.19 774 ILE A O 1
ATOM 6140 N N . PHE A 1 775 ? -21.032 -6.314 58.926 1.00 39.28 775 PHE A N 1
ATOM 6141 C CA . PHE A 1 775 ? -20.137 -7.460 59.177 1.00 39.28 775 PHE A CA 1
ATOM 6142 C C . PHE A 1 775 ? -20.097 -8.000 60.625 1.00 39.28 775 PHE A C 1
ATOM 6144 O O . PHE A 1 775 ? -19.464 -9.023 60.855 1.00 39.28 775 PHE A O 1
ATOM 6151 N N . ASN A 1 776 ? -20.836 -7.419 61.579 1.00 38.00 776 ASN A N 1
ATOM 6152 C CA . ASN A 1 776 ? -20.883 -7.912 62.967 1.00 38.00 776 ASN A CA 1
ATOM 6153 C C . ASN A 1 776 ? -22.014 -8.920 63.276 1.00 38.00 776 ASN A C 1
ATOM 6155 O O . ASN A 1 776 ? -22.096 -9.375 64.412 1.00 38.00 776 ASN A O 1
ATOM 6159 N N . HIS A 1 777 ? -22.885 -9.287 62.323 1.00 36.59 777 HIS A N 1
ATOM 6160 C CA . HIS A 1 777 ? -24.041 -10.166 62.611 1.00 36.59 777 HIS A CA 1
ATOM 6161 C C . HIS A 1 777 ? -23.992 -11.580 62.014 1.00 36.59 777 HIS A C 1
ATOM 6163 O O . HIS A 1 777 ? -24.878 -12.379 62.301 1.00 36.59 777 HIS A O 1
ATOM 6169 N N . PHE A 1 778 ? -22.950 -11.943 61.262 1.00 38.22 778 PHE A N 1
ATOM 6170 C CA . PHE A 1 778 ? -22.770 -13.313 60.759 1.00 38.22 778 PHE A CA 1
ATOM 6171 C C . PHE A 1 778 ? -21.814 -14.141 61.634 1.00 38.22 778 PHE A C 1
ATOM 6173 O O . PHE A 1 778 ? -20.904 -14.799 61.142 1.00 38.22 778 PHE A O 1
ATOM 6180 N N . THR A 1 779 ? -22.049 -14.161 62.945 1.00 30.19 779 THR A N 1
ATOM 6181 C CA . THR A 1 779 ? -21.776 -15.361 63.749 1.00 30.19 779 THR A CA 1
ATOM 6182 C C . THR A 1 779 ? -23.092 -16.107 63.885 1.00 30.19 779 THR A C 1
ATOM 6184 O O . THR A 1 779 ? -23.964 -15.714 64.654 1.00 30.19 779 THR A O 1
ATOM 6187 N N . LEU A 1 780 ? -23.240 -17.154 63.073 1.00 33.34 780 LEU A N 1
ATOM 6188 C CA . LEU A 1 780 ? -24.274 -18.172 63.210 1.00 33.34 780 LEU A CA 1
ATOM 6189 C C . LEU A 1 780 ? -24.190 -18.788 64.615 1.00 33.34 780 LEU A C 1
ATOM 6191 O O . LEU A 1 780 ? -23.427 -19.725 64.839 1.00 33.34 780 LEU A O 1
ATOM 6195 N N . GLU A 1 781 ? -25.002 -18.297 65.549 1.00 27.86 781 GLU A N 1
ATOM 6196 C CA . GLU A 1 781 ? -25.588 -19.199 66.532 1.00 27.86 781 GLU A CA 1
ATOM 6197 C C . GLU A 1 781 ? -26.623 -20.048 65.794 1.00 27.86 781 GLU A C 1
ATOM 6199 O O . GLU A 1 781 ? -27.582 -19.554 65.195 1.00 27.86 781 GLU A O 1
ATOM 6204 N N . ALA A 1 782 ? -26.376 -21.354 65.789 1.00 35.09 782 ALA A N 1
ATOM 6205 C CA . ALA A 1 782 ? -27.332 -22.358 65.374 1.00 35.09 782 ALA A CA 1
ATOM 6206 C C . ALA A 1 782 ? -28.571 -22.264 66.276 1.00 35.09 782 ALA A C 1
ATOM 6208 O O . ALA A 1 782 ? -28.596 -22.827 67.366 1.00 35.09 782 ALA A O 1
ATOM 6209 N N . GLY A 1 783 ? -29.598 -21.537 65.842 1.00 32.19 783 GLY A N 1
ATOM 6210 C CA . GLY A 1 783 ? -30.806 -21.416 66.646 1.00 32.19 783 GLY A CA 1
ATOM 6211 C C . GLY A 1 783 ? -31.802 -20.395 66.132 1.00 32.19 783 GLY A C 1
ATOM 6212 O O . GLY A 1 783 ? -31.931 -19.333 66.718 1.00 32.19 783 GLY A O 1
ATOM 6213 N N . ALA A 1 784 ? -32.521 -20.734 65.065 1.00 26.16 784 ALA A N 1
ATOM 6214 C CA . ALA A 1 784 ? -33.976 -20.573 64.956 1.00 26.16 784 ALA A CA 1
ATOM 6215 C C . ALA A 1 784 ? -34.392 -20.760 63.497 1.00 26.16 784 ALA A C 1
ATOM 6217 O O . ALA A 1 784 ? -33.935 -20.059 62.597 1.00 26.16 784 ALA A O 1
ATOM 6218 N N . ALA A 1 785 ? -35.272 -21.731 63.287 1.00 32.56 785 ALA A N 1
ATOM 6219 C CA . ALA A 1 785 ? -35.980 -21.937 62.042 1.00 32.56 785 ALA A CA 1
ATOM 6220 C C . ALA A 1 785 ? -36.912 -20.749 61.759 1.00 32.56 785 ALA A C 1
ATOM 6222 O O . ALA A 1 785 ? -37.791 -20.459 62.573 1.00 32.56 785 ALA A O 1
ATOM 6223 N N . ASN A 1 786 ? -36.707 -20.086 60.620 1.00 26.95 786 ASN A N 1
ATOM 6224 C CA . ASN A 1 786 ? -37.750 -19.654 59.680 1.00 26.95 786 ASN A CA 1
ATOM 6225 C C . ASN A 1 786 ? -37.120 -19.087 58.409 1.00 26.95 786 ASN A C 1
ATOM 6227 O O . ASN A 1 786 ? -36.407 -18.063 58.509 1.00 26.95 786 ASN A O 1
#

Sequence (786 aa):
MGQAESYEGNINCPVNRYRYSPLPQGCIRLLRLLPSEKSDSRLQGHLFNYPLGLLAAKTHLYEALSYVWGDLNNSRLISLGNYDFPVTKNLHTALLYLRDQYIERIIWVDALCINQEDLNEKGEQVLQEIASARQILIKGGDTEMDGHVFCTGLTSKSFEYLYKDFPDLHTVVRPVIFLMSESLFRPKVVERTSNEFSLNIRPLGELLDMYHTRKATKQHDKLFALIGMSSDASIPTDLLPDYSTPWARLFERLIRYLLGGDVAIRTCDASERVLISGSGYILGKVLSVTSSQHEDGQDVGLATRDIDGSFGPETQWRLPAIAKPVQVGDLICQLRGAAKPTIIRLCHDHFSIILIAPSLELKQPVSDTSLVFFLSWDWQDAHGKLSNLDDAQRPVDYSLPWHWGNQCAACSSELHELWCTGLILDEAEEYRLAENKLQQVLSGYEETIGAEDPRTLVCMDKLALIHKKLGLLNDEEPNMVPEELRGLRLSELSSLNDWTLRLKFKQKGVIRYGTAFRINIPGVERAVLLTARRNLADEQGRLSQDLEIYNEHGRNKLRDIGHKEVFLSAFDPRSASDTGVYSGYGAILFDKEAESYLGGYGFSLELGQANLEGDGLGVCGYLKQDTLSRSTGLCLSCQDDRMTYNAITMPGMSGSPVFLSRNGDATAVGIHIDSCDVGGWCMRLTVEVLEEIFGWAKAMYTNKCEQVPPTIFNILPLYAPSGTGCSEFYVFRFRVPPKWTRPNKKWVQWHIKNNAVRLTSYLRKSCIVKFHSIFNHFTLEAGAAN

Secondary structure (DSSP, 8-state):
-PPPP-----------B--PPPPPTTEEEEEEEPP-S-TTSPPEEEEEEEEHHHHTTB----EEEEE----TTSEEEEEETTEEEEEEHHHHHHHHHH--SSS-EEEE-HHHHS-TT-HHHHHHHTTHHHHH-SEEEEEETTEEEEHHHHHHHHTSHHHHHHHHH-TTHHHHHHHHHHHHTTGGG--SB----S-TT----B-HHHHHHHHTTS--SSTTHHHHHHHTTB--S---GGGSS-TTS-HHHHHHHHHHHHH-TTSEEE--TT-SEEEEEEEEEEEEEEEEEEE-SSSSSEEEEEEEB-TTSSB-S-EEEEEP--SS---TT-EEEEETT-SS-EEEEE-SSSEEEEEES-S---PPPS---PEEEEEEEESS--S--TT-TT---S---TTS-SSS--S-SSS-HHHHHHHHHHHHHHHTT-HHHHHHHHHHHHHHHHHHT-TTSHHHHHHHHHHHHHHHHTT-S-SS-TT---GGGTT--HHHHHHHHHHEEEEEEEETTEEEEEEEEEE--TT-SEEEEEEEHHHHB-TTSPBPEEEEEE-TTSS-B-TT--S-EEEE----GGG-SS------EEEEEEEPPTT-----BEEETTGGGS--TT-EEEEEEE-SSS-EEEEEEEEEEE-SSEEEE-S---TT-TTPEEEEEETTEEEEEEEEEEEETTEEEEEE--HHHHHHHHHHTT--EEEEE-SSS-EEEEEEESEE-STT---SEEEEEEE--TTSPPPS--EEEEETTTTEEEEESS---PPP------TTS----S----

InterPro domains:
  IPR009003 Peptidase S1, PA clan [SSF50494] (498-676)
  IPR010730 Heterokaryon incompatibility [PF06985] (62-126)
  IPR011990 Tetratricopeptide-like helical domain superfamily [G3DSA:1.25.40.10] (414-481)
  IPR052895 Heterokaryon Regulation/Transcriptional Modulator [PTHR24148] (15-126)